Protein AF-A0A5J6UAD7-F1 (afdb_monomer_lite)

Structure (mmCIF, N/CA/C/O backbone):
data_AF-A0A5J6UAD7-F1
#
_entry.id   AF-A0A5J6UAD7-F1
#
loop_
_atom_site.group_PDB
_atom_site.id
_atom_site.type_symbol
_atom_site.label_atom_id
_atom_site.label_alt_id
_atom_site.label_comp_id
_atom_site.label_asym_id
_atom_site.label_entity_id
_atom_site.label_seq_id
_atom_site.pdbx_PDB_ins_code
_atom_site.Cartn_x
_atom_site.Cartn_y
_atom_site.Cartn_z
_atom_site.occupancy
_atom_site.B_iso_or_equiv
_atom_site.auth_seq_id
_atom_site.auth_comp_id
_atom_site.auth_asym_id
_atom_site.auth_atom_id
_atom_site.pdbx_PDB_model_num
ATOM 1 N N . MET A 1 1 ? -43.911 -47.005 -12.206 1.00 29.66 1 MET A N 1
ATOM 2 C CA . MET A 1 1 ? -42.953 -47.249 -11.108 1.00 29.66 1 MET A CA 1
ATOM 3 C C . MET A 1 1 ? -41.609 -46.655 -11.512 1.00 29.66 1 MET A C 1
ATOM 5 O O . MET A 1 1 ? -41.082 -47.033 -12.545 1.00 29.66 1 MET A O 1
ATOM 9 N N . LEU A 1 2 ? -41.127 -45.661 -10.761 1.00 26.56 2 LEU A N 1
ATOM 10 C CA . LEU A 1 2 ? -39.727 -45.183 -10.755 1.00 26.56 2 LEU A CA 1
ATOM 11 C C . LEU A 1 2 ? -38.775 -46.322 -10.286 1.00 26.56 2 LEU A C 1
ATOM 13 O O . LEU A 1 2 ? -39.327 -47.275 -9.732 1.00 26.56 2 LEU A O 1
ATOM 17 N N . PRO A 1 3 ? -37.414 -46.240 -10.343 1.00 42.66 3 PRO A N 1
ATOM 18 C CA . PRO A 1 3 ? -36.520 -45.115 -10.705 1.00 42.66 3 PRO A CA 1
ATOM 19 C C . PRO A 1 3 ? -35.216 -45.456 -11.511 1.00 42.66 3 PRO A C 1
ATOM 21 O O . PRO A 1 3 ? -34.815 -46.601 -11.648 1.00 42.66 3 PRO A O 1
ATOM 24 N N . ARG A 1 4 ? -34.558 -44.375 -11.976 1.00 23.23 4 ARG A N 1
ATOM 25 C CA . ARG A 1 4 ? -33.117 -43.970 -11.959 1.00 23.23 4 ARG A CA 1
ATOM 26 C C . ARG A 1 4 ? -31.939 -44.959 -12.187 1.00 23.23 4 ARG A C 1
ATOM 28 O O . ARG A 1 4 ? -31.821 -45.997 -11.558 1.00 23.23 4 ARG A O 1
ATOM 35 N N . SER A 1 5 ? -31.003 -44.432 -12.993 1.00 26.88 5 SER A N 1
ATOM 36 C CA . SER A 1 5 ? -29.580 -44.727 -13.303 1.00 26.88 5 SER A CA 1
ATOM 37 C C . SER A 1 5 ? -28.683 -45.139 -12.108 1.00 26.88 5 SER A C 1
ATOM 39 O O . SER A 1 5 ? -29.097 -44.859 -10.981 1.00 26.88 5 SER A O 1
ATOM 41 N N . PRO A 1 6 ? -27.432 -45.670 -12.289 1.00 31.86 6 PRO A N 1
ATOM 42 C CA . PRO A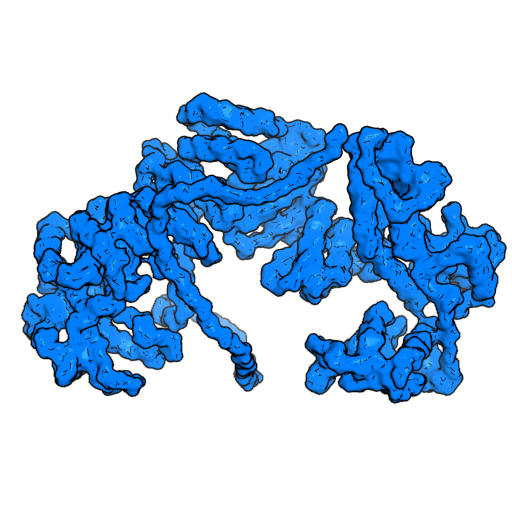 1 6 ? -26.297 -44.876 -12.830 1.00 31.86 6 PRO A CA 1
ATOM 43 C C . PRO A 1 6 ? -25.076 -45.620 -13.481 1.00 31.86 6 PRO A C 1
ATOM 45 O O . PRO A 1 6 ? -24.830 -46.792 -13.248 1.00 31.86 6 PRO A O 1
ATOM 48 N N . THR A 1 7 ? -24.286 -44.849 -14.252 1.00 23.47 7 THR A N 1
ATOM 49 C CA . THR A 1 7 ? -22.822 -44.903 -14.561 1.00 23.47 7 THR A CA 1
ATOM 50 C C . THR A 1 7 ? -22.043 -46.162 -15.021 1.00 23.47 7 THR A C 1
ATOM 52 O O . THR A 1 7 ? -22.140 -47.248 -14.470 1.00 23.47 7 THR A O 1
ATOM 55 N N . THR A 1 8 ? -21.070 -45.851 -15.906 1.00 22.89 8 THR A N 1
ATOM 56 C CA . THR A 1 8 ? -19.734 -46.452 -16.184 1.00 22.89 8 THR A CA 1
ATOM 57 C C . THR A 1 8 ? -19.573 -47.666 -17.122 1.00 22.89 8 THR A C 1
ATOM 59 O O . THR A 1 8 ? -19.777 -48.800 -16.719 1.00 22.89 8 THR A O 1
ATOM 62 N N . ALA A 1 9 ? -19.024 -47.392 -18.323 1.00 21.86 9 ALA A N 1
ATOM 63 C CA . ALA A 1 9 ? -17.674 -47.783 -18.797 1.00 21.86 9 ALA A CA 1
ATOM 64 C C . ALA A 1 9 ? -17.570 -48.482 -20.180 1.00 21.86 9 ALA A C 1
ATOM 66 O O . ALA A 1 9 ? -18.094 -49.565 -20.392 1.00 21.86 9 ALA A O 1
ATOM 67 N N . SER A 1 10 ? -16.703 -47.884 -21.017 1.00 21.58 10 SER A N 1
ATOM 68 C CA . SER A 1 10 ? -15.790 -48.484 -22.015 1.00 21.58 10 SER A CA 1
ATOM 69 C C . SER A 1 10 ? -16.319 -49.001 -23.363 1.00 21.58 10 SER A C 1
ATOM 71 O O . SER A 1 10 ? -16.955 -50.043 -23.429 1.00 21.58 10 SER A O 1
ATOM 73 N N . MET A 1 11 ? -15.906 -48.339 -24.457 1.00 22.83 11 MET A N 1
ATOM 74 C CA . MET A 1 11 ? -15.054 -48.914 -25.522 1.00 22.83 11 MET A CA 1
ATOM 75 C C . MET A 1 11 ? -14.874 -47.919 -26.685 1.00 22.83 11 MET A C 1
ATOM 77 O O . MET A 1 11 ? -15.860 -47.498 -27.277 1.00 22.83 11 MET A O 1
ATOM 81 N N . CYS A 1 12 ? -13.625 -47.578 -27.030 1.00 23.83 12 CYS A N 1
ATOM 82 C CA . CYS A 1 12 ? -13.073 -47.656 -28.397 1.00 23.83 12 CYS A CA 1
ATOM 83 C C . CYS A 1 12 ? -11.633 -47.111 -28.447 1.00 23.83 12 CYS A C 1
ATOM 85 O O . CYS A 1 12 ? -11.345 -46.014 -27.969 1.00 23.83 12 CYS A O 1
ATOM 87 N N . ARG A 1 13 ? -10.742 -47.925 -29.023 1.00 23.62 13 ARG A N 1
ATOM 88 C CA . ARG A 1 13 ? -9.358 -47.620 -29.411 1.00 23.62 13 ARG A CA 1
ATOM 89 C C . ARG A 1 13 ? -9.346 -47.083 -30.853 1.00 23.62 13 ARG A C 1
ATOM 91 O O . ARG A 1 13 ? -10.185 -47.517 -31.631 1.00 23.62 13 ARG A O 1
ATOM 98 N N . ASP A 1 14 ? -8.410 -46.194 -31.207 1.00 24.41 14 ASP A N 1
ATOM 99 C CA . ASP A 1 14 ? -7.252 -46.514 -32.076 1.00 24.41 14 ASP A CA 1
ATOM 100 C C . ASP A 1 14 ? -6.492 -45.270 -32.613 1.00 24.41 14 ASP A C 1
ATOM 102 O O . ASP A 1 14 ? -7.092 -44.278 -33.018 1.00 24.41 14 ASP A O 1
ATOM 106 N N . LEU A 1 15 ? -5.153 -45.430 -32.671 1.00 25.48 15 LEU A N 1
ATOM 107 C CA . LEU A 1 15 ? -4.086 -44.682 -33.388 1.00 25.48 15 LEU A CA 1
ATOM 108 C C . LEU A 1 15 ? -3.404 -43.449 -32.717 1.00 25.48 15 LEU A C 1
ATOM 110 O O . LEU A 1 15 ? -3.994 -42.773 -31.879 1.00 25.48 15 LEU A O 1
ATOM 114 N N . PRO A 1 16 ? -2.086 -43.225 -32.973 1.00 26.09 16 PRO A N 1
ATOM 115 C CA . PRO A 1 16 ? -1.079 -43.138 -31.912 1.00 26.09 16 PRO A CA 1
ATOM 116 C C . PRO A 1 16 ? -0.515 -41.726 -31.685 1.00 26.09 16 PRO A C 1
ATOM 118 O O . PRO A 1 16 ? -0.234 -40.972 -32.617 1.00 26.09 16 PRO A O 1
ATOM 121 N N . LEU A 1 17 ? -0.268 -41.399 -30.414 1.00 26.88 17 LEU A N 1
ATOM 122 C CA . LEU A 1 17 ? 0.396 -40.171 -29.978 1.00 26.88 17 LEU A CA 1
ATOM 123 C C . LEU A 1 17 ? 1.914 -40.374 -29.848 1.00 26.88 17 LEU A C 1
ATOM 125 O O . LEU A 1 17 ? 2.385 -41.366 -29.296 1.00 26.88 17 LEU A O 1
ATOM 129 N N . ARG A 1 18 ? 2.659 -39.381 -30.344 1.00 27.61 18 ARG A N 1
ATOM 130 C CA . ARG A 1 18 ? 4.117 -39.204 -30.230 1.00 27.61 18 ARG A CA 1
ATOM 131 C C . ARG A 1 18 ? 4.600 -39.249 -28.762 1.00 27.61 18 ARG A C 1
ATOM 133 O O . ARG A 1 18 ? 3.863 -38.807 -27.878 1.00 27.61 18 ARG A O 1
ATOM 140 N N . PRO A 1 19 ? 5.838 -39.703 -28.486 1.00 26.28 19 PRO A N 1
ATOM 141 C CA . PRO A 1 19 ? 6.365 -39.787 -27.126 1.00 26.28 19 PRO A CA 1
ATOM 142 C C . PRO A 1 19 ? 6.655 -38.393 -26.547 1.00 26.28 19 PRO A C 1
ATOM 144 O O . PRO A 1 19 ? 7.272 -37.547 -27.195 1.00 26.28 19 PRO A O 1
ATOM 147 N N . ARG A 1 20 ? 6.214 -38.164 -25.305 1.00 27.59 20 ARG A N 1
ATOM 148 C CA . ARG A 1 20 ? 6.645 -37.036 -24.463 1.00 27.59 20 ARG A CA 1
ATOM 149 C C . ARG A 1 20 ? 8.068 -37.312 -23.949 1.00 27.59 20 ARG A C 1
ATOM 151 O O . ARG A 1 20 ? 8.315 -38.446 -23.542 1.00 27.59 20 ARG A O 1
ATOM 158 N N . PRO A 1 21 ? 8.987 -36.330 -23.912 1.00 29.20 21 PRO A N 1
ATOM 159 C CA . PRO A 1 21 ? 10.279 -36.514 -23.265 1.00 29.20 21 PRO A CA 1
ATOM 160 C C . PRO A 1 21 ? 10.135 -36.531 -21.735 1.00 29.20 21 PRO A C 1
ATOM 162 O O . PRO A 1 21 ? 9.226 -35.932 -21.158 1.00 29.20 21 PRO A O 1
ATOM 165 N N . ASN A 1 22 ? 11.039 -37.287 -21.118 1.00 27.19 22 ASN A N 1
ATOM 166 C CA . ASN A 1 22 ? 11.023 -37.779 -19.747 1.00 27.19 22 ASN A CA 1
ATOM 167 C C . ASN A 1 22 ? 10.936 -36.691 -18.666 1.00 27.19 22 ASN A C 1
ATOM 169 O O . ASN A 1 22 ? 11.649 -35.691 -18.698 1.00 27.19 22 ASN A O 1
ATOM 173 N N . ALA A 1 23 ? 10.125 -36.969 -17.644 1.00 27.44 23 ALA A N 1
ATOM 174 C CA . ALA A 1 23 ? 10.215 -36.332 -16.339 1.00 27.44 23 ALA A CA 1
ATOM 175 C C . ALA A 1 23 ? 11.455 -36.865 -15.594 1.00 27.44 23 ALA A C 1
ATOM 177 O O . ALA A 1 23 ? 11.602 -38.075 -15.425 1.00 27.44 23 ALA A O 1
ATOM 178 N N . CYS A 1 24 ? 12.337 -35.968 -15.148 1.00 26.42 24 CYS A N 1
ATOM 179 C CA . CYS A 1 24 ? 13.406 -36.294 -14.201 1.00 26.42 24 CYS A CA 1
ATOM 180 C C . CYS A 1 24 ? 12.837 -36.489 -12.777 1.00 26.42 24 CYS A C 1
ATOM 182 O O . CYS A 1 24 ? 11.872 -35.810 -12.414 1.00 26.42 24 CYS A O 1
ATOM 184 N N . PRO A 1 25 ? 13.427 -37.379 -11.957 1.00 27.70 25 PRO A N 1
ATOM 185 C CA . PRO A 1 25 ? 12.999 -37.625 -10.580 1.00 27.70 25 PRO A CA 1
ATOM 186 C C . PRO A 1 25 ? 13.423 -36.480 -9.634 1.00 27.70 25 PRO A C 1
ATOM 188 O O . PRO A 1 25 ? 14.348 -35.729 -9.953 1.00 27.70 25 PRO A O 1
ATOM 191 N N . PRO A 1 26 ? 12.772 -36.327 -8.463 1.00 29.50 26 PRO A N 1
ATOM 192 C CA . PRO A 1 26 ? 13.088 -35.259 -7.515 1.00 29.50 26 PRO A CA 1
ATOM 193 C C . PRO A 1 26 ? 14.442 -35.495 -6.810 1.00 29.50 26 PRO A C 1
ATOM 195 O O . PRO A 1 26 ? 14.794 -36.647 -6.542 1.00 29.50 26 PRO A O 1
ATOM 198 N N . PRO A 1 27 ? 15.198 -34.434 -6.461 1.00 28.91 27 PRO A N 1
ATOM 199 C CA . PRO A 1 27 ? 16.441 -34.555 -5.699 1.00 28.91 27 PRO A CA 1
ATOM 200 C C . PRO A 1 27 ? 16.174 -34.887 -4.212 1.00 28.91 27 PRO A C 1
ATOM 202 O O . PRO A 1 27 ? 15.100 -34.570 -3.693 1.00 28.91 27 PRO A O 1
ATOM 205 N N . PRO A 1 28 ? 17.133 -35.514 -3.499 1.00 26.39 28 PRO A N 1
ATOM 206 C CA . PRO A 1 28 ? 16.935 -35.982 -2.129 1.00 26.39 28 PRO A CA 1
ATOM 207 C C . PRO A 1 28 ? 16.873 -34.829 -1.118 1.00 26.39 28 PRO A C 1
ATOM 209 O O . PRO A 1 28 ? 17.526 -33.795 -1.270 1.00 26.39 28 PRO A O 1
ATOM 212 N N . ALA A 1 29 ? 16.087 -35.036 -0.060 1.00 25.38 29 ALA A N 1
ATOM 213 C CA . ALA A 1 29 ? 15.864 -34.096 1.031 1.00 25.38 29 ALA A CA 1
ATOM 214 C C . ALA A 1 29 ? 17.157 -33.774 1.805 1.00 25.38 29 ALA A C 1
ATOM 216 O O . ALA A 1 29 ? 17.808 -34.666 2.347 1.00 25.38 29 ALA A O 1
ATOM 217 N N . TRP A 1 30 ? 17.487 -32.485 1.920 1.00 26.06 30 TRP A N 1
ATOM 218 C CA . TRP A 1 30 ? 18.513 -31.979 2.835 1.00 26.06 30 TRP A CA 1
ATOM 219 C C . TRP A 1 30 ? 17.842 -31.427 4.100 1.00 26.06 30 TRP A C 1
ATOM 221 O O . TRP A 1 30 ? 17.025 -30.511 4.029 1.00 26.06 30 TRP A O 1
ATOM 231 N N . GLY A 1 31 ? 18.186 -32.001 5.257 1.00 25.72 31 GLY A N 1
ATOM 232 C CA . GLY A 1 31 ? 17.744 -31.552 6.581 1.00 25.72 31 GLY A CA 1
ATOM 233 C C . GLY A 1 31 ? 18.317 -30.184 7.001 1.00 25.72 31 GLY A C 1
ATOM 234 O O . GLY A 1 31 ? 19.222 -29.651 6.351 1.00 25.72 31 GLY A O 1
ATOM 235 N N . PRO A 1 32 ? 17.800 -29.590 8.093 1.00 26.67 32 PRO A N 1
ATOM 236 C CA . PRO A 1 32 ? 18.049 -28.196 8.439 1.00 26.67 32 PRO A CA 1
ATOM 237 C C . PRO A 1 32 ? 19.472 -28.006 8.983 1.00 26.67 32 PRO A C 1
ATOM 239 O O . PRO A 1 32 ? 19.818 -28.524 10.043 1.00 26.67 32 PRO A O 1
ATOM 242 N N . ARG A 1 33 ? 20.308 -27.226 8.285 1.00 27.84 33 ARG A N 1
ATOM 243 C CA . ARG A 1 33 ? 21.590 -26.753 8.832 1.00 27.84 33 ARG A CA 1
ATOM 244 C C . ARG A 1 33 ? 21.346 -25.553 9.748 1.00 27.84 33 ARG A C 1
ATOM 246 O O . ARG A 1 33 ? 20.771 -24.549 9.331 1.00 27.84 33 ARG A O 1
ATOM 253 N N . GLY A 1 34 ? 21.792 -25.682 10.997 1.00 25.34 34 GLY A N 1
ATOM 254 C CA . GLY A 1 34 ? 21.713 -24.657 12.033 1.00 25.34 34 GLY A CA 1
ATOM 255 C C . GLY A 1 34 ? 22.417 -23.355 11.644 1.00 25.34 34 GLY A C 1
ATOM 256 O O . GLY A 1 34 ? 23.494 -23.354 11.045 1.00 25.34 34 GLY A O 1
ATOM 257 N N . ARG A 1 35 ? 21.786 -22.236 12.010 1.00 26.05 35 ARG A N 1
ATOM 258 C CA . ARG A 1 35 ? 22.369 -20.894 11.932 1.00 26.05 35 ARG A CA 1
ATOM 259 C C . ARG A 1 35 ? 23.517 -20.814 12.940 1.00 26.05 35 ARG A C 1
ATOM 261 O O . ARG A 1 35 ? 23.289 -21.000 14.129 1.00 26.05 35 ARG A O 1
ATOM 268 N N . ARG A 1 36 ? 24.733 -20.529 12.471 1.00 25.52 36 ARG A N 1
ATOM 269 C CA . ARG A 1 36 ? 25.811 -20.017 13.326 1.00 25.52 36 ARG A CA 1
ATOM 270 C C . ARG A 1 36 ? 25.647 -18.503 13.451 1.00 25.52 36 ARG A C 1
ATOM 272 O O . ARG A 1 36 ? 25.475 -17.820 12.443 1.00 25.52 36 ARG A O 1
ATOM 279 N N . GLU A 1 37 ? 25.662 -18.019 14.686 1.00 25.77 37 GLU A N 1
ATOM 280 C CA . GLU A 1 37 ? 25.646 -16.602 15.054 1.00 25.77 37 GLU A CA 1
ATOM 281 C C . GLU A 1 37 ? 26.905 -15.864 14.556 1.00 25.77 37 GLU A C 1
ATOM 283 O O . GLU A 1 37 ? 27.975 -16.473 14.456 1.00 25.77 37 GLU A O 1
ATOM 288 N N . PRO A 1 38 ? 26.817 -14.555 14.255 1.00 27.50 38 PRO A N 1
ATOM 289 C CA . PRO A 1 38 ? 27.990 -13.720 14.025 1.00 27.50 38 PRO A CA 1
ATOM 290 C C . PRO A 1 38 ? 28.626 -13.296 15.366 1.00 27.50 38 PRO A C 1
ATOM 292 O O . PRO A 1 38 ? 27.902 -13.055 16.332 1.00 27.50 38 PRO A O 1
ATOM 295 N N . PRO A 1 39 ? 29.962 -13.147 15.452 1.00 26.05 39 PRO A N 1
ATOM 296 C CA . PRO A 1 39 ? 30.601 -12.691 16.677 1.00 26.05 39 PRO A CA 1
ATOM 297 C C . PRO A 1 39 ? 30.367 -11.190 16.884 1.00 26.05 39 PRO A C 1
ATOM 299 O O . PRO A 1 39 ? 30.587 -10.373 15.987 1.00 26.05 39 PRO A O 1
ATOM 302 N N . GLN A 1 40 ? 29.957 -10.838 18.100 1.00 28.27 40 GLN A N 1
ATOM 303 C CA . GLN A 1 40 ? 29.976 -9.479 18.630 1.00 28.27 40 GLN A CA 1
ATOM 304 C C . GLN A 1 40 ? 31.433 -9.008 18.785 1.00 28.27 40 GLN A C 1
ATOM 306 O O . GLN A 1 40 ? 32.248 -9.707 19.390 1.00 28.27 40 GLN A O 1
ATOM 311 N N . ARG A 1 41 ? 31.768 -7.808 18.297 1.00 27.38 41 ARG A N 1
ATOM 312 C CA . ARG A 1 41 ? 32.907 -7.031 18.812 1.00 27.38 41 ARG A CA 1
ATOM 313 C C . ARG A 1 41 ? 32.523 -5.567 18.977 1.00 27.38 41 ARG A C 1
ATOM 315 O O . ARG A 1 41 ? 31.822 -5.007 18.139 1.00 27.38 41 ARG A O 1
ATOM 322 N N . GLY A 1 42 ? 32.961 -5.041 20.119 1.00 25.28 42 GLY A N 1
ATOM 323 C CA . GLY A 1 42 ? 32.551 -3.794 20.746 1.00 25.28 42 GLY A CA 1
ATOM 324 C C . GLY A 1 42 ? 32.794 -2.537 19.923 1.00 25.28 42 GLY A C 1
ATOM 325 O O . GLY A 1 42 ? 33.712 -2.446 19.110 1.00 25.28 42 GLY A O 1
ATOM 326 N N . ALA A 1 43 ? 31.941 -1.561 20.202 1.00 23.34 43 ALA A N 1
ATOM 327 C CA . ALA A 1 43 ? 32.157 -0.157 19.930 1.00 23.34 43 ALA A CA 1
ATOM 328 C C . ALA A 1 43 ? 32.945 0.447 21.096 1.00 23.34 43 ALA A C 1
ATOM 330 O O . ALA A 1 43 ? 32.453 0.377 22.215 1.00 23.34 43 ALA A O 1
ATOM 331 N N . GLU A 1 44 ? 34.088 1.082 20.831 1.00 24.20 44 GLU A N 1
ATOM 332 C CA . GLU A 1 44 ? 34.675 2.095 21.715 1.00 24.20 44 GLU A CA 1
ATOM 333 C C . GLU A 1 44 ? 35.419 3.165 20.888 1.00 24.20 44 GLU A C 1
ATOM 335 O O . GLU A 1 44 ? 36.201 2.846 19.996 1.00 24.20 44 GLU A O 1
ATOM 340 N N . HIS A 1 45 ? 35.137 4.428 21.234 1.00 25.30 45 HIS A N 1
ATOM 341 C CA . HIS A 1 45 ? 35.881 5.672 20.975 1.00 25.30 45 HIS A CA 1
ATOM 342 C C . HIS A 1 45 ? 36.048 6.206 19.535 1.00 25.30 45 HIS A C 1
ATOM 344 O O . HIS A 1 45 ? 36.928 5.793 18.792 1.00 25.30 45 HIS A O 1
ATOM 350 N N . LEU A 1 46 ? 35.299 7.265 19.186 1.00 23.86 46 LEU A N 1
ATOM 351 C CA . LEU A 1 46 ? 35.725 8.668 19.389 1.00 23.86 46 LEU A CA 1
ATOM 352 C C . LEU A 1 46 ? 34.703 9.647 18.780 1.00 23.86 46 LEU A C 1
ATOM 354 O O . LEU A 1 46 ? 34.488 9.685 17.570 1.00 23.86 46 LEU A O 1
ATOM 358 N N . ALA A 1 47 ? 34.101 10.456 19.648 1.00 21.66 47 ALA A N 1
ATOM 359 C CA . ALA A 1 47 ? 33.484 11.727 19.304 1.00 21.66 47 ALA A CA 1
ATOM 360 C C . ALA A 1 47 ? 34.499 12.827 19.641 1.00 21.66 47 ALA A C 1
ATOM 362 O O . ALA A 1 47 ? 34.983 12.837 20.766 1.00 21.66 47 ALA A O 1
ATOM 363 N N . ASP A 1 48 ? 34.842 13.685 18.677 1.00 23.03 48 ASP A N 1
ATOM 364 C CA . ASP A 1 48 ? 34.982 15.137 18.867 1.00 23.03 48 ASP A CA 1
ATOM 365 C C . ASP A 1 48 ? 35.472 15.841 17.590 1.00 23.03 48 ASP A C 1
ATOM 367 O O . ASP A 1 48 ? 36.411 15.388 16.939 1.00 23.03 48 ASP A O 1
ATOM 371 N N . ALA A 1 49 ? 34.818 16.975 17.296 1.00 24.06 49 ALA A N 1
ATOM 372 C CA . ALA A 1 49 ? 35.294 18.187 16.605 1.00 24.06 49 ALA A CA 1
ATOM 373 C C . ALA A 1 49 ? 34.378 18.680 15.461 1.00 24.06 49 ALA A C 1
ATOM 375 O O . ALA A 1 49 ? 34.338 18.146 14.353 1.00 24.06 49 ALA A O 1
ATOM 376 N N . LEU A 1 50 ? 33.674 19.781 15.745 1.00 22.52 50 LEU A N 1
ATOM 377 C CA . LEU A 1 50 ? 32.867 20.588 14.828 1.00 22.52 50 LEU A CA 1
ATOM 378 C C . LEU A 1 50 ? 33.664 21.812 14.302 1.00 22.52 50 LEU A C 1
ATOM 380 O O . LEU A 1 50 ? 33.998 22.669 15.108 1.00 22.52 50 LEU A O 1
ATOM 384 N N . SER A 1 51 ? 33.797 21.935 12.961 1.00 21.53 51 SER A N 1
ATOM 385 C CA . SER A 1 51 ? 33.755 23.166 12.097 1.00 21.53 51 SER A CA 1
ATOM 386 C C . SER A 1 51 ? 34.788 24.328 12.258 1.00 21.53 51 SER A C 1
ATOM 388 O O . SER A 1 51 ? 35.380 24.434 13.324 1.00 21.53 51 SER A O 1
ATOM 390 N N . PRO A 1 52 ? 34.948 25.316 11.311 1.00 34.50 52 PRO A N 1
ATOM 391 C CA . PRO A 1 52 ? 34.537 25.456 9.882 1.00 34.50 52 PRO A CA 1
ATOM 392 C C . PRO A 1 52 ? 35.576 26.125 8.892 1.00 34.50 52 PRO A C 1
ATOM 394 O O . PRO A 1 52 ? 36.542 26.748 9.319 1.00 34.50 52 PRO A O 1
ATOM 397 N N . ARG A 1 53 ? 35.240 26.167 7.571 1.00 21.97 53 ARG A N 1
ATOM 398 C CA . ARG A 1 53 ? 35.824 26.964 6.423 1.00 21.97 53 ARG A CA 1
ATOM 399 C C . ARG A 1 53 ? 37.181 26.452 5.861 1.00 21.97 53 ARG A C 1
ATOM 401 O O . ARG A 1 53 ? 37.978 25.951 6.621 1.00 21.97 53 ARG A O 1
ATOM 408 N N . ARG A 1 54 ? 37.563 26.524 4.571 1.00 22.70 54 ARG A N 1
ATOM 409 C CA . ARG A 1 54 ? 37.262 27.402 3.417 1.00 22.70 54 ARG A CA 1
ATOM 410 C C . ARG A 1 54 ? 37.490 26.638 2.082 1.00 22.70 54 ARG A C 1
ATOM 412 O O . ARG A 1 54 ? 38.138 25.604 2.056 1.00 22.70 54 ARG A O 1
ATOM 419 N N . ALA A 1 55 ? 36.939 27.198 1.008 1.00 21.97 55 ALA A N 1
ATOM 420 C CA . ALA A 1 55 ? 36.884 26.730 -0.379 1.00 21.97 55 ALA A CA 1
ATOM 421 C C . ALA A 1 55 ? 38.223 26.453 -1.105 1.00 21.97 55 ALA A C 1
ATOM 423 O O . ALA A 1 55 ? 39.206 27.149 -0.860 1.00 21.97 55 ALA A O 1
ATOM 424 N N . GLY A 1 56 ? 38.174 25.575 -2.122 1.00 21.53 56 GLY A N 1
ATOM 425 C CA . GLY A 1 56 ? 39.031 25.654 -3.313 1.00 21.53 56 GLY A CA 1
ATOM 426 C C . GLY A 1 56 ? 39.461 24.318 -3.935 1.00 21.53 56 GLY A C 1
ATOM 427 O O . GLY A 1 56 ? 40.142 23.540 -3.285 1.00 21.53 56 GLY A O 1
ATOM 428 N N . VAL A 1 57 ? 39.189 24.189 -5.241 1.00 22.64 57 VAL A N 1
ATOM 429 C CA . VAL A 1 57 ? 39.868 23.356 -6.261 1.00 22.64 57 VAL A CA 1
ATOM 430 C C . VAL A 1 57 ? 39.220 22.010 -6.642 1.00 22.64 57 VAL A C 1
ATOM 432 O O . VAL A 1 57 ? 39.104 21.077 -5.860 1.00 22.64 57 VAL A O 1
ATOM 435 N N . LEU A 1 58 ? 38.821 21.974 -7.921 1.00 28.17 58 LEU A N 1
ATOM 436 C CA . LEU A 1 58 ? 38.454 20.830 -8.754 1.00 28.17 58 LEU A CA 1
ATOM 437 C C . LEU A 1 58 ? 39.547 19.748 -8.751 1.00 28.17 58 LEU A C 1
ATOM 439 O O . LEU A 1 58 ? 40.694 20.042 -9.079 1.00 28.17 58 LEU A O 1
ATOM 443 N N . GLY A 1 59 ? 39.172 18.500 -8.478 1.00 26.03 59 GLY A N 1
ATOM 444 C CA . GLY A 1 59 ? 40.028 17.326 -8.644 1.00 26.03 59 GLY A CA 1
ATOM 445 C C . GLY A 1 59 ? 39.470 16.118 -7.894 1.00 26.03 59 GLY A C 1
ATOM 446 O O . GLY A 1 59 ? 39.032 16.264 -6.761 1.00 26.03 59 GLY A O 1
ATOM 447 N N . ASP A 1 60 ? 39.520 14.951 -8.535 1.00 23.55 60 ASP A N 1
ATOM 448 C CA . ASP A 1 60 ? 39.246 13.606 -7.998 1.00 23.55 60 ASP A CA 1
ATOM 449 C C . ASP A 1 60 ? 37.790 13.112 -7.942 1.00 23.55 60 ASP A C 1
ATOM 451 O O . ASP A 1 60 ? 37.172 13.006 -6.887 1.00 23.55 60 ASP A O 1
ATOM 455 N N . ASP A 1 61 ? 37.310 12.643 -9.101 1.00 23.88 61 ASP A N 1
ATOM 456 C CA . ASP A 1 61 ? 36.072 11.860 -9.268 1.00 23.88 61 ASP A CA 1
ATOM 457 C C . ASP A 1 61 ? 36.355 10.446 -9.839 1.00 23.88 61 ASP A C 1
ATOM 459 O O . ASP A 1 61 ? 35.661 9.942 -10.720 1.00 23.88 61 ASP A O 1
ATOM 463 N N . ALA A 1 62 ? 37.425 9.780 -9.378 1.00 26.05 62 ALA A N 1
ATOM 464 C CA . ALA A 1 62 ? 37.873 8.493 -9.947 1.00 26.05 62 ALA A CA 1
ATOM 465 C C . ALA A 1 62 ? 38.132 7.360 -8.936 1.00 26.05 62 ALA A C 1
ATOM 467 O O . ALA A 1 62 ? 38.779 6.364 -9.271 1.00 26.05 62 ALA A O 1
ATOM 468 N N . ARG A 1 63 ? 37.645 7.453 -7.693 1.00 26.09 63 ARG A N 1
ATOM 469 C CA . ARG A 1 63 ? 37.851 6.387 -6.694 1.00 26.09 63 ARG A CA 1
ATOM 470 C C . ARG A 1 63 ? 36.631 6.166 -5.814 1.00 26.09 63 ARG A C 1
ATOM 472 O O . ARG A 1 63 ? 36.641 6.555 -4.660 1.00 26.09 63 ARG A O 1
ATOM 479 N N . LEU A 1 64 ? 35.614 5.501 -6.362 1.00 23.33 64 LEU A N 1
ATOM 480 C CA . LEU A 1 64 ? 34.610 4.706 -5.632 1.00 23.33 64 LEU A CA 1
ATOM 481 C C . LEU A 1 64 ? 33.776 3.905 -6.650 1.00 23.33 64 LEU A C 1
ATOM 483 O O . LEU A 1 64 ? 32.576 4.079 -6.805 1.00 23.33 64 LEU A O 1
ATOM 487 N N . LEU A 1 65 ? 34.440 3.014 -7.384 1.00 26.09 65 LEU A N 1
ATOM 488 C CA . LEU A 1 65 ? 33.789 1.958 -8.156 1.00 26.09 65 LEU A CA 1
ATOM 489 C C . LEU A 1 65 ? 34.342 0.628 -7.654 1.00 26.09 65 LEU A C 1
ATOM 491 O O . LEU A 1 65 ? 35.551 0.514 -7.452 1.00 26.09 65 LEU A O 1
ATOM 495 N N . ARG A 1 66 ? 33.464 -0.377 -7.560 1.00 31.67 66 ARG A N 1
ATOM 496 C CA . ARG A 1 66 ? 33.738 -1.804 -7.283 1.00 31.67 66 ARG A CA 1
ATOM 497 C C . ARG A 1 66 ? 33.571 -2.240 -5.823 1.00 31.67 66 ARG A C 1
ATOM 499 O O . ARG A 1 66 ? 34.518 -2.639 -5.150 1.00 31.67 66 ARG A O 1
ATOM 506 N N . ARG A 1 67 ? 32.316 -2.328 -5.385 1.00 25.39 67 ARG A N 1
ATOM 507 C CA . ARG A 1 67 ? 31.825 -3.528 -4.684 1.00 25.39 67 ARG A CA 1
ATOM 508 C C . ARG A 1 67 ? 30.535 -3.968 -5.371 1.00 25.39 67 ARG A C 1
ATOM 510 O O . ARG A 1 67 ? 29.781 -3.122 -5.831 1.00 25.39 67 ARG A O 1
ATOM 517 N N . GLY A 1 68 ? 30.360 -5.276 -5.539 1.00 32.50 68 GLY A N 1
ATOM 518 C CA . GLY A 1 68 ? 29.359 -5.869 -6.423 1.00 32.50 68 GLY A CA 1
ATOM 519 C C . GLY A 1 68 ? 27.926 -5.412 -6.155 1.00 32.50 68 GLY A C 1
ATOM 520 O O . GLY A 1 68 ? 27.317 -5.877 -5.203 1.00 32.50 68 GLY A O 1
ATOM 521 N N . THR A 1 69 ? 27.434 -4.552 -7.048 1.00 31.19 69 THR A N 1
ATOM 522 C CA . THR A 1 69 ? 26.056 -4.402 -7.552 1.00 31.19 69 THR A CA 1
ATOM 523 C C . THR A 1 69 ? 26.122 -3.545 -8.831 1.00 31.19 69 THR A C 1
ATOM 525 O O . THR A 1 69 ? 25.548 -2.463 -8.901 1.00 31.19 69 THR A O 1
ATOM 528 N N . GLY A 1 70 ? 26.883 -3.978 -9.848 1.00 32.59 70 GLY A N 1
ATOM 529 C CA . GLY A 1 70 ? 27.099 -3.178 -11.073 1.00 32.59 70 GLY A CA 1
ATOM 530 C C . GLY A 1 70 ? 25.809 -2.869 -11.850 1.00 32.59 70 GLY A C 1
ATOM 531 O O . GLY A 1 70 ? 25.672 -1.810 -12.452 1.00 32.59 70 GLY A O 1
ATOM 532 N N . ARG A 1 71 ? 24.814 -3.753 -11.740 1.00 41.44 71 ARG A N 1
ATOM 533 C CA . ARG A 1 71 ? 23.543 -3.672 -12.463 1.00 41.44 71 ARG A CA 1
ATOM 534 C C . ARG A 1 71 ? 22.659 -2.497 -12.036 1.00 41.44 71 ARG A C 1
ATOM 536 O O . ARG A 1 71 ? 22.065 -1.838 -12.882 1.00 41.44 71 ARG A O 1
ATOM 543 N N . THR A 1 72 ? 22.587 -2.212 -10.737 1.00 34.56 72 THR A N 1
ATOM 544 C CA . THR A 1 72 ? 21.753 -1.124 -10.202 1.00 34.56 72 THR A CA 1
ATOM 545 C C . THR A 1 72 ? 22.388 0.247 -10.392 1.00 34.56 72 THR A C 1
ATOM 547 O O . THR A 1 72 ? 21.672 1.232 -10.531 1.00 34.56 72 THR A O 1
ATOM 550 N N . ASP A 1 73 ? 23.717 0.341 -10.419 1.00 33.75 73 ASP A N 1
ATOM 551 C CA . ASP A 1 73 ? 24.396 1.638 -10.491 1.00 33.75 73 ASP A CA 1
ATOM 552 C C . ASP A 1 73 ? 24.496 2.164 -11.934 1.00 33.75 73 ASP A C 1
ATOM 554 O O . ASP A 1 73 ? 24.275 3.355 -12.158 1.00 33.75 73 ASP A O 1
ATOM 558 N N . GLU A 1 74 ? 24.673 1.293 -12.936 1.00 37.69 74 GLU A N 1
ATOM 559 C CA . GLU A 1 74 ? 24.552 1.679 -14.354 1.00 37.69 74 GLU A CA 1
ATOM 560 C C . GLU A 1 74 ? 23.109 2.042 -14.737 1.00 37.69 74 GLU A C 1
ATOM 562 O O . GLU A 1 74 ? 22.877 3.082 -15.366 1.00 37.69 74 GLU A O 1
ATOM 567 N N . LEU A 1 75 ? 22.119 1.256 -14.284 1.00 41.34 75 LEU A N 1
ATOM 568 C CA . LEU A 1 75 ? 20.700 1.579 -14.468 1.00 41.34 75 LEU A CA 1
ATOM 569 C C . LEU A 1 75 ? 20.333 2.908 -13.797 1.00 41.34 75 LEU A C 1
ATOM 571 O O . LEU A 1 75 ? 19.567 3.672 -14.387 1.00 41.34 75 LEU A O 1
ATOM 575 N N . ARG A 1 76 ? 20.908 3.232 -12.628 1.00 36.41 76 ARG A N 1
ATOM 576 C CA . ARG A 1 76 ? 20.706 4.511 -11.919 1.00 36.41 76 ARG A CA 1
ATOM 577 C C . ARG A 1 76 ? 21.350 5.707 -12.608 1.00 36.41 76 ARG A C 1
ATOM 579 O O . ARG A 1 76 ? 20.706 6.753 -12.668 1.00 36.41 76 ARG A O 1
ATOM 586 N N . ILE A 1 77 ? 22.570 5.587 -13.134 1.00 36.62 77 ILE A N 1
ATOM 587 C CA . ILE A 1 77 ? 23.275 6.698 -13.802 1.00 36.62 77 ILE A CA 1
ATOM 588 C C . ILE A 1 77 ? 22.602 7.050 -15.143 1.00 36.62 77 ILE A C 1
ATOM 590 O O . ILE A 1 77 ? 22.403 8.231 -15.441 1.00 36.62 77 ILE A O 1
ATOM 594 N N . LEU A 1 78 ? 22.149 6.050 -15.911 1.00 37.06 78 LEU A N 1
ATOM 595 C CA . LEU A 1 78 ? 21.357 6.263 -17.134 1.00 37.06 78 LEU A CA 1
ATOM 596 C C . LEU A 1 78 ? 19.913 6.718 -16.839 1.00 37.06 78 LEU A C 1
ATOM 598 O O . LEU A 1 78 ? 19.381 7.576 -17.553 1.00 37.06 78 LEU A O 1
ATOM 602 N N . HIS A 1 79 ? 19.285 6.239 -15.755 1.00 38.31 79 HIS A N 1
ATOM 603 C CA . HIS A 1 79 ? 17.964 6.725 -15.327 1.00 38.31 79 HIS A CA 1
ATOM 604 C C . HIS A 1 79 ? 17.996 8.135 -14.739 1.00 38.31 79 HIS A C 1
ATOM 606 O O . HIS A 1 79 ? 17.011 8.852 -14.885 1.00 38.31 79 HIS A O 1
ATOM 612 N N . ALA A 1 80 ? 19.082 8.562 -14.088 1.00 30.78 80 ALA A N 1
ATOM 613 C CA . ALA A 1 80 ? 19.210 9.925 -13.573 1.00 30.78 80 ALA A CA 1
ATOM 614 C C . ALA A 1 80 ? 19.209 10.955 -14.713 1.00 30.78 80 ALA A C 1
ATOM 616 O O . ALA A 1 80 ? 18.605 12.015 -14.571 1.00 30.78 80 ALA A O 1
ATOM 617 N N . LYS A 1 81 ? 19.794 10.609 -15.870 1.00 30.31 81 LYS A N 1
ATOM 618 C CA . LYS A 1 81 ? 19.727 11.428 -17.090 1.00 30.31 81 LYS A CA 1
ATOM 619 C C . LYS A 1 81 ? 18.375 11.303 -17.809 1.00 30.31 81 LYS A C 1
ATOM 621 O O . LYS A 1 81 ? 17.820 12.322 -18.204 1.00 30.31 81 LYS A O 1
ATOM 626 N N . SER A 1 82 ? 17.786 10.103 -17.869 1.00 33.78 82 SER A N 1
ATOM 627 C CA . SER A 1 82 ? 16.457 9.876 -18.477 1.00 33.78 82 SER A CA 1
ATOM 628 C C . SER A 1 82 ? 15.296 10.480 -17.666 1.00 33.78 82 SER A C 1
ATOM 630 O O . SER A 1 82 ? 14.279 10.866 -18.236 1.00 33.78 82 SER A O 1
ATOM 632 N N . ARG A 1 83 ? 15.447 10.634 -16.340 1.00 29.36 83 ARG A N 1
ATOM 633 C CA . ARG A 1 83 ? 14.504 11.360 -15.465 1.00 29.36 83 ARG A CA 1
ATOM 634 C C . ARG A 1 83 ? 14.375 12.832 -15.844 1.00 29.36 83 ARG A C 1
ATOM 636 O O . ARG A 1 83 ? 13.307 13.405 -15.656 1.00 29.36 83 ARG A O 1
ATOM 643 N N . THR A 1 84 ? 15.444 13.423 -16.371 1.00 26.44 84 THR A N 1
ATOM 644 C CA . THR A 1 84 ? 15.436 14.797 -16.884 1.00 26.44 84 THR A CA 1
ATOM 645 C C . THR A 1 84 ? 14.777 14.859 -18.265 1.00 26.44 84 THR A C 1
ATOM 647 O O . THR A 1 84 ? 14.127 15.846 -18.588 1.00 26.44 84 THR A O 1
ATOM 650 N N . THR A 1 85 ? 14.859 13.785 -19.055 1.00 29.47 85 THR A N 1
ATOM 651 C CA . THR A 1 85 ? 14.269 13.712 -20.404 1.00 29.47 85 THR A CA 1
ATOM 652 C C . THR A 1 85 ? 12.776 13.355 -20.403 1.00 29.47 85 THR A C 1
ATOM 654 O O . THR A 1 85 ? 12.053 13.800 -21.284 1.00 29.47 85 THR A O 1
ATOM 657 N N . ALA A 1 86 ? 12.263 12.666 -19.378 1.00 27.92 86 ALA A N 1
ATOM 658 C CA . ALA A 1 86 ? 10.821 12.420 -19.205 1.00 27.92 86 ALA A CA 1
ATOM 659 C C . ALA A 1 86 ? 10.015 13.669 -18.765 1.00 27.92 86 ALA A C 1
ATOM 661 O O . ALA A 1 86 ? 8.808 13.597 -18.553 1.00 27.92 86 ALA A O 1
ATOM 662 N N . LEU A 1 87 ? 10.676 14.822 -18.611 1.00 27.89 87 LEU A N 1
ATOM 663 C CA . LEU A 1 87 ? 10.069 16.109 -18.249 1.00 27.89 87 LEU A CA 1
ATOM 664 C C . LEU A 1 87 ? 10.292 17.202 -19.311 1.00 27.89 87 LEU A C 1
ATOM 666 O O . LEU A 1 87 ? 9.925 18.351 -19.081 1.00 27.89 87 LEU A O 1
ATOM 670 N N . ALA A 1 88 ? 10.852 16.857 -20.476 1.00 23.50 88 ALA A N 1
ATOM 671 C CA . ALA A 1 88 ? 11.175 17.806 -21.540 1.00 23.50 88 ALA A CA 1
ATOM 672 C C . ALA A 1 88 ? 10.641 17.346 -22.908 1.00 23.50 88 ALA A C 1
ATOM 674 O O . ALA A 1 88 ? 11.408 17.153 -23.840 1.00 23.50 88 ALA A O 1
ATOM 675 N N . PHE A 1 89 ? 9.321 17.189 -23.035 1.00 32.94 89 PHE A N 1
ATOM 676 C CA . PHE A 1 89 ? 8.647 17.065 -24.340 1.00 32.94 89 PHE A CA 1
ATOM 677 C C . PHE A 1 89 ? 7.401 17.958 -24.430 1.00 32.94 89 PHE A C 1
ATOM 679 O O . PHE A 1 89 ? 6.390 17.609 -25.026 1.00 32.94 89 PHE A O 1
ATOM 686 N N . ALA A 1 90 ? 7.483 19.157 -23.851 1.00 27.20 90 ALA A N 1
ATOM 687 C CA . ALA A 1 90 ? 6.606 20.251 -24.238 1.00 27.20 90 ALA A CA 1
ATOM 688 C C . ALA A 1 90 ? 7.233 20.939 -25.460 1.00 27.20 90 ALA A C 1
ATOM 690 O O . ALA A 1 90 ? 8.181 21.705 -25.303 1.00 27.20 90 ALA A O 1
ATOM 691 N N . GLY A 1 91 ? 6.732 20.639 -26.663 1.00 27.89 91 GLY A N 1
ATOM 692 C CA . GLY A 1 91 ? 7.052 21.431 -27.858 1.00 27.89 91 GLY A CA 1
ATOM 693 C C . GLY A 1 91 ? 7.460 20.683 -29.128 1.00 27.89 91 GLY A C 1
ATOM 694 O O . GLY A 1 91 ? 8.122 21.293 -29.958 1.00 27.89 91 GLY A O 1
ATOM 695 N N . MET A 1 92 ? 7.087 19.415 -29.324 1.00 28.64 92 MET A N 1
ATOM 696 C CA . MET A 1 92 ? 7.048 18.867 -30.687 1.00 28.64 92 MET A CA 1
ATOM 697 C C . MET A 1 92 ? 5.661 19.137 -31.266 1.00 28.64 92 MET A C 1
ATOM 699 O O . MET A 1 92 ? 4.669 18.582 -30.796 1.00 28.64 92 MET A O 1
ATOM 703 N N . GLU A 1 93 ? 5.603 20.027 -32.259 1.00 29.17 93 GLU A N 1
ATOM 704 C CA . GLU A 1 93 ? 4.481 20.111 -33.192 1.00 29.17 93 GLU A CA 1
ATOM 705 C C . GLU A 1 93 ? 4.130 18.694 -33.658 1.00 29.17 93 GLU A C 1
ATOM 707 O O . GLU A 1 93 ? 5.024 17.882 -33.913 1.00 29.17 93 GLU A O 1
ATOM 712 N N . SER A 1 94 ? 2.836 18.380 -33.712 1.00 36.69 94 SER A N 1
ATOM 713 C CA . SER A 1 94 ? 2.345 17.096 -34.195 1.00 36.69 94 SER A CA 1
ATOM 714 C C . SER A 1 94 ? 2.789 16.908 -35.643 1.00 36.69 94 SER A C 1
ATOM 716 O O . SER A 1 94 ? 2.117 17.362 -36.567 1.00 36.69 94 SER A O 1
ATOM 718 N N . SER A 1 95 ? 3.934 16.266 -35.856 1.00 36.34 95 SER A N 1
ATOM 719 C CA . SER A 1 95 ? 4.266 15.762 -37.176 1.00 36.34 95 SER A CA 1
ATOM 720 C C . SER A 1 95 ? 3.242 14.684 -37.501 1.00 36.34 95 SER A C 1
ATOM 722 O O . SER A 1 95 ? 3.056 13.778 -36.684 1.00 36.34 95 SER A O 1
ATOM 724 N N . ASP A 1 96 ? 2.640 14.762 -38.683 1.00 44.00 96 ASP A N 1
ATOM 725 C CA . ASP A 1 96 ? 1.948 13.674 -39.387 1.00 44.00 96 ASP A CA 1
ATOM 726 C C . ASP A 1 96 ? 2.910 12.493 -39.663 1.00 44.00 96 ASP A C 1
ATOM 728 O O . ASP A 1 96 ? 3.105 12.051 -40.794 1.00 44.00 96 ASP A O 1
ATOM 732 N N . ALA A 1 97 ? 3.605 12.014 -38.632 1.00 56.53 97 ALA A N 1
ATOM 733 C CA . ALA A 1 97 ? 4.455 10.848 -38.699 1.00 56.53 97 ALA A CA 1
ATOM 734 C C . ALA A 1 97 ? 3.543 9.623 -38.728 1.00 56.53 97 ALA A C 1
ATOM 736 O O . ALA A 1 97 ? 2.695 9.445 -37.855 1.00 56.53 97 ALA A O 1
ATOM 737 N N . ASP A 1 98 ? 3.725 8.786 -39.744 1.00 75.75 98 ASP A N 1
ATOM 738 C CA . ASP A 1 98 ? 3.037 7.507 -39.876 1.00 75.75 98 ASP A CA 1
ATOM 739 C C . ASP A 1 98 ? 3.192 6.677 -38.584 1.00 75.75 98 ASP A C 1
ATOM 741 O O . ASP A 1 98 ? 4.300 6.292 -38.205 1.00 75.75 98 ASP A O 1
ATOM 745 N N . GLU A 1 99 ? 2.071 6.382 -37.911 1.00 85.31 99 GLU A N 1
ATOM 746 C CA . GLU A 1 99 ? 2.008 5.610 -36.657 1.00 85.31 99 GLU A CA 1
ATOM 747 C C . GLU A 1 99 ? 2.499 4.161 -36.792 1.00 85.31 99 GLU A C 1
ATOM 749 O O . GLU A 1 99 ? 2.550 3.428 -35.799 1.00 85.31 99 GLU A O 1
ATOM 754 N N . ASN A 1 100 ? 2.810 3.712 -38.009 1.00 86.38 100 ASN A N 1
ATOM 755 C CA . ASN A 1 100 ? 3.386 2.399 -38.285 1.00 86.38 100 ASN A CA 1
ATOM 756 C C . ASN A 1 100 ? 4.917 2.441 -38.403 1.00 86.38 100 ASN A C 1
ATOM 758 O O . ASN A 1 100 ? 5.559 1.388 -38.461 1.00 86.38 100 ASN A O 1
ATOM 762 N N . VAL A 1 101 ? 5.523 3.632 -38.399 1.00 87.25 101 VAL A N 1
ATOM 763 C CA . VAL A 1 101 ? 6.976 3.799 -38.455 1.00 87.25 101 VAL A CA 1
ATOM 764 C C . VAL A 1 101 ? 7.561 3.780 -37.046 1.00 87.25 101 VAL A C 1
ATOM 766 O O . VAL A 1 101 ? 7.194 4.549 -36.159 1.00 87.25 101 VAL A O 1
ATOM 769 N N . LEU A 1 102 ? 8.524 2.884 -36.834 1.00 89.06 102 LEU A N 1
ATOM 770 C CA . LEU A 1 102 ? 9.265 2.794 -35.581 1.00 89.06 102 LEU A CA 1
ATOM 771 C C . LEU A 1 102 ? 10.243 3.970 -35.462 1.00 89.06 102 LEU A C 1
ATOM 773 O O . LEU A 1 102 ? 11.261 4.001 -36.153 1.00 89.06 102 LEU A O 1
ATOM 777 N N . VAL A 1 103 ? 9.964 4.889 -34.537 1.00 87.69 103 VAL A N 1
ATOM 778 C CA . VAL A 1 103 ? 10.846 6.016 -34.197 1.00 87.69 103 VAL A CA 1
ATOM 779 C C . VAL A 1 103 ? 11.474 5.791 -32.822 1.00 87.69 103 VAL A C 1
ATOM 781 O O . VAL A 1 103 ? 10.789 5.799 -31.794 1.00 87.69 103 VAL A O 1
ATOM 784 N N . LEU A 1 104 ? 12.794 5.597 -32.791 1.00 86.88 104 LEU A N 1
ATOM 785 C CA . LEU A 1 104 ? 13.532 5.380 -31.546 1.00 86.88 104 LEU A CA 1
ATOM 786 C C . LEU A 1 104 ? 13.762 6.703 -30.794 1.00 86.88 104 LEU A C 1
ATOM 788 O O . LEU A 1 104 ? 14.145 7.694 -31.419 1.00 86.88 104 LEU A O 1
ATOM 792 N N . PRO A 1 105 ? 13.580 6.739 -29.459 1.00 87.56 105 PRO A N 1
ATOM 793 C CA . PRO A 1 105 ? 13.902 7.916 -28.655 1.00 87.56 105 PRO A CA 1
ATOM 794 C C . PRO A 1 105 ? 15.371 8.338 -28.792 1.00 87.56 105 PRO A C 1
ATOM 796 O O . PRO A 1 105 ? 16.276 7.514 -28.677 1.00 87.56 105 PRO A O 1
ATOM 799 N N . GLU A 1 106 ? 15.633 9.638 -28.941 1.00 83.62 106 GLU A N 1
ATOM 800 C CA . GLU A 1 106 ? 17.002 10.170 -29.054 1.00 83.62 106 GLU A CA 1
ATOM 801 C C . GLU A 1 106 ? 17.878 9.830 -27.836 1.00 83.62 106 GLU A C 1
ATOM 803 O O . GLU A 1 106 ? 19.064 9.535 -27.981 1.00 83.62 106 GLU A O 1
ATOM 808 N N . ALA A 1 107 ? 17.281 9.766 -26.643 1.00 83.12 107 ALA A N 1
ATOM 809 C CA . ALA A 1 107 ? 17.970 9.369 -25.417 1.00 83.12 107 ALA A CA 1
ATOM 810 C C . ALA A 1 107 ? 18.557 7.943 -25.471 1.00 83.12 107 ALA A C 1
ATOM 812 O O . ALA A 1 107 ? 19.483 7.638 -24.722 1.00 83.12 107 ALA A O 1
ATOM 813 N N . TRP A 1 108 ? 18.054 7.065 -26.351 1.00 86.81 108 TRP A N 1
ATOM 814 C CA . TRP A 1 108 ? 18.570 5.700 -26.496 1.00 86.81 108 TRP A CA 1
ATOM 815 C C . TRP A 1 108 ? 19.885 5.644 -27.279 1.00 86.81 108 TRP A C 1
ATOM 817 O O . TRP A 1 108 ? 20.628 4.675 -27.130 1.00 86.81 108 TRP A O 1
ATOM 827 N N . ARG A 1 109 ? 20.223 6.685 -28.059 1.00 81.44 109 ARG A N 1
ATOM 828 C CA . ARG A 1 109 ? 21.390 6.695 -28.963 1.00 81.44 109 ARG A CA 1
ATOM 829 C C . ARG A 1 109 ? 22.713 6.371 -28.271 1.00 81.44 109 ARG A C 1
ATOM 831 O O . ARG A 1 109 ? 23.551 5.718 -28.872 1.00 81.44 109 ARG A O 1
ATOM 838 N N . GLN A 1 110 ? 22.898 6.793 -27.019 1.00 79.31 110 GLN A N 1
ATOM 839 C CA . GLN A 1 110 ? 24.138 6.535 -26.271 1.00 79.31 110 GLN A CA 1
ATOM 840 C C . GLN A 1 110 ? 24.271 5.087 -25.780 1.00 79.31 110 GLN A C 1
ATOM 842 O O . GLN A 1 110 ? 25.381 4.646 -25.505 1.00 79.31 110 GLN A O 1
ATOM 847 N N . ALA A 1 111 ? 23.156 4.367 -25.636 1.00 83.25 111 ALA A N 1
ATOM 848 C CA . ALA A 1 111 ? 23.144 2.980 -25.176 1.00 83.25 111 ALA A CA 1
ATOM 849 C C . ALA A 1 111 ? 23.095 1.972 -26.338 1.00 83.25 111 ALA A C 1
ATOM 851 O O . ALA A 1 111 ? 23.414 0.803 -26.142 1.00 83.25 111 ALA A O 1
ATOM 852 N N . LEU A 1 112 ? 22.685 2.409 -27.531 1.00 84.62 112 LEU A N 1
ATOM 853 C CA . LEU A 1 112 ? 22.589 1.585 -28.734 1.00 84.62 112 LEU A CA 1
ATOM 854 C C . LEU A 1 112 ? 23.966 1.186 -29.272 1.00 84.62 112 LEU A C 1
ATOM 856 O O . LEU A 1 112 ? 24.886 2.000 -29.322 1.00 84.62 112 LEU A O 1
ATOM 860 N N . LEU A 1 113 ? 24.076 -0.051 -29.759 1.00 87.81 113 LEU A N 1
ATOM 861 C CA . LEU A 1 113 ? 25.220 -0.474 -30.556 1.00 87.81 113 LEU A CA 1
ATOM 862 C C . LEU A 1 113 ? 24.997 -0.094 -32.023 1.00 87.81 113 LEU A C 1
ATOM 864 O O . LEU A 1 113 ? 24.065 -0.621 -32.641 1.00 87.81 113 LEU A O 1
ATOM 868 N N . PRO A 1 114 ? 25.857 0.753 -32.614 1.00 86.25 114 PRO A N 1
ATOM 869 C CA . PRO A 1 114 ? 25.707 1.179 -33.998 1.00 86.25 114 PRO A CA 1
ATOM 870 C C . PRO A 1 114 ? 25.649 0.008 -34.986 1.00 86.25 114 PRO A C 1
ATOM 872 O O . PRO A 1 114 ? 26.256 -1.050 -34.781 1.00 86.25 114 PRO A O 1
ATOM 875 N N . ARG A 1 115 ? 24.923 0.213 -36.085 1.00 87.06 115 ARG A N 1
ATOM 876 C CA . ARG A 1 115 ? 24.795 -0.741 -37.188 1.00 87.06 115 ARG A CA 1
ATOM 877 C C . ARG A 1 115 ? 24.831 0.006 -38.513 1.00 87.06 115 ARG A C 1
ATOM 879 O O . ARG A 1 115 ? 24.102 0.977 -38.700 1.00 87.06 115 ARG A O 1
ATOM 886 N N . ARG A 1 116 ? 25.642 -0.479 -39.456 1.00 86.56 116 ARG A N 1
ATOM 887 C CA . ARG A 1 116 ? 25.664 0.059 -40.821 1.00 86.56 116 ARG A CA 1
ATOM 888 C C . ARG A 1 116 ? 24.307 -0.160 -41.488 1.00 86.56 116 ARG A C 1
ATOM 890 O O . ARG A 1 116 ? 23.829 -1.291 -41.533 1.00 86.56 116 ARG A O 1
ATOM 897 N N . GLY A 1 117 ? 23.699 0.917 -41.983 1.00 77.94 117 GLY A N 1
ATOM 898 C CA . GLY A 1 117 ? 22.341 0.885 -42.538 1.00 77.94 117 GLY A CA 1
ATOM 899 C C . GLY A 1 117 ? 21.237 0.647 -41.495 1.00 77.94 117 GLY A C 1
ATOM 900 O O . GLY A 1 117 ? 20.131 0.271 -41.871 1.00 77.94 117 GLY A O 1
ATOM 901 N N . GLY A 1 118 ? 21.535 0.815 -40.199 1.00 77.38 118 GLY A N 1
ATOM 902 C CA . GLY A 1 118 ? 20.545 0.768 -39.119 1.00 77.38 118 GLY A CA 1
ATOM 903 C C . GLY A 1 118 ? 19.602 1.977 -39.123 1.00 77.38 118 GLY A C 1
ATOM 904 O O . GLY A 1 118 ? 19.807 2.943 -39.859 1.00 77.38 118 GLY A O 1
ATOM 905 N N . ARG A 1 119 ? 18.560 1.932 -38.282 1.00 74.44 119 ARG A N 1
ATOM 906 C CA . ARG A 1 119 ? 17.546 3.005 -38.189 1.00 74.44 119 ARG A CA 1
ATOM 907 C C . ARG A 1 119 ? 18.108 4.264 -37.528 1.00 74.44 119 ARG A C 1
ATOM 909 O O . ARG A 1 119 ? 17.636 5.366 -37.794 1.00 74.44 119 ARG A O 1
ATOM 916 N N . THR A 1 120 ? 19.127 4.099 -36.689 1.00 71.75 120 THR A N 1
ATOM 917 C CA . THR A 1 120 ? 19.849 5.196 -36.045 1.00 71.75 120 THR A CA 1
ATOM 918 C C . THR A 1 120 ? 21.079 5.600 -36.873 1.00 71.75 120 THR A C 1
ATOM 920 O O . THR A 1 120 ? 21.974 4.773 -37.059 1.00 71.75 120 THR A O 1
ATOM 923 N N . PRO A 1 121 ? 21.181 6.861 -37.340 1.00 68.75 121 PRO A N 1
ATOM 924 C CA . PRO A 1 121 ? 22.367 7.349 -38.042 1.00 68.75 121 PRO A CA 1
ATOM 925 C C . PRO A 1 121 ? 23.628 7.264 -37.175 1.00 68.75 121 PRO A C 1
ATOM 927 O O . PRO A 1 121 ? 23.603 7.607 -35.992 1.00 68.75 121 PRO A O 1
ATOM 930 N N . VAL A 1 122 ? 24.744 6.849 -37.778 1.00 71.00 122 VAL A N 1
ATOM 931 C CA . VAL A 1 122 ? 26.040 6.708 -37.101 1.00 71.00 122 VAL A CA 1
ATOM 932 C C . VAL A 1 122 ? 26.968 7.827 -37.559 1.00 71.00 122 VAL A C 1
ATOM 934 O O . VAL A 1 122 ? 27.218 7.972 -38.753 1.00 71.00 122 VAL A O 1
ATOM 937 N N . LEU A 1 123 ? 27.491 8.616 -36.618 1.00 66.44 123 LEU A N 1
ATOM 938 C CA . LEU A 1 123 ? 28.558 9.575 -36.908 1.00 66.44 123 LEU A CA 1
ATOM 939 C C . LEU A 1 123 ? 29.919 8.864 -36.836 1.00 66.44 123 LEU A C 1
ATOM 941 O O . LEU A 1 123 ? 30.135 8.121 -35.876 1.00 66.44 123 LEU A O 1
ATOM 945 N N . PRO A 1 124 ? 30.838 9.092 -37.795 1.00 64.44 124 PRO A N 1
ATOM 946 C CA . PRO A 1 124 ? 32.168 8.493 -37.782 1.00 64.44 124 PRO A CA 1
ATOM 947 C C . PRO A 1 124 ? 32.946 8.997 -36.571 1.00 64.44 124 PRO A C 1
ATOM 949 O O . PRO A 1 124 ? 33.228 10.195 -36.471 1.00 64.44 124 PRO A O 1
ATOM 952 N N . PRO A 1 125 ? 33.276 8.120 -35.614 1.00 76.56 125 PRO A N 1
ATOM 953 C CA . PRO A 1 125 ? 33.878 8.593 -34.391 1.00 76.56 125 PRO A CA 1
ATOM 954 C C . PRO A 1 125 ? 35.395 8.716 -34.601 1.00 76.56 125 PRO A C 1
ATOM 956 O O . PRO A 1 125 ? 36.052 7.747 -34.971 1.00 76.56 125 PRO A O 1
ATOM 959 N N . ALA A 1 126 ? 35.960 9.902 -34.356 1.00 81.00 126 ALA A N 1
ATOM 960 C CA . ALA A 1 126 ? 37.401 10.138 -34.482 1.00 81.00 126 ALA A CA 1
ATOM 961 C C . ALA A 1 126 ? 38.210 9.192 -33.577 1.00 81.00 126 ALA A C 1
ATOM 963 O O . ALA A 1 126 ? 37.722 8.797 -32.514 1.00 81.00 126 ALA A O 1
ATOM 964 N N . LEU A 1 127 ? 39.431 8.828 -33.989 1.00 82.94 127 LEU A N 1
ATOM 965 C CA . LEU A 1 127 ? 40.363 8.069 -33.146 1.00 82.94 127 LEU A CA 1
ATOM 966 C C . LEU A 1 127 ? 40.662 8.857 -31.865 1.00 82.94 127 LEU A C 1
ATOM 968 O O . LEU A 1 127 ? 40.845 10.078 -31.914 1.00 82.94 127 LEU A O 1
ATOM 972 N N . ARG A 1 128 ? 40.682 8.178 -30.715 1.00 82.12 128 ARG A N 1
ATOM 973 C CA . ARG A 1 128 ? 40.945 8.825 -29.430 1.00 82.12 128 ARG A CA 1
ATOM 974 C C . ARG A 1 128 ? 42.375 9.374 -29.389 1.00 82.12 128 ARG A C 1
ATOM 976 O O . ARG A 1 128 ? 43.320 8.627 -29.650 1.00 82.12 128 ARG A O 1
ATOM 983 N N . PRO A 1 129 ? 42.560 10.652 -29.018 1.00 78.44 129 PRO A N 1
ATOM 984 C CA . PRO A 1 129 ? 43.890 11.195 -28.780 1.00 78.44 129 PRO A CA 1
ATOM 985 C C . PRO A 1 129 ? 44.600 10.410 -27.672 1.00 78.44 129 PRO A C 1
ATOM 987 O O . PRO A 1 129 ? 44.014 10.179 -26.616 1.00 78.44 129 PRO A O 1
ATOM 990 N N . GLY A 1 130 ? 45.854 10.018 -27.897 1.00 83.50 130 GLY A N 1
ATOM 991 C CA . GLY A 1 130 ? 46.664 9.322 -26.893 1.00 83.50 130 GLY A CA 1
ATOM 992 C C . GLY A 1 130 ? 46.509 7.797 -26.854 1.00 83.50 130 GLY A C 1
ATOM 993 O O . GLY A 1 130 ? 47.227 7.151 -26.096 1.00 83.50 130 GLY A O 1
ATOM 994 N N . ALA A 1 131 ? 45.607 7.194 -27.643 1.00 84.94 131 ALA A N 1
ATOM 995 C CA . ALA A 1 131 ? 45.391 5.741 -27.621 1.00 84.94 131 ALA A CA 1
ATOM 996 C C . ALA A 1 131 ? 46.660 4.948 -27.990 1.00 84.94 131 ALA A C 1
ATOM 998 O O . ALA A 1 131 ? 46.943 3.909 -27.394 1.00 84.94 131 ALA A O 1
ATOM 999 N N . ILE A 1 132 ? 47.455 5.467 -28.934 1.00 87.81 132 ILE A N 1
ATOM 1000 C CA . ILE A 1 132 ? 48.704 4.837 -29.381 1.00 87.81 132 ILE A CA 1
ATOM 1001 C C . ILE A 1 132 ? 49.718 4.800 -28.237 1.00 87.81 132 ILE A C 1
ATOM 1003 O O . ILE A 1 132 ? 50.305 3.759 -27.942 1.00 87.81 132 ILE A O 1
ATOM 1007 N N . GLU A 1 133 ? 49.914 5.934 -27.571 1.00 90.44 133 GLU A N 1
ATOM 1008 C CA . GLU A 1 133 ? 50.827 6.089 -26.447 1.00 90.44 133 GLU A CA 1
ATOM 1009 C C . GLU A 1 133 ? 50.386 5.234 -25.256 1.00 90.44 133 GLU A C 1
ATOM 1011 O O . GLU A 1 133 ? 51.222 4.552 -24.660 1.00 90.44 133 GLU A O 1
ATOM 1016 N N . THR A 1 134 ? 49.083 5.206 -24.955 1.00 88.81 134 THR A N 1
ATOM 1017 C CA . THR A 1 134 ? 48.507 4.391 -23.877 1.00 88.81 134 THR A CA 1
ATOM 1018 C C . THR A 1 134 ? 48.759 2.905 -24.101 1.00 88.81 134 THR A C 1
ATOM 1020 O O . THR A 1 134 ? 49.302 2.242 -23.215 1.00 88.81 134 THR A O 1
ATOM 1023 N N . VAL A 1 135 ? 48.418 2.374 -25.280 1.00 90.12 135 VAL A N 1
ATOM 1024 C CA . VAL A 1 135 ? 48.588 0.941 -25.565 1.00 90.12 135 VAL A CA 1
ATOM 1025 C C . VAL A 1 135 ? 50.068 0.568 -25.593 1.00 90.12 135 VAL A C 1
ATOM 1027 O O . VAL A 1 135 ? 50.459 -0.418 -24.968 1.00 90.12 135 VAL A O 1
ATOM 1030 N N . ARG A 1 136 ? 50.930 1.380 -26.222 1.00 91.56 136 ARG A N 1
ATOM 1031 C CA . ARG A 1 136 ? 52.383 1.135 -26.218 1.00 91.56 136 ARG A CA 1
ATOM 1032 C C . ARG A 1 136 ? 52.954 1.122 -24.800 1.00 91.56 136 ARG A C 1
ATOM 1034 O O . ARG A 1 136 ? 53.742 0.234 -24.476 1.00 91.56 136 ARG A O 1
ATOM 1041 N N . ALA A 1 137 ? 52.541 2.059 -23.945 1.00 91.31 137 ALA A N 1
ATOM 1042 C CA . ALA A 1 137 ? 52.962 2.098 -22.547 1.00 91.31 137 ALA A CA 1
ATOM 1043 C C . ALA A 1 137 ? 52.454 0.879 -21.758 1.00 91.31 137 ALA A C 1
ATOM 1045 O O . ALA A 1 137 ? 53.218 0.288 -20.995 1.00 91.31 137 ALA A O 1
ATOM 1046 N N . ALA A 1 138 ? 51.201 0.464 -21.972 1.00 89.19 138 ALA A N 1
ATOM 1047 C CA . ALA A 1 138 ? 50.606 -0.702 -21.318 1.00 89.19 138 ALA A CA 1
ATOM 1048 C C . ALA A 1 138 ? 51.294 -2.017 -21.727 1.00 89.19 138 ALA A C 1
ATOM 1050 O O . ALA A 1 138 ? 51.635 -2.834 -20.865 1.00 89.19 138 ALA A O 1
ATOM 1051 N N . VAL A 1 139 ? 51.576 -2.195 -23.022 1.00 91.25 139 VAL A N 1
ATOM 1052 C CA . VAL A 1 139 ? 52.323 -3.349 -23.547 1.00 91.25 139 VAL A CA 1
ATOM 1053 C C . VAL A 1 139 ? 53.755 -3.349 -23.015 1.00 91.25 139 VAL A C 1
ATOM 1055 O O . VAL A 1 139 ? 54.234 -4.390 -22.570 1.00 91.25 139 VAL A O 1
ATOM 1058 N N . ALA A 1 140 ? 54.431 -2.195 -22.992 1.00 92.00 140 ALA A N 1
ATOM 1059 C CA . ALA A 1 140 ? 55.782 -2.079 -22.443 1.00 92.00 140 ALA A CA 1
ATOM 1060 C C . ALA A 1 140 ? 55.828 -2.423 -20.945 1.00 92.00 140 ALA A C 1
ATOM 1062 O O . ALA A 1 140 ? 56.701 -3.176 -20.514 1.00 92.00 140 ALA A O 1
ATOM 1063 N N . ALA A 1 141 ? 54.863 -1.936 -20.159 1.00 89.56 141 ALA A N 1
ATOM 1064 C CA . ALA A 1 141 ? 54.756 -2.241 -18.733 1.00 89.56 141 ALA A CA 1
ATOM 1065 C C . ALA A 1 141 ? 54.447 -3.725 -18.471 1.00 89.56 141 ALA A C 1
ATOM 1067 O O . ALA A 1 141 ? 54.965 -4.311 -17.519 1.00 89.56 141 ALA A O 1
ATOM 1068 N N . SER A 1 142 ? 53.635 -4.347 -19.330 1.00 89.19 142 SER A N 1
ATOM 1069 C CA . SER A 1 142 ? 53.245 -5.758 -19.217 1.00 89.19 142 SER A CA 1
ATOM 1070 C C . SER A 1 142 ? 54.278 -6.724 -19.808 1.00 89.19 142 SER A C 1
ATOM 1072 O O . SER A 1 142 ? 54.189 -7.931 -19.575 1.00 89.19 142 SER A O 1
ATOM 1074 N N . ARG A 1 143 ? 55.280 -6.214 -20.538 1.00 89.81 143 ARG A N 1
ATOM 1075 C CA . ARG A 1 143 ? 56.228 -7.005 -21.333 1.00 89.81 143 ARG A CA 1
ATOM 1076 C C . ARG A 1 143 ? 56.919 -8.134 -20.557 1.00 89.81 143 ARG A C 1
ATOM 1078 O O . ARG A 1 143 ? 56.873 -9.256 -21.054 1.00 89.81 143 ARG A O 1
ATOM 1085 N N . PRO A 1 144 ? 57.463 -7.926 -19.338 1.00 89.44 144 PRO A N 1
ATOM 1086 C CA . PRO A 1 144 ? 58.110 -9.012 -18.596 1.00 89.44 144 PRO A CA 1
ATOM 1087 C C . PRO A 1 144 ? 57.155 -10.164 -18.255 1.00 89.44 144 PRO A C 1
ATOM 1089 O O . PRO A 1 144 ? 57.540 -11.330 -18.288 1.00 89.44 144 PRO A O 1
ATOM 1092 N N . ALA A 1 145 ? 55.895 -9.847 -17.940 1.00 85.69 145 ALA A N 1
ATOM 1093 C CA . ALA A 1 145 ? 54.885 -10.848 -17.616 1.00 85.69 145 ALA A CA 1
ATOM 1094 C C . ALA A 1 145 ? 54.375 -11.573 -18.870 1.00 85.69 145 ALA A C 1
ATOM 1096 O O . ALA A 1 145 ? 54.122 -12.773 -18.807 1.00 85.69 145 ALA A O 1
ATOM 1097 N N . ILE A 1 146 ? 54.247 -10.860 -19.992 1.00 89.19 146 ILE A N 1
ATOM 1098 C CA . ILE A 1 146 ? 53.904 -11.436 -21.298 1.00 89.19 146 ILE A CA 1
ATOM 1099 C C . ILE A 1 146 ? 55.004 -12.407 -21.737 1.00 89.19 146 ILE A C 1
ATOM 1101 O O . ILE A 1 146 ? 54.709 -13.565 -22.015 1.00 89.19 146 ILE A O 1
ATOM 1105 N N . ASP A 1 147 ? 56.269 -11.979 -21.722 1.00 90.75 147 ASP A N 1
ATOM 1106 C CA . ASP A 1 147 ? 57.403 -12.812 -22.139 1.00 90.75 147 ASP A CA 1
ATOM 1107 C C . ASP A 1 147 ? 57.513 -14.088 -21.284 1.00 90.75 147 ASP A C 1
ATOM 1109 O O . ASP A 1 147 ? 57.787 -15.161 -21.821 1.00 90.75 147 ASP A O 1
ATOM 1113 N N . ALA A 1 148 ? 57.219 -14.005 -19.979 1.00 87.69 148 ALA A N 1
ATOM 1114 C CA . ALA A 1 148 ? 57.170 -15.167 -19.090 1.00 87.69 148 ALA A CA 1
ATOM 1115 C C . ALA A 1 148 ? 56.066 -16.172 -19.468 1.00 87.69 148 ALA A C 1
ATOM 1117 O O . ALA A 1 148 ? 56.299 -17.377 -19.410 1.00 87.69 148 ALA A O 1
ATOM 1118 N N . VAL A 1 149 ? 54.884 -15.696 -19.883 1.00 87.88 149 VAL A N 1
ATOM 1119 C CA . VAL A 1 149 ? 53.797 -16.568 -20.368 1.00 87.88 149 VAL A CA 1
ATOM 1120 C C . VAL A 1 149 ? 54.176 -17.210 -21.702 1.00 87.88 149 VAL A C 1
ATOM 1122 O O . VAL A 1 149 ? 54.026 -18.417 -21.878 1.00 87.88 149 VAL A O 1
ATOM 1125 N N . LEU A 1 150 ? 54.736 -16.436 -22.634 1.00 90.12 150 LEU A N 1
ATOM 1126 C CA . LEU A 1 150 ? 55.155 -16.944 -23.945 1.00 90.12 150 LEU A CA 1
ATOM 1127 C C . LEU A 1 150 ? 56.316 -17.952 -23.861 1.00 90.12 150 LEU A C 1
ATOM 1129 O O . LEU A 1 150 ? 56.510 -18.739 -24.787 1.00 90.12 150 LEU A O 1
ATOM 1133 N N . ALA A 1 151 ? 57.122 -17.900 -22.798 1.00 89.50 151 ALA A N 1
ATOM 1134 C CA . ALA A 1 151 ? 58.234 -18.818 -22.548 1.00 89.50 151 ALA A CA 1
ATOM 1135 C C . ALA A 1 151 ? 57.839 -20.072 -21.746 1.00 89.50 151 ALA A C 1
ATOM 1137 O O . ALA A 1 151 ? 58.685 -20.942 -21.547 1.00 89.50 151 ALA A O 1
ATOM 1138 N N . HIS A 1 152 ? 56.595 -20.166 -21.269 1.00 88.19 152 HIS A N 1
ATOM 1139 C CA . HIS A 1 152 ? 56.130 -21.320 -20.506 1.00 88.19 152 HIS A CA 1
ATOM 1140 C C . HIS A 1 152 ? 56.056 -22.583 -21.376 1.00 88.19 152 HIS A C 1
ATOM 1142 O O . HIS A 1 152 ? 55.641 -22.519 -22.530 1.00 88.19 152 HIS A O 1
ATOM 1148 N N . GLU A 1 153 ? 56.420 -23.737 -20.814 1.00 85.81 153 GLU A N 1
ATOM 1149 C CA . GLU A 1 153 ? 56.504 -25.009 -21.550 1.00 85.81 153 GLU A CA 1
ATOM 1150 C C . GLU A 1 153 ? 55.146 -25.521 -22.055 1.00 85.81 153 GLU A C 1
ATOM 1152 O O . GLU A 1 153 ? 55.077 -26.159 -23.100 1.00 85.81 153 GLU A O 1
ATOM 1157 N N . GLU A 1 154 ? 54.062 -25.195 -21.346 1.00 84.88 154 GLU A N 1
ATOM 1158 C CA . GLU A 1 154 ? 52.689 -25.548 -21.739 1.00 84.88 154 GLU A CA 1
ATOM 1159 C C . GLU A 1 154 ? 52.039 -24.516 -22.683 1.00 84.88 154 GLU A C 1
ATOM 1161 O O . GLU A 1 154 ? 50.851 -24.627 -22.976 1.00 84.88 154 GLU A O 1
ATOM 1166 N N . SER A 1 155 ? 52.763 -23.477 -23.117 1.00 88.38 155 SER A N 1
ATOM 1167 C CA . SER A 1 155 ? 52.222 -22.491 -24.063 1.00 88.38 155 SER A CA 1
ATOM 1168 C C . SER A 1 155 ? 52.225 -23.017 -25.499 1.00 88.38 155 SER A C 1
ATOM 1170 O O . SER A 1 155 ? 53.193 -23.628 -25.949 1.00 88.38 155 SER A O 1
ATOM 1172 N N . ASP A 1 156 ? 51.163 -22.720 -26.248 1.00 90.81 156 ASP A N 1
ATOM 1173 C CA . ASP A 1 156 ? 51.045 -23.034 -27.672 1.00 90.81 156 ASP A CA 1
ATOM 1174 C C . ASP A 1 156 ? 52.183 -22.369 -28.456 1.00 90.81 156 ASP A C 1
ATOM 1176 O O . ASP A 1 156 ? 52.290 -21.140 -28.534 1.00 90.81 156 ASP A O 1
ATOM 1180 N N . VAL A 1 157 ? 53.047 -23.203 -29.037 1.00 90.31 157 VAL A N 1
ATOM 1181 C CA . VAL A 1 157 ? 54.279 -22.763 -29.706 1.00 90.31 157 VAL A CA 1
ATOM 1182 C C . VAL A 1 157 ? 53.965 -21.817 -30.864 1.00 90.31 157 VAL A C 1
ATOM 1184 O O . VAL A 1 157 ? 54.594 -20.767 -30.983 1.00 90.31 157 VAL A O 1
ATOM 1187 N N . GLY A 1 158 ? 52.949 -22.134 -31.672 1.00 90.75 158 GLY A N 1
ATOM 1188 C CA . GLY A 1 158 ? 52.576 -21.319 -32.828 1.00 90.75 158 GLY A CA 1
ATOM 1189 C C . GLY A 1 158 ? 52.015 -19.952 -32.431 1.00 90.75 158 GLY A C 1
ATOM 1190 O O . GLY A 1 158 ? 52.316 -18.942 -33.062 1.00 90.75 158 GLY A O 1
ATOM 1191 N N . LEU A 1 159 ? 51.206 -19.883 -31.374 1.00 89.81 159 LEU A N 1
ATOM 1192 C CA . LEU A 1 159 ? 50.682 -18.628 -30.838 1.00 89.81 159 LEU A CA 1
ATOM 1193 C C . LEU A 1 159 ? 51.787 -17.781 -30.197 1.00 89.81 159 LEU A C 1
ATOM 1195 O O . LEU A 1 159 ? 51.811 -16.564 -30.387 1.00 89.81 159 LEU A O 1
ATOM 1199 N N . ALA A 1 160 ? 52.734 -18.410 -29.495 1.00 92.00 160 ALA A N 1
ATOM 1200 C CA . ALA A 1 160 ? 53.879 -17.717 -28.916 1.00 92.00 160 ALA A CA 1
ATOM 1201 C C . ALA A 1 160 ? 54.838 -17.164 -29.982 1.00 92.00 160 ALA A C 1
ATOM 1203 O O . ALA A 1 160 ? 55.379 -16.068 -29.819 1.00 92.00 160 ALA A O 1
ATOM 1204 N N . GLU A 1 161 ? 55.037 -17.881 -31.088 1.00 93.81 161 GLU A N 1
ATOM 1205 C CA . GLU A 1 161 ? 55.802 -17.398 -32.241 1.00 93.81 161 GLU A CA 1
ATOM 1206 C C . GLU A 1 161 ? 55.127 -16.205 -32.923 1.00 93.81 161 GLU A C 1
ATOM 1208 O O . GLU A 1 161 ? 55.784 -15.173 -33.096 1.00 93.81 161 GLU A O 1
ATOM 1213 N N . SER A 1 162 ? 53.823 -16.288 -33.212 1.00 94.88 162 SER A N 1
ATOM 1214 C CA . SER A 1 162 ? 53.046 -15.165 -33.758 1.00 94.88 162 SER A CA 1
ATOM 1215 C C . SER A 1 162 ? 53.067 -13.947 -32.828 1.00 94.88 162 SER A C 1
ATOM 1217 O O . SER A 1 162 ? 53.291 -12.824 -33.282 1.00 94.88 162 SER A O 1
ATOM 1219 N N . ALA A 1 163 ? 52.918 -14.140 -31.512 1.00 93.88 163 ALA A N 1
ATOM 1220 C CA . ALA A 1 163 ? 53.005 -13.056 -30.529 1.00 93.88 163 ALA A CA 1
ATOM 1221 C C . ALA A 1 163 ? 54.378 -12.362 -30.563 1.00 93.88 163 ALA A C 1
ATOM 1223 O O . ALA A 1 163 ? 54.464 -11.133 -30.560 1.00 93.88 163 ALA A O 1
ATOM 1224 N N . ARG A 1 164 ? 55.469 -13.136 -30.661 1.00 94.50 164 ARG A N 1
ATOM 1225 C CA . ARG A 1 164 ? 56.829 -12.587 -30.798 1.00 94.50 164 ARG A CA 1
ATOM 1226 C C . ARG A 1 164 ? 57.037 -11.879 -32.137 1.00 94.50 164 ARG A C 1
ATOM 1228 O O . ARG A 1 164 ? 57.728 -10.864 -32.152 1.00 94.50 164 ARG A O 1
ATOM 1235 N N . ALA A 1 165 ? 56.472 -12.391 -33.230 1.00 93.88 165 ALA A N 1
ATOM 1236 C CA . ALA A 1 165 ? 56.509 -11.749 -34.545 1.00 93.88 165 ALA A CA 1
ATOM 1237 C C . ALA A 1 165 ? 55.840 -10.372 -34.508 1.00 93.88 165 ALA A C 1
ATOM 1239 O O . ALA A 1 165 ? 56.447 -9.375 -34.904 1.00 93.88 165 ALA A O 1
ATOM 1240 N N . TYR A 1 166 ? 54.656 -10.286 -33.902 1.00 94.81 166 TYR A N 1
ATOM 1241 C CA . TYR A 1 166 ? 53.975 -9.009 -33.709 1.00 94.81 166 TYR A CA 1
ATOM 1242 C C . TYR A 1 166 ? 54.796 -8.028 -32.859 1.00 94.81 166 TYR A C 1
ATOM 1244 O O . TYR A 1 166 ? 54.971 -6.869 -33.230 1.00 94.81 166 TYR A O 1
ATOM 1252 N N . LEU A 1 167 ? 55.414 -8.496 -31.767 1.00 91.81 167 LEU A N 1
ATOM 1253 C CA . LEU A 1 167 ? 56.295 -7.667 -30.928 1.00 91.81 167 LEU A CA 1
ATOM 1254 C C . LEU A 1 167 ? 57.579 -7.192 -31.640 1.00 91.81 167 LEU A C 1
ATOM 1256 O O . LEU A 1 167 ? 58.229 -6.273 -31.138 1.00 91.81 167 LEU A O 1
ATOM 1260 N N . ARG A 1 168 ? 57.956 -7.798 -32.776 1.00 92.44 168 ARG A N 1
ATOM 1261 C CA . ARG A 1 168 ? 59.043 -7.331 -33.660 1.00 92.44 168 ARG A CA 1
ATOM 1262 C C . ARG A 1 168 ? 58.570 -6.343 -34.734 1.00 92.44 168 ARG A C 1
ATOM 1264 O O . ARG A 1 168 ? 59.405 -5.835 -35.477 1.00 92.44 168 ARG A O 1
ATOM 1271 N N . GLY A 1 169 ? 57.270 -6.052 -34.801 1.00 88.25 169 GLY A N 1
ATOM 1272 C CA . GLY A 1 169 ? 56.667 -5.135 -35.771 1.00 88.25 169 GLY A CA 1
ATOM 1273 C C . GLY A 1 169 ? 56.092 -5.812 -37.019 1.00 88.25 169 GLY A C 1
ATOM 1274 O O . GLY A 1 169 ? 55.730 -5.119 -37.966 1.00 88.25 169 GLY A O 1
ATOM 1275 N N . GLU A 1 170 ? 56.001 -7.144 -37.051 1.00 92.44 170 GLU A N 1
ATOM 1276 C CA . GLU A 1 170 ? 55.347 -7.865 -38.148 1.00 92.44 170 GLU A CA 1
ATOM 1277 C C . GLU A 1 170 ? 53.816 -7.743 -38.018 1.00 92.44 170 GLU A C 1
ATOM 1279 O O . GLU A 1 170 ? 53.268 -7.867 -36.924 1.00 92.44 170 GLU A O 1
ATOM 1284 N N . ALA A 1 171 ? 53.101 -7.523 -39.127 1.00 91.69 171 ALA A N 1
ATOM 1285 C CA . ALA A 1 171 ? 51.638 -7.411 -39.138 1.00 91.69 171 ALA A CA 1
ATOM 1286 C C . ALA A 1 171 ? 50.952 -8.794 -39.040 1.00 91.69 171 ALA A C 1
ATOM 1288 O O . ALA A 1 171 ? 50.241 -9.219 -39.954 1.00 91.69 171 ALA A O 1
ATOM 1289 N N . ASP A 1 172 ? 51.183 -9.506 -37.933 1.00 93.94 172 ASP A N 1
ATOM 1290 C CA . ASP A 1 172 ? 50.577 -10.805 -37.616 1.00 93.94 172 ASP A CA 1
ATOM 1291 C C . ASP A 1 172 ? 49.294 -10.615 -36.783 1.00 93.94 172 ASP A C 1
ATOM 1293 O O . ASP A 1 172 ? 49.321 -10.075 -35.675 1.00 93.94 172 ASP A O 1
ATOM 1297 N N . VAL A 1 173 ? 48.154 -11.063 -37.323 1.00 93.06 173 VAL A N 1
ATOM 1298 C CA . VAL A 1 173 ? 46.830 -10.931 -36.685 1.00 93.06 173 VAL A CA 1
ATOM 1299 C C . VAL A 1 173 ? 46.728 -11.764 -35.405 1.00 93.06 173 VAL A C 1
ATOM 1301 O O . VAL A 1 173 ? 46.238 -11.270 -34.390 1.00 93.06 173 VAL A O 1
ATOM 1304 N N . SER A 1 174 ? 47.182 -13.019 -35.440 1.00 91.12 174 SER A N 1
ATOM 1305 C CA . SER A 1 174 ? 47.138 -13.921 -34.283 1.00 91.12 174 SER A CA 1
ATOM 1306 C C . SER A 1 174 ? 48.091 -13.449 -33.185 1.00 91.12 174 SER A C 1
ATOM 1308 O O . SER A 1 174 ? 47.778 -13.556 -32.002 1.00 91.12 174 SER A O 1
ATOM 1310 N N . GLY A 1 175 ? 49.224 -12.866 -33.572 1.00 92.62 175 GLY A N 1
ATOM 1311 C CA . GLY A 1 175 ? 50.187 -12.248 -32.677 1.00 92.62 175 GLY A CA 1
ATOM 1312 C C . GLY A 1 175 ? 49.637 -11.005 -31.995 1.00 92.62 175 GLY A C 1
ATOM 1313 O O . GLY A 1 175 ? 49.713 -10.900 -30.773 1.00 92.62 175 GLY A O 1
ATOM 1314 N N . ALA A 1 176 ? 49.019 -10.099 -32.755 1.00 93.44 176 ALA A N 1
ATOM 1315 C CA . ALA A 1 176 ? 48.354 -8.921 -32.203 1.00 93.44 176 ALA A CA 1
ATOM 1316 C C . ALA A 1 176 ? 47.219 -9.301 -31.236 1.00 93.44 176 ALA A C 1
ATOM 1318 O O . ALA A 1 176 ? 47.124 -8.731 -30.148 1.00 93.44 176 ALA A O 1
ATOM 1319 N N . ALA A 1 177 ? 46.410 -10.305 -31.594 1.00 91.38 177 ALA A N 1
ATOM 1320 C CA . ALA A 1 177 ? 45.347 -10.838 -30.740 1.00 91.38 177 ALA A CA 1
ATOM 1321 C C . ALA A 1 177 ? 45.910 -11.419 -29.434 1.00 91.38 177 ALA A C 1
ATOM 1323 O O . ALA A 1 177 ? 45.405 -11.113 -28.353 1.00 91.38 177 ALA A O 1
ATOM 1324 N N . ALA A 1 178 ? 47.004 -12.183 -29.517 1.00 90.94 178 ALA A N 1
ATOM 1325 C CA . ALA A 1 178 ? 47.670 -12.739 -28.346 1.00 90.94 178 ALA A CA 1
ATOM 1326 C C . ALA A 1 178 ? 48.213 -11.655 -27.411 1.00 90.94 178 ALA A C 1
ATOM 1328 O O . ALA A 1 178 ? 48.002 -11.730 -26.203 1.00 90.94 178 ALA A O 1
ATOM 1329 N N . ILE A 1 179 ? 48.872 -10.622 -27.944 1.00 92.56 179 ILE A N 1
ATOM 1330 C CA . ILE A 1 179 ? 49.396 -9.530 -27.116 1.00 92.56 179 ILE A CA 1
ATOM 1331 C C . ILE A 1 179 ? 48.265 -8.727 -26.466 1.00 92.56 179 ILE A C 1
ATOM 1333 O O . ILE A 1 179 ? 48.371 -8.418 -25.280 1.00 92.56 179 ILE A O 1
ATOM 1337 N N . ALA A 1 180 ? 47.175 -8.441 -27.185 1.00 89.56 180 ALA A N 1
ATOM 1338 C CA . ALA A 1 180 ? 46.022 -7.740 -26.620 1.00 89.56 180 ALA A CA 1
ATOM 1339 C C . ALA A 1 180 ? 45.360 -8.537 -25.480 1.00 89.56 180 ALA A C 1
ATOM 1341 O O . ALA A 1 180 ? 45.108 -7.990 -24.404 1.00 89.56 180 ALA A O 1
ATOM 1342 N N . ALA A 1 181 ? 45.149 -9.845 -25.673 1.00 86.06 181 ALA A N 1
ATOM 1343 C CA . ALA A 1 181 ? 44.587 -10.725 -24.647 1.00 86.06 181 ALA A CA 1
ATOM 1344 C C . ALA A 1 181 ? 45.512 -10.861 -23.421 1.00 86.06 181 ALA A C 1
ATOM 1346 O O . ALA A 1 181 ? 45.049 -10.812 -22.279 1.00 86.06 181 ALA A O 1
ATOM 1347 N N . LEU A 1 182 ? 46.824 -11.005 -23.641 1.00 87.62 182 LEU A N 1
ATOM 1348 C CA . LEU A 1 182 ? 47.816 -11.139 -22.571 1.00 87.62 182 LEU A CA 1
ATOM 1349 C C . LEU A 1 182 ? 48.026 -9.832 -21.797 1.00 87.62 182 LEU A C 1
ATOM 1351 O O . LEU A 1 182 ? 48.193 -9.874 -20.579 1.00 87.62 182 LEU A O 1
ATOM 1355 N N . GLU A 1 183 ? 47.996 -8.674 -22.460 1.00 89.44 183 GLU A N 1
ATOM 1356 C CA . GLU A 1 183 ? 48.038 -7.371 -21.785 1.00 89.44 183 GLU A CA 1
ATOM 1357 C C . GLU A 1 183 ? 46.822 -7.197 -20.874 1.00 89.44 183 GLU A C 1
ATOM 1359 O O . GLU A 1 183 ? 46.992 -6.902 -19.689 1.00 89.44 183 GLU A O 1
ATOM 1364 N N . ALA A 1 184 ? 45.615 -7.457 -21.389 1.00 83.19 184 ALA A N 1
ATOM 1365 C CA . ALA A 1 184 ? 44.389 -7.372 -20.601 1.00 83.19 184 ALA A CA 1
ATOM 1366 C C . ALA A 1 184 ? 44.436 -8.319 -19.391 1.00 83.19 184 ALA A C 1
ATOM 1368 O O . ALA A 1 184 ? 44.155 -7.909 -18.263 1.00 83.19 184 ALA A O 1
ATOM 1369 N N . ASP A 1 185 ? 44.889 -9.559 -19.600 1.00 79.00 185 ASP A N 1
ATOM 1370 C CA . ASP A 1 185 ? 45.109 -10.537 -18.536 1.00 79.00 185 ASP A CA 1
ATOM 1371 C C . ASP A 1 185 ? 46.053 -10.009 -17.447 1.00 79.00 185 ASP A C 1
ATOM 1373 O O . ASP A 1 185 ? 45.706 -10.054 -16.264 1.00 79.00 185 ASP A O 1
ATOM 1377 N N . VAL A 1 186 ? 47.225 -9.491 -17.838 1.00 81.50 186 VAL A N 1
ATOM 1378 C CA . VAL A 1 186 ? 48.271 -8.981 -16.935 1.00 81.50 186 VAL A CA 1
ATOM 1379 C C . VAL A 1 186 ? 47.786 -7.771 -16.143 1.00 81.50 186 VAL A C 1
ATOM 1381 O O . VAL A 1 186 ? 47.964 -7.724 -14.920 1.00 81.50 186 VAL A O 1
ATOM 1384 N N . ARG A 1 187 ? 47.136 -6.820 -16.813 1.00 82.38 187 ARG A N 1
ATOM 1385 C CA . ARG A 1 187 ? 46.616 -5.590 -16.208 1.00 82.38 187 ARG A CA 1
ATOM 1386 C C . ARG A 1 187 ? 45.558 -5.870 -15.148 1.00 82.38 187 ARG A C 1
ATOM 1388 O O . ARG A 1 187 ? 45.491 -5.165 -14.139 1.00 82.38 187 ARG A O 1
ATOM 1395 N N . GLU A 1 188 ? 44.743 -6.902 -15.334 1.00 71.06 188 GLU A N 1
ATOM 1396 C CA . GLU A 1 188 ? 43.669 -7.227 -14.398 1.00 71.06 188 GLU A CA 1
ATOM 1397 C C . GLU A 1 188 ? 44.108 -8.097 -13.212 1.00 71.06 188 GLU A C 1
ATOM 1399 O O . GLU A 1 188 ? 43.394 -8.131 -12.205 1.00 71.06 188 GLU A O 1
ATOM 1404 N N . ARG A 1 189 ? 45.312 -8.699 -13.240 1.00 69.38 189 ARG A N 1
ATOM 1405 C CA . ARG A 1 189 ? 45.878 -9.548 -12.158 1.00 69.38 189 ARG A CA 1
ATOM 1406 C C . ARG A 1 189 ? 45.721 -8.985 -10.737 1.00 69.38 189 ARG A C 1
ATOM 1408 O O . ARG A 1 189 ? 45.342 -9.750 -9.846 1.00 69.38 189 ARG A O 1
ATOM 1415 N N . PRO A 1 190 ? 45.949 -7.685 -10.466 1.00 59.91 190 PRO A N 1
ATOM 1416 C CA . PRO A 1 190 ? 45.795 -7.131 -9.120 1.00 59.91 190 PRO A CA 1
ATOM 1417 C C . PRO A 1 190 ? 44.344 -7.130 -8.610 1.00 59.91 190 PRO A C 1
ATOM 1419 O O . PRO A 1 190 ? 44.130 -7.182 -7.399 1.00 59.91 190 PRO A O 1
ATOM 1422 N N . ARG A 1 191 ? 43.341 -7.100 -9.504 1.00 56.88 191 ARG A N 1
ATOM 1423 C CA . ARG A 1 191 ? 41.910 -7.120 -9.137 1.00 56.88 191 ARG A CA 1
ATOM 1424 C C . ARG A 1 191 ? 41.461 -8.493 -8.638 1.00 56.88 191 ARG A C 1
ATOM 1426 O O . ARG A 1 191 ? 40.638 -8.554 -7.730 1.00 56.88 191 ARG A O 1
ATOM 1433 N N . TYR A 1 192 ? 42.060 -9.575 -9.138 1.00 57.06 192 TYR A N 1
ATOM 1434 C CA . TYR A 1 192 ? 41.785 -10.938 -8.665 1.00 57.06 192 TYR A CA 1
ATOM 1435 C C . TYR A 1 192 ? 42.143 -11.131 -7.181 1.00 57.06 192 TYR A C 1
ATOM 1437 O O . TYR A 1 192 ? 41.491 -11.902 -6.485 1.00 57.06 192 TYR A O 1
ATOM 1445 N N . ARG A 1 193 ? 43.143 -10.399 -6.660 1.00 52.31 193 ARG A N 1
ATOM 1446 C CA . ARG A 1 193 ? 43.591 -10.517 -5.258 1.00 52.31 193 ARG A CA 1
ATOM 1447 C C . ARG A 1 193 ? 42.649 -9.867 -4.234 1.00 52.31 193 ARG A C 1
ATOM 1449 O O . ARG A 1 193 ? 42.746 -10.193 -3.055 1.00 52.31 193 ARG A O 1
ATOM 1456 N N . SER A 1 194 ? 41.777 -8.936 -4.633 1.00 49.84 194 SER A N 1
ATOM 1457 C CA . SER A 1 194 ? 41.008 -8.094 -3.696 1.00 49.84 194 SER A CA 1
ATOM 1458 C C . SER A 1 194 ? 39.528 -8.469 -3.543 1.00 49.84 194 SER A C 1
ATOM 1460 O O . SER A 1 194 ? 38.876 -7.984 -2.617 1.00 49.84 194 SER A O 1
ATOM 1462 N N . VAL A 1 195 ? 38.988 -9.349 -4.394 1.00 47.22 195 VAL A N 1
ATOM 1463 C CA . VAL A 1 195 ? 37.549 -9.677 -4.444 1.00 47.22 195 VAL A CA 1
ATOM 1464 C C . VAL A 1 195 ? 37.324 -11.152 -4.091 1.00 47.22 195 VAL A C 1
ATOM 1466 O O . VAL A 1 195 ? 36.944 -11.961 -4.926 1.00 47.22 195 VAL A O 1
ATOM 1469 N N . GLY A 1 196 ? 37.587 -11.521 -2.834 1.00 42.16 196 GLY A N 1
ATOM 1470 C CA . GLY A 1 196 ? 37.612 -12.911 -2.342 1.00 42.16 196 GLY A CA 1
ATOM 1471 C C . GLY A 1 196 ? 36.272 -13.667 -2.284 1.00 42.16 196 GLY A C 1
ATOM 1472 O O . GLY A 1 196 ? 36.047 -14.388 -1.313 1.00 42.16 196 GLY A O 1
ATOM 1473 N N . ARG A 1 197 ? 35.354 -13.480 -3.247 1.00 39.44 197 ARG A N 1
ATOM 1474 C CA . ARG A 1 197 ? 34.075 -14.218 -3.305 1.00 39.44 197 ARG A CA 1
ATOM 1475 C C . ARG A 1 197 ? 33.315 -14.217 -4.649 1.00 39.44 197 ARG A C 1
ATOM 1477 O O . ARG A 1 197 ? 32.152 -14.610 -4.648 1.00 39.44 197 ARG A O 1
ATOM 1484 N N . LEU A 1 198 ? 33.904 -13.764 -5.758 1.00 39.34 198 LEU A N 1
ATOM 1485 C CA . LEU A 1 198 ? 33.350 -14.034 -7.099 1.00 39.34 198 LEU A CA 1
ATOM 1486 C C . LEU A 1 198 ? 33.888 -15.384 -7.588 1.00 39.34 198 LEU A C 1
ATOM 1488 O O . LEU A 1 198 ? 34.998 -15.756 -7.193 1.00 39.34 198 LEU A O 1
ATOM 1492 N N . ASN A 1 199 ? 33.123 -16.132 -8.393 1.00 41.88 199 ASN A N 1
ATOM 1493 C CA . ASN A 1 199 ? 33.659 -17.350 -8.996 1.00 41.88 199 ASN A CA 1
ATOM 1494 C C . ASN A 1 199 ? 34.870 -16.963 -9.855 1.00 41.88 199 ASN A C 1
ATOM 1496 O O . ASN A 1 199 ? 34.912 -15.891 -10.458 1.00 41.88 199 ASN A O 1
ATOM 1500 N N . ARG A 1 200 ? 35.880 -17.833 -9.877 1.00 42.59 200 ARG A N 1
ATOM 1501 C CA . ARG A 1 200 ? 37.182 -17.606 -10.530 1.00 42.59 200 ARG A CA 1
ATOM 1502 C C . ARG A 1 200 ? 37.062 -17.290 -12.035 1.00 42.59 200 ARG A C 1
ATOM 1504 O O . ARG A 1 200 ? 37.982 -16.701 -12.595 1.00 42.59 200 ARG A O 1
ATOM 1511 N N . ASP A 1 201 ? 35.913 -17.632 -12.623 1.00 42.41 201 ASP A N 1
ATOM 1512 C CA . ASP A 1 201 ? 35.524 -17.440 -14.024 1.00 42.41 201 ASP A CA 1
ATOM 1513 C C . ASP A 1 201 ? 34.649 -16.185 -14.271 1.00 42.41 201 ASP A C 1
ATOM 1515 O O . ASP A 1 201 ? 34.349 -15.871 -15.417 1.00 42.41 201 ASP A O 1
ATOM 1519 N N . ASP A 1 202 ? 34.258 -15.437 -13.227 1.00 42.28 202 ASP A N 1
ATOM 1520 C CA . ASP A 1 202 ? 33.352 -14.273 -13.334 1.00 42.28 202 ASP A CA 1
ATOM 1521 C C . ASP A 1 202 ? 34.086 -12.937 -13.587 1.00 42.28 202 ASP A C 1
ATOM 1523 O O . ASP A 1 202 ? 33.454 -11.886 -13.731 1.00 42.28 202 ASP A O 1
ATOM 1527 N N . VAL A 1 203 ? 35.426 -12.927 -13.586 1.00 49.34 203 VAL A N 1
ATOM 1528 C CA . VAL A 1 203 ? 36.207 -11.727 -13.926 1.00 49.34 203 VAL A CA 1
ATOM 1529 C C . VAL A 1 203 ? 36.470 -11.732 -15.427 1.00 49.34 203 VAL A C 1
ATOM 1531 O O . VAL A 1 203 ? 37.394 -12.374 -15.923 1.00 49.34 203 VAL A O 1
ATOM 1534 N N . PHE A 1 204 ? 35.617 -11.007 -16.139 1.00 54.97 204 PHE A N 1
ATOM 1535 C CA . PHE A 1 204 ? 35.699 -10.804 -17.577 1.00 54.97 204 PHE A CA 1
ATOM 1536 C C . PHE A 1 204 ? 36.987 -10.069 -17.969 1.00 54.97 204 PHE A C 1
ATOM 1538 O O . PHE A 1 204 ? 37.184 -8.922 -17.574 1.00 54.97 204 PHE A O 1
ATOM 1545 N N . ARG A 1 205 ? 37.840 -10.733 -18.760 1.00 63.06 205 ARG A N 1
ATOM 1546 C CA . ARG A 1 205 ? 39.048 -10.151 -19.362 1.00 63.06 205 ARG A CA 1
ATOM 1547 C C . ARG A 1 205 ? 38.644 -9.343 -20.592 1.00 63.06 205 ARG A C 1
ATOM 1549 O O . ARG A 1 205 ? 38.235 -9.926 -21.591 1.00 63.06 205 ARG A O 1
ATOM 1556 N N . ASP A 1 206 ? 38.750 -8.021 -20.510 1.00 66.06 206 ASP A N 1
ATOM 1557 C CA . ASP A 1 206 ? 38.331 -7.108 -21.578 1.00 66.06 206 ASP A CA 1
ATOM 1558 C C . ASP A 1 206 ? 39.488 -6.206 -22.042 1.00 66.06 206 ASP A C 1
ATOM 1560 O O . ASP A 1 206 ? 40.221 -5.603 -21.237 1.00 66.06 206 ASP A O 1
ATOM 1564 N N . ALA A 1 207 ? 39.661 -6.133 -23.362 1.00 70.50 207 ALA A N 1
ATOM 1565 C CA . ALA A 1 207 ? 40.584 -5.202 -23.990 1.00 70.50 207 ALA A CA 1
ATOM 1566 C C . ALA A 1 207 ? 40.037 -3.775 -23.844 1.00 70.50 207 ALA A C 1
ATOM 1568 O O . ALA A 1 207 ? 38.844 -3.528 -23.992 1.00 70.50 207 ALA A O 1
ATOM 1569 N N . ASP A 1 208 ? 40.904 -2.802 -23.563 1.00 78.94 208 ASP A N 1
ATOM 1570 C CA . ASP A 1 208 ? 40.452 -1.409 -23.545 1.00 78.94 208 ASP A CA 1
ATOM 1571 C C . ASP A 1 208 ? 40.058 -0.953 -24.961 1.00 78.94 208 ASP A C 1
ATOM 1573 O O . ASP A 1 208 ? 40.601 -1.420 -25.963 1.00 78.94 208 ASP A O 1
ATOM 1577 N N . ALA A 1 209 ? 39.145 0.009 -25.057 1.00 83.12 209 ALA A N 1
ATOM 1578 C CA . ALA A 1 209 ? 38.757 0.613 -26.326 1.00 83.12 209 ALA A CA 1
ATOM 1579 C C . ALA A 1 209 ? 39.932 1.299 -27.048 1.00 83.12 209 ALA A C 1
ATOM 1581 O O . ALA A 1 209 ? 39.866 1.481 -28.263 1.00 83.12 209 ALA A O 1
ATOM 1582 N N . ASP A 1 210 ? 41.016 1.618 -26.340 1.00 88.50 210 ASP A N 1
ATOM 1583 C CA . ASP A 1 210 ? 42.238 2.164 -26.936 1.00 88.50 210 ASP A CA 1
ATOM 1584 C C . ASP A 1 210 ? 42.969 1.141 -27.831 1.00 88.50 210 ASP A C 1
ATOM 1586 O O . ASP A 1 210 ? 43.614 1.540 -28.800 1.00 88.50 210 ASP A O 1
ATOM 1590 N N . TRP A 1 211 ? 42.801 -0.172 -27.600 1.00 89.88 211 TRP A N 1
ATOM 1591 C CA . TRP A 1 211 ? 43.339 -1.217 -28.486 1.00 89.88 211 TRP A CA 1
ATOM 1592 C C . TRP A 1 211 ? 42.746 -1.150 -29.896 1.00 89.88 211 TRP A C 1
ATOM 1594 O O . TRP A 1 211 ? 43.462 -1.362 -30.874 1.00 89.88 211 TRP A O 1
ATOM 1604 N N . ALA A 1 212 ? 41.455 -0.817 -30.013 1.00 89.88 212 ALA A N 1
ATOM 1605 C CA . ALA A 1 212 ? 40.800 -0.614 -31.303 1.00 89.88 212 ALA A CA 1
ATOM 1606 C C . ALA A 1 212 ? 41.456 0.527 -32.082 1.00 89.88 212 ALA A C 1
ATOM 1608 O O . ALA A 1 212 ? 41.868 0.346 -33.226 1.00 89.88 212 ALA A O 1
ATOM 1609 N N . ASP A 1 213 ? 41.610 1.681 -31.438 1.00 90.75 213 ASP A N 1
ATOM 1610 C CA . ASP A 1 213 ? 42.160 2.869 -32.082 1.00 90.75 213 ASP A CA 1
ATOM 1611 C C . ASP A 1 213 ? 43.653 2.707 -32.412 1.00 90.75 213 ASP A C 1
ATOM 1613 O O . ASP A 1 213 ? 44.087 3.123 -33.486 1.00 90.75 213 ASP A O 1
ATOM 1617 N N . PHE A 1 214 ? 44.420 2.040 -31.543 1.00 92.00 214 PHE A N 1
ATOM 1618 C CA . PHE A 1 214 ? 45.826 1.706 -31.782 1.00 92.00 214 PHE A CA 1
ATOM 1619 C C . PHE A 1 214 ? 46.008 0.814 -33.017 1.00 92.00 214 PHE A C 1
ATOM 1621 O O . PHE A 1 214 ? 46.768 1.159 -33.922 1.00 92.00 214 PHE A O 1
ATOM 1628 N N . LEU A 1 215 ? 45.280 -0.305 -33.100 1.00 92.38 215 LEU A N 1
ATOM 1629 C CA . LEU A 1 215 ? 45.401 -1.243 -34.222 1.00 92.38 215 LEU A CA 1
ATOM 1630 C C . LEU A 1 215 ? 44.973 -0.610 -35.552 1.00 92.38 215 LEU A C 1
ATOM 1632 O O . LEU A 1 215 ? 45.553 -0.913 -36.594 1.00 92.38 215 LEU A O 1
ATOM 1636 N N . ILE A 1 216 ? 43.981 0.283 -35.523 1.00 92.25 216 ILE A N 1
ATOM 1637 C CA . ILE A 1 216 ? 43.535 1.017 -36.711 1.00 92.25 216 ILE A CA 1
ATOM 1638 C C . ILE A 1 216 ? 44.592 2.023 -37.158 1.00 92.25 216 ILE A C 1
ATOM 1640 O O . ILE A 1 216 ? 44.861 2.107 -38.355 1.00 92.25 216 ILE A O 1
ATOM 1644 N N . ALA A 1 217 ? 45.193 2.763 -36.225 1.00 90.81 217 ALA A N 1
ATOM 1645 C CA . ALA A 1 217 ? 46.221 3.746 -36.547 1.00 90.81 217 ALA A CA 1
ATOM 1646 C C . ALA A 1 217 ? 47.484 3.102 -37.146 1.00 90.81 217 ALA A C 1
ATOM 1648 O O . ALA A 1 217 ? 48.058 3.652 -38.082 1.00 90.81 217 ALA A O 1
ATOM 1649 N N . GLU A 1 218 ? 47.894 1.938 -36.636 1.00 89.62 218 GLU A N 1
ATOM 1650 C CA . GLU A 1 218 ? 49.123 1.251 -37.066 1.00 89.62 218 GLU A CA 1
ATOM 1651 C C . GLU A 1 218 ? 48.929 0.376 -38.313 1.00 89.62 218 GLU A C 1
ATOM 1653 O O . GLU A 1 218 ? 49.824 0.267 -39.151 1.00 89.62 218 GLU A O 1
ATOM 1658 N N . HIS A 1 219 ? 47.770 -0.279 -38.445 1.00 92.06 219 HIS A N 1
ATOM 1659 C CA . HIS A 1 219 ? 47.581 -1.356 -39.425 1.00 92.06 219 HIS A CA 1
ATOM 1660 C C . HIS A 1 219 ? 46.275 -1.261 -40.231 1.00 92.06 219 HIS A C 1
ATOM 1662 O O . HIS A 1 219 ? 46.031 -2.082 -41.119 1.00 92.06 219 HIS A O 1
ATOM 1668 N N . GLY A 1 220 ? 45.431 -0.265 -39.954 1.00 92.44 220 GLY A N 1
ATOM 1669 C CA . GLY A 1 220 ? 44.165 -0.040 -40.646 1.00 92.44 220 GLY A CA 1
ATOM 1670 C C . GLY A 1 220 ? 42.984 -0.863 -40.116 1.00 92.44 220 GLY A C 1
ATOM 1671 O O . GLY A 1 220 ? 43.117 -1.839 -39.372 1.00 92.44 220 GLY A O 1
ATOM 1672 N N . LEU A 1 221 ? 41.779 -0.467 -40.538 1.00 93.38 221 LEU A N 1
ATOM 1673 C CA . LEU A 1 221 ? 40.508 -0.979 -40.011 1.00 93.38 221 LEU A CA 1
ATOM 1674 C C . LEU A 1 221 ? 40.289 -2.481 -40.249 1.00 93.38 221 LEU A C 1
ATOM 1676 O O . LEU A 1 221 ? 39.841 -3.194 -39.351 1.00 93.38 221 LEU A O 1
ATOM 1680 N N . ALA A 1 222 ? 40.646 -2.980 -41.434 1.00 94.25 222 ALA A N 1
ATOM 1681 C CA . ALA A 1 222 ? 40.520 -4.399 -41.773 1.00 94.25 222 ALA A CA 1
ATOM 1682 C C . ALA A 1 222 ? 41.496 -5.293 -40.991 1.00 94.25 222 ALA A C 1
ATOM 1684 O O . ALA A 1 222 ? 41.204 -6.466 -40.752 1.00 94.25 222 ALA A O 1
ATOM 1685 N N . PHE A 1 223 ? 42.656 -4.772 -40.583 1.00 95.31 223 PHE A N 1
ATOM 1686 C CA . PHE A 1 223 ? 43.558 -5.499 -39.693 1.00 95.31 223 PHE A CA 1
ATOM 1687 C C . PHE A 1 223 ? 42.974 -5.571 -38.283 1.00 95.31 223 PHE A C 1
ATOM 1689 O O . PHE A 1 223 ? 42.795 -6.670 -37.763 1.00 95.31 223 PHE A O 1
ATOM 1696 N N . ALA A 1 224 ? 42.576 -4.428 -37.718 1.00 94.06 224 ALA A N 1
ATOM 1697 C CA . ALA A 1 224 ? 41.984 -4.362 -36.385 1.00 94.06 224 ALA A CA 1
ATOM 1698 C C . ALA A 1 224 ? 40.759 -5.283 -36.242 1.00 94.06 224 ALA A C 1
ATOM 1700 O O . ALA A 1 224 ? 40.688 -6.068 -35.301 1.00 94.06 224 ALA A O 1
ATOM 1701 N N . ALA A 1 225 ? 39.832 -5.270 -37.208 1.00 94.75 225 ALA A N 1
ATOM 1702 C CA . ALA A 1 225 ? 38.650 -6.133 -37.172 1.00 94.75 225 ALA A CA 1
ATOM 1703 C C . ALA A 1 225 ? 38.999 -7.633 -37.112 1.00 94.75 225 ALA A C 1
ATOM 1705 O O . ALA A 1 225 ? 38.367 -8.376 -36.364 1.00 94.75 225 ALA A O 1
ATOM 1706 N N . ARG A 1 226 ? 40.024 -8.075 -37.855 1.00 95.38 226 ARG A N 1
ATOM 1707 C CA . ARG A 1 226 ? 40.494 -9.471 -37.823 1.00 95.38 226 ARG A CA 1
ATOM 1708 C C . ARG A 1 226 ? 41.155 -9.833 -36.494 1.00 95.38 226 ARG A C 1
ATOM 1710 O O . ARG A 1 226 ? 40.949 -10.939 -36.015 1.00 95.38 226 ARG A O 1
ATOM 1717 N N . VAL A 1 227 ? 41.891 -8.904 -35.881 1.00 93.50 227 VAL A N 1
ATOM 1718 C CA . VAL A 1 227 ? 42.484 -9.103 -34.546 1.00 93.50 227 VAL A CA 1
ATOM 1719 C C . VAL A 1 227 ? 41.392 -9.317 -33.500 1.00 93.50 227 VAL A C 1
ATOM 1721 O O . VAL A 1 227 ? 41.438 -10.287 -32.748 1.00 93.50 227 VAL A O 1
ATOM 1724 N N . PHE A 1 228 ? 40.362 -8.470 -33.501 1.00 91.62 228 PHE A N 1
ATOM 1725 C CA . PHE A 1 228 ? 39.222 -8.624 -32.597 1.00 91.62 228 PHE A CA 1
ATOM 1726 C C . PHE A 1 228 ? 38.397 -9.888 -32.888 1.00 91.62 228 PHE A C 1
ATOM 1728 O O . PHE A 1 228 ? 37.847 -10.476 -31.968 1.00 91.62 228 PHE A O 1
ATOM 1735 N N . ALA A 1 229 ? 38.372 -10.386 -34.126 1.00 91.38 229 ALA A N 1
ATOM 1736 C CA . ALA A 1 229 ? 37.768 -11.685 -34.438 1.00 91.38 229 ALA A CA 1
ATOM 1737 C C . ALA A 1 229 ? 38.568 -12.901 -33.917 1.00 91.38 229 ALA A C 1
ATOM 1739 O O . ALA A 1 229 ? 38.048 -14.014 -33.946 1.00 91.38 229 ALA A O 1
ATOM 1740 N N . GLU A 1 230 ? 39.812 -12.720 -33.463 1.00 89.38 230 GLU A N 1
ATOM 1741 C CA . GLU A 1 230 ? 40.701 -13.794 -32.986 1.00 89.38 230 GLU A CA 1
ATOM 1742 C C . GLU A 1 230 ? 41.007 -13.714 -31.481 1.00 89.38 230 GLU A C 1
ATOM 1744 O O . GLU A 1 230 ? 41.426 -14.707 -30.894 1.00 89.38 230 GLU A O 1
ATOM 1749 N N . ILE A 1 231 ? 40.785 -12.562 -30.838 1.00 86.81 231 ILE A N 1
ATOM 1750 C CA . ILE A 1 231 ? 41.215 -12.305 -29.453 1.00 86.81 231 ILE A CA 1
ATOM 1751 C C . ILE A 1 231 ? 40.609 -13.279 -28.429 1.00 86.81 231 ILE A C 1
ATOM 1753 O O . ILE A 1 231 ? 41.333 -13.762 -27.564 1.00 86.81 231 ILE A O 1
ATOM 1757 N N . ASP A 1 232 ? 39.328 -13.644 -28.567 1.00 80.19 232 ASP A N 1
ATOM 1758 C CA . ASP A 1 232 ? 38.673 -14.628 -27.685 1.00 80.19 232 ASP A CA 1
ATOM 1759 C C . ASP A 1 232 ? 39.106 -16.068 -27.969 1.00 80.19 232 ASP A C 1
ATOM 1761 O O . ASP A 1 232 ? 38.810 -16.963 -27.186 1.00 80.19 232 ASP A O 1
ATOM 1765 N N . GLY A 1 233 ? 39.824 -16.309 -29.067 1.00 82.31 233 GLY A N 1
ATOM 1766 C CA . GLY A 1 233 ? 40.491 -17.582 -29.304 1.00 82.31 233 GLY A CA 1
ATOM 1767 C C . GLY A 1 233 ? 41.712 -17.778 -28.417 1.00 82.31 233 GLY A C 1
ATOM 1768 O O . GLY A 1 233 ? 42.155 -18.910 -28.250 1.00 82.31 233 GLY A O 1
ATOM 1769 N N . VAL A 1 234 ? 42.239 -16.703 -27.823 1.00 86.00 234 VAL A N 1
ATOM 1770 C CA . VAL A 1 234 ? 43.434 -16.736 -26.982 1.00 86.00 234 VAL A CA 1
ATOM 1771 C C . VAL A 1 234 ? 43.052 -16.868 -25.513 1.00 86.00 234 VAL A C 1
ATOM 1773 O O . VAL A 1 234 ? 42.460 -15.967 -24.912 1.00 86.00 234 VAL A O 1
ATOM 1776 N N . ARG A 1 235 ? 43.456 -17.973 -24.885 1.00 80.44 235 ARG A N 1
ATOM 1777 C CA . ARG A 1 235 ? 43.196 -18.223 -23.465 1.00 80.44 235 ARG A CA 1
ATOM 1778 C C . ARG A 1 235 ? 44.490 -18.300 -22.674 1.00 80.44 235 ARG A C 1
ATOM 1780 O O . ARG A 1 235 ? 45.447 -18.944 -23.081 1.00 80.44 235 ARG A O 1
ATOM 1787 N N . THR A 1 236 ? 44.496 -17.667 -21.503 1.00 78.00 236 THR A N 1
ATOM 1788 C CA . THR A 1 236 ? 45.530 -17.868 -20.486 1.00 78.00 236 THR A CA 1
ATOM 1789 C C . THR A 1 236 ? 45.106 -18.991 -19.543 1.00 78.00 236 THR A C 1
ATOM 1791 O O . THR A 1 236 ? 44.006 -18.964 -18.981 1.00 78.00 236 THR A O 1
ATOM 1794 N N . VAL A 1 237 ? 45.968 -19.992 -19.375 1.00 72.44 237 VAL A N 1
ATOM 1795 C CA . VAL A 1 237 ? 45.694 -21.201 -18.584 1.00 72.44 237 VAL A CA 1
ATOM 1796 C C . VAL A 1 237 ? 46.644 -21.295 -17.392 1.00 72.44 237 VAL A C 1
ATOM 1798 O O . VAL A 1 237 ? 47.760 -20.775 -17.400 1.00 72.44 237 VAL A O 1
ATOM 1801 N N . TRP A 1 238 ? 46.149 -21.904 -16.316 1.00 68.94 238 TRP A N 1
ATOM 1802 C CA . TRP A 1 238 ? 46.858 -22.074 -15.052 1.00 68.94 238 TRP A CA 1
ATOM 1803 C C . TRP A 1 238 ? 47.356 -23.512 -14.912 1.00 68.94 238 TRP A C 1
ATOM 1805 O O . TRP A 1 238 ? 46.573 -24.445 -15.094 1.00 68.94 238 TRP A O 1
ATOM 1815 N N . SER A 1 239 ? 48.605 -23.693 -14.484 1.00 52.75 239 SER A N 1
ATOM 1816 C CA . SER A 1 239 ? 49.150 -25.012 -14.158 1.00 52.75 239 SER A CA 1
ATOM 1817 C C . SER A 1 239 ? 48.863 -25.398 -12.688 1.00 52.75 239 SER A C 1
ATOM 1819 O O . SER A 1 239 ? 49.517 -24.955 -11.735 1.00 52.75 239 SER A O 1
ATOM 1821 N N . GLY A 1 240 ? 47.855 -26.260 -12.485 1.00 51.31 240 GLY A N 1
ATOM 1822 C CA . GLY A 1 240 ? 47.600 -26.987 -11.226 1.00 51.31 240 GLY A CA 1
ATOM 1823 C C . GLY A 1 240 ? 46.412 -26.524 -10.358 1.00 51.31 240 GLY A C 1
ATOM 1824 O O . GLY A 1 240 ? 45.792 -25.491 -10.588 1.00 51.31 240 GLY A O 1
ATOM 1825 N N . TRP A 1 241 ? 46.095 -27.327 -9.330 1.00 44.94 241 TRP A N 1
ATOM 1826 C CA . TRP A 1 241 ? 44.973 -27.129 -8.386 1.00 44.94 241 TRP A CA 1
ATOM 1827 C C . TRP A 1 241 ? 45.262 -26.135 -7.243 1.00 44.94 241 TRP A C 1
ATOM 1829 O O . TRP A 1 241 ? 44.370 -25.851 -6.448 1.00 44.94 241 TRP A O 1
ATOM 1839 N N . ASP A 1 242 ? 46.496 -25.632 -7.134 1.00 46.12 242 ASP A N 1
ATOM 1840 C CA . ASP A 1 242 ? 46.965 -24.824 -6.002 1.00 46.12 242 ASP A CA 1
ATOM 1841 C C . ASP A 1 242 ? 47.059 -23.340 -6.410 1.00 46.12 242 ASP A C 1
ATOM 1843 O O . ASP A 1 242 ? 47.917 -22.931 -7.198 1.00 46.12 242 ASP A O 1
ATOM 1847 N N . GLU A 1 243 ? 46.109 -22.544 -5.916 1.00 51.69 243 GLU A N 1
ATOM 1848 C CA . GLU A 1 243 ? 45.746 -21.200 -6.388 1.00 51.69 243 GLU A CA 1
ATOM 1849 C C . GLU A 1 243 ? 46.697 -20.102 -5.889 1.00 51.69 243 GLU A C 1
ATOM 1851 O O . GLU A 1 243 ? 46.310 -19.216 -5.120 1.00 51.69 243 GLU A O 1
ATOM 1856 N N . ARG A 1 244 ? 47.961 -20.125 -6.322 1.00 54.66 244 ARG A N 1
ATOM 1857 C CA . ARG A 1 244 ? 48.882 -19.020 -6.028 1.00 54.66 244 ARG A CA 1
ATOM 1858 C C . ARG A 1 244 ? 49.063 -18.077 -7.233 1.00 54.66 244 ARG A C 1
ATOM 1860 O O . ARG A 1 244 ? 49.408 -18.539 -8.320 1.00 54.66 244 ARG A O 1
ATOM 1867 N N . PRO A 1 245 ? 48.859 -16.747 -7.078 1.00 52.44 245 PRO A N 1
ATOM 1868 C CA . PRO A 1 245 ? 48.959 -15.768 -8.174 1.00 52.44 245 PRO A CA 1
ATOM 1869 C C . PRO A 1 245 ? 50.372 -15.563 -8.752 1.00 52.44 245 PRO A C 1
ATOM 1871 O O . PRO A 1 245 ? 50.555 -14.692 -9.599 1.00 52.44 245 PRO A O 1
ATOM 1874 N N . ASP A 1 246 ? 51.369 -16.262 -8.219 1.00 53.25 246 ASP A N 1
ATOM 1875 C CA . ASP A 1 246 ? 52.792 -16.206 -8.557 1.00 53.25 246 ASP A CA 1
ATOM 1876 C C . ASP A 1 246 ? 53.248 -17.375 -9.452 1.00 53.25 246 ASP A C 1
ATOM 1878 O O . ASP A 1 246 ? 54.396 -17.376 -9.894 1.00 53.25 246 ASP A O 1
ATOM 1882 N N . ARG A 1 247 ? 52.373 -18.348 -9.758 1.00 55.56 247 ARG A N 1
ATOM 1883 C CA . ARG A 1 247 ? 52.688 -19.434 -10.698 1.00 55.56 247 ARG A CA 1
ATOM 1884 C C . ARG A 1 247 ? 52.618 -18.984 -12.161 1.00 55.56 247 ARG A C 1
ATOM 1886 O O . ARG A 1 247 ? 51.806 -18.116 -12.500 1.00 55.56 247 ARG A O 1
ATOM 1893 N N . PRO A 1 248 ? 53.456 -19.569 -13.034 1.00 54.72 248 PRO A N 1
ATOM 1894 C CA . PRO A 1 248 ? 53.476 -19.201 -14.437 1.00 54.72 248 PRO A CA 1
ATOM 1895 C C . PRO A 1 248 ? 52.194 -19.671 -15.139 1.00 54.72 248 PRO A C 1
ATOM 1897 O O . PRO A 1 248 ? 51.687 -20.762 -14.882 1.00 54.72 248 PRO A O 1
ATOM 1900 N N . ARG A 1 249 ? 51.648 -18.805 -15.998 1.00 72.94 249 ARG A N 1
ATOM 1901 C CA . ARG A 1 249 ? 50.505 -19.115 -16.866 1.00 72.94 249 ARG A CA 1
ATOM 1902 C C . ARG A 1 249 ? 51.027 -19.544 -18.231 1.00 72.94 249 ARG A C 1
ATOM 1904 O O . ARG A 1 249 ? 52.028 -18.987 -18.682 1.00 72.94 249 ARG A O 1
ATOM 1911 N N . SER A 1 250 ? 50.329 -20.459 -18.887 1.00 82.88 250 SER A N 1
ATOM 1912 C CA . SER A 1 250 ? 50.495 -20.732 -20.314 1.00 82.88 250 SER A CA 1
ATOM 1913 C C . SER A 1 250 ? 49.461 -19.973 -21.141 1.00 82.88 250 SER A C 1
ATOM 1915 O O . SER A 1 250 ? 48.498 -19.417 -20.602 1.00 82.88 250 SER A O 1
ATOM 1917 N N . VAL A 1 251 ? 49.676 -19.919 -22.454 1.00 86.44 251 VAL A N 1
ATOM 1918 C CA . VAL A 1 251 ? 48.703 -19.408 -23.423 1.00 86.44 251 VAL A CA 1
ATOM 1919 C C . VAL A 1 251 ? 48.364 -20.490 -24.444 1.00 86.44 251 VAL A C 1
ATOM 1921 O O . VAL A 1 251 ? 49.266 -21.161 -24.932 1.00 86.44 251 VAL A O 1
ATOM 1924 N N . ASP A 1 252 ? 47.090 -20.651 -24.787 1.00 85.19 252 ASP A N 1
ATOM 1925 C CA . ASP A 1 252 ? 46.634 -21.589 -25.817 1.00 85.19 252 ASP A CA 1
ATOM 1926 C C . ASP A 1 252 ? 45.560 -20.976 -26.738 1.00 85.19 252 ASP A C 1
ATOM 1928 O O . ASP A 1 252 ? 45.189 -19.804 -26.603 1.00 85.19 252 ASP A O 1
ATOM 1932 N N . ARG A 1 253 ? 45.105 -21.777 -27.713 1.00 82.19 253 ARG A N 1
ATOM 1933 C CA . ARG A 1 253 ? 44.097 -21.413 -28.724 1.00 82.19 253 ARG A CA 1
ATOM 1934 C C . ARG A 1 253 ? 42.679 -21.933 -28.415 1.00 82.19 253 ARG A C 1
ATOM 1936 O O . ARG A 1 253 ? 41.827 -21.922 -29.302 1.00 82.19 253 ARG A O 1
ATOM 1943 N N . ASP A 1 254 ? 42.414 -22.402 -27.193 1.00 72.94 254 ASP A N 1
ATOM 1944 C CA . ASP A 1 254 ? 41.126 -22.996 -26.789 1.00 72.94 254 ASP A CA 1
ATOM 1945 C C . ASP A 1 254 ? 40.178 -21.975 -26.126 1.00 72.94 254 ASP A C 1
ATOM 1947 O O . ASP A 1 254 ? 39.304 -22.317 -25.330 1.00 72.94 254 ASP A O 1
ATOM 1951 N N . GLY A 1 255 ? 40.328 -20.679 -26.413 1.00 63.97 255 GLY A N 1
ATOM 1952 C CA . GLY A 1 255 ? 39.473 -19.652 -25.806 1.00 63.97 255 GLY A CA 1
ATOM 1953 C C . GLY A 1 255 ? 37.999 -19.726 -26.232 1.00 63.97 255 GLY A C 1
ATOM 1954 O O . GLY A 1 255 ? 37.105 -19.418 -25.440 1.00 63.97 255 GLY A O 1
ATOM 1955 N N . TRP A 1 256 ? 37.718 -20.259 -27.426 1.00 71.81 256 TRP A N 1
ATOM 1956 C CA . TRP A 1 256 ? 36.358 -20.384 -27.963 1.00 71.81 256 TRP A CA 1
ATOM 1957 C C . TRP A 1 256 ? 35.485 -21.418 -27.232 1.00 71.81 256 TRP A C 1
ATOM 1959 O O . TRP A 1 256 ? 34.256 -21.323 -27.291 1.00 71.81 256 TRP A O 1
ATOM 1969 N N . SER A 1 257 ? 36.084 -22.378 -26.514 1.00 60.78 257 SER A N 1
ATOM 1970 C CA . SER A 1 257 ? 35.356 -23.412 -25.759 1.00 60.78 257 SER A CA 1
ATOM 1971 C C . SER A 1 257 ? 34.643 -22.854 -24.517 1.00 60.78 257 SER A C 1
ATOM 1973 O O . SER A 1 257 ? 33.692 -23.458 -24.018 1.00 60.78 257 SER A O 1
ATOM 1975 N N . GLY A 1 258 ? 35.048 -21.666 -24.047 1.00 60.59 258 GLY A N 1
ATOM 1976 C CA . GLY A 1 258 ? 34.509 -21.002 -22.857 1.00 60.59 258 GLY A CA 1
ATOM 1977 C C . GLY A 1 258 ? 33.147 -20.321 -23.038 1.00 60.59 258 GLY A C 1
ATOM 1978 O O . GLY A 1 258 ? 32.547 -19.912 -22.046 1.00 60.59 258 GLY A O 1
ATOM 1979 N N . GLY A 1 259 ? 32.633 -20.194 -24.269 1.00 62.28 259 GLY A N 1
ATOM 1980 C CA . GLY A 1 259 ? 31.285 -19.663 -24.528 1.00 62.28 259 GLY A CA 1
ATOM 1981 C C . GLY A 1 259 ? 31.074 -18.176 -24.235 1.00 62.28 259 GLY A C 1
ATOM 1982 O O . GLY A 1 259 ? 29.925 -17.741 -24.154 1.00 62.28 259 GLY A O 1
ATOM 1983 N N . GLN A 1 260 ? 32.148 -17.410 -24.045 1.00 67.62 260 GLN A N 1
ATOM 1984 C CA . GLN A 1 260 ? 32.100 -15.994 -23.689 1.00 67.62 260 GLN A CA 1
ATOM 1985 C C . GLN A 1 260 ? 32.951 -15.162 -24.644 1.00 67.62 260 GLN A C 1
ATOM 1987 O O . GLN A 1 260 ? 34.009 -15.615 -25.072 1.00 67.62 260 GLN A O 1
ATOM 1992 N N . ALA A 1 261 ? 32.499 -13.941 -24.933 1.00 72.75 261 ALA A N 1
ATOM 1993 C CA . ALA A 1 261 ? 33.234 -12.961 -25.734 1.00 72.75 261 ALA A CA 1
ATOM 1994 C C . ALA A 1 261 ? 33.243 -11.590 -25.031 1.00 72.75 261 ALA A C 1
ATOM 1996 O O . ALA A 1 261 ? 32.536 -10.661 -25.441 1.00 72.75 261 ALA A O 1
ATOM 1997 N N . PRO A 1 262 ? 33.993 -11.451 -23.921 1.00 68.88 262 PRO A N 1
ATOM 1998 C CA . PRO A 1 262 ? 33.823 -10.327 -23.009 1.00 68.88 262 PRO A CA 1
ATOM 1999 C C . PRO A 1 262 ? 34.197 -8.977 -23.625 1.00 68.88 262 PRO A C 1
ATOM 2001 O O . PRO A 1 262 ? 33.564 -7.971 -23.310 1.00 68.88 262 PRO A O 1
ATOM 2004 N N . TRP A 1 263 ? 35.159 -8.943 -24.555 1.00 76.69 263 TRP A N 1
ATOM 2005 C CA . TRP A 1 263 ? 35.494 -7.693 -25.242 1.00 76.69 263 TRP A CA 1
ATOM 2006 C C . TRP A 1 263 ? 34.389 -7.214 -26.176 1.00 76.69 263 TRP A C 1
ATOM 2008 O O . TRP A 1 263 ? 34.206 -6.006 -26.333 1.00 76.69 263 TRP A O 1
ATOM 2018 N N . ALA A 1 264 ? 33.637 -8.136 -26.789 1.00 76.25 264 ALA A N 1
ATOM 2019 C CA . ALA A 1 264 ? 32.552 -7.790 -27.699 1.00 76.25 264 ALA A CA 1
ATOM 2020 C C . ALA A 1 264 ? 31.427 -7.075 -26.933 1.00 76.25 264 ALA A C 1
ATOM 2022 O O . ALA A 1 264 ? 30.844 -6.107 -27.429 1.00 76.25 264 ALA A O 1
ATOM 2023 N N . GLU A 1 265 ? 31.181 -7.505 -25.695 1.00 68.75 265 GLU A N 1
ATOM 2024 C CA . GLU A 1 265 ? 30.252 -6.888 -24.742 1.00 68.75 265 GLU A CA 1
ATOM 2025 C C . GLU A 1 265 ? 30.833 -5.620 -24.083 1.00 68.75 265 GLU A C 1
ATOM 2027 O O . GLU A 1 265 ? 30.092 -4.749 -23.614 1.00 68.75 265 GLU A O 1
ATOM 2032 N N . GLY A 1 266 ? 32.156 -5.495 -24.071 1.00 76.56 266 GLY A N 1
ATOM 2033 C CA . GLY A 1 266 ? 32.928 -4.422 -23.463 1.00 76.56 266 GLY A CA 1
ATOM 2034 C C . GLY A 1 266 ? 33.029 -3.118 -24.267 1.00 76.56 266 GLY A C 1
ATOM 2035 O O . GLY A 1 266 ? 32.486 -2.995 -25.374 1.00 76.56 266 GLY A O 1
ATOM 2036 N N . PRO A 1 267 ? 33.732 -2.097 -23.736 1.00 79.88 267 PRO A N 1
ATOM 2037 C CA . PRO A 1 267 ? 33.979 -0.841 -24.438 1.00 79.88 267 PRO A CA 1
ATOM 2038 C C . PRO A 1 267 ? 34.737 -1.019 -25.760 1.00 79.88 267 PRO A C 1
ATOM 2040 O O . PRO A 1 267 ? 34.475 -0.265 -26.697 1.00 79.88 267 PRO A O 1
ATOM 2043 N N . ALA A 1 268 ? 35.641 -2.000 -25.873 1.00 83.56 268 ALA A N 1
ATOM 2044 C CA . ALA A 1 268 ? 36.367 -2.259 -27.118 1.00 83.56 268 ALA A CA 1
ATOM 2045 C C . ALA A 1 268 ? 35.459 -2.777 -28.235 1.00 83.56 268 ALA A C 1
ATOM 2047 O O . ALA A 1 268 ? 35.525 -2.279 -29.361 1.00 83.56 268 ALA A O 1
ATOM 2048 N N . GLY A 1 269 ? 34.549 -3.702 -27.928 1.00 84.25 269 GLY A N 1
ATOM 2049 C CA . GLY A 1 269 ? 33.553 -4.190 -28.878 1.00 84.25 269 GLY A CA 1
ATOM 2050 C C . GLY A 1 269 ? 32.604 -3.094 -29.335 1.00 84.25 269 GLY A C 1
ATOM 2051 O O . GLY A 1 269 ? 32.384 -2.926 -30.535 1.00 84.25 269 GLY A O 1
ATOM 2052 N N . GLN A 1 270 ? 32.116 -2.282 -28.394 1.00 84.62 270 GLN A N 1
ATOM 2053 C CA . GLN A 1 270 ? 31.304 -1.096 -28.689 1.00 84.62 270 GLN A CA 1
ATOM 2054 C C . GLN A 1 270 ? 32.045 -0.123 -29.615 1.00 84.62 270 GLN A C 1
ATOM 2056 O O . GLN A 1 270 ? 31.478 0.372 -30.594 1.00 84.62 270 GLN A O 1
ATOM 2061 N N . ARG A 1 271 ? 33.331 0.118 -29.334 1.00 87.81 271 ARG A N 1
ATOM 2062 C CA . ARG A 1 271 ? 34.194 1.007 -30.113 1.00 87.81 271 ARG A CA 1
ATOM 2063 C C . ARG A 1 271 ? 34.420 0.489 -31.531 1.00 87.81 271 ARG A C 1
ATOM 2065 O O . ARG A 1 271 ? 34.165 1.231 -32.480 1.00 87.81 271 ARG A O 1
ATOM 2072 N N . MET A 1 272 ? 34.829 -0.772 -31.680 1.00 90.12 272 MET A N 1
ATOM 2073 C CA . MET A 1 272 ? 35.022 -1.405 -32.989 1.00 90.12 272 MET A CA 1
ATOM 2074 C C . MET A 1 272 ? 33.739 -1.397 -33.808 1.00 90.12 272 MET A C 1
ATOM 2076 O O . MET A 1 272 ? 33.754 -1.042 -34.985 1.00 90.12 272 MET A O 1
ATOM 2080 N N . ARG A 1 273 ? 32.609 -1.717 -33.179 1.00 89.06 273 ARG A N 1
ATOM 2081 C CA . ARG A 1 273 ? 31.310 -1.732 -33.843 1.00 89.06 273 ARG A CA 1
ATOM 2082 C C . ARG A 1 273 ? 30.877 -0.344 -34.321 1.00 89.06 273 ARG A C 1
ATOM 2084 O O . ARG A 1 273 ? 30.362 -0.223 -35.429 1.00 89.06 273 ARG A O 1
ATOM 2091 N N . ALA A 1 274 ? 31.140 0.706 -33.544 1.00 88.69 274 ALA A N 1
ATOM 2092 C CA . ALA A 1 274 ? 30.886 2.085 -33.962 1.00 88.69 274 ALA A CA 1
ATOM 2093 C C . ALA A 1 274 ? 31.743 2.505 -35.171 1.00 88.69 274 ALA A C 1
ATOM 2095 O O . ALA A 1 274 ? 31.227 3.116 -36.106 1.00 88.69 274 ALA A O 1
ATOM 2096 N N . LEU A 1 275 ? 33.029 2.144 -35.174 1.00 90.00 275 LEU A N 1
ATOM 2097 C CA . LEU A 1 275 ? 33.961 2.448 -36.266 1.00 90.00 275 LEU A CA 1
ATOM 2098 C C . LEU A 1 275 ? 33.594 1.703 -37.556 1.00 90.00 275 LEU A C 1
ATOM 2100 O O . LEU A 1 275 ? 33.550 2.308 -38.623 1.00 90.00 275 LEU A O 1
ATOM 2104 N N . LEU A 1 276 ? 33.255 0.415 -37.456 1.00 91.69 276 LEU A N 1
ATOM 2105 C CA . LEU A 1 276 ? 32.815 -0.396 -38.595 1.00 91.69 276 LEU A CA 1
ATOM 2106 C C . LEU A 1 276 ? 31.469 0.060 -39.161 1.00 91.69 276 LEU A C 1
ATOM 2108 O O . LEU A 1 276 ? 31.275 0.050 -40.376 1.00 91.69 276 LEU A O 1
ATOM 2112 N N . ALA A 1 277 ? 30.541 0.483 -38.299 1.00 90.62 277 ALA A N 1
ATOM 2113 C CA . ALA A 1 277 ? 29.239 0.974 -38.734 1.00 90.62 277 ALA A CA 1
ATOM 2114 C C . ALA A 1 277 ? 29.329 2.291 -39.524 1.00 90.62 277 ALA A C 1
ATOM 2116 O O . ALA A 1 277 ? 28.495 2.519 -40.400 1.00 90.62 277 ALA A O 1
ATOM 2117 N N . ALA A 1 278 ? 30.332 3.124 -39.230 1.00 90.06 278 ALA A N 1
ATOM 2118 C CA . ALA A 1 278 ? 30.577 4.400 -39.899 1.00 90.06 278 ALA A CA 1
ATOM 2119 C C . ALA A 1 278 ? 31.635 4.338 -41.018 1.00 90.06 278 ALA A C 1
ATOM 2121 O O . ALA A 1 278 ? 31.934 5.364 -41.630 1.00 90.06 278 ALA A O 1
ATOM 2122 N N . ALA A 1 279 ? 32.222 3.165 -41.267 1.00 90.25 279 ALA A N 1
ATOM 2123 C CA . ALA A 1 279 ? 33.246 2.985 -42.286 1.00 90.25 279 ALA A CA 1
ATOM 2124 C C . ALA A 1 279 ? 32.694 3.259 -43.694 1.00 90.25 279 ALA A C 1
ATOM 2126 O O . ALA A 1 279 ? 31.557 2.894 -44.013 1.00 90.25 279 ALA A O 1
ATOM 2127 N N . GLY A 1 280 ? 33.527 3.858 -44.550 1.00 89.06 280 GLY A N 1
ATOM 2128 C CA . GLY A 1 280 ? 33.213 4.024 -45.967 1.00 89.06 280 GLY A CA 1
ATOM 2129 C C . GLY A 1 280 ? 33.064 2.676 -46.679 1.00 89.06 280 GLY A C 1
ATOM 2130 O O . GLY A 1 280 ? 33.554 1.646 -46.213 1.00 89.06 280 GLY A O 1
ATOM 2131 N N . ASP A 1 281 ? 32.397 2.677 -47.833 1.00 89.56 281 ASP A N 1
ATOM 2132 C CA . ASP A 1 281 ? 32.031 1.444 -48.542 1.00 89.56 281 ASP A CA 1
ATOM 2133 C C . ASP A 1 281 ? 33.238 0.552 -48.879 1.00 89.56 281 ASP A C 1
ATOM 2135 O O . ASP A 1 281 ? 33.161 -0.668 -48.715 1.00 89.56 281 ASP A O 1
ATOM 2139 N N . ALA A 1 282 ? 34.360 1.155 -49.290 1.00 91.50 282 ALA A N 1
ATOM 2140 C CA . ALA A 1 282 ? 35.594 0.443 -49.623 1.00 91.50 282 ALA A CA 1
ATOM 2141 C C . ALA A 1 282 ? 36.238 -0.223 -48.393 1.00 91.50 282 ALA A C 1
ATOM 2143 O O . ALA A 1 282 ? 36.556 -1.414 -48.432 1.00 91.50 282 ALA A O 1
ATOM 2144 N N . ASP A 1 283 ? 36.365 0.510 -47.284 1.00 91.00 283 ASP A N 1
ATOM 2145 C CA . ASP A 1 283 ? 36.945 -0.009 -46.041 1.00 91.00 283 ASP A CA 1
ATOM 2146 C C . ASP A 1 283 ? 36.076 -1.118 -45.444 1.00 91.00 283 ASP A C 1
ATOM 2148 O O . ASP A 1 283 ? 36.584 -2.155 -45.012 1.00 91.00 283 ASP A O 1
ATOM 2152 N N . HIS A 1 284 ? 34.751 -0.950 -45.477 1.00 92.81 284 HIS A N 1
ATOM 2153 C CA . HIS A 1 284 ? 33.829 -1.987 -45.027 1.00 92.81 284 HIS A CA 1
ATOM 2154 C C . HIS A 1 284 ? 33.924 -3.249 -45.899 1.00 92.81 284 HIS A C 1
ATOM 2156 O O . HIS A 1 284 ? 33.888 -4.361 -45.372 1.00 92.81 284 HIS A O 1
ATOM 2162 N N . ALA A 1 285 ? 34.043 -3.119 -47.225 1.00 93.12 285 ALA A N 1
ATOM 2163 C CA . ALA A 1 285 ? 34.217 -4.272 -48.113 1.00 93.12 285 ALA A CA 1
ATOM 2164 C C . ALA A 1 285 ? 35.534 -5.021 -47.834 1.00 93.12 285 ALA A C 1
ATOM 2166 O O . ALA A 1 285 ? 35.546 -6.257 -47.790 1.00 93.12 285 ALA A O 1
ATOM 2167 N N . ALA A 1 286 ? 36.621 -4.288 -47.570 1.00 93.88 286 ALA A N 1
ATOM 2168 C CA . ALA A 1 286 ? 37.902 -4.866 -47.169 1.00 93.88 286 ALA A CA 1
ATOM 2169 C C . ALA A 1 286 ? 37.805 -5.600 -45.818 1.00 93.88 286 ALA A C 1
ATOM 2171 O O . ALA A 1 286 ? 38.317 -6.714 -45.687 1.00 93.88 286 ALA A O 1
ATOM 2172 N N . VAL A 1 287 ? 37.093 -5.026 -44.838 1.00 96.06 287 VAL A N 1
ATOM 2173 C CA . VAL A 1 287 ? 36.821 -5.676 -43.544 1.00 96.06 287 VAL A CA 1
ATOM 2174 C C . VAL A 1 287 ? 36.049 -6.981 -43.733 1.00 96.06 287 VAL A C 1
ATOM 2176 O O . VAL A 1 287 ? 36.481 -8.009 -43.220 1.00 96.06 287 VAL A O 1
ATOM 2179 N N . VAL A 1 288 ? 34.933 -6.968 -44.472 1.00 96.00 288 VAL A N 1
ATOM 2180 C CA . VAL A 1 288 ? 34.104 -8.169 -44.694 1.00 96.00 288 VAL A CA 1
ATOM 2181 C C . VAL A 1 288 ? 34.918 -9.270 -45.376 1.00 96.00 288 VAL A C 1
ATOM 2183 O O . VAL A 1 288 ? 34.902 -10.412 -44.923 1.00 96.00 288 VAL A O 1
ATOM 2186 N N . THR A 1 289 ? 35.691 -8.921 -46.407 1.00 95.31 289 THR A N 1
ATOM 2187 C CA . THR A 1 289 ? 36.572 -9.875 -47.102 1.00 95.31 289 THR A CA 1
ATOM 2188 C C . THR A 1 289 ? 37.596 -10.483 -46.146 1.00 95.31 289 THR A C 1
ATOM 2190 O O . THR A 1 289 ? 37.791 -11.696 -46.136 1.00 95.31 289 THR A O 1
ATOM 2193 N N . GLY A 1 290 ? 38.218 -9.655 -45.301 1.00 93.88 290 GLY A N 1
ATOM 2194 C CA . GLY A 1 290 ? 39.166 -10.118 -44.294 1.00 93.88 290 GLY A CA 1
ATOM 2195 C C . GLY A 1 290 ? 38.523 -11.045 -43.263 1.00 93.88 290 GLY A C 1
ATOM 2196 O O . GLY A 1 290 ? 39.064 -12.110 -42.983 1.00 93.88 290 GLY A O 1
ATOM 2197 N N . LEU A 1 291 ? 37.360 -10.671 -42.725 1.00 96.19 291 LEU A N 1
ATOM 2198 C CA . LEU A 1 291 ? 36.653 -11.414 -41.678 1.00 96.19 291 LEU A CA 1
ATOM 2199 C C . LEU A 1 291 ? 36.106 -12.771 -42.140 1.00 96.19 291 LEU A C 1
ATOM 2201 O O . LEU A 1 291 ? 35.945 -13.662 -41.309 1.00 96.19 291 LEU A O 1
ATOM 2205 N N . ALA A 1 292 ? 35.861 -12.966 -43.438 1.00 93.75 292 ALA A N 1
ATOM 2206 C CA . ALA A 1 292 ? 35.383 -14.244 -43.970 1.00 93.75 292 ALA A CA 1
ATOM 2207 C C . ALA A 1 292 ? 36.321 -15.426 -43.629 1.00 93.75 292 ALA A C 1
ATOM 2209 O O . ALA A 1 292 ? 35.847 -16.542 -43.432 1.00 93.75 292 ALA A O 1
ATOM 2210 N N . GLY A 1 293 ? 37.634 -15.181 -43.489 1.00 90.75 293 GLY A N 1
ATOM 2211 C CA . GLY A 1 293 ? 38.633 -16.189 -43.091 1.00 90.75 293 GLY A CA 1
ATOM 2212 C C . GLY A 1 293 ? 38.722 -16.486 -41.582 1.00 90.75 293 GLY A C 1
ATOM 2213 O O . GLY A 1 293 ? 39.480 -17.374 -41.174 1.00 90.75 293 GLY A O 1
ATOM 2214 N N . HIS A 1 294 ? 37.956 -15.764 -40.759 1.00 91.00 294 HIS A N 1
ATOM 2215 C CA . HIS A 1 294 ? 37.986 -15.801 -39.290 1.00 91.00 294 HIS A CA 1
ATOM 2216 C C . HIS A 1 294 ? 36.625 -16.228 -38.715 1.00 91.00 294 HIS A C 1
ATOM 2218 O O . HIS A 1 294 ? 36.093 -15.608 -37.805 1.00 91.00 294 HIS A O 1
ATOM 2224 N N . ARG A 1 295 ? 36.012 -17.263 -39.299 1.00 91.81 295 ARG A N 1
ATOM 2225 C CA . ARG A 1 295 ? 34.656 -17.754 -38.983 1.00 91.81 295 ARG A CA 1
ATOM 2226 C C . ARG A 1 295 ? 34.641 -19.274 -38.744 1.00 91.81 295 ARG A C 1
ATOM 2228 O O . ARG A 1 295 ? 33.805 -19.978 -39.298 1.00 91.81 295 ARG A O 1
ATOM 2235 N N . ARG A 1 296 ? 35.607 -19.798 -37.984 1.00 87.62 296 ARG A N 1
ATOM 2236 C CA . ARG A 1 296 ? 35.875 -21.249 -37.875 1.00 87.62 296 ARG A CA 1
ATOM 2237 C C . ARG A 1 296 ? 35.012 -21.920 -36.810 1.00 87.62 296 ARG A C 1
ATOM 2239 O O . ARG A 1 296 ? 34.405 -22.951 -37.072 1.00 87.62 296 ARG A O 1
ATOM 2246 N N . GLU A 1 297 ? 34.900 -21.285 -35.649 1.00 84.00 297 GLU A N 1
ATOM 2247 C CA . GLU A 1 297 ? 34.125 -21.786 -34.510 1.00 84.00 297 GLU A CA 1
ATOM 2248 C C . GLU A 1 297 ? 32.735 -21.126 -34.428 1.00 84.00 297 GLU A C 1
ATOM 2250 O O . GLU A 1 297 ? 32.572 -19.991 -34.889 1.00 84.00 297 GLU A O 1
ATOM 2255 N N . PRO A 1 298 ? 31.713 -21.767 -33.825 1.00 84.75 298 PRO A N 1
ATOM 2256 C CA . PRO A 1 298 ? 30.377 -21.174 -33.684 1.00 84.75 298 PRO A CA 1
ATOM 2257 C C . PRO A 1 298 ? 30.365 -19.817 -32.961 1.00 84.75 298 PRO A C 1
ATOM 2259 O O . PRO A 1 298 ? 29.735 -18.869 -33.433 1.00 84.75 298 PRO A O 1
ATOM 2262 N N . LEU A 1 299 ? 31.099 -19.682 -31.849 1.00 81.50 299 LEU A N 1
ATOM 2263 C CA . LEU A 1 299 ? 31.200 -18.410 -31.122 1.00 81.50 299 LEU A CA 1
ATOM 2264 C C . LEU A 1 299 ? 31.980 -17.356 -31.925 1.00 81.50 299 LEU A C 1
ATOM 2266 O O . LEU A 1 299 ? 31.581 -16.194 -31.961 1.00 81.50 299 LEU A O 1
ATOM 2270 N N . GLN A 1 300 ? 33.027 -17.766 -32.647 1.00 87.94 300 GLN A N 1
ATOM 2271 C CA . GLN A 1 300 ? 33.772 -16.876 -33.539 1.00 87.94 300 GLN A CA 1
ATOM 2272 C C . GLN A 1 300 ? 32.878 -16.344 -34.671 1.00 87.94 300 GLN A C 1
ATOM 2274 O O . GLN A 1 300 ? 32.901 -15.155 -34.989 1.00 87.94 300 GLN A O 1
ATOM 2279 N N . ARG A 1 301 ? 32.013 -17.194 -35.241 1.00 90.75 301 ARG A N 1
ATOM 2280 C CA . ARG A 1 301 ? 31.003 -16.784 -36.230 1.00 90.75 301 ARG A CA 1
ATOM 2281 C C . ARG A 1 301 ? 30.027 -15.758 -35.667 1.00 90.75 301 ARG A C 1
ATOM 2283 O O . ARG A 1 301 ? 29.700 -14.796 -36.369 1.00 90.75 301 ARG A O 1
ATOM 2290 N N . LEU A 1 302 ? 29.608 -15.903 -34.411 1.00 88.81 302 LEU A N 1
ATOM 2291 C CA . LEU A 1 302 ? 28.769 -14.911 -33.739 1.00 88.81 302 LEU A CA 1
ATOM 2292 C C . LEU A 1 302 ? 29.504 -13.581 -33.543 1.00 88.81 302 LEU A C 1
ATOM 2294 O O . LEU A 1 302 ? 28.958 -12.536 -33.888 1.00 88.81 302 LEU A O 1
ATOM 2298 N N . VAL A 1 303 ? 30.746 -13.618 -33.061 1.00 89.56 303 VAL A N 1
ATOM 2299 C CA . VAL A 1 303 ? 31.607 -12.440 -32.872 1.00 89.56 303 VAL A CA 1
ATOM 2300 C C . VAL A 1 303 ? 31.842 -11.689 -34.186 1.00 89.56 303 VAL A C 1
ATOM 2302 O O . VAL A 1 303 ? 31.688 -10.468 -34.254 1.00 89.56 303 VAL A O 1
ATOM 2305 N N . VAL A 1 304 ? 32.139 -12.402 -35.273 1.00 93.69 304 VAL A N 1
ATOM 2306 C CA . VAL A 1 304 ? 32.279 -11.781 -36.596 1.00 93.69 304 VAL A CA 1
ATOM 2307 C C . VAL A 1 304 ? 30.961 -11.163 -37.055 1.00 93.69 304 VAL A C 1
ATOM 2309 O O . VAL A 1 304 ? 30.944 -10.037 -37.551 1.00 93.69 304 VAL A O 1
ATOM 2312 N N . SER A 1 305 ? 29.841 -11.857 -36.851 1.00 93.75 305 SER A N 1
ATOM 2313 C CA . SER A 1 305 ? 28.513 -11.321 -37.183 1.00 93.75 305 SER A CA 1
ATOM 2314 C C . SER A 1 305 ? 28.148 -10.115 -36.307 1.00 93.75 305 SER A C 1
ATOM 2316 O O . SER A 1 305 ? 27.435 -9.224 -36.758 1.00 93.75 305 SER A O 1
ATOM 2318 N N . TYR A 1 306 ? 28.674 -10.043 -35.081 1.00 92.06 306 TYR A N 1
ATOM 2319 C CA . TYR A 1 306 ? 28.551 -8.899 -34.178 1.00 92.06 306 TYR A CA 1
ATOM 2320 C C . TYR A 1 306 ? 29.289 -7.660 -34.681 1.00 92.06 306 TYR A C 1
ATOM 2322 O O . TYR A 1 306 ? 28.758 -6.553 -34.555 1.00 92.06 306 TYR A O 1
ATOM 2330 N N . LEU A 1 307 ? 30.470 -7.837 -35.275 1.00 92.44 307 LEU A N 1
ATOM 2331 C CA . LEU A 1 307 ? 31.246 -6.753 -35.879 1.00 92.44 307 LEU A CA 1
ATOM 2332 C C . LEU A 1 307 ? 30.603 -6.227 -37.170 1.00 92.44 307 LEU A C 1
ATOM 2334 O O . LEU A 1 307 ? 30.576 -5.016 -37.393 1.00 92.44 307 LEU A O 1
ATOM 2338 N N . VAL A 1 308 ? 30.059 -7.120 -38.005 1.00 93.25 308 VAL A N 1
ATOM 2339 C CA . VAL A 1 308 ? 29.432 -6.773 -39.294 1.00 93.25 308 VAL A CA 1
ATOM 2340 C C . VAL A 1 308 ? 27.999 -7.317 -39.421 1.00 93.25 308 VAL A C 1
ATOM 2342 O O . VAL A 1 308 ? 27.709 -8.122 -40.309 1.00 93.25 308 VAL A O 1
ATOM 2345 N N . PRO A 1 309 ? 27.045 -6.831 -38.600 1.00 92.81 309 PRO A N 1
ATOM 2346 C CA . PRO A 1 309 ? 25.660 -7.322 -38.596 1.00 92.81 309 PRO A CA 1
ATOM 2347 C C . PRO A 1 309 ? 24.891 -7.020 -39.895 1.00 92.81 309 PRO A C 1
ATOM 2349 O O . PRO A 1 309 ? 23.776 -7.495 -40.082 1.00 92.81 309 PRO A O 1
ATOM 2352 N N . SER A 1 310 ? 25.474 -6.235 -40.807 1.00 90.12 310 SER A N 1
ATOM 2353 C CA . SER A 1 310 ? 24.953 -6.004 -42.159 1.00 90.12 310 SER A CA 1
ATOM 2354 C C . SER A 1 310 ? 25.044 -7.246 -43.060 1.00 90.12 310 SER A C 1
ATOM 2356 O O . SER A 1 310 ? 24.312 -7.334 -44.045 1.00 90.12 310 SER A O 1
ATOM 2358 N N . GLN A 1 311 ? 25.904 -8.221 -42.736 1.00 93.81 311 GLN A N 1
ATOM 2359 C CA . GLN A 1 311 ? 26.024 -9.488 -43.467 1.00 93.81 311 GLN A CA 1
ATOM 2360 C C . GLN A 1 311 ? 24.906 -10.458 -43.053 1.00 93.81 311 GLN A C 1
ATOM 2362 O O . GLN A 1 311 ? 25.088 -11.324 -42.199 1.00 93.81 311 GLN A O 1
ATOM 2367 N N . ARG A 1 312 ? 23.716 -10.301 -43.644 1.00 91.12 312 ARG A N 1
ATOM 2368 C CA . ARG A 1 312 ? 22.498 -11.025 -43.222 1.00 91.12 312 ARG A CA 1
ATOM 2369 C C . ARG A 1 312 ? 22.621 -12.548 -43.308 1.00 91.12 312 ARG A C 1
ATOM 2371 O O . ARG A 1 312 ? 22.125 -13.226 -42.412 1.00 91.12 312 ARG A O 1
ATOM 2378 N N . ASP A 1 313 ? 23.321 -13.075 -44.310 1.00 92.75 313 ASP A N 1
ATOM 2379 C CA . ASP A 1 313 ? 23.529 -14.523 -44.460 1.00 92.75 313 ASP A CA 1
ATOM 2380 C C . ASP A 1 313 ? 24.354 -15.106 -43.303 1.00 92.75 313 ASP A C 1
ATOM 2382 O O . ASP A 1 313 ? 24.053 -16.186 -42.797 1.00 92.75 313 ASP A O 1
ATOM 2386 N N . TRP A 1 314 ? 25.346 -14.351 -42.818 1.00 94.88 314 TRP A N 1
ATOM 2387 C CA . TRP A 1 314 ? 26.182 -14.725 -41.675 1.00 94.88 314 TRP A CA 1
ATOM 2388 C C . TRP A 1 314 ? 25.413 -14.697 -40.356 1.00 94.88 314 TRP A C 1
ATOM 2390 O O . TRP A 1 314 ? 25.637 -15.545 -39.493 1.00 94.88 314 TRP A O 1
ATOM 2400 N N . VAL A 1 315 ? 24.491 -13.744 -40.198 1.00 92.88 315 VAL A N 1
ATOM 2401 C CA . VAL A 1 315 ? 23.583 -13.692 -39.042 1.00 92.88 315 VAL A CA 1
ATOM 2402 C C . VAL A 1 315 ? 22.600 -14.863 -39.093 1.00 92.88 315 VAL A C 1
ATOM 2404 O O . VAL A 1 315 ? 22.383 -15.528 -38.083 1.00 92.88 315 VAL A O 1
ATOM 2407 N N . GLN A 1 316 ? 22.055 -15.170 -40.273 1.00 90.69 316 GLN A N 1
ATOM 2408 C CA . GLN A 1 316 ? 21.128 -16.285 -40.464 1.00 90.69 316 GLN A CA 1
ATOM 2409 C C . GLN A 1 316 ? 21.772 -17.641 -40.139 1.00 90.69 316 GLN A C 1
ATOM 2411 O O . GLN A 1 316 ? 21.114 -18.508 -39.561 1.00 90.69 316 GLN A O 1
ATOM 2416 N N . GLU A 1 317 ? 23.044 -17.824 -40.498 1.00 91.00 317 GLU A N 1
ATOM 2417 C CA . GLU A 1 317 ? 23.860 -18.977 -40.103 1.00 91.00 317 GLU A CA 1
ATOM 2418 C C . GLU A 1 317 ? 23.937 -19.097 -38.572 1.00 91.00 317 GLU A C 1
ATOM 2420 O O . GLU A 1 317 ? 23.576 -20.137 -38.018 1.00 91.00 317 GLU A O 1
ATOM 2425 N N . CYS A 1 318 ? 24.290 -18.006 -37.880 1.00 89.25 318 CYS A N 1
ATOM 2426 C CA . CYS A 1 318 ? 24.341 -17.968 -36.416 1.00 89.25 318 CYS A CA 1
ATOM 2427 C C . CYS A 1 318 ? 22.994 -18.351 -35.779 1.00 89.25 318 CYS A C 1
ATOM 2429 O O . CYS A 1 318 ? 22.963 -19.157 -34.850 1.00 89.25 318 CYS A O 1
ATOM 2431 N N . CYS A 1 319 ? 21.875 -17.832 -36.299 1.00 88.19 319 CYS A N 1
ATOM 2432 C CA . CYS A 1 319 ? 20.542 -18.145 -35.777 1.00 88.19 319 CYS A CA 1
ATOM 2433 C C . CYS A 1 319 ? 20.166 -19.629 -35.903 1.00 88.19 319 CYS A C 1
ATOM 2435 O O . CYS A 1 319 ? 19.389 -20.114 -35.088 1.00 88.19 319 CYS A O 1
ATOM 2437 N N . ARG A 1 320 ? 20.674 -20.350 -36.913 1.00 84.81 320 ARG A N 1
ATOM 2438 C CA . ARG A 1 320 ? 20.362 -21.778 -37.117 1.00 84.81 320 ARG A CA 1
ATOM 2439 C C . ARG A 1 320 ? 21.223 -22.690 -36.250 1.00 84.81 320 ARG A C 1
ATOM 2441 O O . ARG A 1 320 ? 20.730 -23.697 -35.750 1.00 84.81 320 ARG A O 1
ATOM 2448 N N . GLU A 1 321 ? 22.500 -22.360 -36.099 1.00 81.69 321 GLU A N 1
ATOM 2449 C CA . GLU A 1 321 ? 23.472 -23.261 -35.478 1.00 81.69 321 GLU A CA 1
ATOM 2450 C C . GLU A 1 321 ? 23.573 -23.105 -33.962 1.00 81.69 321 GLU A C 1
ATOM 2452 O O . GLU A 1 321 ? 23.573 -24.104 -33.241 1.00 81.69 321 GLU A O 1
ATOM 2457 N N . LEU A 1 322 ? 23.618 -21.863 -33.466 1.00 76.88 322 LEU A N 1
ATOM 2458 C CA . LEU A 1 322 ? 23.855 -21.582 -32.047 1.00 76.88 322 LEU A CA 1
ATOM 2459 C C . LEU A 1 322 ? 22.803 -22.202 -31.115 1.00 76.88 322 LEU A C 1
ATOM 2461 O O . LEU A 1 322 ? 23.210 -22.746 -30.090 1.00 76.88 322 LEU A O 1
ATOM 2465 N N . PRO A 1 323 ? 21.493 -22.233 -31.453 1.00 72.56 323 PRO A N 1
ATOM 2466 C CA . PRO A 1 323 ? 20.501 -22.851 -30.577 1.00 72.56 323 PRO A CA 1
ATOM 2467 C C . PRO A 1 323 ? 20.712 -24.348 -30.316 1.00 72.56 323 PRO A C 1
ATOM 2469 O O . PRO A 1 323 ? 20.194 -24.873 -29.330 1.00 72.56 323 PRO A O 1
ATOM 2472 N N . SER A 1 324 ? 21.453 -25.034 -31.193 1.00 70.00 324 SER A N 1
ATOM 2473 C CA . SER A 1 324 ? 21.753 -26.467 -31.084 1.00 70.00 324 SER A CA 1
ATOM 2474 C C . SER A 1 324 ? 23.109 -26.750 -30.425 1.00 70.00 324 SER A C 1
ATOM 2476 O O . SER A 1 324 ? 23.438 -27.915 -30.201 1.00 70.00 324 SER A O 1
ATOM 2478 N N . TYR A 1 325 ? 23.900 -25.716 -30.116 1.00 67.62 325 TYR A N 1
ATOM 2479 C CA . TYR A 1 325 ? 25.255 -25.859 -29.587 1.00 67.62 325 TYR A CA 1
ATOM 2480 C C . TYR A 1 325 ? 25.281 -25.710 -28.055 1.00 67.62 325 TYR A C 1
ATOM 2482 O O . TYR A 1 325 ? 24.656 -24.792 -27.519 1.00 67.62 325 TYR A O 1
ATOM 2490 N N . PRO A 1 326 ? 26.015 -26.560 -27.313 1.00 61.62 326 PRO A N 1
ATOM 2491 C CA . PRO A 1 326 ? 26.087 -26.500 -25.854 1.00 61.62 326 PRO A CA 1
ATOM 2492 C C . PRO A 1 326 ? 27.065 -25.410 -25.375 1.00 61.62 326 PRO A C 1
ATOM 2494 O O . PRO A 1 326 ? 28.026 -25.707 -24.669 1.00 61.62 326 PRO A O 1
ATOM 2497 N N . LEU A 1 327 ? 26.863 -24.145 -25.768 1.00 61.34 327 LEU A N 1
ATOM 2498 C CA . LEU A 1 327 ? 27.648 -23.046 -25.191 1.00 61.34 327 LEU A CA 1
ATOM 2499 C C . LEU A 1 327 ? 27.151 -22.732 -23.766 1.00 61.34 327 LEU A C 1
ATOM 2501 O O . LEU A 1 327 ? 25.942 -22.761 -23.512 1.00 61.34 327 LEU A O 1
ATOM 2505 N N . PRO A 1 328 ? 28.056 -22.372 -22.840 1.00 56.44 328 PRO A N 1
ATOM 2506 C CA . PRO A 1 328 ? 27.712 -21.714 -21.584 1.00 56.44 328 PRO A CA 1
ATOM 2507 C C . PRO A 1 328 ? 26.729 -20.549 -21.787 1.00 56.44 328 PRO A C 1
ATOM 2509 O O . PRO A 1 328 ? 26.925 -19.673 -22.626 1.00 56.44 328 PRO A O 1
ATOM 2512 N N . ALA A 1 329 ? 25.650 -20.540 -21.005 1.00 51.22 329 ALA A N 1
ATOM 2513 C CA . ALA A 1 329 ? 24.450 -19.736 -21.253 1.00 51.22 329 ALA A CA 1
ATOM 2514 C C . ALA A 1 329 ? 24.566 -18.223 -20.948 1.00 51.22 329 ALA A C 1
ATOM 2516 O O . ALA A 1 329 ? 23.541 -17.548 -20.874 1.00 51.22 329 ALA A O 1
ATOM 2517 N N . THR A 1 330 ? 25.762 -17.671 -20.711 1.00 58.12 330 THR A N 1
ATOM 2518 C CA . THR A 1 330 ? 25.882 -16.340 -20.083 1.00 58.12 330 THR A CA 1
ATOM 2519 C C . THR A 1 330 ? 26.064 -15.170 -21.055 1.00 58.12 330 THR A C 1
ATOM 2521 O O . THR A 1 330 ? 25.592 -14.088 -20.735 1.00 58.12 330 THR A O 1
ATOM 2524 N N . SER A 1 331 ? 26.691 -15.366 -22.224 1.00 61.78 331 SER A N 1
ATOM 2525 C CA . SER A 1 331 ? 27.201 -14.272 -23.085 1.00 61.78 331 SER A CA 1
ATOM 2526 C C . SER A 1 331 ? 26.685 -14.332 -24.538 1.00 61.78 331 SER A C 1
ATOM 2528 O O . SER A 1 331 ? 26.155 -13.358 -25.079 1.00 61.78 331 SER A O 1
ATOM 2530 N N . ALA A 1 332 ? 26.707 -15.517 -25.159 1.00 70.00 332 ALA A N 1
ATOM 2531 C CA . ALA A 1 332 ? 26.256 -15.709 -26.541 1.00 70.00 332 ALA A CA 1
ATOM 2532 C C . ALA A 1 332 ? 24.807 -15.233 -26.841 1.00 70.00 332 ALA A C 1
ATOM 2534 O O . ALA A 1 332 ? 24.588 -14.650 -27.908 1.00 70.00 332 ALA A O 1
ATOM 2535 N N . PRO A 1 333 ? 23.813 -15.388 -25.939 1.00 73.88 333 PRO A N 1
ATOM 2536 C CA . PRO A 1 333 ? 22.471 -14.849 -26.173 1.00 73.88 333 PRO A CA 1
ATOM 2537 C C . PRO A 1 333 ? 22.417 -13.313 -26.295 1.00 73.88 333 PRO A C 1
ATOM 2539 O O . PRO A 1 333 ? 21.608 -12.794 -27.064 1.00 73.88 333 PRO A O 1
ATOM 2542 N N . GLU A 1 334 ? 23.278 -12.565 -25.589 1.00 79.75 334 GLU A N 1
ATOM 2543 C CA . GLU A 1 334 ? 23.311 -11.094 -25.678 1.00 79.75 334 GLU A CA 1
ATOM 2544 C C . GLU A 1 334 ? 23.800 -10.611 -27.039 1.00 79.75 334 GLU A C 1
ATOM 2546 O O . GLU A 1 334 ? 23.178 -9.752 -27.675 1.00 79.75 334 GLU A O 1
ATOM 2551 N N . LEU A 1 335 ? 24.916 -11.179 -27.497 1.00 84.50 33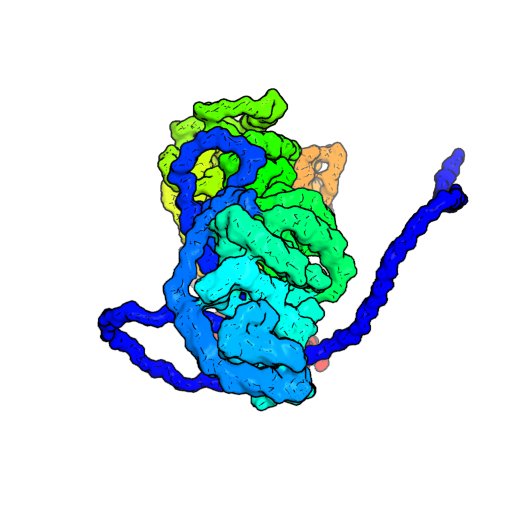5 LEU A N 1
ATOM 2552 C CA . LEU A 1 335 ? 25.503 -10.836 -28.787 1.00 84.50 335 LEU A CA 1
ATOM 2553 C C . LEU A 1 335 ? 24.568 -11.217 -29.931 1.00 84.50 335 LEU A C 1
ATOM 2555 O O . LEU A 1 335 ? 24.447 -10.446 -30.887 1.00 84.50 335 LEU A O 1
ATOM 2559 N N . LEU A 1 336 ? 23.854 -12.343 -29.802 1.00 87.25 336 LEU A N 1
ATOM 2560 C CA . LEU A 1 336 ? 22.847 -12.757 -30.774 1.00 87.25 336 LEU A CA 1
ATOM 2561 C C . LEU A 1 336 ? 21.768 -11.681 -30.932 1.00 87.25 336 LEU A C 1
ATOM 2563 O O . LEU A 1 336 ? 21.538 -11.217 -32.045 1.00 87.25 336 LEU A O 1
ATOM 2567 N N . TRP A 1 337 ? 21.189 -11.188 -29.833 1.00 87.81 337 TRP A N 1
ATOM 2568 C CA . TRP A 1 337 ? 20.217 -10.086 -29.871 1.00 87.81 337 TRP A CA 1
ATOM 2569 C C . TRP A 1 337 ? 20.752 -8.818 -30.538 1.00 87.81 337 TRP A C 1
ATOM 2571 O O . TRP A 1 337 ? 20.013 -8.113 -31.228 1.00 87.81 337 TRP A O 1
ATOM 2581 N N . CYS A 1 338 ? 22.045 -8.542 -30.379 1.00 89.50 338 CYS A N 1
ATOM 2582 C CA . CYS A 1 338 ? 22.679 -7.380 -30.984 1.00 89.50 338 CYS A CA 1
ATOM 2583 C C . CYS A 1 338 ? 22.871 -7.527 -32.505 1.00 89.50 338 CYS A C 1
ATOM 2585 O O . CYS A 1 338 ? 23.079 -6.514 -33.180 1.00 89.50 338 CYS A O 1
ATOM 2587 N N . VAL A 1 339 ? 22.806 -8.730 -33.086 1.00 91.12 339 VAL A N 1
ATOM 2588 C CA . VAL A 1 339 ? 22.988 -8.945 -34.540 1.00 91.12 339 VAL A CA 1
ATOM 2589 C C . VAL A 1 339 ? 21.695 -9.115 -35.325 1.00 91.12 339 VAL A C 1
ATOM 2591 O O . VAL A 1 339 ? 21.700 -8.847 -36.524 1.00 91.12 339 VAL A O 1
ATOM 2594 N N . LEU A 1 340 ? 20.581 -9.469 -34.676 1.00 91.19 340 LEU A N 1
ATOM 2595 C CA . LEU A 1 340 ? 19.300 -9.683 -35.364 1.00 91.19 340 LEU A CA 1
ATOM 2596 C C . LEU A 1 340 ? 18.826 -8.410 -36.081 1.00 91.19 340 LEU A C 1
ATOM 2598 O O . LEU A 1 340 ? 18.888 -7.304 -35.535 1.00 91.19 340 LEU A O 1
ATOM 2602 N N . GLY A 1 341 ? 18.371 -8.549 -37.321 1.00 89.06 341 GLY A N 1
ATOM 2603 C CA . GLY A 1 341 ? 17.964 -7.455 -38.206 1.00 89.06 341 GLY A CA 1
ATOM 2604 C C . GLY A 1 341 ? 16.585 -7.606 -38.834 1.00 89.06 341 GLY A C 1
ATOM 2605 O O . GLY A 1 341 ? 16.109 -6.658 -39.453 1.00 89.06 341 GLY A O 1
ATOM 2606 N N . ASP A 1 342 ? 15.926 -8.750 -38.670 1.00 87.81 342 ASP A N 1
ATOM 2607 C CA . ASP A 1 342 ? 14.592 -8.991 -39.213 1.00 87.81 342 ASP A CA 1
ATOM 2608 C C . ASP A 1 342 ? 13.814 -10.057 -38.426 1.00 87.81 342 ASP A C 1
ATOM 2610 O O . ASP A 1 342 ? 14.318 -10.672 -37.483 1.00 87.81 342 ASP A O 1
ATOM 2614 N N . GLU A 1 343 ? 12.551 -10.239 -38.807 1.00 88.25 343 GLU A N 1
ATOM 2615 C CA . GLU A 1 343 ? 11.621 -11.152 -38.150 1.00 88.25 343 GLU A CA 1
ATOM 2616 C C . GLU A 1 343 ? 11.991 -12.631 -38.321 1.00 88.25 343 GLU A C 1
ATOM 2618 O O . GLU A 1 343 ? 11.833 -13.412 -37.379 1.00 88.25 343 GLU A O 1
ATOM 2623 N N . ASP A 1 344 ? 12.507 -13.028 -39.484 1.00 88.56 344 ASP A N 1
ATOM 2624 C CA . ASP A 1 344 ? 12.865 -14.423 -39.759 1.00 88.56 344 ASP A CA 1
ATOM 2625 C C . ASP A 1 344 ? 14.071 -14.851 -38.922 1.00 88.56 344 ASP A C 1
ATOM 2627 O O . ASP A 1 344 ? 14.106 -15.969 -38.402 1.00 88.56 344 ASP A O 1
ATOM 2631 N N . GLN A 1 345 ? 15.018 -13.939 -38.705 1.00 90.19 345 GLN A N 1
ATOM 2632 C CA . GLN A 1 345 ? 16.152 -14.140 -37.808 1.00 90.19 345 GLN A CA 1
ATOM 2633 C C . GLN A 1 345 ? 15.717 -14.275 -36.343 1.00 90.19 345 GLN A C 1
ATOM 2635 O O . GLN A 1 345 ? 16.228 -15.155 -35.645 1.00 90.19 345 GLN A O 1
ATOM 2640 N N . VAL A 1 346 ? 14.753 -13.464 -35.880 1.00 88.25 346 VAL A N 1
ATOM 2641 C CA . VAL A 1 346 ? 14.178 -13.590 -34.524 1.00 88.25 346 VAL A CA 1
ATOM 2642 C C . VAL A 1 346 ? 13.476 -14.939 -34.356 1.00 88.25 346 VAL A C 1
ATOM 2644 O O . VAL A 1 346 ? 13.692 -15.624 -33.357 1.00 88.25 346 VAL A O 1
ATOM 2647 N N . LYS A 1 347 ? 12.685 -15.368 -35.347 1.00 85.12 347 LYS A N 1
ATOM 2648 C CA . LYS A 1 347 ? 12.014 -16.679 -35.330 1.00 85.12 347 LYS A CA 1
ATOM 2649 C C . LYS A 1 347 ? 13.010 -17.836 -35.346 1.00 85.12 347 LYS A C 1
ATOM 2651 O O . LYS A 1 347 ? 12.836 -18.789 -34.590 1.00 85.12 347 LYS A O 1
ATOM 2656 N N . ALA A 1 348 ? 14.047 -17.754 -36.181 1.00 85.25 348 ALA A N 1
ATOM 2657 C CA . ALA A 1 348 ? 15.067 -18.793 -36.309 1.00 85.25 348 ALA A CA 1
ATOM 2658 C C . ALA A 1 348 ? 15.868 -18.985 -35.013 1.00 85.25 348 ALA A C 1
ATOM 2660 O O . ALA A 1 348 ? 16.179 -20.118 -34.659 1.00 85.25 348 ALA A O 1
ATOM 2661 N N . ALA A 1 349 ? 16.140 -17.902 -34.279 1.00 80.25 349 ALA A N 1
ATOM 2662 C CA . ALA A 1 349 ? 16.826 -17.968 -32.993 1.00 80.25 349 ALA A CA 1
ATOM 2663 C C . ALA A 1 349 ? 15.994 -18.656 -31.883 1.00 80.25 349 ALA A C 1
ATOM 2665 O O . ALA A 1 349 ? 16.558 -19.133 -30.899 1.00 80.25 349 ALA A O 1
ATOM 2666 N N . GLY A 1 350 ? 14.665 -18.754 -32.026 1.00 74.62 350 GLY A N 1
ATOM 2667 C CA . GLY A 1 350 ? 13.795 -19.521 -31.125 1.00 74.62 350 GLY A CA 1
ATOM 2668 C C . GLY A 1 350 ? 13.937 -19.141 -29.642 1.00 74.62 350 GLY A C 1
ATOM 2669 O O . GLY A 1 350 ? 14.039 -17.968 -29.295 1.00 74.62 350 GLY A O 1
ATOM 2670 N N . ASN A 1 351 ? 13.974 -20.141 -28.750 1.00 68.25 351 ASN A N 1
ATOM 2671 C CA . ASN A 1 351 ? 14.093 -19.934 -27.294 1.00 68.25 351 ASN A CA 1
ATOM 2672 C C . ASN A 1 351 ? 15.438 -19.325 -26.856 1.00 68.25 351 ASN A C 1
ATOM 2674 O O . ASN A 1 351 ? 15.550 -18.853 -25.726 1.00 68.25 351 ASN A O 1
ATOM 2678 N N . TRP A 1 352 ? 16.449 -19.347 -27.728 1.00 66.75 352 TRP A N 1
ATOM 2679 C CA . TRP A 1 352 ? 17.746 -18.712 -27.489 1.00 66.75 352 TRP A CA 1
ATOM 2680 C C . TRP A 1 352 ? 17.672 -17.187 -27.615 1.00 66.75 352 TRP A C 1
ATOM 2682 O O . TRP A 1 352 ? 18.367 -16.480 -26.891 1.00 66.75 352 TRP A O 1
ATOM 2692 N N . ALA A 1 353 ? 16.762 -16.670 -28.447 1.00 63.47 353 ALA A N 1
ATOM 2693 C CA . ALA A 1 353 ? 16.350 -15.266 -28.435 1.00 63.47 353 ALA A CA 1
ATOM 2694 C C . ALA A 1 353 ? 15.282 -15.030 -27.354 1.00 63.47 353 ALA A C 1
ATOM 2696 O O . ALA A 1 353 ? 14.187 -14.524 -27.605 1.00 63.47 353 ALA A O 1
ATOM 2697 N N . SER A 1 354 ? 15.605 -15.416 -26.124 1.00 70.31 354 SER A N 1
ATOM 2698 C CA . SER A 1 354 ? 14.879 -15.009 -24.929 1.00 70.31 354 SER A CA 1
ATOM 2699 C C . SER A 1 354 ? 15.705 -13.960 -24.190 1.00 70.31 354 SER A C 1
ATOM 2701 O O . SER A 1 354 ? 16.933 -14.053 -24.153 1.00 70.31 354 SER A O 1
ATOM 2703 N N . PHE A 1 355 ? 15.063 -12.938 -23.617 1.00 78.44 355 PHE A N 1
ATOM 2704 C CA . PHE A 1 355 ? 15.776 -12.001 -22.752 1.00 78.44 355 PHE A CA 1
ATOM 2705 C C . PHE A 1 355 ? 16.020 -12.662 -21.385 1.00 78.44 355 PHE A C 1
ATOM 2707 O O . PHE A 1 355 ? 15.214 -12.514 -20.461 1.00 78.44 355 PHE A O 1
ATOM 2714 N N . GLY A 1 356 ? 17.113 -13.422 -21.268 1.00 72.50 356 GLY A N 1
ATOM 2715 C CA . GLY A 1 356 ? 17.628 -13.937 -19.997 1.00 72.50 356 GLY A CA 1
ATOM 2716 C C . GLY A 1 356 ? 18.191 -12.826 -19.107 1.00 72.50 356 GLY A C 1
ATOM 2717 O O . GLY A 1 356 ? 18.318 -11.680 -19.548 1.00 72.50 356 GLY A O 1
ATOM 2718 N N . ASP A 1 357 ? 18.556 -13.162 -17.869 1.00 68.31 357 ASP A N 1
ATOM 2719 C CA . ASP A 1 357 ? 18.933 -12.174 -16.854 1.00 68.31 357 ASP A CA 1
ATOM 2720 C C . ASP A 1 357 ? 19.965 -11.167 -17.360 1.00 68.31 357 ASP A C 1
ATOM 2722 O O . ASP A 1 357 ? 19.729 -9.980 -17.222 1.00 68.31 357 ASP A O 1
ATOM 2726 N N . TRP A 1 358 ? 21.061 -11.567 -17.992 1.00 69.00 358 TRP A N 1
ATOM 2727 C CA . TRP A 1 358 ? 22.110 -10.627 -18.416 1.00 69.00 358 TRP A CA 1
ATOM 2728 C C . TRP A 1 358 ? 21.665 -9.701 -19.568 1.00 69.00 358 TRP A C 1
ATOM 2730 O O . TRP A 1 358 ? 21.841 -8.480 -19.507 1.00 69.00 358 TRP A O 1
ATOM 2740 N N . SER A 1 359 ? 20.902 -10.240 -20.522 1.00 74.75 359 SER A N 1
ATOM 2741 C CA . SER A 1 359 ? 20.389 -9.512 -21.694 1.00 74.75 359 SER A CA 1
ATOM 2742 C C . SER A 1 359 ? 19.281 -8.484 -21.401 1.00 74.75 359 SER A C 1
ATOM 2744 O O . SER A 1 359 ? 18.948 -7.669 -22.264 1.00 74.75 359 SER A O 1
ATOM 2746 N N . ARG A 1 360 ? 18.697 -8.481 -20.191 1.00 84.94 360 ARG A N 1
ATOM 2747 C CA . ARG A 1 360 ? 17.679 -7.500 -19.761 1.00 84.94 360 ARG A CA 1
ATOM 2748 C C . ARG A 1 360 ? 18.328 -6.173 -19.353 1.00 84.94 360 ARG A C 1
ATOM 2750 O O . ARG A 1 360 ? 18.242 -5.746 -18.197 1.00 84.94 360 ARG A O 1
ATOM 2757 N N . ASN A 1 361 ? 19.001 -5.533 -20.305 1.00 85.56 361 ASN A N 1
ATOM 2758 C CA . ASN A 1 361 ? 19.681 -4.254 -20.131 1.00 85.56 361 ASN A CA 1
ATOM 2759 C C . ASN A 1 361 ? 19.399 -3.303 -21.317 1.00 85.56 361 ASN A C 1
ATOM 2761 O O . ASN A 1 361 ? 19.015 -3.765 -22.397 1.00 85.56 361 ASN A O 1
ATOM 2765 N N . PRO A 1 362 ? 19.558 -1.974 -21.135 1.00 88.81 362 PRO A N 1
ATOM 2766 C CA . PRO A 1 362 ? 19.239 -0.989 -22.169 1.00 88.81 362 PRO A CA 1
ATOM 2767 C C . PRO A 1 362 ? 19.973 -1.229 -23.492 1.00 88.81 362 PRO A C 1
ATOM 2769 O O . PRO A 1 362 ? 19.363 -1.146 -24.552 1.00 88.81 362 PRO A O 1
ATOM 2772 N N . ARG A 1 363 ? 21.263 -1.582 -23.437 1.00 87.69 363 ARG A N 1
ATOM 2773 C CA . ARG A 1 363 ? 22.102 -1.779 -24.625 1.00 87.69 363 ARG A CA 1
ATOM 2774 C C . ARG A 1 363 ? 21.550 -2.869 -25.535 1.00 87.69 363 ARG A C 1
ATOM 2776 O O . ARG A 1 363 ? 21.356 -2.630 -26.726 1.00 87.69 363 ARG A O 1
ATOM 2783 N N . VAL A 1 364 ? 21.267 -4.044 -24.979 1.00 88.56 364 VAL A N 1
ATOM 2784 C CA . VAL A 1 364 ? 20.790 -5.196 -25.758 1.00 88.56 364 VAL A CA 1
ATOM 2785 C C . VAL A 1 364 ? 19.363 -4.965 -26.253 1.00 88.56 364 VAL A C 1
ATOM 2787 O O . VAL A 1 364 ? 19.101 -5.112 -27.445 1.00 88.56 364 VAL A O 1
ATOM 2790 N N . ILE A 1 365 ? 18.450 -4.535 -25.373 1.00 91.44 365 ILE A N 1
ATOM 2791 C CA . ILE A 1 365 ? 17.036 -4.340 -25.729 1.00 91.44 365 ILE A CA 1
ATOM 2792 C C . ILE A 1 365 ? 16.878 -3.259 -26.799 1.00 91.44 365 ILE A C 1
ATOM 2794 O O . ILE A 1 365 ? 16.181 -3.478 -27.789 1.00 91.44 365 ILE A O 1
ATOM 2798 N N . TYR A 1 366 ? 17.530 -2.105 -26.638 1.00 91.50 366 TYR A N 1
ATOM 2799 C CA . TYR A 1 366 ? 17.406 -1.031 -27.619 1.00 91.50 366 TYR A CA 1
ATOM 2800 C C . TYR A 1 366 ? 18.016 -1.452 -28.957 1.00 91.50 366 TYR A C 1
ATOM 2802 O O . TYR A 1 366 ? 17.407 -1.204 -29.994 1.00 91.50 366 TYR A O 1
ATOM 2810 N N . THR A 1 367 ? 19.167 -2.139 -28.948 1.00 90.88 367 THR A N 1
ATOM 2811 C CA . THR A 1 367 ? 19.829 -2.598 -30.184 1.00 90.88 367 THR A CA 1
ATOM 2812 C C . THR A 1 367 ? 18.984 -3.643 -30.910 1.00 90.88 367 THR A C 1
ATOM 2814 O O . THR A 1 367 ? 18.876 -3.601 -32.134 1.00 90.88 367 THR A O 1
ATOM 2817 N N . ALA A 1 368 ? 18.332 -4.546 -30.173 1.00 91.31 368 ALA A N 1
ATOM 2818 C CA . ALA A 1 368 ? 17.402 -5.509 -30.751 1.00 91.31 368 ALA A CA 1
ATOM 2819 C C . ALA A 1 368 ? 16.223 -4.804 -31.444 1.00 91.31 368 ALA A C 1
ATOM 2821 O O . ALA A 1 368 ? 15.845 -5.189 -32.550 1.00 91.31 368 ALA A O 1
ATOM 2822 N N . ILE A 1 369 ? 15.673 -3.747 -30.835 1.00 91.88 369 ILE A N 1
ATOM 2823 C CA . ILE A 1 369 ? 14.578 -2.955 -31.420 1.00 91.88 369 ILE A CA 1
ATOM 2824 C C . ILE A 1 369 ? 15.065 -2.150 -32.636 1.00 91.88 369 ILE A C 1
ATOM 2826 O O . ILE A 1 369 ? 14.382 -2.132 -33.658 1.00 91.88 369 ILE A O 1
ATOM 2830 N N . ASP A 1 370 ? 16.249 -1.530 -32.576 1.00 90.00 370 ASP A N 1
ATOM 2831 C CA . ASP A 1 370 ? 16.860 -0.844 -33.729 1.00 90.00 370 ASP A CA 1
ATOM 2832 C C . ASP A 1 370 ? 17.099 -1.800 -34.897 1.00 90.00 370 ASP A C 1
ATOM 2834 O O . ASP A 1 370 ? 16.895 -1.417 -36.048 1.00 90.00 370 ASP A O 1
ATOM 2838 N N . GLY A 1 371 ? 17.469 -3.048 -34.605 1.00 89.19 371 GLY A N 1
ATOM 2839 C CA . GLY A 1 371 ? 17.741 -4.073 -35.597 1.00 89.19 371 GLY A CA 1
ATOM 2840 C C . GLY A 1 371 ? 16.492 -4.738 -36.166 1.00 89.19 371 GLY A C 1
ATOM 2841 O O . GLY A 1 371 ? 16.181 -4.563 -37.343 1.00 89.19 371 GLY A O 1
ATOM 2842 N N . ALA A 1 372 ? 15.776 -5.501 -35.343 1.00 89.75 372 ALA A N 1
ATOM 2843 C CA . ALA A 1 372 ? 14.656 -6.350 -35.754 1.00 89.75 372 ALA A CA 1
ATOM 2844 C C . ALA A 1 372 ? 13.276 -5.668 -35.647 1.00 89.75 372 ALA A C 1
ATOM 2846 O O . ALA A 1 372 ? 12.263 -6.231 -36.069 1.00 89.75 372 ALA A O 1
ATOM 2847 N N . GLY A 1 373 ? 13.204 -4.445 -35.115 1.00 90.12 373 GLY A N 1
ATOM 2848 C CA . GLY A 1 373 ? 11.972 -3.664 -35.052 1.00 90.12 373 GLY A CA 1
ATOM 2849 C C . GLY A 1 373 ? 10.869 -4.330 -34.225 1.00 90.12 373 GLY A C 1
ATOM 2850 O O . GLY A 1 373 ? 11.092 -4.810 -33.114 1.00 90.12 373 GLY A O 1
ATOM 2851 N N . ALA A 1 374 ? 9.652 -4.359 -34.773 1.00 91.06 374 ALA A N 1
ATOM 2852 C CA . ALA A 1 374 ? 8.476 -4.888 -34.085 1.00 91.06 374 ALA A CA 1
ATOM 2853 C C . ALA A 1 374 ? 8.529 -6.402 -33.805 1.00 91.06 374 ALA A C 1
ATOM 2855 O O . ALA A 1 374 ? 7.839 -6.872 -32.898 1.00 91.06 374 ALA A O 1
ATOM 2856 N N . ALA A 1 375 ? 9.380 -7.154 -34.513 1.00 90.56 375 ALA A N 1
ATOM 2857 C CA . ALA A 1 375 ? 9.539 -8.596 -34.316 1.00 90.56 375 ALA A CA 1
ATOM 2858 C C . ALA A 1 375 ? 10.011 -8.967 -32.898 1.00 90.56 375 ALA A C 1
ATOM 2860 O O . ALA A 1 375 ? 9.809 -10.093 -32.454 1.00 90.56 375 ALA A O 1
ATOM 2861 N N . VAL A 1 376 ? 10.595 -8.017 -32.159 1.00 91.38 376 VAL A N 1
ATOM 2862 C CA . VAL A 1 376 ? 11.081 -8.209 -30.782 1.00 91.38 376 VAL A CA 1
ATOM 2863 C C . VAL A 1 376 ? 9.938 -8.211 -29.750 1.00 91.38 376 VAL A C 1
ATOM 2865 O O . VAL A 1 376 ? 10.101 -8.716 -28.636 1.00 91.38 376 VAL A O 1
ATOM 2868 N N . ALA A 1 377 ? 8.754 -7.688 -30.097 1.00 91.81 377 ALA A N 1
ATOM 2869 C CA . ALA A 1 377 ? 7.648 -7.508 -29.154 1.00 91.81 377 ALA A CA 1
ATOM 2870 C C . ALA A 1 377 ? 7.212 -8.798 -28.427 1.00 91.81 377 ALA A C 1
ATOM 2872 O O . ALA A 1 377 ? 7.032 -8.739 -27.209 1.00 91.81 377 ALA A O 1
ATOM 2873 N N . PRO A 1 378 ? 7.049 -9.971 -29.078 1.00 89.81 378 PRO A N 1
ATOM 2874 C CA . PRO A 1 378 ? 6.704 -11.213 -28.381 1.00 89.81 378 PRO A CA 1
ATOM 2875 C C . PRO A 1 378 ? 7.705 -11.595 -27.282 1.00 89.81 378 PRO A C 1
ATOM 2877 O O . PRO A 1 378 ? 7.283 -11.974 -26.189 1.00 89.81 378 PRO A O 1
ATOM 2880 N N . CYS A 1 379 ? 9.006 -11.419 -27.526 1.00 88.44 379 CYS A N 1
ATOM 2881 C CA . CYS A 1 379 ? 10.052 -11.737 -26.554 1.00 88.44 379 CYS A CA 1
ATOM 2882 C C . CYS A 1 379 ? 10.054 -10.759 -25.371 1.00 88.44 379 CYS A C 1
ATOM 2884 O O . CYS A 1 379 ? 10.195 -11.183 -24.227 1.00 88.44 379 CYS A O 1
ATOM 2886 N N . LEU A 1 380 ? 9.821 -9.462 -25.616 1.00 91.19 380 LEU A N 1
ATOM 2887 C CA . LEU A 1 380 ? 9.674 -8.466 -24.543 1.00 91.19 380 LEU A CA 1
ATOM 2888 C C . LEU A 1 380 ? 8.444 -8.729 -23.671 1.00 91.19 380 LEU A C 1
ATOM 2890 O O . LEU A 1 380 ? 8.501 -8.551 -22.456 1.00 91.19 380 LEU A O 1
ATOM 2894 N N . ARG A 1 381 ? 7.333 -9.169 -24.277 1.00 91.50 381 ARG A N 1
ATOM 2895 C CA . ARG A 1 381 ? 6.123 -9.555 -23.537 1.00 91.50 381 ARG A CA 1
ATOM 2896 C C . ARG A 1 381 ? 6.404 -10.735 -22.616 1.00 91.50 381 ARG A C 1
ATOM 2898 O O . ARG A 1 381 ? 6.124 -10.635 -21.426 1.00 91.50 381 ARG A O 1
ATOM 2905 N N . TRP A 1 382 ? 7.012 -11.791 -23.155 1.00 88.38 382 TRP A N 1
ATOM 2906 C CA . TRP A 1 382 ? 7.398 -12.969 -22.380 1.00 88.38 382 TRP A CA 1
ATOM 2907 C C . TRP A 1 382 ? 8.339 -12.601 -21.224 1.00 88.38 382 TRP A C 1
ATOM 2909 O O . TRP A 1 382 ? 8.078 -12.971 -20.083 1.00 88.38 382 TRP A O 1
ATOM 2919 N N . ALA A 1 383 ? 9.360 -11.780 -21.491 1.00 88.38 383 ALA A N 1
ATOM 2920 C CA . ALA A 1 383 ? 10.276 -11.299 -20.460 1.00 88.38 383 ALA A CA 1
ATOM 2921 C C . ALA A 1 383 ? 9.559 -10.470 -19.379 1.00 88.38 383 ALA A C 1
ATOM 2923 O O . ALA A 1 383 ? 9.865 -10.600 -18.199 1.00 88.38 383 ALA A O 1
ATOM 2924 N N . LEU A 1 384 ? 8.581 -9.636 -19.753 1.00 89.75 384 LEU A N 1
ATOM 2925 C CA . LEU A 1 384 ? 7.840 -8.815 -18.792 1.00 89.75 384 LEU A CA 1
ATOM 2926 C C . LEU A 1 384 ? 6.886 -9.631 -17.905 1.00 89.75 384 LEU A C 1
ATOM 2928 O O . LEU A 1 384 ? 6.630 -9.221 -16.768 1.00 89.75 384 LEU A O 1
ATOM 2932 N N . ASP A 1 385 ? 6.319 -10.726 -18.412 1.00 88.06 385 ASP A N 1
ATOM 2933 C CA . ASP A 1 385 ? 5.413 -11.584 -17.636 1.00 88.06 385 ASP A CA 1
ATOM 2934 C C . ASP A 1 385 ? 6.160 -12.339 -16.512 1.00 88.06 385 ASP A C 1
ATOM 2936 O O . ASP A 1 385 ? 5.567 -12.582 -15.462 1.00 88.06 385 ASP A O 1
ATOM 2940 N N . ASP A 1 386 ? 7.457 -12.619 -16.686 1.00 81.38 386 ASP A N 1
ATOM 2941 C CA . ASP A 1 386 ? 8.325 -13.290 -15.698 1.00 81.38 386 ASP A CA 1
ATOM 2942 C C . ASP A 1 386 ? 9.092 -12.314 -14.773 1.00 81.38 386 ASP A C 1
ATOM 2944 O O . ASP A 1 386 ? 9.652 -12.701 -13.749 1.00 81.38 386 ASP A O 1
ATOM 2948 N N . GLU A 1 387 ? 9.114 -11.016 -15.093 1.00 85.50 387 GLU A N 1
ATOM 2949 C CA . GLU A 1 387 ? 9.977 -10.058 -14.395 1.00 85.50 387 GLU A CA 1
ATOM 2950 C C . GLU A 1 387 ? 9.368 -9.513 -13.090 1.00 85.50 387 GLU A C 1
ATOM 2952 O O . GLU A 1 387 ? 8.260 -8.959 -13.067 1.00 85.50 387 GLU A O 1
ATOM 2957 N N . THR A 1 388 ? 10.149 -9.565 -12.008 1.00 80.31 388 THR A N 1
ATOM 2958 C CA . THR A 1 388 ? 9.776 -9.054 -10.678 1.00 80.31 388 THR A CA 1
ATOM 2959 C C . THR A 1 388 ? 10.553 -7.801 -10.270 1.00 80.31 388 THR A C 1
ATOM 2961 O O . THR A 1 388 ? 10.051 -7.024 -9.449 1.00 80.31 388 THR A O 1
ATOM 2964 N N . ASP A 1 389 ? 11.717 -7.545 -10.873 1.00 81.81 389 ASP A N 1
ATOM 2965 C CA . ASP A 1 389 ? 12.546 -6.381 -10.580 1.00 81.81 389 ASP A CA 1
ATOM 2966 C C . ASP A 1 389 ? 11.895 -5.075 -11.093 1.00 81.81 389 ASP A C 1
ATOM 2968 O O . ASP A 1 389 ? 11.593 -4.942 -12.284 1.00 81.81 389 ASP A O 1
ATOM 2972 N N . PRO A 1 390 ? 11.657 -4.066 -10.232 1.00 80.06 390 PRO A N 1
ATOM 2973 C CA . PRO A 1 390 ? 10.969 -2.839 -10.633 1.00 80.06 390 PRO A CA 1
ATOM 2974 C C . PRO A 1 390 ? 11.672 -2.001 -11.708 1.00 80.06 390 PRO A C 1
ATOM 2976 O O . PRO A 1 390 ? 10.978 -1.320 -12.473 1.00 80.06 390 PRO A O 1
ATOM 2979 N N . GLU A 1 391 ? 13.007 -1.996 -11.737 1.00 81.62 391 GLU A N 1
ATOM 2980 C CA . GLU A 1 391 ? 13.807 -1.226 -12.694 1.00 81.62 391 GLU A CA 1
ATOM 2981 C C . GLU A 1 391 ? 13.810 -1.926 -14.054 1.00 81.62 391 GLU A C 1
ATOM 2983 O O . GLU A 1 391 ? 13.526 -1.290 -15.074 1.00 81.62 391 GLU A O 1
ATOM 2988 N N . VAL A 1 392 ? 14.004 -3.248 -14.067 1.00 85.25 392 VAL A N 1
ATOM 2989 C CA . VAL A 1 392 ? 13.955 -4.048 -15.300 1.00 85.25 392 VAL A CA 1
ATOM 2990 C C . VAL A 1 392 ? 12.544 -4.066 -15.893 1.00 85.25 392 VAL A C 1
ATOM 2992 O O . VAL A 1 392 ? 12.380 -3.864 -17.098 1.00 85.25 392 VAL A O 1
ATOM 2995 N N . ARG A 1 393 ? 11.493 -4.181 -15.066 1.00 88.56 393 ARG A N 1
ATOM 2996 C CA . ARG A 1 393 ? 10.103 -4.036 -15.544 1.00 88.56 393 ARG A CA 1
ATOM 2997 C C . ARG A 1 393 ? 9.877 -2.698 -16.237 1.00 88.56 393 ARG A C 1
ATOM 2999 O O . ARG A 1 393 ? 9.194 -2.658 -17.256 1.00 88.56 393 ARG A O 1
ATOM 3006 N N . ARG A 1 394 ? 10.400 -1.596 -15.682 1.00 88.25 394 ARG A N 1
ATOM 3007 C CA . ARG A 1 394 ? 10.250 -0.260 -16.283 1.00 88.25 394 ARG A CA 1
ATOM 3008 C C . ARG A 1 394 ? 10.931 -0.194 -17.649 1.00 88.25 394 ARG A C 1
ATOM 3010 O O . ARG A 1 394 ? 10.327 0.325 -18.582 1.00 88.25 394 ARG A O 1
ATOM 3017 N N . LEU A 1 395 ? 12.133 -0.759 -17.768 1.00 90.69 395 LEU A N 1
ATOM 3018 C CA . LEU A 1 395 ? 12.860 -0.866 -19.034 1.00 90.69 395 LEU A CA 1
ATOM 3019 C C . LEU A 1 395 ? 12.050 -1.634 -20.093 1.00 90.69 395 LEU A C 1
ATOM 3021 O O . LEU A 1 395 ? 11.842 -1.123 -21.189 1.00 90.69 395 LEU A O 1
ATOM 3025 N N . LEU A 1 396 ? 11.541 -2.823 -19.754 1.00 92.69 396 LEU A N 1
ATOM 3026 C CA . LEU A 1 396 ? 10.760 -3.664 -20.674 1.00 92.69 396 LEU A CA 1
ATOM 3027 C C . LEU A 1 396 ? 9.432 -3.012 -21.094 1.00 92.69 396 LEU A C 1
ATOM 3029 O O . LEU A 1 396 ? 9.033 -3.097 -22.254 1.00 92.69 396 LEU A O 1
ATOM 3033 N N . VAL A 1 397 ? 8.754 -2.334 -20.164 1.00 93.38 397 VAL A N 1
ATOM 3034 C CA . VAL A 1 397 ? 7.525 -1.580 -20.454 1.00 93.38 397 VAL A CA 1
ATOM 3035 C C . VAL A 1 397 ? 7.808 -0.405 -21.395 1.00 93.38 397 VAL A C 1
ATOM 3037 O O . VAL A 1 397 ? 7.095 -0.245 -22.382 1.00 93.38 397 VAL A O 1
ATOM 3040 N N . GLY A 1 398 ? 8.855 0.383 -21.129 1.00 92.81 398 GLY A N 1
ATOM 3041 C CA . GLY A 1 398 ? 9.253 1.494 -22.000 1.00 92.81 398 GLY A CA 1
ATOM 3042 C C . GLY A 1 398 ? 9.677 1.022 -23.393 1.00 92.81 398 GLY A C 1
ATOM 3043 O O . GLY A 1 398 ? 9.327 1.641 -24.392 1.00 92.81 398 GLY A O 1
ATOM 3044 N N . ALA A 1 399 ? 10.355 -0.125 -23.474 1.00 93.81 399 ALA A N 1
ATOM 3045 C CA . ALA A 1 399 ? 10.716 -0.766 -24.733 1.00 93.81 399 ALA A CA 1
ATOM 3046 C C . ALA A 1 399 ? 9.483 -1.151 -25.572 1.00 93.81 399 ALA A C 1
ATOM 3048 O O . ALA A 1 399 ? 9.421 -0.831 -26.758 1.00 93.81 399 ALA A O 1
ATOM 3049 N N . LEU A 1 400 ? 8.475 -1.779 -24.954 1.00 95.31 400 LEU A N 1
ATOM 3050 C CA . LEU A 1 400 ? 7.209 -2.120 -25.618 1.00 95.31 400 LEU A CA 1
ATOM 3051 C C . LEU A 1 400 ? 6.425 -0.881 -26.072 1.00 95.31 400 LEU A C 1
ATOM 3053 O O . LEU A 1 400 ? 5.798 -0.924 -27.128 1.00 95.31 400 LEU A O 1
ATOM 3057 N N . ALA A 1 401 ? 6.480 0.215 -25.312 1.00 94.50 401 ALA A N 1
ATOM 3058 C CA . ALA A 1 401 ? 5.759 1.449 -25.626 1.00 94.50 401 ALA A CA 1
ATOM 3059 C C . ALA A 1 401 ? 6.268 2.171 -26.885 1.00 94.50 401 ALA A C 1
ATOM 3061 O O . ALA A 1 401 ? 5.547 2.970 -27.475 1.00 94.50 401 ALA A O 1
ATOM 3062 N N . VAL A 1 402 ? 7.487 1.870 -27.336 1.00 93.38 402 VAL A N 1
ATOM 3063 C CA . VAL A 1 402 ? 8.055 2.428 -28.572 1.00 93.38 402 VAL A CA 1
ATOM 3064 C C . VAL A 1 402 ? 7.644 1.620 -29.812 1.00 93.38 402 VAL A C 1
ATOM 3066 O O . VAL A 1 402 ? 7.718 2.140 -30.924 1.00 93.38 402 VAL A O 1
ATOM 3069 N N . ILE A 1 403 ? 7.188 0.371 -29.650 1.00 93.75 403 ILE A N 1
ATOM 3070 C CA . ILE A 1 403 ? 6.887 -0.524 -30.774 1.00 93.75 403 ILE A CA 1
ATOM 3071 C C . ILE A 1 403 ? 5.517 -0.179 -31.397 1.00 93.75 403 ILE A C 1
ATOM 3073 O O . ILE A 1 403 ? 4.492 -0.338 -30.728 1.00 93.75 403 ILE A O 1
ATOM 3077 N N . PRO A 1 404 ? 5.462 0.199 -32.692 1.00 93.06 404 PRO A N 1
ATOM 3078 C CA . PRO A 1 404 ? 4.251 0.679 -33.365 1.00 93.06 404 PRO A CA 1
ATOM 3079 C C . PRO A 1 404 ? 3.318 -0.466 -33.809 1.00 93.06 404 PRO A C 1
ATOM 3081 O O . PRO A 1 404 ? 3.013 -0.617 -34.989 1.00 93.06 404 PRO A O 1
ATOM 3084 N N . THR A 1 405 ? 2.871 -1.320 -32.881 1.00 93.19 405 THR A N 1
ATOM 3085 C CA . THR A 1 405 ? 1.964 -2.445 -33.198 1.00 93.19 405 THR A CA 1
ATOM 3086 C C . THR A 1 405 ? 0.723 -2.476 -32.318 1.00 93.19 405 THR A C 1
ATOM 3088 O O . THR A 1 405 ? 0.775 -2.131 -31.135 1.00 93.19 405 THR A O 1
ATOM 3091 N N . ASP A 1 406 ? -0.388 -2.964 -32.886 1.00 93.81 406 ASP A N 1
ATOM 3092 C CA . ASP A 1 406 ? -1.630 -3.216 -32.142 1.00 93.81 406 ASP A CA 1
ATOM 3093 C C . ASP A 1 406 ? -1.394 -4.174 -30.973 1.00 93.81 406 ASP A C 1
ATOM 3095 O O . ASP A 1 406 ? -1.904 -3.956 -29.876 1.00 93.81 406 ASP A O 1
ATOM 3099 N N . ASP A 1 407 ? -0.580 -5.207 -31.182 1.00 92.31 407 ASP A N 1
ATOM 3100 C CA . ASP A 1 407 ? -0.305 -6.216 -30.164 1.00 92.31 407 ASP A CA 1
ATOM 3101 C C . ASP A 1 407 ? 0.471 -5.656 -28.970 1.00 92.31 407 ASP A C 1
ATOM 3103 O O . ASP A 1 407 ? 0.113 -5.953 -27.828 1.00 92.31 407 ASP A O 1
ATOM 3107 N N . ALA A 1 408 ? 1.493 -4.821 -29.195 1.00 94.38 408 ALA A N 1
ATOM 3108 C CA . ALA A 1 408 ? 2.240 -4.185 -28.108 1.00 94.38 408 ALA A CA 1
ATOM 3109 C C . ALA A 1 408 ? 1.352 -3.218 -27.307 1.00 94.38 408 ALA A C 1
ATOM 3111 O O . ALA A 1 408 ? 1.320 -3.281 -26.074 1.00 94.38 408 ALA A O 1
ATOM 3112 N N . PHE A 1 409 ? 0.569 -2.386 -28.002 1.00 95.50 409 PHE A N 1
ATOM 3113 C CA . PHE A 1 409 ? -0.341 -1.434 -27.366 1.00 95.50 409 PHE A CA 1
ATOM 3114 C C . PHE A 1 409 ? -1.425 -2.165 -26.567 1.00 95.50 409 PHE A C 1
ATOM 3116 O O . PHE A 1 409 ? -1.604 -1.902 -25.376 1.00 95.50 409 PHE A O 1
ATOM 3123 N N . ARG A 1 410 ? -2.110 -3.144 -27.171 1.00 95.12 410 ARG A N 1
ATOM 3124 C CA . ARG A 1 410 ? -3.150 -3.943 -26.503 1.00 95.12 410 ARG A CA 1
ATOM 3125 C C . ARG A 1 410 ? -2.592 -4.697 -25.299 1.00 95.12 410 ARG A C 1
ATOM 3127 O O . ARG A 1 410 ? -3.250 -4.791 -24.259 1.00 95.12 410 ARG A O 1
ATOM 3134 N N . TYR A 1 411 ? -1.368 -5.206 -25.396 1.00 94.75 411 TYR A N 1
ATOM 3135 C CA . TYR A 1 411 ? -0.718 -5.907 -24.294 1.00 94.75 411 TYR A CA 1
ATOM 3136 C C . TYR A 1 411 ? -0.508 -5.020 -23.058 1.00 94.75 411 TYR A C 1
ATOM 3138 O O . TYR A 1 411 ? -0.785 -5.464 -21.939 1.00 94.75 411 TYR A O 1
ATOM 3146 N N . LEU A 1 412 ? -0.078 -3.768 -23.248 1.00 93.88 412 LEU A N 1
ATOM 3147 C CA . LEU A 1 412 ? 0.063 -2.801 -22.157 1.00 93.88 412 LEU A CA 1
ATOM 3148 C C . LEU A 1 412 ? -1.300 -2.267 -21.689 1.00 93.88 412 LEU A C 1
ATOM 3150 O O . LEU A 1 412 ? -1.570 -2.254 -20.488 1.00 93.88 412 LEU A O 1
ATOM 3154 N N . ALA A 1 413 ? -2.213 -1.934 -22.602 1.00 92.38 413 ALA A N 1
ATOM 3155 C CA . ALA A 1 413 ? -3.543 -1.419 -22.263 1.00 92.38 413 ALA A CA 1
ATOM 3156 C C . ALA A 1 413 ? -4.389 -2.428 -21.454 1.00 92.38 413 ALA A C 1
ATOM 3158 O O . ALA A 1 413 ? -5.079 -2.071 -20.499 1.00 92.38 413 ALA A O 1
ATOM 3159 N N . THR A 1 414 ? -4.271 -3.729 -21.733 1.00 91.44 414 THR A N 1
ATOM 3160 C CA . THR A 1 414 ? -4.923 -4.778 -20.920 1.00 91.44 414 THR A CA 1
ATOM 3161 C C . THR A 1 414 ? -4.325 -4.923 -19.514 1.00 91.44 414 THR A C 1
ATOM 3163 O O . THR A 1 414 ? -4.965 -5.502 -18.632 1.00 91.44 414 THR A O 1
ATOM 3166 N N . ARG A 1 415 ? -3.137 -4.353 -19.276 1.00 89.62 415 ARG A N 1
ATOM 3167 C CA . ARG A 1 415 ? -2.379 -4.366 -18.018 1.00 89.62 415 ARG A CA 1
ATOM 3168 C C . ARG A 1 415 ? -2.277 -2.973 -17.382 1.00 89.62 415 ARG A C 1
ATOM 3170 O O . ARG A 1 415 ? -1.361 -2.734 -16.605 1.00 89.62 415 ARG A O 1
ATOM 3177 N N . LEU A 1 416 ? -3.247 -2.085 -17.618 1.00 84.31 416 LEU A N 1
ATOM 3178 C CA . LEU A 1 416 ? -3.350 -0.743 -17.007 1.00 84.31 416 LEU A CA 1
ATOM 3179 C C . LEU A 1 416 ? -3.084 -0.698 -15.485 1.00 84.31 416 LEU A C 1
ATOM 3181 O O . LEU A 1 416 ? -2.579 0.291 -14.961 1.00 84.31 416 LEU A O 1
ATOM 3185 N N . ARG A 1 417 ? -3.397 -1.787 -14.770 1.00 79.88 417 ARG A N 1
ATOM 3186 C CA . ARG A 1 417 ? -3.188 -1.936 -13.319 1.00 79.88 417 ARG A CA 1
ATOM 3187 C C . ARG A 1 417 ? -1.842 -2.557 -12.924 1.00 79.88 417 ARG A C 1
ATOM 3189 O O . ARG A 1 417 ? -1.617 -2.842 -11.752 1.00 79.88 417 ARG A O 1
ATOM 3196 N N . HIS A 1 418 ? -0.947 -2.811 -13.866 1.00 84.00 418 HIS A N 1
ATOM 3197 C CA . HIS A 1 418 ? 0.379 -3.334 -13.566 1.00 84.00 418 HIS A CA 1
ATOM 3198 C C . HIS A 1 418 ? 1.359 -2.183 -13.347 1.00 84.00 418 HIS A C 1
ATOM 3200 O O . HIS A 1 418 ? 1.249 -1.111 -13.942 1.00 84.00 418 HIS A O 1
ATOM 3206 N N . ARG A 1 419 ? 2.343 -2.431 -12.478 1.00 81.19 419 ARG A N 1
ATOM 3207 C CA . ARG A 1 419 ? 3.362 -1.452 -12.097 1.00 81.19 419 ARG A CA 1
ATOM 3208 C C . ARG A 1 419 ? 4.063 -0.865 -13.331 1.00 81.19 419 ARG A C 1
ATOM 3210 O O . ARG A 1 419 ? 4.514 -1.633 -14.177 1.00 81.19 419 ARG A O 1
ATOM 3217 N N . ASN A 1 420 ? 4.215 0.462 -13.370 1.00 79.94 420 ASN A N 1
ATOM 3218 C CA . ASN A 1 420 ? 4.895 1.241 -14.419 1.00 79.94 420 ASN A CA 1
ATOM 3219 C C . ASN A 1 420 ? 4.202 1.268 -15.802 1.00 79.94 420 ASN A C 1
ATOM 3221 O O . ASN A 1 420 ? 4.718 1.930 -16.696 1.00 79.94 420 ASN A O 1
ATOM 3225 N N . VAL A 1 421 ? 3.056 0.600 -16.001 1.00 88.69 421 VAL A N 1
ATOM 3226 C CA . VAL A 1 421 ? 2.407 0.512 -17.327 1.00 88.69 421 VAL A CA 1
ATOM 3227 C C . VAL A 1 421 ? 1.694 1.800 -17.724 1.00 88.69 421 VAL A C 1
ATOM 3229 O O . VAL A 1 421 ? 1.808 2.230 -18.866 1.00 88.69 421 VAL A O 1
ATOM 3232 N N . LEU A 1 422 ? 0.977 2.429 -16.792 1.00 86.12 422 LEU A N 1
ATOM 3233 C CA . LEU A 1 422 ? 0.171 3.612 -17.091 1.00 86.12 422 LEU A CA 1
ATOM 3234 C C . LEU A 1 422 ? 0.991 4.781 -17.682 1.00 86.12 422 LEU A C 1
ATOM 3236 O O . LEU A 1 422 ? 0.582 5.270 -18.728 1.00 86.12 422 LEU A O 1
ATOM 3240 N N . PRO A 1 423 ? 2.144 5.199 -17.114 1.00 85.25 423 PRO A N 1
ATOM 3241 C CA . PRO A 1 423 ? 2.963 6.251 -17.725 1.00 85.25 423 PRO A CA 1
ATOM 3242 C C . PRO A 1 423 ? 3.364 5.940 -19.173 1.00 85.25 423 PRO A C 1
ATOM 3244 O O . PRO A 1 423 ? 3.198 6.781 -20.047 1.00 85.25 423 PRO A O 1
ATOM 3247 N N . ALA A 1 424 ? 3.803 4.708 -19.438 1.00 89.19 424 ALA A N 1
ATOM 3248 C CA . ALA A 1 424 ? 4.209 4.290 -20.774 1.00 89.19 424 ALA A CA 1
ATOM 3249 C C . ALA A 1 424 ? 3.027 4.233 -21.752 1.00 89.19 424 ALA A C 1
ATOM 3251 O O . ALA A 1 424 ? 3.170 4.589 -22.914 1.00 89.19 424 ALA A O 1
ATOM 3252 N N . LEU A 1 425 ? 1.835 3.842 -21.290 1.00 91.56 425 LEU A N 1
ATOM 3253 C CA . LEU A 1 425 ? 0.633 3.868 -22.122 1.00 91.56 425 LEU A CA 1
ATOM 3254 C C . LEU A 1 425 ? 0.221 5.298 -22.502 1.00 91.56 425 LEU A C 1
ATOM 3256 O O . LEU A 1 425 ? -0.255 5.501 -23.611 1.00 91.56 425 LEU A O 1
ATOM 3260 N N . LEU A 1 426 ? 0.404 6.286 -21.620 1.00 89.19 426 LEU A N 1
ATOM 3261 C CA . LEU A 1 426 ? 0.136 7.689 -21.962 1.00 89.19 426 LEU A CA 1
ATOM 3262 C C . LEU A 1 426 ? 1.075 8.175 -23.071 1.00 89.19 426 LEU A C 1
ATOM 3264 O O . LEU A 1 426 ? 0.608 8.782 -24.029 1.00 89.19 426 LEU A O 1
ATOM 3268 N N . GLU A 1 427 ? 2.357 7.808 -23.002 1.00 88.19 427 GLU A N 1
ATOM 3269 C CA . GLU A 1 427 ? 3.313 8.061 -24.089 1.00 88.19 427 GLU A CA 1
ATOM 3270 C C . GLU A 1 427 ? 2.892 7.356 -25.391 1.00 88.19 427 GLU A C 1
ATOM 3272 O O . GLU A 1 427 ? 3.011 7.933 -26.471 1.00 88.19 427 GLU A O 1
ATOM 3277 N N . MET A 1 428 ? 2.348 6.132 -25.313 1.00 92.62 428 MET A N 1
ATOM 3278 C CA . MET A 1 428 ? 1.797 5.437 -26.486 1.00 92.62 428 MET A CA 1
ATOM 3279 C C . MET A 1 428 ? 0.565 6.134 -27.066 1.00 92.62 428 MET A C 1
ATOM 3281 O O . MET A 1 428 ? 0.407 6.135 -28.280 1.00 92.62 428 MET A O 1
ATOM 3285 N N . ILE A 1 429 ? -0.318 6.694 -26.234 1.00 91.69 429 ILE A N 1
ATOM 3286 C CA . ILE A 1 429 ? -1.520 7.409 -26.693 1.00 91.69 429 ILE A CA 1
ATOM 3287 C C . ILE A 1 429 ? -1.130 8.674 -27.461 1.00 91.69 429 ILE A C 1
ATOM 3289 O O . ILE A 1 429 ? -1.707 8.959 -28.508 1.00 91.69 429 ILE A O 1
ATOM 3293 N N . GLU A 1 430 ? -0.134 9.406 -26.962 1.00 88.56 430 GLU A N 1
ATOM 3294 C CA . GLU A 1 430 ? 0.405 10.589 -27.638 1.00 88.56 430 GLU A CA 1
ATOM 3295 C C . GLU A 1 430 ? 1.130 10.219 -28.940 1.00 88.56 430 GLU A C 1
ATOM 3297 O O . GLU A 1 430 ? 0.966 10.904 -29.949 1.00 88.56 430 GLU A O 1
ATOM 3302 N N . ARG A 1 431 ? 1.897 9.119 -28.937 1.00 89.00 431 ARG A N 1
ATOM 3303 C CA . ARG A 1 431 ? 2.685 8.656 -30.090 1.00 89.00 431 ARG A CA 1
ATOM 3304 C C . ARG A 1 431 ? 1.856 7.958 -31.174 1.00 89.00 431 ARG A C 1
ATOM 3306 O O . ARG A 1 431 ? 2.213 8.042 -32.343 1.00 89.00 431 ARG A O 1
ATOM 3313 N N . PHE A 1 432 ? 0.789 7.257 -30.792 1.00 91.75 432 PHE A N 1
ATOM 3314 C CA . PHE A 1 432 ? -0.059 6.451 -31.680 1.00 91.75 432 PHE A CA 1
ATOM 3315 C C . PHE A 1 432 ? -1.554 6.804 -31.507 1.00 91.75 432 PHE A C 1
ATOM 3317 O O . PHE A 1 432 ? -2.336 5.976 -31.017 1.00 91.75 432 PHE A O 1
ATOM 3324 N N . PRO A 1 433 ? -1.977 8.042 -31.833 1.00 90.06 433 PRO A N 1
ATOM 3325 C CA . PRO A 1 433 ? -3.320 8.536 -31.531 1.00 90.06 433 PRO A CA 1
ATOM 3326 C C . PRO A 1 433 ? -4.474 7.773 -32.209 1.00 90.06 433 PRO A C 1
ATOM 3328 O O . PRO A 1 433 ? -5.507 7.573 -31.564 1.00 90.06 433 PRO A O 1
ATOM 3331 N N . LEU A 1 434 ? -4.342 7.332 -33.463 1.00 90.75 434 LEU A N 1
ATOM 3332 C CA . LEU A 1 434 ? -5.335 6.511 -34.174 1.00 90.75 434 LEU A CA 1
ATOM 3333 C C . LEU A 1 434 ? -5.421 5.109 -33.573 1.00 90.75 434 LEU A C 1
ATOM 3335 O O . LEU A 1 434 ? -6.515 4.570 -33.362 1.00 90.75 434 LEU A O 1
ATOM 3339 N N . ARG A 1 435 ? -4.266 4.522 -33.247 1.00 93.19 435 ARG A N 1
ATOM 3340 C CA . ARG A 1 435 ? -4.198 3.221 -32.575 1.00 93.19 435 ARG A CA 1
ATOM 3341 C C . ARG A 1 435 ? -4.844 3.267 -31.190 1.00 93.19 435 ARG A C 1
ATOM 3343 O O . ARG A 1 435 ? -5.576 2.345 -30.823 1.00 93.19 435 ARG A O 1
ATOM 3350 N N . ALA A 1 436 ? -4.633 4.358 -30.456 1.00 93.69 436 ALA A N 1
ATOM 3351 C CA . ALA A 1 436 ? -5.252 4.593 -29.158 1.00 93.69 436 ALA A CA 1
ATOM 3352 C C . ALA A 1 436 ? -6.781 4.609 -29.247 1.00 93.69 436 ALA A C 1
ATOM 3354 O O . ALA A 1 436 ? -7.430 3.934 -28.451 1.00 93.69 436 ALA A O 1
ATOM 3355 N N . TYR A 1 437 ? -7.356 5.298 -30.240 1.00 93.44 437 TYR A N 1
ATOM 3356 C CA . TYR A 1 437 ? -8.805 5.299 -30.466 1.00 93.44 437 TYR A CA 1
ATOM 3357 C C . TYR A 1 437 ? -9.363 3.887 -30.652 1.00 93.44 437 TYR A C 1
ATOM 3359 O O . TYR A 1 437 ? -10.283 3.491 -29.936 1.00 93.44 437 TYR A O 1
ATOM 3367 N N . ARG A 1 438 ? -8.772 3.103 -31.562 1.00 92.88 438 ARG A N 1
ATOM 3368 C CA . ARG A 1 438 ? -9.219 1.731 -31.848 1.00 92.88 438 ARG A CA 1
ATOM 3369 C C . ARG A 1 438 ? -9.104 0.818 -30.627 1.00 92.88 438 ARG A C 1
ATOM 3371 O O . ARG A 1 438 ? -10.077 0.179 -30.238 1.00 92.88 438 ARG A O 1
ATOM 3378 N N . ILE A 1 439 ? -7.931 0.774 -29.995 1.00 94.44 439 ILE A N 1
ATOM 3379 C CA . ILE A 1 439 ? -7.659 -0.192 -28.921 1.00 94.44 439 ILE A CA 1
ATOM 3380 C C . ILE A 1 439 ? -8.361 0.192 -27.619 1.00 94.44 439 ILE A C 1
ATOM 3382 O O . ILE A 1 439 ? -8.863 -0.685 -26.918 1.00 94.44 439 ILE A O 1
ATOM 3386 N N . LEU A 1 440 ? -8.430 1.481 -27.269 1.00 94.56 440 LEU A N 1
ATOM 3387 C CA . LEU A 1 440 ? -9.168 1.892 -26.074 1.00 94.56 440 LEU A CA 1
ATOM 3388 C C . LEU A 1 440 ? -10.670 1.647 -26.250 1.00 94.56 440 LEU A C 1
ATOM 3390 O O . LEU A 1 440 ? -11.287 1.167 -25.301 1.00 94.56 440 LEU A O 1
ATOM 3394 N N . ALA A 1 441 ? -11.229 1.881 -27.447 1.00 94.56 441 ALA A N 1
ATOM 3395 C CA . ALA A 1 441 ? -12.622 1.557 -27.766 1.00 94.56 441 ALA A CA 1
ATOM 3396 C C . ALA A 1 441 ? -12.927 0.061 -27.578 1.00 94.56 441 ALA A C 1
ATOM 3398 O O . ALA A 1 441 ? -13.880 -0.270 -26.871 1.00 94.56 441 ALA A O 1
ATOM 3399 N N . GLU A 1 442 ? -12.076 -0.841 -28.090 1.00 93.19 442 GLU A N 1
ATOM 3400 C CA . GLU A 1 442 ? -12.192 -2.298 -27.870 1.00 93.19 442 GLU A CA 1
ATOM 3401 C C . GLU A 1 442 ? -12.250 -2.662 -26.373 1.00 93.19 442 GLU A C 1
ATOM 3403 O O . GLU A 1 442 ? -12.993 -3.556 -25.960 1.00 93.19 442 GLU A O 1
ATOM 3408 N N . LEU A 1 443 ? -11.476 -1.961 -25.540 1.00 92.25 443 LEU A N 1
ATOM 3409 C CA . LEU A 1 443 ? -11.355 -2.243 -24.108 1.00 92.25 443 LEU A CA 1
ATOM 3410 C C . LEU A 1 443 ? -12.481 -1.650 -23.254 1.00 92.25 443 LEU A C 1
ATOM 3412 O O . LEU A 1 443 ? -12.546 -1.965 -22.064 1.00 92.25 443 LEU A O 1
ATOM 3416 N N . THR A 1 444 ? -13.375 -0.839 -23.827 1.00 92.06 444 THR A N 1
ATOM 3417 C CA . THR A 1 444 ? -14.544 -0.292 -23.110 1.00 92.06 444 THR A CA 1
ATOM 3418 C C . THR A 1 444 ? -15.647 -1.325 -22.867 1.00 92.06 444 THR A C 1
ATOM 3420 O O . THR A 1 444 ? -16.567 -1.070 -22.091 1.00 92.06 444 THR A O 1
ATOM 3423 N N . ALA A 1 445 ? -15.558 -2.507 -23.483 1.00 84.62 445 ALA A N 1
ATOM 3424 C CA . ALA A 1 445 ? -16.577 -3.540 -23.369 1.00 84.62 445 ALA A CA 1
ATOM 3425 C C . ALA A 1 445 ? -16.723 -4.080 -21.927 1.00 84.62 445 ALA A C 1
ATOM 3427 O O . ALA A 1 445 ? -15.781 -4.598 -21.319 1.00 84.62 445 ALA A O 1
ATOM 3428 N N . GLY A 1 446 ? -17.952 -4.026 -21.401 1.00 79.62 446 GLY A N 1
ATOM 3429 C CA . GLY A 1 446 ? -18.338 -4.586 -20.101 1.00 79.62 446 GLY A CA 1
ATOM 3430 C C . GLY A 1 446 ? -18.273 -3.600 -18.927 1.00 79.62 446 GLY A C 1
ATOM 3431 O O . GLY A 1 446 ? -18.048 -2.408 -19.084 1.00 79.62 446 GLY A O 1
ATOM 3432 N N . THR A 1 447 ? -18.491 -4.105 -17.710 1.00 77.50 447 THR A N 1
ATOM 3433 C CA . THR A 1 447 ? -18.617 -3.288 -16.480 1.00 77.50 447 THR A CA 1
ATOM 3434 C C . THR A 1 447 ? -17.380 -3.334 -15.581 1.00 77.50 447 THR A C 1
ATOM 3436 O O . THR A 1 447 ? -17.400 -2.871 -14.437 1.00 77.50 447 THR A O 1
ATOM 3439 N N . SER A 1 448 ? -16.282 -3.911 -16.075 1.00 84.62 448 SER A N 1
ATOM 3440 C CA . SER A 1 448 ? -15.056 -4.047 -15.292 1.00 84.62 448 SER A CA 1
ATOM 3441 C C . SER A 1 448 ? -14.449 -2.678 -14.951 1.00 84.62 448 SER A C 1
ATOM 3443 O O . SER A 1 448 ? -14.599 -1.700 -15.680 1.00 84.62 448 SER A O 1
ATOM 3445 N N . GLU A 1 449 ? -13.714 -2.597 -13.841 1.00 80.56 449 GLU A N 1
ATOM 3446 C CA . GLU A 1 449 ? -12.935 -1.399 -13.490 1.00 80.56 449 GLU A CA 1
ATOM 3447 C C . GLU A 1 449 ? -11.994 -0.980 -14.632 1.00 80.56 449 GLU A C 1
ATOM 3449 O O . GLU A 1 449 ? -11.899 0.198 -14.954 1.00 80.56 449 GLU A O 1
ATOM 3454 N N . ARG A 1 450 ? -11.372 -1.954 -15.307 1.00 85.50 450 ARG A N 1
ATOM 3455 C CA . ARG A 1 450 ? -10.498 -1.717 -16.462 1.00 85.50 450 ARG A CA 1
ATOM 3456 C C . ARG A 1 450 ? -11.242 -1.082 -17.634 1.00 85.50 450 ARG A C 1
ATOM 3458 O O . ARG A 1 450 ? -10.715 -0.151 -18.228 1.00 85.50 450 ARG A O 1
ATOM 3465 N N . ALA A 1 451 ? -12.448 -1.564 -17.932 1.00 88.56 451 ALA A N 1
ATOM 3466 C CA . ALA A 1 451 ? -13.283 -1.004 -18.990 1.00 88.56 451 ALA A CA 1
ATOM 3467 C C . ALA A 1 451 ? -13.650 0.455 -18.695 1.00 88.56 451 ALA A C 1
ATOM 3469 O O . ALA A 1 451 ? -13.544 1.305 -19.574 1.00 88.56 451 ALA A O 1
ATOM 3470 N N . ARG A 1 452 ? -13.962 0.775 -17.430 1.00 87.44 452 ARG A N 1
ATOM 3471 C CA . ARG A 1 452 ? -14.195 2.160 -16.986 1.00 87.44 452 ARG A CA 1
ATOM 3472 C C . ARG A 1 452 ? -12.952 3.043 -17.133 1.00 87.44 452 ARG A C 1
ATOM 3474 O O . ARG A 1 452 ? -13.067 4.159 -17.626 1.00 87.44 452 ARG A O 1
ATOM 3481 N N . MET A 1 453 ? -11.769 2.544 -16.765 1.00 88.25 453 MET A N 1
ATOM 3482 C CA . MET A 1 453 ? -10.507 3.276 -16.953 1.00 88.25 453 MET A CA 1
ATOM 3483 C C . MET A 1 453 ? -10.212 3.528 -18.439 1.00 88.25 453 MET A C 1
ATOM 3485 O O . MET A 1 453 ? -9.870 4.647 -18.811 1.00 88.25 453 MET A O 1
ATOM 3489 N N . ALA A 1 454 ? -10.381 2.512 -19.294 1.00 91.94 454 ALA A N 1
ATOM 3490 C CA . ALA A 1 454 ? -10.187 2.634 -20.739 1.00 91.94 454 ALA A CA 1
ATOM 3491 C C . ALA A 1 454 ? -11.175 3.628 -21.370 1.00 91.94 454 ALA A C 1
ATOM 3493 O O . ALA A 1 454 ? -10.758 4.471 -22.158 1.00 91.94 454 ALA A O 1
ATOM 3494 N N . ALA A 1 455 ? -12.449 3.588 -20.967 1.00 92.56 455 ALA A N 1
ATOM 3495 C CA . ALA A 1 455 ? -13.466 4.550 -21.392 1.00 92.56 455 ALA A CA 1
ATOM 3496 C C . ALA A 1 455 ? -13.103 5.987 -20.982 1.00 92.56 455 ALA A C 1
ATOM 3498 O O . ALA A 1 455 ? -13.219 6.911 -21.784 1.00 92.56 455 ALA A O 1
ATOM 3499 N N . GLY A 1 456 ? -12.597 6.166 -19.758 1.00 90.31 456 GLY A N 1
ATOM 3500 C CA . GLY A 1 456 ? -12.093 7.447 -19.274 1.00 90.31 456 GLY A CA 1
ATOM 3501 C C . GLY A 1 456 ? -10.934 8.000 -20.107 1.00 90.31 456 GLY A C 1
ATOM 3502 O O . GLY A 1 456 ? -10.956 9.168 -20.493 1.00 90.31 456 GLY A O 1
ATOM 3503 N N . LEU A 1 457 ? -9.946 7.157 -20.433 1.00 91.50 457 LEU A N 1
ATOM 3504 C CA . LEU A 1 457 ? -8.821 7.534 -21.300 1.00 91.50 457 LEU A CA 1
ATOM 3505 C C . LEU A 1 457 ? -9.266 7.837 -22.735 1.00 91.50 457 LEU A C 1
ATOM 3507 O O . LEU A 1 457 ? -8.770 8.795 -23.320 1.00 91.50 457 LEU A O 1
ATOM 3511 N N . LEU A 1 458 ? -10.202 7.058 -23.287 1.00 93.44 458 LEU A N 1
ATOM 3512 C CA . LEU A 1 458 ? -10.756 7.271 -24.626 1.00 93.44 458 LEU A CA 1
ATOM 3513 C C . LEU A 1 458 ? -11.450 8.635 -24.733 1.00 93.44 458 LEU A C 1
ATOM 3515 O O . LEU A 1 458 ? -11.182 9.389 -25.665 1.00 93.44 458 LEU A O 1
ATOM 3519 N N . ASP A 1 459 ? -12.304 8.970 -23.764 1.00 90.62 459 ASP A N 1
ATOM 3520 C CA . ASP A 1 459 ? -13.006 10.256 -23.729 1.00 90.62 459 ASP A CA 1
ATOM 3521 C C . ASP A 1 459 ? -12.034 11.432 -23.533 1.00 90.62 459 ASP A C 1
ATOM 3523 O O . ASP A 1 459 ? -12.138 12.448 -24.219 1.00 90.62 459 ASP A O 1
ATOM 3527 N N . ALA A 1 460 ? -11.029 11.283 -22.663 1.00 88.69 460 ALA A N 1
ATOM 3528 C CA . ALA A 1 460 ? -10.003 12.310 -22.479 1.00 88.69 460 ALA A CA 1
ATOM 3529 C C . ALA A 1 460 ? -9.151 12.530 -23.740 1.00 88.69 460 ALA A C 1
ATOM 3531 O O . ALA A 1 460 ? -8.893 13.679 -24.104 1.00 88.69 460 ALA A O 1
ATOM 3532 N N . HIS A 1 461 ? -8.760 11.451 -24.426 1.00 90.00 461 HIS A N 1
ATOM 3533 C CA . HIS A 1 461 ? -8.055 11.511 -25.712 1.00 90.00 461 HIS A CA 1
ATOM 3534 C C . HIS A 1 461 ? -8.898 12.215 -26.777 1.00 90.00 461 HIS A C 1
ATOM 3536 O O . HIS A 1 461 ? -8.410 13.109 -27.469 1.00 90.00 461 HIS A O 1
ATOM 3542 N N . HIS A 1 462 ? -10.188 11.879 -26.848 1.00 89.44 462 HIS A N 1
ATOM 3543 C CA . HIS A 1 462 ? -11.129 12.525 -27.756 1.00 89.44 462 HIS A CA 1
ATOM 3544 C C . HIS A 1 462 ? -11.269 14.029 -27.481 1.00 89.44 462 HIS A C 1
ATOM 3546 O O . HIS A 1 462 ? -11.140 14.847 -28.393 1.00 89.44 462 HIS A O 1
ATOM 3552 N N . CYS A 1 463 ? -11.450 14.415 -26.216 1.00 84.50 463 CYS A N 1
ATOM 3553 C CA . CYS A 1 463 ? -11.570 15.818 -25.819 1.00 84.50 463 CYS A CA 1
ATOM 3554 C C . CYS A 1 463 ? -10.305 16.625 -26.146 1.00 84.50 463 CYS A C 1
ATOM 3556 O O . CYS A 1 463 ? -10.409 17.732 -26.681 1.00 84.50 463 CYS A O 1
ATOM 3558 N N . ALA A 1 464 ? -9.119 16.064 -25.884 1.00 83.50 464 ALA A N 1
ATOM 3559 C CA . ALA A 1 464 ? -7.836 16.713 -26.164 1.00 83.50 464 ALA A CA 1
ATOM 3560 C C . ALA A 1 464 ? -7.612 16.986 -27.662 1.00 83.50 464 ALA A C 1
ATOM 3562 O O . ALA A 1 464 ? -6.888 17.915 -28.015 1.00 83.50 464 ALA A O 1
ATOM 3563 N N . ARG A 1 465 ? -8.257 16.210 -28.542 1.00 83.50 465 ARG A N 1
ATOM 3564 C CA . ARG A 1 465 ? -8.132 16.315 -30.004 1.00 83.50 465 ARG A CA 1
ATOM 3565 C C . ARG A 1 465 ? -9.348 16.937 -30.690 1.00 83.50 465 ARG A C 1
ATOM 3567 O O .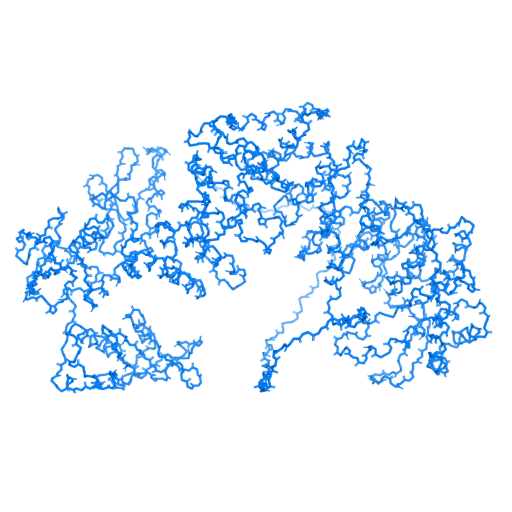 ARG A 1 465 ? -9.387 16.999 -31.912 1.00 83.50 465 ARG A O 1
ATOM 3574 N N . SER A 1 466 ? -10.314 17.452 -29.932 1.00 76.75 466 SER A N 1
ATOM 3575 C CA . SER A 1 466 ? -11.536 18.065 -30.478 1.00 76.75 466 SER A CA 1
ATOM 3576 C C . SER A 1 466 ? -11.280 19.251 -31.424 1.00 76.75 466 SER A C 1
ATOM 3578 O O . SER A 1 466 ? -12.077 19.491 -32.326 1.00 76.75 466 SER A O 1
ATOM 3580 N N . ALA A 1 467 ? -10.155 19.961 -31.266 1.00 69.94 467 ALA A N 1
ATOM 3581 C CA . ALA A 1 467 ? -9.743 21.056 -32.151 1.00 69.94 467 ALA A CA 1
ATOM 3582 C C . ALA A 1 467 ? -9.166 20.588 -33.505 1.00 69.94 467 ALA A C 1
ATOM 3584 O O . ALA A 1 467 ? -9.098 21.379 -34.443 1.00 69.94 467 ALA A O 1
ATOM 3585 N N . ALA A 1 468 ? -8.755 19.321 -33.607 1.00 74.44 468 ALA A N 1
ATOM 3586 C CA . ALA A 1 468 ? -8.214 18.693 -34.811 1.00 74.44 468 ALA A CA 1
ATOM 3587 C C . ALA A 1 468 ? -8.802 17.272 -34.944 1.00 74.44 468 ALA A C 1
ATOM 3589 O O . ALA A 1 468 ? -8.118 16.284 -34.643 1.00 74.44 468 ALA A O 1
ATOM 3590 N N . PRO A 1 469 ? -10.097 17.163 -35.307 1.00 72.81 469 PRO A N 1
ATOM 3591 C CA . PRO A 1 469 ? -10.788 15.885 -35.380 1.00 72.81 469 PRO A CA 1
ATOM 3592 C C . PRO A 1 469 ? -10.129 14.980 -36.421 1.00 72.81 469 PRO A C 1
ATOM 3594 O O . PRO A 1 469 ? -9.758 15.416 -37.508 1.00 72.81 469 PRO A O 1
ATOM 3597 N N . VAL A 1 470 ? -9.987 13.710 -36.060 1.00 77.25 470 VAL A N 1
ATOM 3598 C CA . VAL A 1 470 ? -9.413 12.673 -36.915 1.00 77.25 470 VAL A CA 1
ATOM 3599 C C . VAL A 1 470 ? -10.523 11.690 -37.263 1.00 77.25 470 VAL A C 1
ATOM 3601 O O . VAL A 1 470 ? -11.332 11.363 -36.393 1.00 77.25 470 VAL A O 1
ATOM 3604 N N . ASP A 1 471 ? -10.569 11.226 -38.510 1.00 81.56 471 ASP A N 1
ATOM 3605 C CA . ASP A 1 471 ? -11.499 10.170 -38.907 1.00 81.56 471 ASP A CA 1
ATOM 3606 C C . ASP A 1 471 ? -11.071 8.833 -38.280 1.00 81.56 471 ASP A C 1
ATOM 3608 O O . ASP A 1 471 ? -9.987 8.313 -38.548 1.00 81.56 471 ASP A O 1
ATOM 3612 N N . VAL A 1 472 ? -11.916 8.309 -37.393 1.00 84.19 472 VAL A N 1
ATOM 3613 C CA . VAL A 1 472 ? -11.693 7.068 -36.634 1.00 84.19 472 VAL A CA 1
ATOM 3614 C C . VAL A 1 472 ? -12.669 5.953 -37.031 1.00 84.19 472 VAL A C 1
ATOM 3616 O O . VAL A 1 472 ? -12.610 4.860 -36.462 1.00 84.19 472 VAL A O 1
ATOM 3619 N N . GLY A 1 473 ? -13.541 6.208 -38.015 1.00 89.06 473 GLY A N 1
ATOM 3620 C CA . GLY A 1 473 ? -14.586 5.295 -38.476 1.00 89.06 473 GLY A CA 1
ATOM 3621 C C . GLY A 1 473 ? -15.810 5.186 -37.553 1.00 89.06 473 GLY A C 1
ATOM 3622 O O . GLY A 1 473 ? -15.744 5.398 -36.340 1.00 89.06 473 GLY A O 1
ATOM 3623 N N . ASP A 1 474 ? -16.945 4.790 -38.137 1.00 89.19 474 ASP A N 1
ATOM 3624 C CA . ASP A 1 474 ? -18.272 4.818 -37.497 1.00 89.19 474 ASP A CA 1
ATOM 3625 C C . ASP A 1 474 ? -18.358 4.014 -36.192 1.00 89.19 474 ASP A C 1
ATOM 3627 O O . ASP A 1 474 ? -18.966 4.456 -35.216 1.00 89.19 474 ASP A O 1
ATOM 3631 N N . ALA A 1 475 ? -17.728 2.836 -36.140 1.00 89.69 475 ALA A N 1
ATOM 3632 C CA . ALA A 1 475 ? -17.792 1.958 -34.970 1.00 89.69 475 ALA A CA 1
ATOM 3633 C C . ALA A 1 475 ? -17.112 2.572 -33.731 1.00 89.69 475 ALA A C 1
ATOM 3635 O O . ALA A 1 475 ? -17.612 2.449 -32.607 1.00 89.69 475 ALA A O 1
ATOM 3636 N N . VAL A 1 476 ? -15.976 3.251 -33.925 1.00 91.56 476 VAL A N 1
ATOM 3637 C CA . VAL A 1 476 ? -15.254 3.922 -32.836 1.00 91.56 476 VAL A CA 1
ATOM 3638 C C . VAL A 1 476 ? -16.005 5.180 -32.413 1.00 91.56 476 VAL A C 1
ATOM 3640 O O . VAL A 1 476 ? -16.176 5.400 -31.215 1.00 91.56 476 VAL A O 1
ATOM 3643 N N . THR A 1 477 ? -16.531 5.951 -33.369 1.00 91.62 477 THR A N 1
ATOM 3644 C CA . THR A 1 477 ? -17.378 7.123 -33.096 1.00 91.62 477 THR A CA 1
ATOM 3645 C C . THR A 1 477 ? -18.594 6.752 -32.246 1.00 91.62 477 THR A C 1
ATOM 3647 O O . THR A 1 477 ? -18.798 7.345 -31.188 1.00 91.62 477 THR A O 1
ATOM 3650 N N . ALA A 1 478 ? -19.329 5.698 -32.617 1.00 91.94 478 ALA A N 1
ATOM 3651 C CA . ALA A 1 478 ? -20.468 5.207 -31.840 1.00 91.94 478 ALA A CA 1
ATOM 3652 C C . ALA A 1 478 ? -20.067 4.775 -30.416 1.00 91.94 478 ALA A C 1
ATOM 3654 O O . ALA A 1 478 ? -20.808 4.996 -29.457 1.00 91.94 478 ALA A O 1
ATOM 3655 N N . THR A 1 479 ? -18.873 4.193 -30.253 1.00 93.06 479 THR A N 1
ATOM 3656 C CA . THR A 1 479 ? -18.344 3.820 -28.931 1.00 93.06 479 THR A CA 1
ATOM 3657 C C . THR A 1 479 ? -18.035 5.054 -28.082 1.00 93.06 479 THR A C 1
ATOM 3659 O O . THR A 1 479 ? -18.392 5.090 -26.905 1.00 93.06 479 THR A O 1
ATOM 3662 N N . ILE A 1 480 ? -17.414 6.085 -28.664 1.00 91.44 480 ILE A N 1
ATOM 3663 C CA . ILE A 1 480 ? -17.138 7.360 -27.982 1.00 91.44 480 ILE A CA 1
ATOM 3664 C C . ILE A 1 480 ? -18.451 8.013 -27.536 1.00 91.44 480 ILE A C 1
ATOM 3666 O O . ILE A 1 480 ? -18.576 8.422 -26.381 1.00 91.44 480 ILE A O 1
ATOM 3670 N N . GLU A 1 481 ? -19.454 8.068 -28.413 1.00 91.56 481 GLU A N 1
ATOM 3671 C CA . GLU A 1 481 ? -20.774 8.614 -28.087 1.00 91.56 481 GLU A CA 1
ATOM 3672 C C . GLU A 1 481 ? -21.457 7.834 -26.960 1.00 91.56 481 GLU A C 1
ATOM 3674 O O . GLU A 1 481 ? -21.959 8.445 -26.016 1.00 91.56 481 GLU A O 1
ATOM 3679 N N . ALA A 1 482 ? -21.411 6.498 -26.995 1.00 92.31 482 ALA A N 1
ATOM 3680 C CA . ALA A 1 482 ? -21.960 5.652 -25.938 1.00 92.31 482 ALA A CA 1
ATOM 3681 C C . ALA A 1 482 ? -21.249 5.865 -24.590 1.00 92.31 482 ALA A C 1
ATOM 3683 O O . ALA A 1 482 ? -21.912 5.984 -23.555 1.00 92.31 482 ALA A O 1
ATOM 3684 N N . VAL A 1 483 ? -19.913 5.968 -24.592 1.00 91.44 483 VAL A N 1
ATOM 3685 C CA . VAL A 1 483 ? -19.122 6.287 -23.391 1.00 91.44 483 VAL A CA 1
ATOM 3686 C C . VAL A 1 483 ? -19.555 7.628 -22.809 1.00 91.44 483 VAL A C 1
ATOM 3688 O O . VAL A 1 483 ? -19.781 7.720 -21.604 1.00 91.44 483 VAL A O 1
ATOM 3691 N N . ARG A 1 484 ? -19.717 8.657 -23.646 1.00 89.38 484 ARG A N 1
ATOM 3692 C CA . ARG A 1 484 ? -20.121 9.998 -23.198 1.00 89.38 484 ARG A CA 1
ATOM 3693 C C . ARG A 1 484 ? -21.572 10.041 -22.725 1.00 89.38 484 ARG A C 1
ATOM 3695 O O . ARG A 1 484 ? -21.849 10.689 -21.721 1.00 89.38 484 ARG A O 1
ATOM 3702 N N . ALA A 1 485 ? -22.477 9.318 -23.382 1.00 89.56 485 ALA A N 1
ATOM 3703 C CA . ALA A 1 485 ? -23.886 9.224 -22.998 1.00 89.56 485 ALA A CA 1
ATOM 3704 C C . ALA A 1 485 ? -24.096 8.499 -21.657 1.00 89.56 485 ALA A C 1
ATOM 3706 O O . ALA A 1 485 ? -25.034 8.813 -20.929 1.00 89.56 485 ALA A O 1
ATOM 3707 N N . ALA A 1 486 ? -23.217 7.555 -21.304 1.00 88.94 486 ALA A N 1
ATOM 3708 C CA . ALA A 1 486 ? -23.263 6.849 -20.023 1.00 88.94 486 ALA A CA 1
ATOM 3709 C C . ALA A 1 486 ? -22.775 7.696 -18.828 1.00 88.94 486 ALA A C 1
ATOM 3711 O O . ALA A 1 486 ? -22.954 7.291 -17.676 1.00 88.94 486 ALA A O 1
ATOM 3712 N N . ARG A 1 487 ? -22.139 8.850 -19.076 1.00 88.75 487 ARG A N 1
ATOM 3713 C CA . ARG A 1 487 ? -21.626 9.747 -18.031 1.00 88.75 487 ARG A CA 1
ATOM 3714 C C . ARG A 1 487 ? -22.723 10.682 -17.523 1.00 88.75 487 ARG A C 1
ATOM 3716 O O . ARG A 1 487 ? -23.565 11.164 -18.274 1.00 88.75 487 ARG A O 1
ATOM 3723 N N . VAL A 1 488 ? -22.667 11.005 -16.234 1.00 90.31 488 VAL A N 1
ATOM 3724 C CA . VAL A 1 488 ? -23.493 12.062 -15.641 1.00 90.31 488 VAL A CA 1
ATOM 3725 C C . VAL A 1 488 ? -23.064 13.409 -16.221 1.00 90.31 488 VAL A C 1
ATOM 3727 O O . VAL A 1 488 ? -21.868 13.687 -16.348 1.00 90.31 488 VAL A O 1
ATOM 3730 N N . ARG A 1 489 ? -24.045 14.252 -16.557 1.00 90.31 489 ARG A N 1
ATOM 3731 C CA . ARG A 1 489 ? -23.824 15.583 -17.135 1.00 90.31 489 ARG A CA 1
ATOM 3732 C C . ARG A 1 489 ? -22.928 16.439 -16.234 1.00 90.31 489 ARG A C 1
ATOM 3734 O O . ARG A 1 489 ? -23.174 16.556 -15.033 1.00 90.31 489 ARG A O 1
ATOM 3741 N N . GLU A 1 490 ? -21.929 17.087 -16.829 1.00 91.19 490 GLU A N 1
ATOM 3742 C CA . GLU A 1 490 ? -21.039 18.004 -16.114 1.00 91.19 490 GLU A CA 1
ATOM 3743 C C . GLU A 1 490 ? -21.753 19.304 -15.699 1.00 91.19 490 GLU A C 1
ATOM 3745 O O . GLU A 1 490 ? -22.642 19.819 -16.391 1.00 91.19 490 GLU A O 1
ATOM 3750 N N . ALA A 1 491 ? -21.354 19.841 -14.548 1.00 91.69 491 ALA A N 1
ATOM 3751 C CA . ALA A 1 491 ? -21.794 21.138 -14.053 1.00 91.69 491 ALA A CA 1
ATOM 3752 C C . ALA A 1 491 ? -21.199 22.296 -14.879 1.00 91.69 491 ALA A C 1
ATOM 3754 O O . ALA A 1 491 ? -20.108 22.208 -15.432 1.00 91.69 491 ALA A O 1
ATOM 3755 N N . SER A 1 492 ? -21.882 23.434 -14.926 1.00 89.50 492 SER A N 1
ATOM 3756 C CA . SER A 1 492 ? -21.329 24.665 -15.495 1.00 89.50 492 SER A CA 1
ATOM 3757 C C . SER A 1 492 ? -20.245 25.273 -14.593 1.00 89.50 492 SER A C 1
ATOM 3759 O O . SER A 1 492 ? -20.136 24.982 -13.395 1.00 89.50 492 SER A O 1
ATOM 3761 N N . ALA A 1 493 ? -19.466 26.213 -15.138 1.00 85.56 493 ALA A N 1
ATOM 3762 C CA . ALA A 1 493 ? -18.452 26.943 -14.373 1.00 85.56 493 ALA A CA 1
ATOM 3763 C C . ALA A 1 493 ? -19.038 27.700 -13.161 1.00 85.56 493 ALA A C 1
ATOM 3765 O O . ALA A 1 493 ? -18.361 27.856 -12.144 1.00 85.56 493 ALA A O 1
ATOM 3766 N N . SER A 1 494 ? -20.294 28.155 -13.251 1.00 85.94 494 SER A N 1
ATOM 3767 C CA . SER A 1 494 ? -20.984 28.867 -12.165 1.00 85.94 494 SER A CA 1
ATOM 3768 C C . SER A 1 494 ? -21.397 27.951 -11.004 1.00 85.94 494 SER A C 1
ATOM 3770 O O . SER A 1 494 ? -21.391 28.389 -9.854 1.00 85.94 494 SER A O 1
ATOM 3772 N N . GLU A 1 495 ? -21.663 26.677 -11.302 1.00 88.12 495 GLU A N 1
ATOM 3773 C CA . GLU A 1 495 ? -22.093 25.632 -10.361 1.00 88.12 495 GLU A CA 1
ATOM 3774 C C . GLU A 1 495 ? -20.900 24.890 -9.729 1.00 88.12 495 GLU A C 1
ATOM 3776 O O . GLU A 1 495 ? -21.019 24.304 -8.658 1.00 88.12 495 GLU A O 1
ATOM 3781 N N . THR A 1 496 ? -19.726 24.941 -10.363 1.00 90.38 496 THR A N 1
ATOM 3782 C CA . THR A 1 496 ? -18.497 24.300 -9.867 1.00 90.38 496 THR A CA 1
ATOM 3783 C C . THR A 1 496 ? -17.965 25.020 -8.616 1.00 90.38 496 THR A C 1
ATOM 3785 O O . THR A 1 496 ? -17.950 26.256 -8.599 1.00 90.38 496 THR A O 1
ATOM 3788 N N . PRO A 1 497 ? -17.456 24.327 -7.578 1.00 92.19 497 PRO A N 1
ATOM 3789 C CA . PRO A 1 497 ? -16.855 24.982 -6.414 1.00 92.19 497 PRO A CA 1
ATOM 3790 C C . PRO A 1 497 ? -15.718 25.943 -6.790 1.00 92.19 497 PRO A C 1
ATOM 3792 O O . PRO A 1 497 ? -14.827 25.599 -7.569 1.00 92.19 497 PRO A O 1
ATOM 3795 N N . ARG A 1 498 ? -15.713 27.160 -6.223 1.00 89.00 498 ARG A N 1
ATOM 3796 C CA . ARG A 1 498 ? -14.787 28.248 -6.612 1.00 89.00 498 ARG A CA 1
ATOM 3797 C C . ARG A 1 498 ? -13.312 27.841 -6.552 1.00 89.00 498 ARG A C 1
ATOM 3799 O O . ARG A 1 498 ? -12.533 28.279 -7.396 1.00 89.00 498 ARG A O 1
ATOM 3806 N N . ALA A 1 499 ? -12.937 27.008 -5.584 1.00 87.56 499 ALA A N 1
ATOM 3807 C CA . ALA A 1 499 ? -11.565 26.538 -5.415 1.00 87.56 499 ALA A CA 1
ATOM 3808 C C . ALA A 1 499 ? -11.068 25.639 -6.561 1.00 87.56 499 ALA A C 1
ATOM 3810 O O . ALA A 1 499 ? -9.859 25.529 -6.739 1.00 87.56 499 ALA A O 1
ATOM 3811 N N . LEU A 1 500 ? -11.978 25.042 -7.340 1.00 89.38 500 LEU A N 1
ATOM 3812 C CA . LEU A 1 500 ? -11.673 24.114 -8.435 1.00 89.38 500 LEU A CA 1
ATOM 3813 C C . LEU A 1 500 ? -11.862 24.736 -9.833 1.00 89.38 500 LEU A C 1
ATOM 3815 O O . LEU A 1 500 ? -11.571 24.086 -10.829 1.00 89.38 500 LEU A O 1
ATOM 3819 N N . ARG A 1 501 ? -12.341 25.988 -9.935 1.00 86.25 501 ARG A N 1
ATOM 3820 C CA . ARG A 1 501 ? -12.631 26.647 -11.229 1.00 86.25 501 ARG A CA 1
ATOM 3821 C C . ARG A 1 501 ? -11.390 27.094 -11.994 1.00 86.25 501 ARG A C 1
ATOM 3823 O O . ARG A 1 501 ? -11.415 27.162 -13.217 1.00 86.25 501 ARG A O 1
ATOM 3830 N N . LYS A 1 502 ? -10.341 27.519 -11.283 1.00 77.50 502 LYS A N 1
ATOM 3831 C CA . LYS A 1 502 ? -9.156 28.102 -11.919 1.00 77.50 502 LYS A CA 1
ATOM 3832 C C . LYS A 1 502 ? -8.234 26.976 -12.369 1.00 77.50 502 LYS A C 1
ATOM 3834 O O . LYS A 1 502 ? -7.660 26.303 -11.519 1.00 77.50 502 LYS A O 1
ATOM 3839 N N . ALA A 1 503 ? -8.064 26.832 -13.681 1.00 71.56 503 ALA A N 1
ATOM 3840 C CA . ALA A 1 503 ? -7.067 25.934 -14.243 1.00 71.56 503 ALA A CA 1
ATOM 3841 C C . ALA A 1 503 ? -5.670 26.319 -13.724 1.00 71.56 503 ALA A C 1
ATOM 3843 O O . ALA A 1 503 ? -5.230 27.468 -13.843 1.00 71.56 503 ALA A O 1
ATOM 3844 N N . GLY A 1 504 ? -5.010 25.361 -13.084 1.00 70.56 504 GLY A N 1
ATOM 3845 C CA . GLY A 1 504 ? -3.613 25.416 -12.675 1.00 70.56 504 GLY A CA 1
ATOM 3846 C C . GLY A 1 504 ? -2.758 24.471 -13.523 1.00 70.56 504 GLY A C 1
ATOM 3847 O O . GLY A 1 504 ? -3.304 23.627 -14.239 1.00 70.56 504 GLY A O 1
ATOM 3848 N N . PRO A 1 505 ? -1.419 24.584 -13.451 1.00 74.56 505 PRO A N 1
ATOM 3849 C CA . PRO A 1 505 ? -0.542 23.615 -14.092 1.00 74.56 505 PRO A CA 1
ATOM 3850 C C . PRO A 1 505 ? -0.810 22.231 -13.493 1.00 74.56 505 PRO A C 1
ATOM 3852 O O . PRO A 1 505 ? -0.760 22.064 -12.276 1.00 74.56 505 PRO A O 1
ATOM 3855 N N . ALA A 1 506 ? -1.101 21.261 -14.355 1.00 77.06 506 ALA A N 1
ATOM 3856 C CA . ALA A 1 506 ? -1.318 19.875 -13.973 1.00 77.06 506 ALA A CA 1
ATOM 3857 C C . ALA A 1 506 ? -0.479 18.963 -14.859 1.00 77.06 506 ALA A C 1
ATOM 3859 O O . ALA A 1 506 ? -0.355 19.202 -16.062 1.00 77.06 506 ALA A O 1
ATOM 3860 N N . THR A 1 507 ? 0.097 17.926 -14.260 1.00 80.50 507 THR A N 1
ATOM 3861 C CA . THR A 1 507 ? 0.916 16.958 -15.002 1.00 80.50 507 THR A CA 1
ATOM 3862 C C . THR A 1 507 ? 0.046 16.090 -15.915 1.00 80.50 507 THR A C 1
ATOM 3864 O O . THR A 1 507 ? -1.121 15.836 -15.604 1.00 80.50 507 THR A O 1
ATOM 3867 N N . THR A 1 508 ? 0.616 15.563 -17.005 1.00 78.81 508 THR A N 1
ATOM 3868 C CA . THR A 1 508 ? -0.060 14.585 -17.882 1.00 78.81 508 THR A CA 1
ATOM 3869 C C . THR A 1 508 ? -0.593 13.393 -17.084 1.00 78.81 508 THR A C 1
ATOM 3871 O O . THR A 1 508 ? -1.724 12.956 -17.283 1.00 78.81 508 THR A O 1
ATOM 3874 N N . MET A 1 509 ? 0.172 12.932 -16.088 1.00 79.94 509 MET A N 1
ATOM 3875 C CA . MET A 1 509 ? -0.238 11.853 -15.192 1.00 79.94 509 MET A CA 1
ATOM 3876 C C . MET A 1 509 ? -1.490 12.206 -14.378 1.00 79.94 509 MET A C 1
ATOM 3878 O O . MET A 1 509 ? -2.406 11.395 -14.284 1.00 79.94 509 MET A O 1
ATOM 3882 N N . ASN A 1 510 ? -1.567 13.407 -13.799 1.00 82.75 510 ASN A N 1
ATOM 3883 C CA . ASN A 1 510 ? -2.732 13.808 -13.003 1.00 82.75 510 ASN A CA 1
ATOM 3884 C C . ASN A 1 510 ? -3.976 14.028 -13.874 1.00 82.75 510 ASN A C 1
ATOM 3886 O O . ASN A 1 510 ? -5.082 13.702 -13.441 1.00 82.75 510 ASN A O 1
ATOM 3890 N N . ARG A 1 511 ? -3.800 14.491 -15.120 1.00 86.75 511 ARG A N 1
ATOM 3891 C CA . ARG A 1 511 ? -4.880 14.552 -16.119 1.00 86.75 511 ARG A CA 1
ATOM 3892 C C . ARG A 1 511 ? -5.407 13.161 -16.468 1.00 86.75 511 ARG A C 1
ATOM 3894 O O . ARG A 1 511 ? -6.614 12.939 -16.429 1.00 86.75 511 ARG A O 1
ATOM 3901 N N . ALA A 1 512 ? -4.512 12.211 -16.718 1.00 84.31 512 ALA A N 1
ATOM 3902 C CA . ALA A 1 512 ? -4.882 10.824 -16.973 1.00 84.31 512 ALA A CA 1
ATOM 3903 C C . ALA A 1 512 ? -5.564 10.162 -15.768 1.00 84.31 512 ALA A C 1
ATOM 3905 O O . ALA A 1 512 ? -6.570 9.475 -15.931 1.00 84.31 512 ALA A O 1
ATOM 3906 N N . LEU A 1 513 ? -5.053 10.390 -14.552 1.00 84.75 513 LEU A N 1
ATOM 3907 C CA . LEU A 1 513 ? -5.697 9.930 -13.321 1.00 84.75 513 LEU A CA 1
ATOM 3908 C C . LEU A 1 513 ? -7.121 10.478 -13.228 1.00 84.75 513 LEU A C 1
ATOM 3910 O O . LEU A 1 513 ? -8.045 9.689 -13.093 1.00 84.75 513 LEU A O 1
ATOM 3914 N N . ALA A 1 514 ? -7.320 11.789 -13.380 1.00 88.75 514 ALA A N 1
ATOM 3915 C CA . ALA A 1 514 ? -8.654 12.390 -13.363 1.00 88.75 514 ALA A CA 1
ATOM 3916 C C . ALA A 1 514 ? -9.601 11.767 -14.406 1.00 88.75 514 ALA A C 1
ATOM 3918 O O . ALA A 1 514 ? -10.766 11.530 -14.101 1.00 88.75 514 ALA A O 1
ATOM 3919 N N . ALA A 1 515 ? -9.095 11.450 -15.601 1.00 89.19 515 ALA A N 1
ATOM 3920 C CA . ALA A 1 515 ? -9.875 10.838 -16.672 1.00 89.19 515 ALA A CA 1
ATOM 3921 C C . ALA A 1 515 ? -10.345 9.408 -16.356 1.00 89.19 515 ALA A C 1
ATOM 3923 O O . ALA A 1 515 ? -11.471 9.050 -16.690 1.00 89.19 515 ALA A O 1
ATOM 3924 N N . MET A 1 516 ? -9.503 8.593 -15.713 1.00 88.12 516 MET A N 1
ATOM 3925 C CA . MET A 1 516 ? -9.794 7.183 -15.404 1.00 88.12 516 MET A CA 1
ATOM 3926 C C . MET A 1 516 ? -10.649 6.973 -14.150 1.00 88.12 516 MET A C 1
ATOM 3928 O O . MET A 1 516 ? -11.088 5.849 -13.889 1.00 88.12 516 MET A O 1
ATOM 3932 N N . LEU A 1 517 ? -10.819 8.010 -13.329 1.00 90.75 517 LEU A N 1
ATOM 3933 C CA . LEU A 1 517 ? -11.504 7.905 -12.046 1.00 90.75 517 LEU A CA 1
ATOM 3934 C C . LEU A 1 517 ? -13.029 8.023 -12.194 1.00 90.75 517 LEU A C 1
ATOM 3936 O O . LEU A 1 517 ? -13.517 8.639 -13.142 1.00 90.75 517 LEU A O 1
ATOM 3940 N N . PRO A 1 518 ? -13.803 7.449 -11.250 1.00 91.25 518 PRO A N 1
ATOM 3941 C CA . PRO A 1 518 ? -15.248 7.651 -11.193 1.00 91.25 518 PRO A CA 1
ATOM 3942 C C . PRO A 1 518 ? -15.614 9.139 -11.173 1.00 91.25 518 PRO A C 1
ATOM 3944 O O . PRO A 1 518 ? -14.923 9.935 -10.542 1.00 91.25 518 PRO A O 1
ATOM 3947 N N . GLN A 1 519 ? -16.723 9.519 -11.813 1.00 92.12 519 GLN A N 1
ATOM 3948 C CA . GLN A 1 519 ? -17.208 10.896 -11.724 1.00 92.12 519 GLN A CA 1
ATOM 3949 C C . GLN A 1 519 ? -17.565 11.243 -10.277 1.00 92.12 519 GLN A C 1
ATOM 3951 O O . GLN A 1 519 ? -18.284 10.501 -9.608 1.00 92.12 519 GLN A O 1
ATOM 3956 N N . VAL A 1 520 ? -17.081 12.395 -9.819 1.00 94.94 520 VAL A N 1
ATOM 3957 C CA . VAL A 1 520 ? -17.470 12.965 -8.529 1.00 94.94 520 VAL A CA 1
ATOM 3958 C C . VAL A 1 520 ? -18.680 13.852 -8.749 1.00 94.94 520 VAL A C 1
ATOM 3960 O O . VAL A 1 520 ? -18.651 14.725 -9.617 1.00 94.94 520 VAL A O 1
ATOM 3963 N N . LEU A 1 521 ? -19.743 13.629 -7.985 1.00 96.12 521 LEU A N 1
ATOM 3964 C CA . LEU A 1 521 ? -20.987 14.373 -8.127 1.00 96.12 521 LEU A CA 1
ATOM 3965 C C . LEU A 1 521 ? -21.006 15.577 -7.183 1.00 96.12 521 LEU A C 1
ATOM 3967 O O . LEU A 1 521 ? -20.389 15.564 -6.117 1.00 96.12 521 LEU A O 1
ATOM 3971 N N . LEU A 1 522 ? -21.726 16.626 -7.573 1.00 94.69 522 LEU A N 1
ATOM 3972 C CA . LEU A 1 522 ? -22.125 17.689 -6.656 1.00 94.69 522 LEU A CA 1
ATOM 3973 C C . LEU A 1 522 ? -23.138 17.137 -5.649 1.00 94.69 522 LEU A C 1
ATOM 3975 O O . LEU A 1 522 ? -23.789 16.129 -5.906 1.00 94.69 522 LEU A O 1
ATOM 3979 N N . LYS A 1 523 ? -23.315 17.823 -4.518 1.00 90.00 523 LYS A N 1
ATOM 3980 C CA . LYS A 1 523 ? -24.194 17.404 -3.409 1.00 90.00 523 LYS A CA 1
ATOM 3981 C C . LYS A 1 523 ? -25.650 17.093 -3.803 1.00 90.00 523 LYS A C 1
ATOM 3983 O O . LYS A 1 523 ? -26.342 16.404 -3.064 1.00 90.00 523 LYS A O 1
ATOM 3988 N N . ASP A 1 524 ? -26.111 17.586 -4.951 1.00 85.44 524 ASP A N 1
ATOM 3989 C CA . ASP A 1 524 ? -27.428 17.272 -5.523 1.00 85.44 524 ASP A CA 1
ATOM 3990 C C . ASP A 1 524 ? -27.538 15.870 -6.156 1.00 85.44 524 ASP A C 1
ATOM 3992 O O . ASP A 1 524 ? -28.645 15.411 -6.431 1.00 85.44 524 ASP A O 1
ATOM 3996 N N . GLY A 1 525 ? -26.413 15.197 -6.414 1.00 85.75 525 GLY A N 1
ATOM 3997 C CA . GLY A 1 525 ? -26.349 13.887 -7.066 1.00 85.75 525 GLY A CA 1
ATOM 3998 C C . GLY A 1 525 ? -26.755 13.869 -8.548 1.00 85.75 525 GLY A C 1
ATOM 3999 O O . GLY A 1 525 ? -26.799 12.798 -9.143 1.00 85.75 525 GLY A O 1
ATOM 4000 N N . GLN A 1 526 ? -27.053 15.019 -9.156 1.00 88.19 526 GLN A N 1
ATOM 4001 C CA . GLN A 1 526 ? -27.542 15.149 -10.537 1.00 88.19 526 GLN A CA 1
ATOM 4002 C C . GLN A 1 526 ? -26.462 15.623 -11.513 1.00 88.19 526 GLN A C 1
ATOM 4004 O O . GLN A 1 526 ? -26.585 15.424 -12.723 1.00 88.19 526 GLN A O 1
ATOM 4009 N N . ARG A 1 527 ? -25.427 16.304 -11.011 1.00 93.88 527 ARG A N 1
ATOM 4010 C CA . ARG A 1 527 ? -24.370 16.920 -11.826 1.00 93.88 527 ARG A CA 1
ATOM 4011 C C . ARG A 1 527 ? -22.996 16.425 -11.395 1.00 93.88 527 ARG A C 1
ATOM 4013 O O . ARG A 1 527 ? -22.713 16.352 -10.203 1.00 93.88 527 ARG A O 1
ATOM 4020 N N . ALA A 1 528 ? -22.130 16.136 -12.360 1.00 95.06 528 ALA A N 1
ATOM 4021 C CA . ALA A 1 528 ? -20.738 15.770 -12.114 1.00 95.06 528 ALA A CA 1
ATOM 4022 C C . ALA A 1 528 ? -19.816 16.998 -12.100 1.00 95.06 528 ALA A C 1
ATOM 4024 O O . ALA A 1 528 ? -20.076 17.997 -12.777 1.00 95.06 528 ALA A O 1
ATOM 4025 N N . LEU A 1 529 ? -18.704 16.911 -11.368 1.00 94.31 529 LEU A N 1
ATOM 4026 C CA . LEU A 1 529 ? -17.596 17.849 -11.515 1.00 94.31 529 LEU A CA 1
ATOM 4027 C C . LEU A 1 529 ? -17.070 17.815 -12.960 1.00 94.31 529 LEU A C 1
ATOM 4029 O O . LEU A 1 529 ? -16.842 16.724 -13.487 1.00 94.31 529 LEU A O 1
ATOM 4033 N N . PRO A 1 530 ? -16.822 18.982 -13.582 1.00 92.06 530 PRO A N 1
ATOM 4034 C CA . PRO A 1 530 ? -16.204 19.041 -14.901 1.00 92.06 530 PRO A CA 1
ATOM 4035 C C . PRO A 1 530 ? -14.826 18.382 -14.940 1.00 92.06 530 PRO A C 1
ATOM 4037 O O . PRO A 1 530 ? -14.111 18.379 -13.929 1.00 92.06 530 PRO A O 1
ATOM 4040 N N . ALA A 1 531 ? -14.410 17.898 -16.111 1.00 87.38 531 ALA A N 1
ATOM 4041 C CA . ALA A 1 531 ? -13.105 17.259 -16.296 1.00 87.38 531 ALA A CA 1
ATOM 4042 C C . ALA A 1 531 ? -11.939 18.102 -15.740 1.00 87.38 531 ALA A C 1
ATOM 4044 O O . ALA A 1 531 ? -11.162 17.618 -14.917 1.00 87.38 531 ALA A O 1
ATOM 4045 N N . GLU A 1 532 ? -11.855 19.390 -16.092 1.00 87.62 532 GLU A N 1
ATOM 4046 C CA . GLU A 1 532 ? -10.777 20.266 -15.604 1.00 87.62 532 GLU A CA 1
ATOM 4047 C C . GLU A 1 532 ? -10.861 20.498 -14.084 1.00 87.62 532 GLU A C 1
ATOM 4049 O O . GLU A 1 532 ? -9.839 20.501 -13.402 1.00 87.62 532 GLU A O 1
ATOM 4054 N N . ALA A 1 533 ? -12.066 20.601 -13.513 1.00 92.06 533 ALA A N 1
ATOM 4055 C CA . ALA A 1 533 ? -12.241 20.716 -12.063 1.00 92.06 533 ALA A CA 1
ATOM 4056 C C . ALA A 1 533 ? -11.811 19.433 -11.329 1.00 92.06 533 ALA A C 1
ATOM 4058 O O . ALA A 1 533 ? -11.260 19.501 -10.229 1.00 92.06 533 ALA A O 1
ATOM 4059 N N . THR A 1 534 ? -12.008 18.269 -11.953 1.00 93.50 534 THR A N 1
ATOM 4060 C CA . THR A 1 534 ? -11.543 16.970 -11.446 1.00 93.50 534 THR A CA 1
ATOM 4061 C C . THR A 1 534 ? -10.015 16.896 -11.450 1.00 93.50 534 THR A C 1
ATOM 4063 O O . THR A 1 534 ? -9.423 16.431 -10.476 1.00 93.50 534 THR A O 1
ATOM 4066 N N . VAL A 1 535 ? -9.354 17.432 -12.483 1.00 91.25 535 VAL A N 1
ATOM 4067 C CA . VAL A 1 535 ? -7.886 17.582 -12.505 1.00 91.25 535 VAL A CA 1
ATOM 4068 C C . VAL A 1 535 ? -7.416 18.458 -11.343 1.00 91.25 535 VAL A C 1
ATOM 4070 O O . VAL A 1 535 ? -6.521 18.061 -10.598 1.00 91.25 535 VAL A O 1
ATOM 4073 N N . GLN A 1 536 ? -8.056 19.612 -11.126 1.00 91.44 536 GLN A N 1
ATOM 4074 C CA . GLN A 1 536 ? -7.709 20.499 -10.009 1.00 91.44 536 GLN A CA 1
ATOM 4075 C C . GLN A 1 536 ? -7.976 19.855 -8.639 1.00 91.44 536 GLN A C 1
ATOM 4077 O O . GLN A 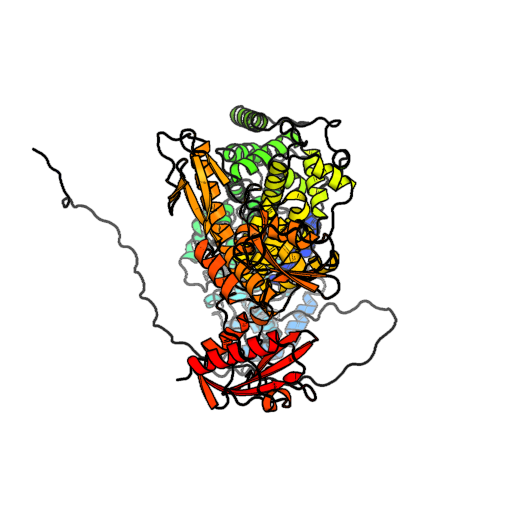1 536 ? -7.234 20.108 -7.685 1.00 91.44 536 GLN A O 1
ATOM 4082 N N . LEU A 1 537 ? -8.992 18.991 -8.532 1.00 93.62 537 LEU A N 1
ATOM 4083 C CA . LEU A 1 537 ? -9.226 18.186 -7.337 1.00 93.62 537 LEU A CA 1
ATOM 4084 C C . LEU A 1 537 ? -8.055 17.224 -7.102 1.00 93.62 537 LEU A C 1
ATOM 4086 O O . LEU A 1 537 ? -7.480 17.260 -6.017 1.00 93.62 537 LEU A O 1
ATOM 4090 N N . VAL A 1 538 ? -7.638 16.435 -8.102 1.00 91.94 538 VAL A N 1
ATOM 4091 C CA . VAL A 1 538 ? -6.465 15.540 -7.986 1.00 91.94 538 VAL A CA 1
ATOM 4092 C C . VAL A 1 538 ? -5.226 16.324 -7.548 1.00 91.94 538 VAL A C 1
ATOM 4094 O O . VAL A 1 538 ? -4.568 15.929 -6.585 1.00 91.94 538 VAL A O 1
ATOM 4097 N N . GLU A 1 539 ? -4.948 17.471 -8.175 1.00 89.69 539 GLU A N 1
ATOM 4098 C CA . GLU A 1 539 ? -3.827 18.347 -7.809 1.00 89.69 539 GLU A CA 1
ATOM 4099 C C . GLU A 1 539 ? -3.910 18.837 -6.356 1.00 89.69 539 GLU A C 1
ATOM 4101 O O . GLU A 1 539 ? -2.904 18.858 -5.639 1.00 89.69 539 GLU A O 1
ATOM 4106 N N . ALA A 1 540 ? -5.101 19.195 -5.872 1.00 90.31 540 ALA A N 1
ATOM 4107 C CA . ALA A 1 540 ? -5.298 19.554 -4.471 1.00 90.31 540 ALA A CA 1
ATOM 4108 C C . ALA A 1 540 ? -5.014 18.366 -3.536 1.00 90.31 540 ALA A C 1
ATOM 4110 O O . ALA A 1 540 ? -4.341 18.549 -2.517 1.00 90.31 540 ALA A O 1
ATOM 4111 N N . LEU A 1 541 ? -5.457 17.157 -3.898 1.00 91.44 541 LEU A N 1
ATOM 4112 C CA . LEU A 1 541 ? -5.249 15.935 -3.115 1.00 91.44 541 LEU A CA 1
ATOM 4113 C C . LEU A 1 541 ? -3.775 15.509 -3.044 1.00 91.44 541 LEU A C 1
ATOM 4115 O O . LEU A 1 541 ? -3.371 14.933 -2.034 1.00 91.44 541 LEU A O 1
ATOM 4119 N N . THR A 1 542 ? -2.934 15.854 -4.029 1.00 88.19 542 THR A N 1
ATOM 4120 C CA . THR A 1 542 ? -1.478 15.581 -3.960 1.00 88.19 542 THR A CA 1
ATOM 4121 C C . THR A 1 542 ? -0.788 16.241 -2.763 1.00 88.19 542 THR A C 1
ATOM 4123 O O . THR A 1 542 ? 0.278 15.807 -2.326 1.00 88.19 542 THR A O 1
ATOM 4126 N N . LYS A 1 543 ? -1.410 17.277 -2.188 1.00 87.81 543 LYS A N 1
ATOM 4127 C CA . LYS A 1 543 ? -0.908 18.019 -1.022 1.00 87.81 543 LYS A CA 1
ATOM 4128 C C . LYS A 1 543 ? -1.305 17.378 0.309 1.00 87.81 543 LYS A C 1
ATOM 4130 O O . LYS A 1 543 ? -0.916 17.907 1.362 1.00 87.81 543 LYS A O 1
ATOM 4135 N N . ALA A 1 544 ? -2.092 16.302 0.275 1.00 89.19 544 ALA A N 1
ATOM 4136 C CA . ALA A 1 544 ? -2.555 15.599 1.458 1.00 89.19 544 ALA A CA 1
ATOM 4137 C C . ALA A 1 544 ? -1.397 14.911 2.181 1.00 89.19 544 ALA A C 1
ATOM 4139 O O . ALA A 1 544 ? -0.547 14.250 1.586 1.00 89.19 544 ALA A O 1
ATOM 4140 N N . THR A 1 545 ? -1.393 15.040 3.503 1.00 87.19 545 THR A N 1
ATOM 4141 C CA . THR A 1 545 ? -0.548 14.241 4.390 1.00 87.19 545 THR A CA 1
ATOM 4142 C C . THR A 1 545 ? -1.405 13.758 5.552 1.00 87.19 545 THR A C 1
ATOM 4144 O O . THR A 1 545 ? -2.401 14.413 5.869 1.00 87.19 545 THR A O 1
ATOM 4147 N N . PRO A 1 546 ? -1.046 12.649 6.225 1.00 81.19 546 PRO A N 1
ATOM 4148 C CA . PRO A 1 546 ? -1.925 12.039 7.217 1.00 81.19 546 PRO A CA 1
ATOM 4149 C C . PRO A 1 546 ? -2.335 12.958 8.373 1.00 81.19 546 PRO A C 1
ATOM 4151 O O . PRO A 1 546 ? -3.284 12.652 9.065 1.00 81.19 546 PRO A O 1
ATOM 4154 N N . ARG A 1 547 ? -1.630 14.070 8.620 1.00 74.38 547 ARG A N 1
ATOM 4155 C CA . ARG A 1 547 ? -1.927 14.997 9.729 1.00 74.38 547 ARG A CA 1
ATOM 4156 C C . ARG A 1 547 ? -2.334 16.396 9.286 1.00 74.38 547 ARG A C 1
ATOM 4158 O O . ARG A 1 547 ? -2.646 17.234 10.127 1.00 74.38 547 ARG A O 1
ATOM 4165 N N . ARG A 1 548 ? -2.285 16.681 7.987 1.00 82.62 548 ARG A N 1
ATOM 4166 C CA . ARG A 1 548 ? -2.584 18.009 7.460 1.00 82.62 548 ARG A CA 1
ATOM 4167 C C . ARG A 1 548 ? -4.055 18.074 7.079 1.00 82.62 548 ARG A C 1
ATOM 4169 O O . ARG A 1 548 ? -4.515 17.284 6.259 1.00 82.62 548 ARG A O 1
ATOM 4176 N N . ARG A 1 549 ? -4.774 19.047 7.638 1.00 83.44 549 ARG A N 1
ATOM 4177 C CA . ARG A 1 549 ? -6.138 19.366 7.204 1.00 83.44 549 ARG A CA 1
ATOM 4178 C C . ARG A 1 549 ? -6.126 20.046 5.827 1.00 83.44 549 ARG A C 1
ATOM 4180 O O . ARG A 1 549 ? -5.146 20.738 5.519 1.00 83.44 549 ARG A O 1
ATOM 4187 N N . PRO A 1 550 ? -7.186 19.890 5.015 1.00 87.38 550 PRO A N 1
ATOM 4188 C CA . PRO A 1 550 ? -7.345 20.681 3.801 1.00 87.38 550 PRO A CA 1
ATOM 4189 C C . PRO A 1 550 ? -7.294 22.179 4.118 1.00 87.38 550 PRO A C 1
ATOM 4191 O O . PRO A 1 550 ? -7.709 22.619 5.191 1.00 87.38 550 PRO A O 1
ATOM 4194 N N . ALA A 1 551 ? -6.800 22.988 3.179 1.00 89.69 551 ALA A N 1
ATOM 4195 C CA . ALA A 1 551 ? -6.991 24.435 3.270 1.00 89.69 551 ALA A CA 1
ATOM 4196 C C . ALA A 1 551 ? -8.496 24.754 3.218 1.00 89.69 551 ALA A C 1
ATOM 4198 O O . ALA A 1 551 ? -9.216 24.065 2.501 1.00 89.69 551 ALA A O 1
ATOM 4199 N N . ALA A 1 552 ? -8.958 25.813 3.896 1.00 90.62 552 ALA A N 1
ATOM 4200 C CA . ALA A 1 552 ? -10.389 26.140 4.014 1.00 90.62 552 ALA A CA 1
ATOM 4201 C C . ALA A 1 552 ? -11.142 26.105 2.669 1.00 90.62 552 ALA A C 1
ATOM 4203 O O . ALA A 1 552 ? -12.149 25.426 2.540 1.00 90.62 552 ALA A O 1
ATOM 4204 N N . ARG A 1 553 ? -10.569 26.711 1.621 1.00 89.75 553 ARG A N 1
ATOM 4205 C CA . ARG A 1 553 ? -11.146 26.699 0.263 1.00 89.75 553 ARG A CA 1
ATOM 4206 C C . ARG A 1 553 ? -11.274 25.297 -0.350 1.00 89.75 553 ARG A C 1
ATOM 4208 O O . ARG A 1 553 ? -12.175 25.058 -1.141 1.00 89.75 553 ARG A O 1
ATOM 4215 N N . VAL A 1 554 ? -10.344 24.390 -0.041 1.00 91.12 554 VAL A N 1
ATOM 4216 C CA . VAL A 1 554 ? -10.409 22.990 -0.491 1.00 91.12 554 VAL A CA 1
ATOM 4217 C C . VAL A 1 554 ? -11.458 22.237 0.322 1.00 91.12 554 VAL A C 1
ATOM 4219 O O . VAL A 1 554 ? -12.216 21.482 -0.266 1.00 91.12 554 VAL A O 1
ATOM 4222 N N . GLN A 1 555 ? -11.548 22.481 1.634 1.00 92.62 555 GLN A N 1
ATOM 4223 C CA . GLN A 1 555 ? -12.596 21.895 2.475 1.00 92.62 555 GLN A CA 1
ATOM 4224 C C . GLN A 1 555 ? -13.993 22.301 1.987 1.00 92.62 555 GLN A C 1
ATOM 4226 O O . GLN A 1 555 ? -14.803 21.428 1.714 1.00 92.62 555 GLN A O 1
ATOM 4231 N N . GLU A 1 556 ? -14.232 23.595 1.752 1.00 91.88 556 GLU A N 1
ATOM 4232 C CA . GLU A 1 556 ? -15.488 24.104 1.176 1.00 91.88 556 GLU A CA 1
ATOM 4233 C C . GLU A 1 556 ? -15.833 23.424 -0.157 1.00 91.88 556 GLU A C 1
ATOM 4235 O O . GLU A 1 556 ? -16.998 23.160 -0.448 1.00 91.88 556 GLU A O 1
ATOM 4240 N N . ALA A 1 557 ? -14.819 23.136 -0.981 1.00 93.31 557 ALA A N 1
ATOM 4241 C CA . ALA A 1 557 ? -15.026 22.422 -2.230 1.00 93.31 557 ALA A CA 1
ATOM 4242 C C . ALA A 1 557 ? -15.401 20.958 -2.006 1.00 93.31 557 ALA A C 1
ATOM 4244 O O . ALA A 1 557 ? -16.286 20.492 -2.707 1.00 93.31 557 ALA A O 1
ATOM 4245 N N . LEU A 1 558 ? -14.773 20.260 -1.053 1.00 94.19 558 LEU A N 1
ATOM 4246 C CA . LEU A 1 558 ? -15.106 18.876 -0.695 1.00 94.19 558 LEU A CA 1
ATOM 4247 C C . LEU A 1 558 ? -16.517 18.770 -0.091 1.00 94.19 558 LEU A C 1
ATOM 4249 O O . LEU A 1 558 ? -17.261 17.866 -0.456 1.00 94.19 558 LEU A O 1
ATOM 4253 N N . ASP A 1 559 ? -16.915 19.724 0.754 1.00 92.19 559 ASP A N 1
ATOM 4254 C CA . ASP A 1 559 ? -18.232 19.760 1.417 1.00 92.19 559 ASP A CA 1
ATOM 4255 C C . ASP A 1 559 ? -19.400 19.987 0.434 1.00 92.19 559 ASP A C 1
ATOM 4257 O O . ASP A 1 559 ? -20.564 19.700 0.745 1.00 92.19 559 ASP A O 1
ATOM 4261 N N . ALA A 1 560 ? -19.097 20.511 -0.759 1.00 93.50 560 ALA A N 1
ATOM 4262 C CA . ALA A 1 560 ? -20.041 20.704 -1.858 1.00 93.50 560 ALA A CA 1
ATOM 4263 C C . ALA A 1 560 ? -20.215 19.455 -2.749 1.00 93.50 560 ALA A C 1
ATOM 4265 O O . ALA A 1 560 ? -21.042 19.478 -3.668 1.00 93.50 560 ALA A O 1
ATOM 4266 N N . LEU A 1 561 ? -19.453 18.383 -2.504 1.00 95.00 561 LEU A N 1
ATOM 4267 C CA . LEU A 1 561 ? -19.491 17.136 -3.274 1.00 95.00 561 LEU A CA 1
ATOM 4268 C C . LEU A 1 561 ? -20.354 16.090 -2.570 1.00 95.00 561 LEU A C 1
ATOM 4270 O O . LEU A 1 561 ? -20.528 16.104 -1.351 1.00 95.00 561 LEU A O 1
ATOM 4274 N N . GLU A 1 562 ? -20.911 15.173 -3.351 1.00 93.31 562 GLU A N 1
ATOM 4275 C CA . GLU A 1 562 ? -21.694 14.064 -2.826 1.00 93.31 562 GLU A CA 1
ATOM 4276 C C . GLU A 1 562 ? -20.754 13.031 -2.158 1.00 93.31 562 GLU A C 1
ATOM 4278 O O . GLU A 1 562 ? -19.811 12.553 -2.801 1.00 93.31 562 GLU A O 1
ATOM 4283 N N . PRO A 1 563 ? -20.972 12.679 -0.873 1.00 88.12 563 PRO A N 1
ATOM 4284 C CA . PRO A 1 563 ? -20.011 11.893 -0.096 1.00 88.12 563 PRO A CA 1
ATOM 4285 C C . PRO A 1 563 ? -19.666 10.515 -0.674 1.00 88.12 563 PRO A C 1
ATOM 4287 O O . PRO A 1 563 ? -18.512 10.088 -0.586 1.00 88.12 563 PRO A O 1
ATOM 4290 N N . ARG A 1 564 ? -20.632 9.794 -1.259 1.00 87.50 564 ARG A N 1
ATOM 4291 C CA . ARG A 1 564 ? -20.412 8.432 -1.764 1.00 87.50 564 ARG A CA 1
ATOM 4292 C C . ARG A 1 564 ? -19.547 8.429 -3.022 1.00 87.50 564 ARG A C 1
ATOM 4294 O O . ARG A 1 564 ? -18.616 7.632 -3.116 1.00 87.50 564 ARG A O 1
ATOM 4301 N N . SER A 1 565 ? -19.823 9.315 -3.972 1.00 93.00 565 SER A N 1
ATOM 4302 C CA . SER A 1 565 ? -19.046 9.482 -5.201 1.00 93.00 565 SER A CA 1
ATOM 4303 C C . SER A 1 565 ? -17.634 9.988 -4.903 1.00 93.00 565 SER A C 1
ATOM 4305 O O . SER A 1 565 ? -16.675 9.486 -5.491 1.00 93.00 565 SER A O 1
ATOM 4307 N N . LEU A 1 566 ? -17.478 10.892 -3.926 1.00 94.56 566 LEU A N 1
ATOM 4308 C CA . LEU A 1 566 ? -16.170 11.354 -3.457 1.00 94.56 566 LEU A CA 1
ATOM 4309 C C . LEU A 1 566 ? -15.348 10.219 -2.823 1.00 94.56 566 LEU A C 1
ATOM 4311 O O . LEU A 1 566 ? -14.153 10.095 -3.104 1.00 94.56 566 LEU A O 1
ATOM 4315 N N . PHE A 1 567 ? -15.987 9.354 -2.028 1.00 92.62 567 PHE A N 1
ATOM 4316 C CA . PHE A 1 567 ? -15.348 8.162 -1.471 1.00 92.62 567 PHE A CA 1
ATOM 4317 C C . PHE A 1 567 ? -14.889 7.189 -2.567 1.00 92.62 567 PHE A C 1
ATOM 4319 O O . PHE A 1 567 ? -13.727 6.775 -2.569 1.00 92.62 567 PHE A O 1
ATOM 4326 N N . GLU A 1 568 ? -15.766 6.833 -3.512 1.00 90.94 568 GLU A N 1
ATOM 4327 C CA . GLU A 1 568 ? -15.431 5.910 -4.609 1.00 90.94 568 GLU A CA 1
ATOM 4328 C C . GLU A 1 568 ? -14.297 6.468 -5.484 1.00 90.94 568 GLU A C 1
ATOM 4330 O O . GLU A 1 568 ? -13.375 5.734 -5.860 1.00 90.94 568 GLU A O 1
ATOM 4335 N N . PHE A 1 569 ? -14.305 7.780 -5.740 1.00 94.19 569 PHE A N 1
ATOM 4336 C CA . PHE A 1 569 ? -13.214 8.489 -6.406 1.00 94.19 569 PHE A CA 1
ATOM 4337 C C . PHE A 1 569 ? -11.900 8.375 -5.628 1.00 94.19 569 PHE A C 1
ATOM 4339 O O . PHE A 1 569 ? -10.900 7.896 -6.169 1.00 94.19 569 PHE A O 1
ATOM 4346 N N . GLY A 1 570 ? -11.895 8.752 -4.346 1.00 93.81 570 GLY A N 1
ATOM 4347 C CA . GLY A 1 570 ? -10.702 8.711 -3.500 1.00 93.81 570 GLY A CA 1
ATOM 4348 C C . GLY A 1 570 ? -10.141 7.296 -3.340 1.00 93.81 570 GLY A C 1
ATOM 4349 O O . GLY A 1 570 ? -8.924 7.095 -3.373 1.00 93.81 570 GLY A O 1
ATOM 4350 N N . TRP A 1 571 ? -11.008 6.291 -3.213 1.00 91.81 571 TRP A N 1
ATOM 4351 C CA . TRP A 1 571 ? -10.605 4.891 -3.093 1.00 91.81 571 TRP A CA 1
ATOM 4352 C C . TRP A 1 571 ? -10.004 4.351 -4.397 1.00 91.81 571 TRP A C 1
ATOM 4354 O O . TRP A 1 571 ? -8.954 3.698 -4.378 1.00 91.81 571 TRP A O 1
ATOM 4364 N N . THR A 1 572 ? -10.619 4.674 -5.539 1.00 89.75 572 THR A N 1
ATOM 4365 C CA . THR A 1 572 ? -10.099 4.289 -6.861 1.00 89.75 572 THR A CA 1
ATOM 4366 C C . THR A 1 572 ? -8.781 5.005 -7.166 1.00 89.75 572 THR A C 1
ATOM 4368 O O . THR A 1 572 ? -7.874 4.399 -7.743 1.00 89.75 572 THR A O 1
ATOM 4371 N N . LEU A 1 573 ? -8.606 6.248 -6.704 1.00 90.00 573 LEU A N 1
ATOM 4372 C CA . LEU A 1 573 ? -7.353 6.999 -6.827 1.00 90.00 573 LEU A CA 1
ATOM 4373 C C . LEU A 1 573 ? -6.204 6.301 -6.099 1.00 90.00 573 LEU A C 1
ATOM 4375 O O . LEU A 1 573 ? -5.142 6.117 -6.691 1.00 90.00 573 LEU A O 1
ATOM 4379 N N . LEU A 1 574 ? -6.418 5.825 -4.868 1.00 87.50 574 LEU A N 1
ATOM 4380 C CA . LEU A 1 574 ? -5.418 5.010 -4.168 1.00 87.50 574 LEU A CA 1
ATOM 4381 C C . LEU A 1 574 ? -5.070 3.743 -4.971 1.00 87.50 574 LEU A C 1
ATOM 4383 O O . LEU A 1 574 ? -3.894 3.400 -5.111 1.00 87.50 574 LEU A O 1
ATOM 4387 N N . GLY A 1 575 ? -6.080 3.047 -5.501 1.00 82.75 575 GLY A N 1
ATOM 4388 C CA . GLY A 1 575 ? -5.899 1.835 -6.303 1.00 82.75 575 GLY A CA 1
ATOM 4389 C C . GLY A 1 575 ? -5.076 2.069 -7.571 1.00 82.75 575 GLY A C 1
ATOM 4390 O O . GLY A 1 575 ? -4.126 1.330 -7.821 1.00 82.75 575 GLY A O 1
ATOM 4391 N N . THR A 1 576 ? -5.410 3.117 -8.323 1.00 79.69 576 THR A N 1
ATOM 4392 C CA . THR A 1 576 ? -4.770 3.502 -9.594 1.00 79.69 576 THR A CA 1
ATOM 4393 C C . THR A 1 576 ? -3.370 4.070 -9.369 1.00 79.69 576 THR A C 1
ATOM 4395 O O . THR A 1 576 ? -2.435 3.807 -10.123 1.00 79.69 576 THR A O 1
ATOM 4398 N N . TRP A 1 577 ? -3.172 4.808 -8.277 1.00 77.75 577 TRP A N 1
ATOM 4399 C CA . TRP A 1 577 ? -1.856 5.321 -7.923 1.00 77.75 577 TRP A CA 1
ATOM 4400 C C . TRP A 1 577 ? -0.888 4.189 -7.555 1.00 77.75 577 TRP A C 1
ATOM 4402 O O . TRP A 1 577 ? 0.251 4.182 -8.023 1.00 77.75 577 TRP A O 1
ATOM 4412 N N . ARG A 1 578 ? -1.335 3.179 -6.793 1.00 73.75 578 ARG A N 1
ATOM 4413 C CA . ARG A 1 578 ? -0.490 2.023 -6.421 1.00 73.75 578 ARG A CA 1
ATOM 4414 C C . ARG A 1 578 ? 0.058 1.266 -7.632 1.00 73.75 578 ARG A C 1
ATOM 4416 O O . ARG A 1 578 ? 1.090 0.6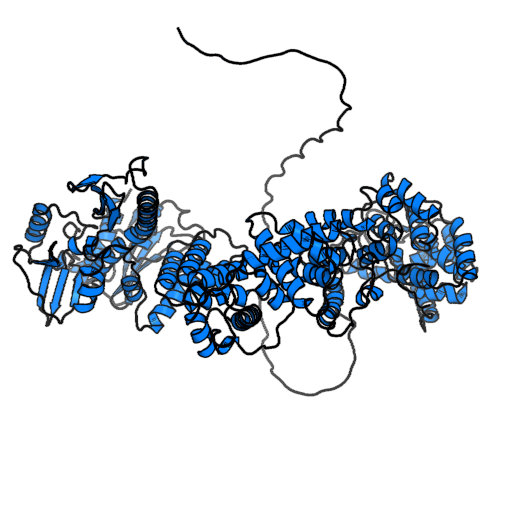08 -7.517 1.00 73.75 578 ARG A O 1
ATOM 4423 N N . THR A 1 579 ? -0.606 1.368 -8.779 1.00 67.50 579 THR A N 1
ATOM 4424 C CA . THR A 1 579 ? -0.197 0.725 -10.029 1.00 67.50 579 THR A CA 1
ATOM 4425 C C . THR A 1 579 ? 0.699 1.619 -10.897 1.00 67.50 579 THR A C 1
ATOM 4427 O O . THR A 1 579 ? 1.367 1.115 -11.791 1.00 67.50 579 THR A O 1
ATOM 4430 N N . SER A 1 580 ? 0.828 2.917 -10.593 1.00 64.81 580 SER A N 1
ATOM 4431 C CA . SER A 1 580 ? 1.710 3.849 -11.326 1.00 64.81 580 SER A CA 1
ATOM 4432 C C . SER A 1 580 ? 3.214 3.562 -11.154 1.00 64.81 580 SER A C 1
ATOM 4434 O O . SER A 1 580 ? 4.011 3.918 -12.015 1.00 64.81 580 SER A O 1
ATOM 4436 N N . GLY A 1 581 ? 3.609 2.849 -10.091 1.00 54.94 581 GLY A N 1
ATOM 4437 C CA . GLY A 1 581 ? 4.981 2.379 -9.859 1.00 54.94 581 GLY A CA 1
ATOM 4438 C C . GLY A 1 581 ? 5.889 3.277 -9.018 1.00 54.94 581 GLY A C 1
ATOM 4439 O O . GLY A 1 581 ? 6.986 2.827 -8.665 1.00 54.94 581 GLY A O 1
ATOM 4440 N N . ASP A 1 582 ? 5.422 4.463 -8.617 1.00 54.03 582 ASP A N 1
ATOM 4441 C CA . ASP A 1 582 ? 6.152 5.412 -7.762 1.00 54.03 582 ASP A CA 1
ATOM 4442 C C . ASP A 1 582 ? 5.996 5.084 -6.261 1.00 54.03 582 ASP A C 1
ATOM 4444 O O . ASP A 1 582 ? 5.394 5.823 -5.495 1.00 54.03 582 ASP A O 1
ATOM 4448 N N . THR A 1 583 ? 6.494 3.927 -5.814 1.00 50.19 583 THR A N 1
ATOM 4449 C CA . THR A 1 583 ? 6.256 3.410 -4.448 1.00 50.19 583 THR A CA 1
ATOM 4450 C C . THR A 1 583 ? 6.826 4.273 -3.320 1.00 50.19 583 THR A C 1
ATOM 4452 O O . THR A 1 583 ? 6.350 4.177 -2.190 1.00 50.19 583 THR A O 1
ATOM 4455 N N . ASP A 1 584 ? 7.793 5.140 -3.614 1.00 47.84 584 ASP A N 1
ATOM 4456 C CA . ASP A 1 584 ? 8.554 5.872 -2.593 1.00 47.84 584 ASP A CA 1
ATOM 4457 C C . ASP A 1 584 ? 7.873 7.194 -2.193 1.00 47.84 584 ASP A C 1
ATOM 4459 O O . ASP A 1 584 ? 8.220 7.806 -1.182 1.00 47.84 584 ASP A O 1
ATOM 4463 N N . ARG A 1 585 ? 6.846 7.616 -2.949 1.00 50.69 585 ARG A N 1
ATOM 4464 C CA . ARG A 1 585 ? 6.047 8.834 -2.707 1.00 50.69 585 ARG A CA 1
ATOM 4465 C C . ARG A 1 585 ? 4.593 8.547 -2.302 1.00 50.69 585 ARG A C 1
ATOM 4467 O O . ARG A 1 585 ? 3.763 9.455 -2.299 1.00 50.69 585 ARG A O 1
ATOM 4474 N N . ALA A 1 586 ? 4.305 7.313 -1.875 1.00 53.16 586 ALA A N 1
ATOM 4475 C CA . ALA A 1 586 ? 2.973 6.788 -1.520 1.00 53.16 586 ALA A CA 1
ATOM 4476 C C . ALA A 1 586 ? 2.209 7.508 -0.405 1.00 53.16 586 ALA A C 1
ATOM 4478 O O . ALA A 1 586 ? 1.057 7.165 -0.135 1.00 53.16 586 ALA A O 1
ATOM 4479 N N . GLY A 1 587 ? 2.827 8.491 0.251 1.00 70.88 587 GLY A N 1
ATOM 4480 C CA . GLY A 1 587 ? 2.229 9.180 1.385 1.00 70.88 587 GLY A CA 1
ATOM 4481 C C . GLY A 1 587 ? 0.914 9.867 1.031 1.00 70.88 587 GLY A C 1
ATOM 4482 O O . GLY A 1 587 ? -0.054 9.722 1.772 1.00 70.88 587 GLY A O 1
ATOM 4483 N N . TRP A 1 588 ? 0.847 10.578 -0.098 1.00 86.00 588 TRP A N 1
ATOM 4484 C CA . TRP A 1 588 ? -0.300 11.445 -0.382 1.00 86.00 588 TRP A CA 1
ATOM 4485 C C . TRP A 1 588 ? -1.534 10.679 -0.878 1.00 86.00 588 TRP A C 1
ATOM 4487 O O . TRP A 1 588 ? -2.644 10.986 -0.455 1.00 86.00 588 TRP A O 1
ATOM 4497 N N . ALA A 1 589 ? -1.363 9.652 -1.721 1.00 87.94 589 ALA A N 1
ATOM 4498 C CA . ALA A 1 589 ? -2.485 8.905 -2.302 1.00 87.94 589 ALA A CA 1
ATOM 4499 C C . ALA A 1 589 ? -3.260 8.098 -1.248 1.00 87.94 589 ALA A C 1
ATOM 4501 O O . ALA A 1 589 ? -4.473 7.913 -1.363 1.00 87.94 589 ALA A O 1
ATOM 4502 N N . LEU A 1 590 ? -2.566 7.650 -0.197 1.00 90.25 590 LEU A N 1
ATOM 4503 C CA . LEU A 1 590 ? -3.199 7.102 0.999 1.00 90.25 590 LEU A CA 1
ATOM 4504 C C . LEU A 1 590 ? -3.741 8.219 1.900 1.00 90.25 590 LEU A C 1
ATOM 4506 O O . LEU A 1 590 ? -4.868 8.119 2.374 1.00 90.25 590 LEU A O 1
ATOM 4510 N N . ALA A 1 591 ? -2.969 9.289 2.122 1.00 91.12 591 ALA A N 1
ATOM 4511 C CA . ALA A 1 591 ? -3.360 10.381 3.012 1.00 91.12 591 ALA A CA 1
ATOM 4512 C C . ALA A 1 591 ? -4.620 11.129 2.579 1.00 91.12 591 ALA A C 1
ATOM 4514 O O . ALA A 1 591 ? -5.395 11.539 3.441 1.00 91.12 591 ALA A O 1
ATOM 4515 N N . GLN A 1 592 ? -4.853 11.283 1.276 1.00 93.12 592 GLN A N 1
ATOM 4516 C CA . GLN A 1 592 ? -6.039 11.963 0.758 1.00 93.12 592 GLN A CA 1
ATOM 4517 C C . GLN A 1 592 ? -7.344 11.262 1.152 1.00 93.12 592 GLN A C 1
ATOM 4519 O O . GLN A 1 592 ? -8.372 11.924 1.211 1.00 93.12 592 GLN A O 1
ATOM 4524 N N . LEU A 1 593 ? -7.315 9.972 1.524 1.00 93.94 593 LEU A N 1
ATOM 4525 C CA . LEU A 1 593 ? -8.493 9.295 2.077 1.00 93.94 593 LEU A CA 1
ATOM 4526 C C . LEU A 1 593 ? -8.961 9.908 3.403 1.00 93.94 593 LEU A C 1
ATOM 4528 O O . LEU A 1 593 ? -10.126 9.761 3.752 1.00 93.94 593 LEU A O 1
ATOM 4532 N N . GLY A 1 594 ? -8.096 10.630 4.122 1.00 90.69 594 GLY A N 1
ATOM 4533 C CA . GLY A 1 594 ? -8.515 11.437 5.268 1.00 90.69 594 GLY A CA 1
ATOM 4534 C C . GLY A 1 594 ? -9.364 12.653 4.876 1.00 90.69 594 GLY A C 1
ATOM 4535 O O . GLY A 1 594 ? -10.014 13.231 5.737 1.00 90.69 594 GLY A O 1
ATOM 4536 N N . TRP A 1 595 ? -9.349 13.054 3.601 1.00 92.12 595 TRP A N 1
ATOM 4537 C CA . TRP A 1 595 ? -10.109 14.185 3.061 1.00 92.12 595 TRP A CA 1
ATOM 4538 C C . TRP A 1 595 ? -11.325 13.725 2.247 1.00 92.12 595 TRP A C 1
ATOM 4540 O O . TRP A 1 595 ? -12.363 14.373 2.285 1.00 92.12 595 TRP A O 1
ATOM 4550 N N . THR A 1 596 ? -11.206 12.616 1.513 1.00 92.44 596 THR A N 1
ATOM 4551 C CA . THR A 1 596 ? -12.235 12.127 0.573 1.00 92.44 596 THR A CA 1
ATOM 4552 C C . THR A 1 596 ? -13.005 10.911 1.077 1.00 92.44 596 THR A C 1
ATOM 4554 O O . THR A 1 596 ? -14.058 10.580 0.544 1.00 92.44 596 THR A O 1
ATOM 4557 N N . GLY A 1 597 ? -12.468 10.200 2.072 1.00 83.94 597 GLY A N 1
ATOM 4558 C CA . GLY A 1 597 ? -12.866 8.825 2.344 1.00 83.94 597 GLY A CA 1
ATOM 4559 C C . GLY A 1 597 ? -14.000 8.636 3.357 1.00 83.94 597 GLY A C 1
ATOM 4560 O O . GLY A 1 597 ? -14.657 7.593 3.347 1.00 83.94 597 GLY A O 1
ATOM 4561 N N . GLY A 1 598 ? -14.212 9.608 4.247 1.00 84.69 598 GLY A N 1
ATOM 4562 C CA . GLY A 1 598 ? -15.217 9.533 5.312 1.00 84.69 598 GLY A CA 1
ATOM 4563 C C . GLY A 1 598 ? -15.151 8.248 6.156 1.00 84.69 598 GLY A C 1
ATOM 4564 O O . GLY A 1 598 ? -14.110 7.593 6.288 1.00 84.69 598 GLY A O 1
ATOM 4565 N N . ASP A 1 599 ? -16.296 7.865 6.714 1.00 81.25 599 ASP A N 1
ATOM 4566 C CA . ASP A 1 599 ? -16.405 6.718 7.622 1.00 81.25 599 ASP A CA 1
ATOM 4567 C C . ASP A 1 599 ? -16.199 5.365 6.929 1.00 81.25 599 ASP A C 1
ATOM 4569 O O . ASP A 1 599 ? -15.714 4.407 7.539 1.00 81.25 599 ASP A O 1
ATOM 4573 N N . GLU A 1 600 ? -16.531 5.272 5.640 1.00 81.00 600 GLU A N 1
ATOM 4574 C CA . GLU A 1 600 ? -16.359 4.036 4.880 1.00 81.00 600 GLU A CA 1
ATOM 4575 C C . GLU A 1 600 ? -14.879 3.735 4.616 1.00 81.00 600 GLU A C 1
ATOM 4577 O O . GLU A 1 600 ? -14.428 2.604 4.833 1.00 81.00 600 GLU A O 1
ATOM 4582 N N . ALA A 1 601 ? -14.076 4.745 4.256 1.00 88.31 601 ALA A N 1
ATOM 4583 C CA . ALA A 1 601 ? -12.628 4.571 4.183 1.00 88.31 601 ALA A CA 1
ATOM 4584 C C . ALA A 1 601 ? -12.050 4.199 5.549 1.00 88.31 601 ALA A C 1
ATOM 4586 O O . ALA A 1 601 ? -11.210 3.299 5.624 1.00 88.31 601 ALA A O 1
ATOM 4587 N N . ALA A 1 602 ? -12.530 4.823 6.631 1.00 88.56 602 ALA A N 1
ATOM 4588 C CA . ALA A 1 602 ? -12.067 4.501 7.973 1.00 88.56 602 ALA A CA 1
ATOM 4589 C C . ALA A 1 602 ? -12.276 3.012 8.307 1.00 88.56 602 ALA A C 1
ATOM 4591 O O . ALA A 1 602 ? -11.330 2.327 8.720 1.00 88.56 602 ALA A O 1
ATOM 4592 N N . ARG A 1 603 ? -13.477 2.472 8.048 1.00 85.44 603 ARG A N 1
ATOM 4593 C CA . ARG A 1 603 ? -13.793 1.043 8.231 1.00 85.44 603 ARG A CA 1
ATOM 4594 C C . ARG A 1 603 ? -12.878 0.133 7.415 1.00 85.44 603 ARG A C 1
ATOM 4596 O O . ARG A 1 603 ? -12.328 -0.826 7.966 1.00 85.44 603 ARG A O 1
ATOM 4603 N N . ARG A 1 604 ? -12.666 0.434 6.128 1.00 89.88 604 ARG A N 1
ATOM 4604 C CA . ARG A 1 604 ? -11.815 -0.386 5.247 1.00 89.88 604 ARG A CA 1
ATOM 4605 C C . ARG A 1 604 ? -10.341 -0.343 5.651 1.00 89.88 604 ARG A C 1
ATOM 4607 O O . ARG A 1 604 ? -9.696 -1.392 5.686 1.00 89.88 604 ARG A O 1
ATOM 4614 N N . LEU A 1 605 ? -9.813 0.828 6.013 1.00 92.44 605 LEU A N 1
ATOM 4615 C CA . LEU A 1 605 ? -8.434 0.983 6.496 1.00 92.44 605 LEU A CA 1
ATOM 4616 C C . LEU A 1 605 ? -8.217 0.246 7.828 1.00 92.44 605 LEU A C 1
ATOM 4618 O O . LEU A 1 605 ? -7.227 -0.472 7.983 1.00 92.44 605 LEU A O 1
ATOM 4622 N N . GLY A 1 606 ? -9.168 0.349 8.762 1.00 90.31 606 GLY A N 1
ATOM 4623 C CA . GLY A 1 606 ? -9.139 -0.395 10.022 1.00 90.31 606 GLY A CA 1
ATOM 4624 C C . GLY A 1 606 ? -9.185 -1.911 9.816 1.00 90.31 606 GLY A C 1
ATOM 4625 O O . GLY A 1 606 ? -8.394 -2.647 10.412 1.00 90.31 606 GLY A O 1
ATOM 4626 N N . ALA A 1 607 ? -10.073 -2.393 8.940 1.00 88.44 607 ALA A N 1
ATOM 4627 C CA . ALA A 1 607 ? -10.168 -3.810 8.590 1.00 88.44 607 ALA A CA 1
ATOM 4628 C C . ALA A 1 607 ? -8.876 -4.327 7.934 1.00 88.44 607 ALA A C 1
ATOM 4630 O O . ALA A 1 607 ? -8.370 -5.378 8.335 1.00 88.44 607 ALA A O 1
ATOM 4631 N N . MET A 1 608 ? -8.298 -3.558 7.002 1.00 91.50 608 MET A N 1
ATOM 4632 C CA . MET A 1 608 ? -7.008 -3.862 6.378 1.00 91.50 608 MET A CA 1
ATOM 4633 C C . MET A 1 608 ? -5.914 -4.028 7.440 1.00 91.50 608 MET A C 1
ATOM 4635 O O . MET A 1 608 ? -5.250 -5.064 7.472 1.00 91.50 608 MET A O 1
ATOM 4639 N N . ALA A 1 609 ? -5.779 -3.064 8.357 1.00 92.38 609 ALA A N 1
ATOM 4640 C CA . ALA A 1 609 ? -4.774 -3.116 9.417 1.00 92.38 609 ALA A CA 1
ATOM 4641 C C . ALA A 1 609 ? -4.960 -4.315 10.366 1.00 92.38 609 ALA A C 1
ATOM 4643 O O . ALA A 1 609 ? -3.977 -4.947 10.751 1.00 92.38 609 ALA A O 1
ATOM 4644 N N . ARG A 1 610 ? -6.202 -4.679 10.721 1.00 91.31 610 ARG A N 1
ATOM 4645 C CA . ARG A 1 610 ? -6.475 -5.852 11.577 1.00 91.31 610 ARG A CA 1
ATOM 4646 C C . ARG A 1 610 ? -6.196 -7.183 10.881 1.00 91.31 610 ARG A C 1
ATOM 4648 O O . ARG A 1 610 ? -5.791 -8.135 11.543 1.00 91.31 610 ARG A O 1
ATOM 4655 N N . SER A 1 611 ? -6.433 -7.256 9.572 1.00 88.69 611 SER A N 1
ATOM 4656 C CA . SER A 1 611 ? -6.238 -8.480 8.784 1.00 88.69 611 SER A CA 1
ATOM 4657 C C . SER A 1 611 ? -4.756 -8.816 8.545 1.00 88.69 611 SER A C 1
ATOM 4659 O O . SER A 1 611 ? -4.431 -9.960 8.230 1.00 88.69 611 SER A O 1
ATOM 4661 N N . TRP A 1 612 ? -3.853 -7.847 8.743 1.00 89.12 612 TRP A N 1
ATOM 4662 C CA . TRP A 1 612 ? -2.420 -8.000 8.499 1.00 89.12 612 TRP A CA 1
ATOM 4663 C C . TRP A 1 612 ? -1.748 -8.960 9.491 1.00 89.12 612 TRP A C 1
ATOM 4665 O O . TRP A 1 612 ? -1.889 -8.820 10.707 1.00 89.12 612 TRP A O 1
ATOM 4675 N N . THR A 1 613 ? -0.983 -9.926 8.978 1.00 83.94 613 THR A N 1
ATOM 4676 C CA . THR A 1 613 ? -0.347 -10.992 9.777 1.00 83.94 613 THR A CA 1
ATOM 4677 C C . THR A 1 613 ? 1.186 -10.951 9.769 1.00 83.94 613 THR A C 1
ATOM 4679 O O . THR A 1 613 ? 1.785 -11.444 10.721 1.00 83.94 613 THR A O 1
ATOM 4682 N N . GLY A 1 614 ? 1.821 -10.368 8.742 1.00 80.88 614 GLY A N 1
ATOM 4683 C CA . GLY A 1 614 ? 3.278 -10.395 8.526 1.00 80.88 614 GLY A CA 1
ATOM 4684 C C . GLY A 1 614 ? 4.021 -9.088 8.843 1.00 80.88 614 GLY A C 1
ATOM 4685 O O . GLY A 1 614 ? 3.407 -8.060 9.137 1.00 80.88 614 GLY A O 1
ATOM 4686 N N . GLN A 1 615 ? 5.359 -9.130 8.781 1.00 73.31 615 GLN A N 1
ATOM 4687 C CA . GLN A 1 615 ? 6.228 -7.942 8.903 1.00 73.31 615 GLN A CA 1
ATOM 4688 C C . GLN A 1 615 ? 6.504 -7.272 7.552 1.00 73.31 615 GLN A C 1
ATOM 4690 O O . GLN A 1 615 ? 6.675 -6.052 7.498 1.00 73.31 615 GLN A O 1
ATOM 4695 N N . ASP A 1 616 ? 6.494 -8.040 6.464 1.00 69.94 616 ASP A N 1
ATOM 4696 C CA . ASP A 1 616 ? 6.677 -7.504 5.118 1.00 69.94 616 ASP A CA 1
ATOM 4697 C C . ASP A 1 616 ? 5.525 -6.562 4.768 1.00 69.94 616 ASP A C 1
ATOM 4699 O O . ASP A 1 616 ? 4.371 -6.811 5.119 1.00 69.94 616 ASP A O 1
ATOM 4703 N N . GLY A 1 617 ? 5.837 -5.427 4.138 1.00 72.88 617 GLY A N 1
ATOM 4704 C CA . GLY A 1 617 ? 4.837 -4.437 3.723 1.00 72.88 617 GLY A CA 1
ATOM 4705 C C . GLY A 1 617 ? 4.068 -3.740 4.858 1.00 72.88 617 GLY A C 1
ATOM 4706 O O . GLY A 1 617 ? 3.163 -2.957 4.571 1.00 72.88 617 GLY A O 1
ATOM 4707 N N . ILE A 1 618 ? 4.434 -3.945 6.135 1.00 84.50 618 ILE A N 1
ATOM 4708 C CA . ILE A 1 618 ? 3.731 -3.384 7.312 1.00 84.50 618 ILE A CA 1
ATOM 4709 C C . ILE A 1 618 ? 3.670 -1.848 7.325 1.00 84.50 618 ILE A C 1
ATOM 4711 O O . ILE A 1 618 ? 2.853 -1.256 8.032 1.00 84.50 618 ILE A O 1
ATOM 4715 N N . ARG A 1 619 ? 4.517 -1.189 6.524 1.00 85.19 619 ARG A N 1
ATOM 4716 C CA . ARG A 1 619 ? 4.524 0.264 6.349 1.00 85.19 619 ARG A CA 1
ATOM 4717 C C . ARG A 1 619 ? 3.164 0.799 5.896 1.00 85.19 619 ARG A C 1
ATOM 4719 O O . ARG A 1 619 ? 2.705 1.785 6.457 1.00 85.19 619 ARG A O 1
ATOM 4726 N N . LEU A 1 620 ? 2.501 0.121 4.958 1.00 83.62 620 LEU A N 1
ATOM 4727 C CA . LEU A 1 620 ? 1.213 0.565 4.423 1.00 83.62 620 LEU A CA 1
ATOM 4728 C C . LEU A 1 620 ? 0.104 0.557 5.499 1.00 83.62 620 LEU A C 1
ATOM 4730 O O . LEU A 1 620 ? -0.528 1.595 5.696 1.00 83.62 620 LEU A O 1
ATOM 4734 N N . PRO A 1 621 ? -0.120 -0.543 6.248 1.00 90.06 621 PRO A N 1
ATOM 4735 C CA . PRO A 1 621 ? -1.015 -0.527 7.401 1.00 90.06 621 PRO A CA 1
ATOM 4736 C C . PRO A 1 621 ? -0.655 0.522 8.455 1.00 90.06 621 PRO A C 1
ATOM 4738 O O . PRO A 1 621 ? -1.560 1.128 9.012 1.00 90.06 621 PRO A O 1
ATOM 4741 N N . LEU A 1 622 ? 0.633 0.763 8.731 1.00 91.31 622 LEU A N 1
ATOM 4742 C CA . LEU A 1 622 ? 1.055 1.794 9.689 1.00 91.31 622 LEU A CA 1
ATOM 4743 C C . LEU A 1 622 ? 0.673 3.203 9.224 1.00 91.31 622 LEU A C 1
ATOM 4745 O O . LEU A 1 622 ? 0.109 3.961 10.011 1.00 91.31 622 LEU A O 1
ATOM 4749 N N . ASP A 1 623 ? 0.934 3.526 7.957 1.00 89.00 623 ASP A N 1
ATOM 4750 C CA . ASP A 1 623 ? 0.571 4.820 7.375 1.00 89.00 623 ASP A CA 1
ATOM 4751 C C . ASP A 1 623 ? -0.958 4.994 7.334 1.00 89.00 623 ASP A C 1
ATOM 4753 O O . ASP A 1 623 ? -1.460 6.085 7.594 1.00 89.00 623 ASP A O 1
ATOM 4757 N N . ALA A 1 624 ? -1.722 3.914 7.130 1.00 91.88 624 ALA A N 1
ATOM 4758 C CA . ALA A 1 624 ? -3.184 3.946 7.211 1.00 91.88 624 ALA A CA 1
ATOM 4759 C C . ALA A 1 624 ? -3.695 4.326 8.614 1.00 91.88 624 ALA A C 1
ATOM 4761 O O . ALA A 1 624 ? -4.682 5.053 8.721 1.00 91.88 624 ALA A O 1
ATOM 4762 N N . LEU A 1 625 ? -3.022 3.899 9.692 1.00 94.19 625 LEU A N 1
ATOM 4763 C CA . LEU A 1 625 ? -3.377 4.329 11.053 1.00 94.19 625 LEU A CA 1
ATOM 4764 C C . LEU A 1 625 ? -3.149 5.828 11.251 1.00 94.19 625 LEU A C 1
ATOM 4766 O O . LEU A 1 625 ? -3.935 6.481 11.934 1.00 94.19 625 LEU A O 1
ATOM 4770 N N . ASP A 1 626 ? -2.097 6.381 10.646 1.00 91.56 626 ASP A N 1
ATOM 4771 C CA . ASP A 1 626 ? -1.864 7.822 10.687 1.00 91.56 626 ASP A CA 1
ATOM 4772 C C . ASP A 1 626 ? -2.969 8.589 9.944 1.00 91.56 626 ASP A C 1
ATOM 4774 O O . ASP A 1 626 ? -3.370 9.651 10.415 1.00 91.56 626 ASP A O 1
ATOM 4778 N N . VAL A 1 627 ? -3.516 8.039 8.851 1.00 92.88 627 VAL A N 1
ATOM 4779 C CA . VAL A 1 627 ? -4.674 8.628 8.149 1.00 92.88 627 VAL A CA 1
ATOM 4780 C C . VAL A 1 627 ? -5.934 8.592 9.014 1.00 92.88 627 VAL A C 1
ATOM 4782 O O . VAL A 1 627 ? -6.620 9.607 9.114 1.00 92.88 627 VAL A O 1
ATOM 4785 N N . LEU A 1 628 ? -6.212 7.474 9.697 1.00 92.12 628 LEU A N 1
ATOM 4786 C CA . LEU A 1 628 ? -7.336 7.383 10.642 1.00 92.12 628 LEU A CA 1
ATOM 4787 C C . LEU A 1 628 ? -7.217 8.428 11.761 1.00 92.12 628 LEU A C 1
ATOM 4789 O O . LEU A 1 628 ? -8.183 9.113 12.089 1.00 92.12 628 LEU A O 1
ATOM 4793 N N . ALA A 1 629 ? -6.018 8.585 12.324 1.00 90.50 629 ALA A N 1
ATOM 4794 C CA . ALA A 1 629 ? -5.773 9.567 13.375 1.00 90.50 629 ALA A CA 1
ATOM 4795 C C . ALA A 1 629 ? -5.931 11.011 12.874 1.00 90.50 629 ALA A C 1
ATOM 4797 O O . ALA A 1 629 ? -6.380 11.871 13.627 1.00 90.50 629 ALA A O 1
ATOM 4798 N N . GLY A 1 630 ? -5.572 11.275 11.615 1.00 86.88 630 GLY A N 1
ATOM 4799 C CA . GLY A 1 630 ? -5.761 12.569 10.964 1.00 86.88 630 GLY A CA 1
ATOM 4800 C C . GLY A 1 630 ? -7.209 12.927 10.676 1.00 86.88 630 GLY A C 1
ATOM 4801 O O . GLY A 1 630 ? -7.592 14.077 10.880 1.00 86.88 630 GLY A O 1
ATOM 4802 N N . ALA A 1 631 ? -7.999 11.948 10.221 1.00 84.62 631 ALA A N 1
ATOM 4803 C CA . ALA A 1 631 ? -9.429 12.121 9.968 1.00 84.62 631 ALA A CA 1
ATOM 4804 C C . ALA A 1 631 ? -10.168 12.518 11.254 1.00 84.62 631 ALA A C 1
ATOM 4806 O O . ALA A 1 631 ? -11.020 13.401 11.230 1.00 84.62 631 ALA A O 1
ATOM 4807 N N . ASN A 1 632 ? -9.779 11.916 12.388 1.00 79.44 632 ASN A N 1
ATOM 4808 C CA . ASN A 1 632 ? -10.227 12.288 13.732 1.00 79.44 632 ASN A CA 1
ATOM 4809 C C . ASN A 1 632 ? -11.763 12.276 13.925 1.00 79.44 632 ASN A C 1
ATOM 4811 O O . ASN A 1 632 ? -12.265 12.969 14.811 1.00 79.44 632 ASN A O 1
ATOM 4815 N N . THR A 1 633 ? -12.483 11.490 13.115 1.00 82.00 633 THR A N 1
ATOM 4816 C CA . THR A 1 633 ? -13.914 11.188 13.286 1.00 82.00 633 THR A CA 1
ATOM 4817 C C . THR A 1 633 ? -14.103 10.058 14.297 1.00 82.00 633 THR A C 1
ATOM 4819 O O . THR A 1 633 ? -13.181 9.266 14.521 1.00 82.00 633 THR A O 1
ATOM 4822 N N . ASP A 1 634 ? -15.295 9.936 14.880 1.00 78.06 634 ASP A N 1
ATOM 4823 C CA . ASP A 1 634 ? -15.579 8.895 15.877 1.00 78.06 634 ASP A CA 1
ATOM 4824 C C . ASP A 1 634 ? -15.379 7.497 15.290 1.00 78.06 634 ASP A C 1
ATOM 4826 O O . ASP A 1 634 ? -14.689 6.669 15.886 1.00 78.06 634 ASP A O 1
ATOM 4830 N N . ILE A 1 635 ? -15.836 7.260 14.054 1.00 80.44 635 ILE A N 1
ATOM 4831 C CA . ILE A 1 635 ? -15.590 5.995 13.349 1.00 80.44 635 ILE A CA 1
ATOM 4832 C C . ILE A 1 635 ? -14.090 5.745 13.152 1.00 80.44 635 ILE A C 1
ATOM 4834 O O . ILE A 1 635 ? -13.629 4.620 13.354 1.00 80.44 635 ILE A O 1
ATOM 4838 N N . ALA A 1 636 ? -13.291 6.754 12.797 1.00 86.62 636 ALA A N 1
ATOM 4839 C CA . ALA A 1 636 ? -11.848 6.575 12.643 1.00 86.62 636 ALA A CA 1
ATOM 4840 C C . ALA A 1 636 ? -11.158 6.218 13.972 1.00 86.62 636 ALA A C 1
ATOM 4842 O O . ALA A 1 636 ? -10.294 5.332 14.004 1.00 86.62 636 ALA A O 1
ATOM 4843 N N . LEU A 1 637 ? -11.577 6.841 15.077 1.00 86.56 637 LEU A N 1
ATOM 4844 C CA . LEU A 1 637 ? -11.084 6.536 16.420 1.00 86.56 637 LEU A CA 1
ATOM 4845 C C . LEU A 1 637 ? -11.536 5.147 16.899 1.00 86.56 637 LEU A C 1
ATOM 4847 O O . LEU A 1 637 ? -10.718 4.403 17.444 1.00 86.56 637 LEU A O 1
ATOM 4851 N N . ILE A 1 638 ? -12.772 4.734 16.602 1.00 82.44 638 ILE A N 1
ATOM 4852 C CA . ILE A 1 638 ? -13.259 3.361 16.815 1.00 82.44 638 ILE A CA 1
ATOM 4853 C C . ILE A 1 638 ? -12.367 2.363 16.076 1.00 82.44 638 ILE A C 1
ATOM 4855 O O . ILE A 1 638 ? -11.906 1.377 16.653 1.00 82.44 638 ILE A O 1
ATOM 4859 N N . GLN A 1 639 ? -12.063 2.614 14.800 1.00 86.50 639 GLN A N 1
ATOM 4860 C CA . GLN A 1 639 ? -11.214 1.712 14.022 1.00 86.50 639 GLN A CA 1
ATOM 4861 C C . GLN A 1 639 ? -9.786 1.644 14.576 1.00 86.50 639 GLN A C 1
ATOM 4863 O O . GLN A 1 639 ? -9.217 0.549 14.629 1.00 86.50 639 GLN A O 1
ATOM 4868 N N . LEU A 1 640 ? -9.225 2.759 15.056 1.00 90.88 640 LEU A N 1
ATOM 4869 C CA . LEU A 1 640 ? -7.948 2.763 15.776 1.00 90.88 640 LEU A CA 1
ATOM 4870 C C . LEU A 1 640 ? -8.015 1.937 17.066 1.00 90.88 640 LEU A C 1
ATOM 4872 O O . LEU A 1 640 ? -7.113 1.134 17.311 1.00 90.88 640 LEU A O 1
ATOM 4876 N N . HIS A 1 641 ? -9.080 2.074 17.858 1.00 85.19 641 HIS A N 1
ATOM 4877 C CA . HIS A 1 641 ? -9.293 1.289 19.078 1.00 85.19 641 HIS A CA 1
ATOM 4878 C C . HIS A 1 641 ? -9.381 -0.217 18.783 1.00 85.19 641 HIS A C 1
ATOM 4880 O O . HIS A 1 641 ? -8.704 -1.033 19.419 1.00 85.19 641 HIS A O 1
ATOM 4886 N N . LEU A 1 642 ? -10.118 -0.599 17.739 1.00 82.75 642 LEU A N 1
ATOM 4887 C CA . LEU A 1 642 ? -10.209 -1.987 17.283 1.00 82.75 642 LEU A CA 1
ATOM 4888 C C . LEU A 1 642 ? -8.856 -2.539 16.803 1.00 82.75 642 LEU A C 1
ATOM 4890 O O . LEU A 1 642 ? -8.553 -3.713 17.021 1.00 82.75 642 LEU A O 1
ATOM 4894 N N . VAL A 1 643 ? -8.019 -1.724 16.151 1.00 89.88 643 VAL A N 1
ATOM 4895 C CA . VAL A 1 643 ? -6.654 -2.132 15.766 1.00 89.88 643 VAL A CA 1
ATOM 4896 C C . VAL A 1 643 ? -5.768 -2.300 17.001 1.00 89.88 643 VAL A C 1
ATOM 4898 O O . VAL A 1 643 ? -5.070 -3.310 17.104 1.00 89.88 643 VAL A O 1
ATOM 4901 N N . ALA A 1 644 ? -5.814 -1.357 17.947 1.00 88.38 644 ALA A N 1
ATOM 4902 C CA . ALA A 1 644 ? -5.020 -1.401 19.175 1.00 88.38 644 ALA A CA 1
ATOM 4903 C C . ALA A 1 644 ? -5.279 -2.682 19.987 1.00 88.38 644 ALA A C 1
ATOM 4905 O O . ALA A 1 644 ? -4.340 -3.292 20.501 1.00 88.38 644 ALA A O 1
ATOM 4906 N N . SER A 1 645 ? -6.533 -3.134 20.035 1.00 79.31 645 SER A N 1
ATOM 4907 C CA . SER A 1 645 ? -6.934 -4.340 20.764 1.00 79.31 645 SER A CA 1
ATOM 4908 C C . SER A 1 645 ? -6.694 -5.639 19.974 1.00 79.31 645 SER A C 1
ATOM 4910 O O . SER A 1 645 ? -6.142 -6.603 20.521 1.00 79.31 645 SER A O 1
ATOM 4912 N N . LYS A 1 646 ? -7.062 -5.692 18.683 1.00 79.81 646 LYS A N 1
ATOM 4913 C CA . LYS A 1 646 ? -7.176 -6.957 17.922 1.00 79.81 646 LYS A CA 1
ATOM 4914 C C . LYS A 1 646 ? -6.081 -7.230 16.884 1.00 79.81 646 LYS A C 1
ATOM 4916 O O . LYS A 1 646 ? -5.996 -8.368 16.427 1.00 79.81 646 LYS A O 1
ATOM 4921 N N . ALA A 1 647 ? -5.261 -6.257 16.478 1.00 86.94 647 ALA A N 1
ATOM 4922 C CA . ALA A 1 647 ? -4.266 -6.494 15.422 1.00 86.94 647 ALA A CA 1
ATOM 4923 C C . ALA A 1 647 ? -3.216 -7.532 15.849 1.00 86.94 647 ALA A C 1
ATOM 4925 O O . ALA A 1 647 ? -2.707 -7.463 16.961 1.00 86.94 647 ALA A O 1
ATOM 4926 N N . LYS A 1 648 ? -2.842 -8.483 14.985 1.00 84.00 648 LYS A N 1
ATOM 4927 C CA . LYS A 1 648 ? -1.827 -9.494 15.347 1.00 84.00 648 LYS A CA 1
ATOM 4928 C C . LYS A 1 648 ? -0.427 -8.885 15.562 1.00 84.00 648 LYS A C 1
ATOM 4930 O O . LYS A 1 648 ? 0.200 -9.206 16.571 1.00 84.00 648 LYS A O 1
ATOM 4935 N N . PRO A 1 649 ? 0.081 -7.983 14.694 1.00 89.44 649 PRO A N 1
ATOM 4936 C CA . PRO A 1 649 ? 1.418 -7.417 14.857 1.00 89.44 649 PRO A CA 1
ATOM 4937 C C . PRO A 1 649 ? 1.487 -6.401 16.008 1.00 89.44 649 PRO A C 1
ATOM 4939 O O . PRO A 1 649 ? 0.797 -5.379 15.993 1.00 89.44 649 PRO A O 1
ATOM 4942 N N . LYS A 1 650 ? 2.406 -6.613 16.963 1.00 88.25 650 LYS A N 1
ATOM 4943 C CA . LYS A 1 650 ? 2.629 -5.711 18.117 1.00 88.25 650 LYS A CA 1
ATOM 4944 C C . LYS A 1 650 ? 2.933 -4.265 17.696 1.00 88.25 650 LYS A C 1
ATOM 4946 O O . LYS A 1 650 ? 2.482 -3.327 18.345 1.00 88.25 650 LYS A O 1
ATOM 4951 N N . ARG A 1 651 ? 3.629 -4.068 16.566 1.00 91.25 651 ARG A N 1
ATOM 4952 C CA . ARG A 1 651 ? 3.905 -2.731 16.001 1.00 91.25 651 ARG A CA 1
ATOM 4953 C C . ARG A 1 651 ? 2.624 -1.960 15.659 1.00 91.25 651 ARG A C 1
ATOM 4955 O O . ARG A 1 651 ? 2.558 -0.769 15.950 1.00 91.25 651 ARG A O 1
ATOM 4962 N N . LEU A 1 652 ? 1.610 -2.629 15.099 1.00 93.81 652 LEU A N 1
ATOM 4963 C CA . LEU A 1 652 ? 0.317 -2.005 14.788 1.00 93.81 652 LEU A CA 1
ATOM 4964 C C . LEU A 1 652 ? -0.463 -1.683 16.061 1.00 93.81 652 LEU A C 1
ATOM 4966 O O . LEU A 1 652 ? -0.938 -0.556 16.192 1.00 93.81 652 LEU A O 1
ATOM 4970 N N . LYS A 1 653 ? -0.510 -2.615 17.028 1.00 90.69 653 LYS A N 1
ATOM 4971 C CA . LYS A 1 653 ? -1.142 -2.368 18.335 1.00 90.69 653 LYS A CA 1
ATOM 4972 C C . LYS A 1 653 ? -0.556 -1.133 19.024 1.00 90.69 653 LYS A C 1
ATOM 4974 O O . LYS A 1 653 ? -1.283 -0.211 19.385 1.00 90.69 653 LYS A O 1
ATOM 4979 N N . ASN A 1 654 ? 0.773 -1.085 19.138 1.00 91.31 654 ASN A N 1
ATOM 4980 C CA . ASN A 1 654 ? 1.489 -0.003 19.816 1.00 91.31 654 ASN A CA 1
ATOM 4981 C C . ASN A 1 654 ? 1.307 1.348 19.110 1.00 91.31 654 ASN A C 1
ATOM 4983 O O . ASN A 1 654 ? 1.129 2.376 19.773 1.00 91.31 654 ASN A O 1
ATOM 4987 N N . ARG A 1 655 ? 1.343 1.366 17.767 1.00 94.25 655 ARG A N 1
ATOM 4988 C CA . ARG A 1 655 ? 1.108 2.594 16.996 1.00 94.25 655 ARG A CA 1
ATOM 4989 C C . ARG A 1 655 ? -0.324 3.090 17.172 1.00 94.25 655 ARG A C 1
ATOM 4991 O O . ARG A 1 655 ? -0.489 4.259 17.509 1.00 94.25 655 ARG A O 1
ATOM 4998 N N . ALA A 1 656 ? -1.324 2.221 17.021 1.00 93.56 656 ALA A N 1
ATOM 4999 C CA . ALA A 1 656 ? -2.731 2.574 17.216 1.00 93.56 656 ALA A CA 1
ATOM 5000 C C . ALA A 1 656 ? -2.995 3.105 18.636 1.00 93.56 656 ALA A C 1
ATOM 5002 O O . ALA A 1 656 ? -3.556 4.186 18.786 1.00 93.56 656 ALA A O 1
ATOM 5003 N N . GLY A 1 657 ? -2.491 2.424 19.673 1.00 89.81 657 GLY A N 1
ATOM 5004 C CA . GLY A 1 657 ? -2.617 2.878 21.065 1.00 89.81 657 GLY A CA 1
ATOM 5005 C C . GLY A 1 657 ? -1.938 4.228 21.334 1.00 89.81 657 GLY A C 1
ATOM 5006 O O . GLY A 1 657 ? -2.451 5.060 22.079 1.00 89.81 657 GLY A O 1
ATOM 5007 N N . THR A 1 658 ? -0.801 4.500 20.687 1.00 92.81 658 THR A N 1
ATOM 5008 C CA . THR A 1 658 ? -0.131 5.809 20.781 1.00 92.81 658 THR A CA 1
ATOM 5009 C C . THR A 1 658 ? -0.948 6.915 20.117 1.00 92.81 658 THR A C 1
ATOM 5011 O O . THR A 1 658 ? -1.043 8.010 20.666 1.00 92.81 658 THR A O 1
ATOM 5014 N N . LEU A 1 659 ? -1.539 6.642 18.953 1.00 92.25 659 LEU A N 1
ATOM 5015 C CA . LEU A 1 659 ? -2.387 7.601 18.244 1.00 92.25 659 LEU A CA 1
ATOM 5016 C C . LEU A 1 659 ? -3.678 7.898 19.019 1.00 92.25 659 LEU A C 1
ATOM 5018 O O . LEU A 1 659 ? -4.035 9.065 19.143 1.00 92.25 659 LEU A O 1
ATOM 5022 N N . LEU A 1 660 ? -4.304 6.886 19.628 1.00 89.31 660 LEU A N 1
ATOM 5023 C CA . LEU A 1 660 ? -5.475 7.065 20.496 1.00 89.31 660 LEU A CA 1
ATOM 5024 C C . LEU A 1 660 ? -5.176 7.944 21.708 1.00 89.31 660 LEU A C 1
ATOM 5026 O O . LEU A 1 660 ? -5.918 8.882 21.967 1.00 89.31 660 LEU A O 1
ATOM 5030 N N . ARG A 1 661 ? -4.062 7.706 22.415 1.00 87.50 661 ARG A N 1
ATOM 5031 C CA . ARG A 1 661 ? -3.669 8.553 23.558 1.00 87.50 661 ARG A CA 1
ATOM 5032 C C . ARG A 1 661 ? -3.459 10.009 23.155 1.00 87.50 661 ARG A C 1
ATOM 5034 O O . ARG A 1 661 ? -3.854 10.904 23.890 1.00 87.50 661 ARG A O 1
ATOM 5041 N N . LYS A 1 662 ? -2.882 10.254 21.974 1.00 87.88 662 LYS A N 1
ATOM 5042 C CA . LYS A 1 662 ? -2.734 11.614 21.436 1.00 87.88 662 LYS A CA 1
ATOM 5043 C C . LYS A 1 662 ? -4.084 12.246 21.095 1.00 87.88 662 LYS A C 1
ATOM 5045 O O . LYS A 1 662 ? -4.286 13.415 21.401 1.00 87.88 662 LYS A O 1
ATOM 5050 N N . ALA A 1 663 ? -4.995 11.484 20.489 1.00 86.56 663 ALA A N 1
ATOM 5051 C CA . ALA A 1 663 ? -6.339 11.956 20.159 1.00 86.56 663 ALA A CA 1
ATOM 5052 C C . ALA A 1 663 ? -7.194 12.238 21.408 1.00 86.56 663 ALA A C 1
ATOM 5054 O O . ALA A 1 663 ? -7.988 13.178 21.388 1.00 86.56 663 ALA A O 1
ATOM 5055 N N . ALA A 1 664 ? -7.007 11.457 22.477 1.00 86.88 664 ALA A N 1
ATOM 5056 C CA . ALA A 1 664 ? -7.641 11.660 23.778 1.00 86.88 664 ALA A CA 1
ATOM 5057 C C . ALA A 1 664 ? -7.097 12.919 24.468 1.00 86.88 664 ALA A C 1
ATOM 5059 O O . ALA A 1 664 ? -7.867 13.813 24.805 1.00 86.88 664 ALA A O 1
ATOM 5060 N N . ALA A 1 665 ? -5.767 13.053 24.558 1.00 86.12 665 ALA A N 1
ATOM 5061 C CA . ALA A 1 665 ? -5.120 14.220 25.161 1.00 86.12 665 ALA A CA 1
ATOM 5062 C C . ALA A 1 665 ? -5.503 15.533 24.457 1.00 86.12 665 ALA A C 1
ATOM 5064 O O . ALA A 1 665 ? -5.747 16.537 25.117 1.00 86.12 665 ALA A O 1
ATOM 5065 N N . ALA A 1 666 ? -5.635 15.520 23.124 1.00 83.38 666 ALA A N 1
ATOM 5066 C CA . ALA A 1 666 ? -6.098 16.679 22.355 1.00 83.38 666 ALA A CA 1
ATOM 5067 C C . ALA A 1 666 ? -7.549 17.101 22.672 1.00 83.38 666 ALA A C 1
ATOM 5069 O O . ALA A 1 666 ? -7.940 18.211 22.325 1.00 83.38 666 ALA A O 1
ATOM 5070 N N . ARG A 1 667 ? -8.338 16.228 23.311 1.00 81.94 667 ARG A N 1
ATOM 5071 C CA . ARG A 1 667 ? -9.708 16.485 23.782 1.00 81.94 667 ARG A CA 1
ATOM 5072 C C . ARG A 1 667 ? -9.790 16.697 25.299 1.00 81.94 667 ARG A C 1
ATOM 5074 O O . ARG A 1 667 ? -10.890 16.790 25.823 1.00 81.94 667 ARG A O 1
ATOM 5081 N N . GLY A 1 668 ? -8.659 16.728 26.009 1.00 82.25 668 GLY A N 1
ATOM 5082 C CA . GLY A 1 668 ? -8.650 16.771 27.475 1.00 82.25 668 GLY A CA 1
ATOM 5083 C C . GLY A 1 668 ? -9.176 15.490 28.132 1.00 82.25 668 GLY A C 1
ATOM 5084 O O . GLY A 1 668 ? -9.573 15.521 29.289 1.00 82.25 668 GLY A O 1
ATOM 5085 N N . LEU A 1 669 ? -9.190 14.370 27.403 1.00 84.69 669 LEU A N 1
ATOM 5086 C CA . LEU A 1 669 ? -9.706 13.088 27.877 1.00 84.69 669 LEU A CA 1
ATOM 5087 C C . LEU A 1 669 ? -8.563 12.107 28.149 1.00 84.69 669 LEU A C 1
ATOM 5089 O O . LEU A 1 669 ? -7.554 12.068 27.435 1.00 84.69 669 LEU A O 1
ATOM 5093 N N . THR A 1 670 ? -8.753 11.238 29.136 1.00 81.50 670 THR A N 1
ATOM 5094 C CA . THR A 1 670 ? -7.953 10.016 29.274 1.00 81.50 670 THR A CA 1
ATOM 5095 C C . THR A 1 670 ? -8.317 9.003 28.183 1.00 81.50 670 THR A C 1
ATOM 5097 O O . THR A 1 670 ? -9.359 9.094 27.530 1.00 81.50 670 THR A O 1
ATOM 5100 N N . GLY A 1 671 ? -7.463 7.996 27.973 1.00 75.19 671 GLY A N 1
ATOM 5101 C CA . GLY A 1 671 ? -7.758 6.921 27.018 1.00 75.19 671 GLY A CA 1
ATOM 5102 C C . GLY A 1 671 ? -9.051 6.163 27.346 1.00 75.19 671 GLY A C 1
ATOM 5103 O O . GLY A 1 671 ? -9.765 5.770 26.428 1.00 75.19 671 GLY A O 1
ATOM 5104 N N . GLU A 1 672 ? -9.369 6.012 28.635 1.00 78.19 672 GLU A N 1
ATOM 5105 C CA . GLU A 1 672 ? -10.601 5.366 29.100 1.00 78.19 672 GLU A CA 1
ATOM 5106 C C . GLU A 1 672 ? -11.829 6.261 28.912 1.00 78.19 672 GLU A C 1
ATOM 5108 O O . GLU A 1 672 ? -12.833 5.802 28.376 1.00 78.19 672 GLU A O 1
ATOM 5113 N N . GLN A 1 673 ? -11.736 7.553 29.236 1.00 83.19 673 GLN A N 1
ATOM 5114 C CA . GLN A 1 673 ? -12.826 8.505 28.979 1.00 83.19 673 GLN A CA 1
ATOM 5115 C C . GLN A 1 673 ? -13.138 8.654 27.488 1.00 83.19 673 GLN A C 1
ATOM 5117 O O . GLN A 1 673 ? -14.297 8.826 27.110 1.00 83.19 673 GLN A O 1
ATOM 5122 N N . LEU A 1 674 ? -12.112 8.591 26.631 1.00 83.06 674 LEU A N 1
ATOM 5123 C CA . LEU A 1 674 ? -12.317 8.555 25.189 1.00 83.06 674 LEU A CA 1
ATOM 5124 C C . LEU A 1 674 ? -12.992 7.240 24.775 1.00 83.06 674 LEU A C 1
ATOM 5126 O O . LEU A 1 674 ? -13.921 7.264 23.982 1.00 83.06 674 LEU A O 1
ATOM 5130 N N . ALA A 1 675 ? -12.561 6.098 25.308 1.00 79.12 675 ALA A N 1
ATOM 5131 C CA . ALA A 1 675 ? -13.151 4.809 24.960 1.00 79.12 675 ALA A CA 1
ATOM 5132 C C . ALA A 1 675 ? -14.614 4.659 25.426 1.00 79.12 675 ALA A C 1
ATOM 5134 O O . ALA A 1 675 ? -15.380 3.992 24.735 1.00 79.12 675 ALA A O 1
ATOM 5135 N N . ASP A 1 676 ? -15.022 5.306 26.525 1.00 84.69 676 ASP A N 1
ATOM 5136 C CA . ASP A 1 676 ? -16.434 5.395 26.944 1.00 84.69 676 ASP A CA 1
ATOM 5137 C C . ASP A 1 676 ? -17.298 6.135 25.911 1.00 84.69 676 ASP A C 1
ATOM 5139 O O . ASP A 1 676 ? -18.420 5.729 25.637 1.00 84.69 676 ASP A O 1
ATOM 5143 N N . ARG A 1 677 ? -16.748 7.176 25.276 1.00 83.44 677 ARG A N 1
ATOM 5144 C CA . ARG A 1 677 ? -17.441 7.999 24.267 1.00 83.44 677 ARG A CA 1
ATOM 5145 C C . ARG A 1 677 ? -17.438 7.398 22.862 1.00 83.44 677 ARG A C 1
ATOM 5147 O O . ARG A 1 677 ? -18.190 7.834 22.004 1.00 83.44 677 ARG A O 1
ATOM 5154 N N . LEU A 1 678 ? -16.567 6.423 22.605 1.00 79.88 678 LEU A N 1
ATOM 5155 C CA . LEU A 1 678 ? -16.398 5.803 21.289 1.00 79.88 678 LEU A CA 1
ATOM 5156 C C . LEU A 1 678 ? -17.235 4.531 21.109 1.00 79.88 678 LEU A C 1
ATOM 5158 O O . LEU A 1 678 ? -17.000 3.789 20.156 1.00 79.88 678 LEU A O 1
ATOM 5162 N N . VAL A 1 679 ? -18.171 4.221 22.007 1.00 80.81 679 VAL A N 1
ATOM 5163 C CA . VAL A 1 679 ? -19.075 3.086 21.789 1.00 80.81 679 VAL A CA 1
ATOM 5164 C C . VAL A 1 679 ? -20.101 3.482 20.716 1.00 80.81 679 VAL A C 1
ATOM 5166 O O . VAL A 1 679 ? -20.768 4.497 20.874 1.00 80.81 679 VAL A O 1
ATOM 5169 N N . PRO A 1 680 ? -20.217 2.747 19.593 1.00 75.88 680 PRO A N 1
ATOM 5170 C CA . PRO A 1 680 ? -21.246 3.032 18.596 1.00 75.88 680 PRO A CA 1
ATOM 5171 C C . PRO A 1 680 ? -22.642 2.664 19.112 1.00 75.88 680 PRO A C 1
ATOM 5173 O O . PRO A 1 680 ? -22.798 1.684 19.844 1.00 75.88 680 PRO A O 1
ATOM 5176 N N . ASP A 1 681 ? -23.670 3.362 18.633 1.00 82.25 681 ASP A N 1
ATOM 5177 C CA . ASP A 1 681 ? -25.076 2.983 18.835 1.00 82.25 681 ASP A CA 1
ATOM 5178 C C . ASP A 1 681 ? -25.476 1.715 18.055 1.00 82.25 681 ASP A C 1
ATOM 5180 O O . ASP A 1 681 ? -26.446 1.052 18.403 1.00 82.25 681 ASP A O 1
ATOM 5184 N N . PHE A 1 682 ? -24.711 1.359 17.017 1.00 78.38 682 PHE A N 1
ATOM 5185 C CA . PHE A 1 682 ? -24.987 0.282 16.064 1.00 78.38 682 PHE A CA 1
ATOM 5186 C C . PHE A 1 682 ? -26.355 0.376 15.369 1.00 78.38 682 PHE A C 1
ATOM 5188 O O . PHE A 1 682 ? -26.916 -0.649 14.973 1.00 78.38 682 PHE A O 1
ATOM 5195 N N . GLY A 1 683 ? -26.876 1.594 15.195 1.00 76.75 683 GLY A N 1
ATOM 5196 C CA . GLY A 1 683 ? -28.198 1.826 14.608 1.00 76.75 683 GLY A CA 1
ATOM 5197 C C . GLY A 1 683 ? -29.361 1.375 15.498 1.00 76.75 683 GLY A C 1
ATOM 5198 O O . GLY A 1 683 ? -30.459 1.154 14.990 1.00 76.75 683 GLY A O 1
ATOM 5199 N N . LEU A 1 684 ? -29.117 1.200 16.800 1.00 87.25 684 LEU A N 1
ATOM 5200 C CA . LEU A 1 684 ? -30.164 0.981 17.791 1.00 87.25 684 LEU A CA 1
ATOM 5201 C C . LEU A 1 684 ? -30.902 2.295 18.085 1.00 87.25 684 LEU A C 1
ATOM 5203 O O . LEU A 1 684 ? -30.306 3.372 18.093 1.00 87.25 684 LEU A O 1
ATOM 5207 N N . ASP A 1 685 ? -32.198 2.193 18.352 1.00 88.88 685 ASP A N 1
ATOM 5208 C CA . ASP A 1 685 ? -33.035 3.310 18.775 1.00 88.88 685 ASP A CA 1
ATOM 5209 C C . ASP A 1 685 ? -32.797 3.699 20.246 1.00 88.88 685 ASP A C 1
ATOM 5211 O O . ASP A 1 685 ? -32.023 3.077 20.978 1.00 88.88 685 ASP A O 1
ATOM 5215 N N . ALA A 1 686 ? -33.497 4.738 20.706 1.00 85.06 686 ALA A N 1
ATOM 5216 C CA . ALA A 1 686 ? -33.394 5.216 22.082 1.00 85.06 686 ALA A CA 1
ATOM 5217 C C . ALA A 1 686 ? -33.836 4.180 23.133 1.00 85.06 686 ALA A C 1
ATOM 5219 O O . ALA A 1 686 ? -33.429 4.304 24.282 1.00 85.06 686 ALA A O 1
ATOM 5220 N N . ALA A 1 687 ? -34.619 3.157 22.772 1.00 84.88 687 ALA A N 1
ATOM 5221 C CA . ALA A 1 687 ? -34.968 2.052 23.668 1.00 84.88 687 ALA A CA 1
ATOM 5222 C C . ALA A 1 687 ? -33.875 0.963 23.712 1.00 84.88 687 ALA A C 1
ATOM 5224 O O . ALA A 1 687 ? -33.983 -0.005 24.465 1.00 84.88 687 ALA A O 1
ATOM 5225 N N . GLY A 1 688 ? -32.805 1.113 22.925 1.00 88.00 688 GLY A N 1
ATOM 5226 C CA . GLY A 1 688 ? -31.742 0.122 22.792 1.00 88.00 688 GLY A CA 1
ATOM 5227 C C . GLY A 1 688 ? -32.149 -1.075 21.934 1.00 88.00 688 GLY A C 1
ATOM 5228 O O . GLY A 1 688 ? -31.575 -2.155 22.093 1.00 88.00 688 GLY A O 1
ATOM 5229 N N . SER A 1 689 ? -33.138 -0.903 21.055 1.00 89.25 689 SER A N 1
ATOM 5230 C CA . SER A 1 689 ? -33.671 -1.943 20.175 1.00 89.25 689 SER A CA 1
ATOM 5231 C C . SER A 1 689 ? -33.443 -1.595 18.700 1.00 89.25 689 SER A C 1
ATOM 5233 O O . SER A 1 689 ? -33.042 -0.487 18.358 1.00 89.25 689 SER A O 1
ATOM 5235 N N . MET A 1 690 ? -33.659 -2.547 17.796 1.00 90.62 690 MET A N 1
ATOM 5236 C CA . MET A 1 690 ? -33.710 -2.266 16.358 1.00 90.62 690 MET A CA 1
ATOM 5237 C C . MET A 1 690 ? -34.827 -3.082 15.727 1.00 90.62 690 MET A C 1
ATOM 5239 O O . MET A 1 690 ? -34.887 -4.299 15.908 1.00 90.62 690 MET A O 1
ATOM 5243 N N . THR A 1 691 ? -35.680 -2.421 14.947 1.00 91.81 691 THR A N 1
ATOM 5244 C CA . THR A 1 691 ? -36.736 -3.090 14.183 1.00 91.81 691 THR A CA 1
ATOM 5245 C C . THR A 1 691 ? -36.215 -3.504 12.810 1.00 91.81 691 THR A C 1
ATOM 5247 O O . THR A 1 691 ? -35.755 -2.683 12.021 1.00 91.81 691 THR A O 1
ATOM 5250 N N . LEU A 1 692 ? -36.301 -4.797 12.519 1.00 90.81 692 LEU A N 1
ATOM 5251 C CA . LEU A 1 692 ? -35.937 -5.418 11.252 1.00 90.81 692 LEU A CA 1
ATOM 5252 C C . LEU A 1 692 ? -37.210 -5.705 10.455 1.00 90.81 692 LEU A C 1
ATOM 5254 O O . LEU A 1 692 ? -37.975 -6.604 10.813 1.00 90.81 692 LEU A O 1
ATOM 5258 N N . ASP A 1 693 ? -37.431 -4.946 9.382 1.00 90.62 693 ASP A N 1
ATOM 5259 C CA . ASP A 1 693 ? -38.653 -5.032 8.580 1.00 90.62 693 ASP A CA 1
ATOM 5260 C C . ASP A 1 693 ? -38.500 -6.009 7.401 1.00 90.62 693 ASP A C 1
ATOM 5262 O O . ASP A 1 693 ? -37.586 -5.885 6.587 1.00 90.62 693 ASP A O 1
ATOM 5266 N N . TYR A 1 694 ? -39.378 -7.016 7.331 1.00 90.38 694 TYR A N 1
ATOM 5267 C CA . TYR A 1 694 ? -39.486 -7.961 6.207 1.00 90.38 694 TYR A CA 1
ATOM 5268 C C . TYR A 1 694 ? -40.761 -7.693 5.374 1.00 90.38 694 TYR A C 1
ATOM 5270 O O . TYR A 1 694 ? -41.157 -8.511 4.537 1.00 90.38 694 TYR A O 1
ATOM 5278 N N . GLY A 1 695 ? -41.448 -6.575 5.622 1.00 88.06 695 GLY A N 1
ATOM 5279 C CA . GLY A 1 695 ? -42.731 -6.185 5.046 1.00 88.06 695 GLY A CA 1
ATOM 5280 C C . GLY A 1 695 ? -43.905 -6.724 5.863 1.00 88.06 695 GLY A C 1
ATOM 5281 O O . GLY A 1 695 ? -44.526 -6.007 6.640 1.00 88.06 695 GLY A O 1
ATOM 5282 N N . ARG A 1 696 ? -44.233 -8.013 5.693 1.00 85.44 696 ARG A N 1
ATOM 5283 C CA . ARG A 1 696 ? -45.403 -8.650 6.347 1.00 85.44 696 ARG A CA 1
ATOM 5284 C C . ARG A 1 696 ? -45.167 -9.109 7.785 1.00 85.44 696 ARG A C 1
ATOM 5286 O O . ARG A 1 696 ? -46.099 -9.577 8.430 1.00 85.44 696 ARG A O 1
ATOM 5293 N N . ARG A 1 697 ? -43.917 -9.083 8.233 1.00 89.81 697 ARG A N 1
ATOM 5294 C CA . ARG A 1 697 ? -43.503 -9.465 9.581 1.00 89.81 697 ARG A CA 1
ATOM 5295 C C . ARG A 1 697 ? -42.302 -8.627 9.974 1.00 89.81 697 ARG A C 1
ATOM 5297 O O . ARG A 1 697 ? -41.438 -8.365 9.135 1.00 89.81 697 ARG A O 1
ATOM 5304 N N . ARG A 1 698 ? -42.230 -8.259 11.242 1.00 91.19 698 ARG A N 1
ATOM 5305 C CA . ARG A 1 698 ? -41.102 -7.529 11.814 1.00 91.19 698 ARG A CA 1
ATOM 5306 C C . ARG A 1 698 ? -40.446 -8.337 12.918 1.00 91.19 698 ARG A C 1
ATOM 5308 O O . ARG A 1 698 ? -41.055 -9.216 13.531 1.00 91.19 698 ARG A O 1
ATOM 5315 N N . PHE A 1 699 ? -39.176 -8.044 13.148 1.00 92.81 699 PHE A N 1
ATOM 5316 C CA . PHE A 1 699 ? -38.419 -8.605 14.257 1.00 92.81 699 PHE A CA 1
ATOM 5317 C C . PHE A 1 699 ? -37.770 -7.481 15.047 1.00 92.81 699 PHE A C 1
ATOM 5319 O O . PHE A 1 699 ? -37.228 -6.552 14.454 1.00 92.81 699 PHE A O 1
ATOM 5326 N N . VAL A 1 700 ? -37.790 -7.580 16.369 1.00 93.00 700 VAL A N 1
ATOM 5327 C CA . VAL A 1 700 ? -37.142 -6.612 17.257 1.00 93.00 700 VAL A CA 1
ATOM 5328 C C . VAL A 1 700 ? -35.866 -7.233 17.803 1.00 93.00 700 VAL A C 1
ATOM 5330 O O . VAL A 1 700 ? -35.883 -8.349 18.322 1.00 93.00 700 VAL A O 1
ATOM 5333 N N . VAL A 1 701 ? -34.746 -6.535 17.647 1.00 93.06 701 VAL A N 1
ATOM 5334 C CA . VAL A 1 701 ? -33.451 -6.946 18.194 1.00 93.06 701 VAL A CA 1
ATOM 5335 C C . VAL A 1 701 ? -33.374 -6.587 19.676 1.00 93.06 701 VAL A C 1
ATOM 5337 O O . VAL A 1 701 ? -33.633 -5.445 20.046 1.00 93.06 701 VAL A O 1
ATOM 5340 N N . GLY A 1 702 ? -32.960 -7.553 20.493 1.00 90.12 702 GLY A N 1
ATOM 5341 C CA . GLY A 1 702 ? -32.642 -7.390 21.911 1.00 90.12 702 GLY A CA 1
ATOM 5342 C C . GLY A 1 702 ? -31.267 -7.966 22.255 1.00 90.12 702 GLY A C 1
ATOM 5343 O O . GLY A 1 702 ? -30.600 -8.576 21.413 1.00 90.12 702 GLY A O 1
ATOM 5344 N N . PHE A 1 703 ? -30.838 -7.782 23.504 1.00 92.81 703 PHE A N 1
ATOM 5345 C CA . PHE A 1 703 ? -29.523 -8.202 23.992 1.00 92.81 703 PHE A CA 1
ATOM 5346 C C . PHE A 1 703 ? -29.632 -8.909 25.345 1.00 92.81 703 PHE A C 1
ATOM 5348 O O . PHE A 1 703 ? -30.432 -8.521 26.200 1.00 92.81 703 PHE A O 1
ATOM 5355 N N . ASP A 1 704 ? -28.831 -9.958 25.522 1.00 90.88 704 ASP A N 1
ATOM 5356 C CA . ASP A 1 704 ? -28.674 -10.632 26.815 1.00 90.88 704 ASP A CA 1
ATOM 5357 C C . ASP A 1 704 ? -27.648 -9.911 27.717 1.00 90.88 704 ASP A C 1
ATOM 5359 O O . ASP A 1 704 ? -27.110 -8.856 27.363 1.00 90.88 704 ASP A O 1
ATOM 5363 N N . GLU A 1 705 ? -27.368 -10.469 28.895 1.00 90.44 705 GLU A N 1
ATOM 5364 C CA . GLU A 1 705 ? -26.402 -9.936 29.864 1.00 90.44 705 GLU A CA 1
ATOM 5365 C C . GLU A 1 705 ? -24.962 -9.884 29.330 1.00 90.44 705 GLU A C 1
ATOM 5367 O O . GLU A 1 705 ? -24.131 -9.124 29.824 1.00 90.44 705 GLU A O 1
ATOM 5372 N N . ARG A 1 706 ? -24.656 -10.658 28.283 1.00 91.75 706 ARG A N 1
ATOM 5373 C CA . ARG A 1 706 ? -23.354 -10.674 27.604 1.00 91.75 706 ARG A CA 1
ATOM 5374 C C . ARG A 1 706 ? -23.342 -9.821 26.336 1.00 91.75 706 ARG A C 1
ATOM 5376 O O . ARG A 1 706 ? -22.382 -9.901 25.561 1.00 91.75 706 ARG A O 1
ATOM 5383 N N . LEU A 1 707 ? -24.385 -9.013 26.122 1.00 92.44 707 LEU A N 1
ATOM 5384 C CA . LEU A 1 707 ? -24.646 -8.254 24.899 1.00 92.44 707 LEU A CA 1
ATOM 5385 C C . LEU A 1 707 ? -24.680 -9.131 23.635 1.00 92.44 707 LEU A C 1
ATOM 5387 O O . LEU A 1 707 ? -24.336 -8.676 22.541 1.00 92.44 707 LEU A O 1
ATOM 5391 N N . VAL A 1 708 ? -25.075 -10.400 23.741 1.00 90.94 708 VAL A N 1
ATOM 5392 C CA . VAL A 1 708 ? -25.303 -11.244 22.566 1.00 90.94 708 VAL A CA 1
ATOM 5393 C C . VAL A 1 708 ? -26.642 -10.843 21.939 1.00 90.94 708 VAL A C 1
ATOM 5395 O O . VAL A 1 708 ? -27.679 -10.936 22.602 1.00 90.94 708 VAL A O 1
ATOM 5398 N N . PRO A 1 709 ? -26.658 -10.426 20.655 1.00 91.31 709 PRO A N 1
ATOM 5399 C CA . PRO A 1 709 ? -27.899 -10.034 20.003 1.00 91.31 709 PRO A CA 1
ATOM 5400 C C . PRO A 1 709 ? -28.817 -11.242 19.789 1.00 91.31 709 PRO A C 1
ATOM 5402 O O . PRO A 1 709 ? -28.394 -12.263 19.226 1.00 91.31 709 PRO A O 1
ATOM 5405 N N . HIS A 1 710 ? -30.083 -11.093 20.160 1.00 90.56 710 HIS A N 1
ATOM 5406 C CA . HIS A 1 710 ? -31.180 -12.004 19.842 1.00 90.56 710 HIS A CA 1
ATOM 5407 C C . HIS A 1 710 ? -32.319 -11.232 19.164 1.00 90.56 710 HIS A C 1
ATOM 5409 O O . HIS A 1 710 ? -32.303 -10.005 19.122 1.00 90.56 710 HIS A O 1
ATOM 5415 N N . VAL A 1 711 ? -33.282 -11.943 18.578 1.00 92.25 711 VAL A N 1
ATOM 5416 C CA . VAL A 1 711 ? -34.433 -11.314 17.913 1.00 92.25 711 VAL A CA 1
ATOM 5417 C C . VAL A 1 711 ? -35.729 -11.893 18.438 1.00 92.25 711 VAL A C 1
ATOM 5419 O O . VAL A 1 711 ? -35.823 -13.103 18.609 1.00 92.25 711 VAL A O 1
ATOM 5422 N N . SER A 1 712 ? -36.733 -11.055 18.635 1.00 91.06 712 SER A N 1
ATOM 5423 C CA . SER A 1 712 ? -38.094 -11.469 18.970 1.00 91.06 712 SER A CA 1
ATOM 5424 C C . SER A 1 712 ? -39.028 -11.154 17.806 1.00 91.06 712 SER A C 1
ATOM 5426 O O . SER A 1 712 ? -38.795 -10.196 17.070 1.00 91.06 712 SER A O 1
ATOM 5428 N N . ASP A 1 713 ? -40.043 -11.988 17.580 1.00 87.81 713 ASP A N 1
ATOM 5429 C CA . ASP A 1 713 ? -41.107 -11.661 16.620 1.00 87.81 713 ASP A CA 1
ATOM 5430 C C . ASP A 1 713 ? -42.108 -10.648 17.208 1.00 87.81 713 ASP A C 1
ATOM 5432 O O . ASP A 1 713 ? -41.995 -10.254 18.366 1.00 87.81 713 ASP A O 1
ATOM 5436 N N . GLU A 1 714 ? -43.081 -10.202 16.409 1.00 81.56 714 GLU A N 1
ATOM 5437 C CA . GLU A 1 714 ? -44.105 -9.226 16.831 1.00 81.56 714 GLU A CA 1
ATOM 5438 C C . GLU A 1 714 ? -44.940 -9.681 18.039 1.00 81.56 714 GLU A C 1
ATOM 5440 O O . GLU A 1 714 ? -45.503 -8.846 18.739 1.00 81.56 714 GLU A O 1
ATOM 5445 N N . ALA A 1 715 ? -44.996 -10.987 18.320 1.00 77.69 715 ALA A N 1
ATOM 5446 C CA . ALA A 1 715 ? -45.657 -11.534 19.504 1.00 77.69 715 ALA A CA 1
ATOM 5447 C C . ALA A 1 715 ? -44.731 -11.586 20.738 1.00 77.69 715 ALA A C 1
ATOM 5449 O O . ALA A 1 715 ? -45.094 -12.171 21.756 1.00 77.69 715 ALA A O 1
ATOM 5450 N N . GLY A 1 716 ? -43.517 -11.030 20.644 1.00 76.31 716 GLY A N 1
ATOM 5451 C CA . GLY A 1 716 ? -42.514 -11.025 21.708 1.00 76.31 716 GLY A CA 1
ATOM 5452 C C . GLY A 1 716 ? -41.765 -12.349 21.873 1.00 76.31 716 GLY A C 1
ATOM 5453 O O . GLY A 1 716 ? -40.971 -12.484 22.803 1.00 76.31 716 GLY A O 1
ATOM 5454 N N . LYS A 1 717 ? -41.966 -13.341 20.991 1.00 83.31 717 LYS A N 1
ATOM 5455 C CA . LYS A 1 717 ? -41.343 -14.660 21.151 1.00 83.31 717 LYS A CA 1
ATOM 5456 C C . LYS A 1 717 ? -39.871 -14.627 20.715 1.00 83.31 717 LYS A C 1
ATOM 5458 O O . LYS A 1 717 ? -39.600 -14.387 19.533 1.00 83.31 717 LYS A O 1
ATOM 5463 N N . PRO A 1 718 ? -38.913 -14.947 21.608 1.00 82.44 718 PRO A N 1
ATOM 5464 C CA . PRO A 1 718 ? -37.492 -14.866 21.299 1.00 82.44 718 PRO A CA 1
ATOM 5465 C C . PRO A 1 718 ? -37.036 -15.980 20.349 1.00 82.44 718 PRO A C 1
ATOM 5467 O O . PRO A 1 718 ? -37.469 -17.135 20.411 1.00 82.44 718 PRO A O 1
ATOM 5470 N N . ARG A 1 719 ? -36.093 -15.636 19.473 1.00 82.94 719 ARG A N 1
ATOM 5471 C CA . ARG A 1 719 ? -35.431 -16.510 18.502 1.00 82.94 719 ARG A CA 1
ATOM 5472 C C . ARG A 1 719 ? -33.930 -16.228 18.497 1.00 82.94 719 ARG A C 1
ATOM 5474 O O . ARG A 1 719 ? -33.471 -15.093 18.392 1.00 82.94 719 ARG A O 1
ATOM 5481 N N . LYS A 1 720 ? -33.139 -17.303 18.540 1.00 71.12 720 LYS A N 1
ATOM 5482 C CA . LYS A 1 720 ? -31.664 -17.225 18.522 1.00 71.12 720 LYS A CA 1
ATOM 5483 C C . LYS A 1 720 ? -31.088 -16.800 17.168 1.00 71.12 720 LYS A C 1
ATOM 5485 O O . LYS A 1 720 ? -29.934 -16.377 17.083 1.00 71.12 720 LYS A O 1
ATOM 5490 N N . THR A 1 721 ? -31.858 -16.955 16.096 1.00 81.31 721 THR A N 1
ATOM 5491 C CA . THR A 1 721 ? -31.443 -16.618 14.736 1.00 81.31 721 THR A CA 1
ATOM 5492 C C . THR A 1 721 ? -32.555 -15.883 14.015 1.00 81.31 721 THR A C 1
ATOM 5494 O O . THR A 1 721 ? -33.716 -16.293 14.050 1.00 81.31 721 THR A O 1
ATOM 5497 N N . LEU A 1 722 ? -32.171 -14.822 13.311 1.00 88.06 722 LEU A N 1
ATOM 5498 C CA . LEU A 1 722 ? -33.053 -14.160 12.367 1.00 88.06 722 LEU A CA 1
ATOM 5499 C C . LEU A 1 722 ? -33.348 -15.118 11.197 1.00 88.06 722 LEU A C 1
ATOM 5501 O O . LEU A 1 722 ? -32.404 -15.702 10.648 1.00 88.06 722 LEU A O 1
ATOM 5505 N N . PRO A 1 723 ? -34.624 -15.338 10.828 1.00 88.06 723 PRO A N 1
ATOM 5506 C CA . PRO A 1 723 ? -34.981 -16.164 9.679 1.00 88.06 723 PRO A CA 1
ATOM 5507 C C . PRO A 1 723 ? -34.353 -15.632 8.387 1.00 88.06 723 PRO A C 1
ATOM 5509 O O . PRO A 1 723 ? -34.238 -14.427 8.208 1.00 88.06 723 PRO A O 1
ATOM 5512 N N . LYS A 1 724 ? -33.972 -16.517 7.459 1.00 88.81 724 LYS A N 1
ATOM 5513 C CA . LYS A 1 724 ? -33.535 -16.069 6.128 1.00 88.81 724 LYS A CA 1
ATOM 5514 C C . LYS A 1 724 ? -34.715 -15.432 5.372 1.00 88.81 724 LYS A C 1
ATOM 5516 O O . LYS A 1 724 ? -35.829 -15.951 5.511 1.00 88.81 724 LYS A O 1
ATOM 5521 N N . PRO A 1 725 ? -34.475 -14.391 4.552 1.00 89.56 725 PRO A N 1
ATOM 5522 C CA . PRO A 1 725 ? -35.487 -13.842 3.651 1.00 89.56 725 PRO A CA 1
ATOM 5523 C C . PRO A 1 725 ? -36.091 -14.939 2.767 1.00 89.56 725 PRO A C 1
ATOM 5525 O O . PRO A 1 725 ? -35.358 -15.732 2.167 1.00 89.56 725 PRO A O 1
ATOM 5528 N N . GLY A 1 726 ? -37.418 -15.022 2.727 1.00 86.50 726 GLY A N 1
ATOM 5529 C CA . GLY A 1 726 ? -38.174 -15.975 1.918 1.00 86.50 726 GLY A CA 1
ATOM 5530 C C . GLY A 1 726 ? -38.910 -15.311 0.754 1.00 86.50 726 GLY A C 1
ATOM 5531 O O . GLY A 1 726 ? -39.007 -14.096 0.668 1.00 86.50 726 GLY A O 1
ATOM 5532 N N . VAL A 1 727 ? -39.507 -16.127 -0.121 1.00 83.25 727 VAL A N 1
ATOM 5533 C CA . VAL A 1 727 ? -40.215 -15.672 -1.343 1.00 83.25 727 VAL A CA 1
ATOM 5534 C C . VAL A 1 727 ? -41.453 -14.804 -1.046 1.00 83.25 727 VAL A C 1
ATOM 5536 O O . VAL A 1 727 ? -41.938 -14.096 -1.918 1.00 83.25 727 VAL A O 1
ATOM 5539 N N . LYS A 1 728 ? -41.994 -14.878 0.176 1.00 84.50 728 LYS A N 1
ATOM 5540 C CA . LYS A 1 728 ? -43.165 -14.099 0.619 1.00 84.50 728 LYS A CA 1
ATOM 5541 C C . LYS A 1 728 ? -42.796 -12.809 1.366 1.00 84.50 728 LYS A C 1
ATOM 5543 O O . LYS A 1 728 ? -43.712 -12.081 1.749 1.00 84.50 728 LYS A O 1
ATOM 5548 N N . ASP A 1 729 ? -41.510 -12.587 1.630 1.00 89.06 729 ASP A N 1
ATOM 5549 C CA . ASP A 1 729 ? -41.008 -11.371 2.269 1.00 89.06 729 ASP A CA 1
ATOM 5550 C C . ASP A 1 729 ? -40.700 -10.313 1.198 1.00 89.06 729 ASP A C 1
ATOM 5552 O O . ASP A 1 729 ? -40.575 -10.633 0.013 1.00 89.06 729 ASP A O 1
ATOM 5556 N N . ASP A 1 730 ? -40.590 -9.054 1.611 1.00 90.81 730 ASP A N 1
ATOM 5557 C CA . ASP A 1 730 ? -40.274 -7.959 0.696 1.00 90.81 730 ASP A CA 1
ATOM 5558 C C . ASP A 1 730 ? -38.876 -8.142 0.052 1.00 90.81 730 ASP A C 1
ATOM 5560 O O . ASP A 1 730 ? -37.897 -8.380 0.775 1.00 90.81 730 ASP A O 1
ATOM 5564 N N . PRO A 1 731 ? -38.758 -8.059 -1.290 1.00 82.94 731 PRO A N 1
ATOM 5565 C CA . PRO A 1 731 ? -37.521 -8.366 -2.006 1.00 82.94 731 PRO A CA 1
ATOM 5566 C C . PRO A 1 731 ? -36.394 -7.351 -1.770 1.00 82.94 731 PRO A C 1
ATOM 5568 O O . PRO A 1 731 ? -35.236 -7.691 -2.018 1.00 82.94 731 PRO A O 1
ATOM 5571 N N . GLU A 1 732 ? -36.694 -6.144 -1.283 1.00 76.62 732 GLU A N 1
ATOM 5572 C CA . GLU A 1 732 ? -35.697 -5.115 -0.971 1.00 76.62 732 GLU A CA 1
ATOM 5573 C C . GLU A 1 732 ? -35.431 -5.023 0.537 1.00 76.62 732 GLU A C 1
ATOM 5575 O O . GLU A 1 732 ? -34.272 -5.064 0.967 1.00 76.62 732 GLU A O 1
ATOM 5580 N N . LEU A 1 733 ? -36.487 -4.965 1.357 1.00 83.00 733 LEU A N 1
ATOM 5581 C CA . LEU A 1 733 ? -36.360 -4.758 2.804 1.00 83.00 733 LEU A CA 1
ATOM 5582 C C . LEU A 1 733 ? -35.782 -5.985 3.520 1.00 83.00 733 LEU A C 1
ATOM 5584 O O . LEU A 1 733 ? -34.899 -5.841 4.369 1.00 83.00 733 LEU A O 1
ATOM 5588 N N . ALA A 1 734 ? -36.199 -7.204 3.155 1.00 85.44 734 ALA A N 1
ATOM 5589 C CA . ALA A 1 734 ? -35.788 -8.401 3.889 1.00 85.44 734 ALA A CA 1
ATOM 5590 C C . ALA A 1 734 ? -34.289 -8.744 3.723 1.00 85.44 734 ALA A C 1
ATOM 5592 O O . ALA A 1 734 ? -33.630 -9.015 4.737 1.00 85.44 734 ALA A O 1
ATOM 5593 N N . PRO A 1 735 ? -33.682 -8.705 2.513 1.00 80.31 735 PRO A N 1
ATOM 5594 C CA . PRO A 1 735 ? -32.235 -8.879 2.367 1.00 80.31 735 PRO A CA 1
ATOM 5595 C C . PRO A 1 735 ? -31.425 -7.797 3.086 1.00 80.31 735 PRO A C 1
ATOM 5597 O O . PRO A 1 735 ? -30.414 -8.118 3.719 1.00 80.31 735 PRO A O 1
ATOM 5600 N N . ALA A 1 736 ? -31.877 -6.539 3.038 1.00 73.19 736 ALA A N 1
ATOM 5601 C CA . ALA A 1 736 ? -31.229 -5.428 3.731 1.00 73.19 736 ALA A CA 1
ATOM 5602 C C . ALA A 1 736 ? -31.274 -5.611 5.258 1.00 73.19 736 ALA A C 1
ATOM 5604 O O . ALA A 1 736 ? -30.235 -5.530 5.915 1.00 73.19 736 ALA A O 1
ATOM 5605 N N . ALA A 1 737 ? -32.437 -5.961 5.815 1.00 85.19 737 ALA A N 1
ATOM 5606 C CA . ALA A 1 737 ? -32.615 -6.242 7.239 1.00 85.19 737 ALA A CA 1
ATOM 5607 C C . ALA A 1 737 ? -31.773 -7.448 7.702 1.00 85.19 737 ALA A C 1
ATOM 5609 O O . ALA A 1 737 ? -31.142 -7.412 8.763 1.00 85.19 737 ALA A O 1
ATOM 5610 N N . TYR A 1 738 ? -31.693 -8.509 6.891 1.00 85.56 738 TYR A N 1
ATOM 5611 C CA . TYR A 1 738 ? -30.839 -9.663 7.189 1.00 85.56 738 TYR A CA 1
ATOM 5612 C C . TYR A 1 738 ? -29.346 -9.298 7.193 1.00 85.56 738 TYR A C 1
ATOM 5614 O O . TYR A 1 738 ? -28.604 -9.718 8.088 1.00 85.56 738 TYR A O 1
ATOM 5622 N N . ALA A 1 739 ? -28.897 -8.494 6.224 1.00 76.25 739 ALA A N 1
ATOM 5623 C CA . ALA A 1 739 ? -27.524 -8.002 6.165 1.00 76.25 739 ALA A CA 1
ATOM 5624 C C . ALA A 1 739 ? -27.192 -7.072 7.347 1.00 76.25 739 ALA A C 1
ATOM 5626 O O . ALA A 1 739 ? -26.126 -7.225 7.949 1.00 76.25 739 ALA A O 1
ATOM 5627 N N . ALA A 1 740 ? -28.112 -6.178 7.723 1.00 76.00 740 ALA A N 1
ATOM 5628 C CA . ALA A 1 740 ? -27.968 -5.280 8.869 1.00 76.00 740 ALA A CA 1
ATOM 5629 C C . ALA A 1 740 ? -27.782 -6.060 10.181 1.00 76.00 740 ALA A C 1
ATOM 5631 O O . ALA A 1 740 ? -26.818 -5.823 10.911 1.00 76.00 740 ALA A O 1
ATOM 5632 N N . PHE A 1 741 ? -28.617 -7.074 10.440 1.00 86.38 741 PHE A N 1
ATOM 5633 C CA . PHE A 1 741 ? -28.477 -7.919 11.631 1.00 86.38 741 PHE A CA 1
ATOM 5634 C C . PHE A 1 741 ? -27.176 -8.737 11.637 1.00 86.38 741 PHE A C 1
ATOM 5636 O O . PHE A 1 741 ? -26.532 -8.892 12.678 1.00 86.38 741 PHE A O 1
ATOM 5643 N N . ALA A 1 742 ? -26.750 -9.255 10.480 1.00 81.56 742 ALA A N 1
ATOM 5644 C CA . ALA A 1 742 ? -25.480 -9.971 10.366 1.00 81.56 742 ALA A CA 1
ATOM 5645 C C . ALA A 1 742 ? -24.272 -9.055 10.644 1.00 81.56 742 ALA A C 1
ATOM 5647 O O . ALA A 1 742 ? -23.325 -9.480 11.316 1.00 81.56 742 ALA A O 1
ATOM 5648 N N . GLY A 1 743 ? -24.324 -7.806 10.165 1.00 75.69 743 GLY A N 1
ATOM 5649 C CA . GLY A 1 743 ? -23.356 -6.752 10.476 1.00 75.69 743 GLY A CA 1
ATOM 5650 C C . GLY A 1 743 ? -23.312 -6.448 11.972 1.00 75.69 743 GLY A C 1
ATOM 5651 O O . GLY A 1 743 ? -22.263 -6.623 12.594 1.00 75.69 743 GLY A O 1
ATOM 5652 N N . LEU A 1 744 ? -24.470 -6.142 12.571 1.00 82.12 744 LEU A N 1
ATOM 5653 C CA . LEU A 1 744 ? -24.610 -5.891 14.009 1.00 82.12 744 LEU A CA 1
ATOM 5654 C C . LEU A 1 744 ? -23.998 -7.025 14.840 1.00 82.12 744 LEU A C 1
ATOM 5656 O O . LEU A 1 744 ? -23.167 -6.786 15.714 1.00 82.12 744 LEU A O 1
ATOM 5660 N N . LYS A 1 745 ? -24.352 -8.283 14.546 1.00 85.44 745 LYS A N 1
ATOM 5661 C CA . LYS A 1 745 ? -23.847 -9.444 15.292 1.00 85.44 745 LYS A CA 1
ATOM 5662 C C . LYS A 1 745 ? -22.326 -9.558 15.241 1.00 85.44 745 LYS A C 1
ATOM 5664 O O . LYS A 1 745 ? -21.705 -9.967 16.223 1.00 85.44 745 LYS A O 1
ATOM 5669 N N . LYS A 1 746 ? -21.714 -9.223 14.105 1.00 78.12 746 LYS A N 1
ATOM 5670 C CA . LYS A 1 746 ? -20.256 -9.244 13.939 1.00 78.12 746 LYS A CA 1
ATOM 5671 C C . LYS A 1 746 ? -19.588 -8.125 14.737 1.00 78.12 746 LYS A C 1
ATOM 5673 O O . LYS A 1 746 ? -18.573 -8.370 15.398 1.00 78.12 746 LYS A O 1
ATOM 5678 N N . ASP A 1 747 ? -20.160 -6.932 14.686 1.00 74.12 747 ASP A N 1
ATOM 5679 C CA . ASP A 1 747 ? -19.568 -5.751 15.299 1.00 74.12 747 ASP A CA 1
ATOM 5680 C C . ASP A 1 747 ? -19.733 -5.780 16.825 1.00 74.12 747 ASP A C 1
ATOM 5682 O O . ASP A 1 747 ? -18.736 -5.685 17.549 1.00 74.12 747 ASP A O 1
ATOM 5686 N N . VAL A 1 748 ? -20.935 -6.084 17.326 1.00 83.56 748 VAL A N 1
ATOM 5687 C CA . VAL A 1 748 ? -21.207 -6.222 18.767 1.00 83.56 748 VAL A CA 1
ATOM 5688 C C . VAL A 1 748 ? -20.380 -7.348 19.379 1.00 83.56 748 VAL A C 1
ATOM 5690 O O . VAL A 1 748 ? -19.766 -7.144 20.420 1.00 83.56 748 VAL A O 1
ATOM 5693 N N . ARG A 1 749 ? -20.221 -8.500 18.708 1.00 83.81 749 ARG A N 1
ATOM 5694 C CA . ARG A 1 749 ? -19.344 -9.590 19.193 1.00 83.81 749 ARG A CA 1
ATOM 5695 C C . ARG A 1 749 ? -17.897 -9.136 19.424 1.00 83.81 749 ARG A C 1
ATOM 5697 O O . ARG A 1 749 ? -17.170 -9.750 20.208 1.00 83.81 749 ARG A O 1
ATOM 5704 N N . THR A 1 750 ? -17.458 -8.093 18.724 1.00 72.44 750 THR A N 1
ATOM 5705 C CA . THR A 1 750 ? -16.109 -7.543 18.872 1.00 72.44 750 THR A CA 1
ATOM 5706 C C . THR A 1 750 ? -16.007 -6.597 20.068 1.00 72.44 750 THR A C 1
ATOM 5708 O O . THR A 1 750 ? -14.975 -6.609 20.744 1.00 72.44 750 THR A O 1
ATOM 5711 N N . VAL A 1 751 ? -17.061 -5.820 20.332 1.00 80.44 751 VAL A N 1
ATOM 5712 C CA . VAL A 1 751 ? -17.097 -4.745 21.339 1.00 80.44 751 VAL A CA 1
ATOM 5713 C C . VAL A 1 751 ? -17.602 -5.231 22.702 1.00 80.44 751 VAL A C 1
ATOM 5715 O O . VAL A 1 751 ? -17.026 -4.871 23.725 1.00 80.44 751 VAL A O 1
ATOM 5718 N N . ALA A 1 752 ? -18.600 -6.113 22.731 1.00 87.06 752 ALA A N 1
ATOM 5719 C CA . ALA A 1 752 ? -19.284 -6.566 23.941 1.00 87.06 752 ALA A CA 1
ATOM 5720 C C . ALA A 1 752 ? -18.357 -7.110 25.046 1.00 87.06 752 ALA A C 1
ATOM 5722 O O . ALA A 1 752 ? -18.410 -6.589 26.161 1.00 87.06 752 ALA A O 1
ATOM 5723 N N . PRO A 1 753 ? -17.440 -8.071 24.781 1.00 84.94 753 PRO A N 1
ATOM 5724 C CA . PRO A 1 753 ? -16.577 -8.599 25.838 1.00 84.94 753 PRO A CA 1
ATOM 5725 C C . PRO A 1 753 ? -15.624 -7.553 26.415 1.00 84.94 753 PRO A C 1
ATOM 5727 O O . PRO A 1 753 ? -15.119 -7.729 27.516 1.00 84.94 753 PRO A O 1
ATOM 5730 N N . GLU A 1 754 ? -15.303 -6.515 25.640 1.00 82.19 754 GLU A N 1
ATOM 5731 C CA . GLU A 1 754 ? -14.454 -5.429 26.113 1.00 82.19 754 GLU A CA 1
ATOM 5732 C C . GLU A 1 754 ? -15.232 -4.473 27.012 1.00 82.19 754 GLU A C 1
ATOM 5734 O O . GLU A 1 754 ? -14.733 -4.139 28.079 1.00 82.19 754 GLU A O 1
ATOM 5739 N N . GLN A 1 755 ? -16.461 -4.097 26.645 1.00 87.88 755 GLN A N 1
ATOM 5740 C CA . GLN A 1 755 ? -17.266 -3.206 27.487 1.00 87.88 755 GLN A CA 1
ATOM 5741 C C . GLN A 1 755 ? -17.598 -3.838 28.840 1.00 87.88 755 GLN A C 1
ATOM 5743 O O . GLN A 1 755 ? -17.429 -3.184 29.863 1.00 87.88 755 GLN A O 1
ATOM 5748 N N . ILE A 1 756 ? -17.942 -5.129 28.868 1.00 91.88 756 ILE A N 1
ATOM 5749 C CA . ILE A 1 756 ? -18.183 -5.861 30.123 1.00 91.88 756 ILE A CA 1
ATOM 5750 C C . ILE A 1 756 ? -16.934 -5.839 31.016 1.00 91.88 756 ILE A C 1
ATOM 5752 O O . ILE A 1 756 ? -17.020 -5.446 32.176 1.00 91.88 756 ILE A O 1
ATOM 5756 N N . ARG A 1 757 ? -15.754 -6.167 30.462 1.00 86.50 757 ARG A N 1
ATOM 5757 C CA . ARG A 1 757 ? -14.482 -6.104 31.207 1.00 86.50 757 ARG A CA 1
ATOM 5758 C C . ARG A 1 757 ? -14.171 -4.703 31.725 1.00 86.50 757 ARG A C 1
ATOM 5760 O O . ARG A 1 757 ? -13.629 -4.565 32.814 1.00 86.50 757 ARG A O 1
ATOM 5767 N N . ARG A 1 758 ? -14.473 -3.663 30.945 1.00 87.06 758 ARG A N 1
ATOM 5768 C CA . ARG A 1 758 ? -14.228 -2.270 31.342 1.00 87.06 758 ARG A CA 1
ATOM 5769 C C . ARG A 1 758 ? -15.144 -1.834 32.479 1.00 87.06 758 ARG A C 1
ATOM 5771 O O . ARG A 1 758 ? -14.676 -1.105 33.345 1.00 87.06 758 ARG A O 1
ATOM 5778 N N . MET A 1 759 ? -16.399 -2.285 32.503 1.00 92.56 759 MET A N 1
ATOM 5779 C CA . MET A 1 759 ? -17.309 -2.014 33.621 1.00 92.56 759 MET A CA 1
ATOM 5780 C C . MET A 1 759 ? -16.899 -2.782 34.881 1.00 92.56 759 MET A C 1
ATOM 5782 O O . MET A 1 759 ? -16.813 -2.180 35.944 1.00 92.56 759 MET A O 1
ATOM 5786 N N . GLU A 1 760 ? -16.530 -4.060 34.763 1.00 92.69 760 GLU A N 1
ATOM 5787 C CA . GLU A 1 760 ? -15.994 -4.824 35.900 1.00 92.69 760 GLU A CA 1
ATOM 5788 C C . GLU A 1 760 ? -14.731 -4.163 36.470 1.00 92.69 760 GLU A C 1
ATOM 5790 O O . GLU A 1 760 ? -14.606 -3.964 37.678 1.00 92.69 760 GLU A O 1
ATOM 5795 N N . ARG A 1 761 ? -13.808 -3.744 35.598 1.00 87.88 761 ARG A N 1
ATOM 5796 C CA . ARG A 1 761 ? -12.602 -3.036 36.025 1.00 87.88 761 ARG A CA 1
ATOM 5797 C C . ARG A 1 761 ? -12.926 -1.682 36.656 1.00 87.88 761 ARG A C 1
ATOM 5799 O O . ARG A 1 761 ? -12.320 -1.340 37.658 1.00 87.88 761 ARG A O 1
ATOM 5806 N N . ALA A 1 762 ? -13.895 -0.938 36.120 1.00 91.31 762 ALA A N 1
ATOM 5807 C CA . ALA A 1 762 ? -14.324 0.336 36.694 1.00 91.31 762 ALA A CA 1
ATOM 5808 C C . ALA A 1 762 ? -14.919 0.183 38.104 1.00 91.31 762 ALA A C 1
ATOM 5810 O O . ALA A 1 762 ? -14.721 1.070 38.928 1.00 91.31 762 ALA A O 1
ATOM 5811 N N . MET A 1 763 ? -15.593 -0.936 38.395 1.00 93.94 763 MET A N 1
ATOM 5812 C CA . MET A 1 763 ? -16.021 -1.285 39.754 1.00 93.94 763 MET A CA 1
ATOM 5813 C C . MET A 1 763 ? -14.814 -1.511 40.676 1.00 93.94 763 MET A C 1
ATOM 5815 O O . MET A 1 763 ? -14.754 -0.925 41.753 1.00 93.94 763 MET A O 1
ATOM 5819 N N . CYS A 1 764 ? -13.844 -2.320 40.240 1.00 90.06 764 CYS A N 1
ATOM 5820 C CA . CYS A 1 764 ? -12.658 -2.662 41.036 1.00 90.06 764 CYS A CA 1
ATOM 5821 C C . CYS A 1 764 ? -11.736 -1.451 41.271 1.00 90.06 764 CYS A C 1
ATOM 5823 O O . CYS A 1 764 ? -11.185 -1.288 42.350 1.00 90.06 764 CYS A O 1
ATOM 5825 N N . GLU A 1 765 ? -11.586 -0.583 40.269 1.00 86.62 765 GLU A N 1
ATOM 5826 C CA . GLU A 1 765 ? -10.781 0.648 40.328 1.00 86.62 765 GLU A CA 1
ATOM 5827 C C . GLU A 1 765 ? -11.559 1.837 40.922 1.00 86.62 765 GLU A C 1
ATOM 5829 O O . GLU A 1 765 ? -11.045 2.953 40.954 1.00 86.62 765 GLU A O 1
ATOM 5834 N N . GLN A 1 766 ? -12.809 1.622 41.347 1.00 90.75 766 GLN A N 1
ATOM 5835 C CA . GLN A 1 766 ? -13.692 2.646 41.916 1.00 90.75 766 GLN A CA 1
ATOM 5836 C C . GLN A 1 766 ? -13.819 3.911 41.055 1.00 90.75 766 GLN A C 1
ATOM 5838 O O . GLN A 1 766 ? -13.850 5.041 41.550 1.00 90.75 766 GLN A O 1
ATOM 5843 N N . ARG A 1 767 ? -13.880 3.729 39.736 1.00 91.31 767 ARG A N 1
ATOM 5844 C CA . ARG A 1 767 ? -13.886 4.837 38.785 1.00 91.31 767 ARG A CA 1
ATOM 5845 C C . ARG A 1 767 ? -15.160 5.670 38.921 1.00 91.31 767 ARG A C 1
ATOM 5847 O O . ARG A 1 767 ? -16.258 5.120 38.982 1.00 91.31 767 ARG A O 1
ATOM 5854 N N . ARG A 1 768 ? -14.987 6.993 38.922 1.00 92.00 768 ARG A N 1
ATOM 5855 C CA . ARG A 1 768 ? -16.062 7.982 39.051 1.00 92.00 768 ARG A CA 1
ATOM 5856 C C . ARG A 1 768 ? -16.357 8.663 37.715 1.00 92.00 768 ARG A C 1
ATOM 5858 O O . ARG A 1 768 ? -15.444 8.895 36.919 1.00 92.00 768 ARG A O 1
ATOM 5865 N N . TRP A 1 769 ? -17.626 8.984 37.509 1.00 93.94 769 TRP A N 1
ATOM 5866 C CA . TRP A 1 769 ? -18.147 9.809 36.419 1.00 93.94 769 TRP A CA 1
ATOM 5867 C C . TRP A 1 769 ? -19.054 10.877 37.003 1.00 93.94 769 TRP A C 1
ATOM 5869 O O . TRP A 1 769 ? -19.672 10.641 38.038 1.00 93.94 769 TRP A O 1
ATOM 5879 N N . THR A 1 770 ? -19.216 12.009 36.328 1.00 92.56 770 THR A N 1
ATOM 5880 C CA . THR A 1 770 ? -20.258 12.956 36.748 1.00 92.56 770 THR A CA 1
ATOM 5881 C C . THR A 1 770 ? -21.650 12.358 36.508 1.00 92.56 770 THR A C 1
ATOM 5883 O O . THR A 1 770 ? -21.833 11.499 35.638 1.00 92.56 770 THR A O 1
ATOM 5886 N N . GLY A 1 771 ? -22.666 12.833 37.235 1.00 90.81 771 GLY A N 1
ATOM 5887 C CA . GLY A 1 771 ? -24.057 12.442 36.971 1.00 90.81 771 GLY A CA 1
ATOM 5888 C C . GLY A 1 771 ? -24.499 12.681 35.515 1.00 90.81 771 GLY A C 1
ATOM 5889 O O . GLY A 1 771 ? -25.264 11.890 34.963 1.00 90.81 771 GLY A O 1
ATOM 5890 N N . GLU A 1 772 ? -23.983 13.729 34.865 1.00 90.19 772 GLU A N 1
ATOM 5891 C CA . GLU A 1 772 ? -24.212 14.009 33.440 1.00 90.19 772 GLU A CA 1
ATOM 5892 C C . GLU A 1 772 ? -23.568 12.954 32.533 1.00 90.19 772 GLU A C 1
ATOM 5894 O O . GLU A 1 772 ? -24.261 12.359 31.706 1.00 90.19 772 GLU A O 1
ATOM 5899 N N . GLU A 1 773 ? -22.281 12.650 32.736 1.00 91.81 773 GLU A N 1
ATOM 5900 C CA . GLU A 1 773 ? -21.575 11.615 31.972 1.00 91.81 773 GLU A CA 1
ATOM 5901 C C . GLU A 1 773 ? -22.244 10.245 32.128 1.00 91.81 773 GLU A C 1
ATOM 5903 O O . GLU A 1 773 ? -22.370 9.504 31.152 1.00 91.81 773 GLU A O 1
ATOM 5908 N N . PHE A 1 774 ? -22.707 9.908 33.336 1.00 93.81 774 PHE A N 1
ATOM 5909 C CA . PHE A 1 774 ? -23.458 8.680 33.580 1.00 93.81 774 PHE A CA 1
ATOM 5910 C C . PHE A 1 774 ? -24.739 8.619 32.736 1.00 93.81 774 PHE A C 1
ATOM 5912 O O . PHE A 1 774 ? -25.002 7.617 32.062 1.00 93.81 774 PHE A O 1
ATOM 5919 N N . ARG A 1 775 ? -25.531 9.697 32.726 1.00 91.50 775 ARG A N 1
ATOM 5920 C CA . ARG A 1 775 ? -26.781 9.746 31.956 1.00 91.50 775 ARG A CA 1
ATOM 5921 C C . ARG A 1 775 ? -26.529 9.696 30.450 1.00 91.50 775 ARG A C 1
ATOM 5923 O O . ARG A 1 775 ? -27.226 8.960 29.763 1.00 91.50 775 ARG A O 1
ATOM 5930 N N . GLU A 1 776 ? -25.537 10.420 29.941 1.00 89.56 776 GLU A N 1
ATOM 5931 C CA . GLU A 1 776 ? -25.254 10.497 28.502 1.00 89.56 776 GLU A CA 1
ATOM 5932 C C . GLU A 1 776 ? -24.592 9.217 27.964 1.00 89.56 776 GLU A C 1
ATOM 5934 O O . GLU A 1 776 ? -25.062 8.623 26.993 1.00 89.56 776 GLU A O 1
ATOM 5939 N N . LEU A 1 777 ? -23.513 8.766 28.608 1.00 90.44 777 LEU A N 1
ATOM 5940 C CA . LEU A 1 777 ? -22.631 7.726 28.066 1.00 90.44 777 LEU A CA 1
ATOM 5941 C C . LEU A 1 777 ? -23.073 6.306 28.435 1.00 90.44 777 LEU A C 1
ATOM 5943 O O . LEU A 1 777 ? -22.682 5.347 27.766 1.00 90.44 777 LEU A O 1
ATOM 5947 N N . PHE A 1 778 ? -23.875 6.159 29.493 1.00 92.94 778 PHE A N 1
ATOM 5948 C CA . PHE A 1 778 ? -24.242 4.857 30.050 1.00 92.94 778 PHE A CA 1
ATOM 5949 C C . PHE A 1 778 ? -25.753 4.642 30.045 1.00 92.94 778 PHE A C 1
ATOM 5951 O O . PHE A 1 778 ? -26.236 3.787 29.302 1.00 92.94 778 PHE A O 1
ATOM 5958 N N . ALA A 1 779 ? -26.508 5.411 30.834 1.00 92.06 779 ALA A N 1
ATOM 5959 C CA . ALA A 1 779 ? -27.949 5.197 30.971 1.00 92.06 779 ALA A CA 1
ATOM 5960 C C . ALA A 1 779 ? -28.722 5.524 29.676 1.00 92.06 779 ALA A C 1
ATOM 5962 O O . ALA A 1 779 ? -29.687 4.850 29.320 1.00 92.06 779 ALA A O 1
ATOM 5963 N N . GLY A 1 780 ? -28.275 6.546 28.946 1.00 90.19 780 GLY A N 1
ATOM 5964 C CA . GLY A 1 780 ? -28.868 6.997 27.691 1.00 90.19 780 GLY A CA 1
ATOM 5965 C C . GLY A 1 780 ? -28.422 6.197 26.469 1.00 90.19 780 GLY A C 1
ATOM 5966 O O . GLY A 1 780 ? -29.155 6.140 25.478 1.00 90.19 780 GLY A O 1
ATOM 5967 N N . HIS A 1 781 ? -27.251 5.561 26.536 1.00 91.62 781 HIS A N 1
ATOM 5968 C CA . HIS A 1 781 ? -26.614 4.946 25.380 1.00 91.62 781 HIS A CA 1
ATOM 5969 C C . HIS A 1 781 ? -27.351 3.665 24.927 1.00 91.62 781 HIS A C 1
ATOM 5971 O O . HIS A 1 781 ? -27.411 2.701 25.692 1.00 91.62 781 HIS A O 1
ATOM 5977 N N . PRO A 1 782 ? -27.773 3.548 23.650 1.00 91.44 782 PRO A N 1
ATOM 5978 C CA . PRO A 1 782 ? -28.587 2.429 23.154 1.00 91.44 782 PRO A CA 1
ATOM 5979 C C . PRO A 1 782 ? -28.043 1.016 23.431 1.00 91.44 782 PRO A C 1
ATOM 5981 O O . PRO A 1 782 ? -28.780 0.147 23.889 1.00 91.44 782 PRO A O 1
ATOM 5984 N N . LEU A 1 783 ? -26.748 0.770 23.187 1.00 91.50 783 LEU A N 1
ATOM 5985 C CA . LEU A 1 783 ? -26.126 -0.529 23.484 1.00 91.50 783 LEU A CA 1
ATOM 5986 C C . LEU A 1 783 ? -25.715 -0.693 24.960 1.00 91.50 783 LEU A C 1
ATOM 5988 O O . LEU A 1 783 ? -26.030 -1.711 25.573 1.00 91.50 783 LEU A O 1
ATOM 5992 N N . VAL A 1 784 ? -24.964 0.266 25.516 1.00 93.25 784 VAL A N 1
ATOM 5993 C CA . VAL A 1 784 ? -24.370 0.168 26.865 1.00 93.25 784 VAL A CA 1
ATOM 5994 C C . VAL A 1 784 ? -25.439 0.100 27.957 1.00 93.25 784 VAL A C 1
ATOM 5996 O O . VAL A 1 784 ? -25.223 -0.582 28.960 1.00 93.25 784 VAL A O 1
ATOM 5999 N N . TRP A 1 785 ? -26.620 0.684 27.725 1.00 93.94 785 TRP A N 1
ATOM 6000 C CA . TRP A 1 785 ? -27.791 0.578 28.599 1.00 93.94 785 TRP A CA 1
ATOM 6001 C C . TRP A 1 785 ? -28.092 -0.860 29.040 1.00 93.94 785 TRP A C 1
ATOM 6003 O O . TRP A 1 785 ? -28.405 -1.106 30.206 1.00 93.94 785 TRP A O 1
ATOM 6013 N N . HIS A 1 786 ? -27.919 -1.837 28.143 1.00 93.94 786 HIS A N 1
ATOM 6014 C CA . HIS A 1 786 ? -28.158 -3.248 28.452 1.00 93.94 786 HIS A CA 1
ATOM 6015 C C . HIS A 1 786 ? -27.196 -3.804 29.512 1.00 93.94 786 HIS A C 1
ATOM 6017 O O . HIS A 1 786 ? -27.557 -4.744 30.209 1.00 93.94 786 HIS A O 1
ATOM 6023 N N . ILE A 1 787 ? -26.005 -3.236 29.690 1.00 94.75 787 ILE A N 1
ATOM 6024 C CA . ILE A 1 787 ? -25.126 -3.589 30.817 1.00 94.75 787 ILE A CA 1
ATOM 6025 C C . ILE A 1 787 ? -25.541 -2.795 32.064 1.00 94.75 787 ILE A C 1
ATOM 6027 O O . ILE A 1 787 ? -25.652 -3.351 33.152 1.00 94.75 787 ILE A O 1
ATOM 6031 N N . VAL A 1 788 ? -25.814 -1.502 31.892 1.00 95.12 788 VAL A N 1
ATOM 6032 C CA . VAL A 1 788 ? -26.051 -0.530 32.972 1.00 95.12 788 VAL A CA 1
ATOM 6033 C C . VAL A 1 788 ? -27.258 -0.886 33.834 1.00 95.12 788 VAL A C 1
ATOM 6035 O O . VAL A 1 788 ? -27.142 -0.853 35.057 1.00 95.12 788 VAL A O 1
ATOM 6038 N N . LYS A 1 789 ? -28.374 -1.298 33.217 1.00 94.56 789 LYS A N 1
ATOM 6039 C CA . LYS A 1 789 ? -29.599 -1.705 33.931 1.00 94.56 789 LYS A CA 1
ATOM 6040 C C . LYS A 1 789 ? -29.470 -3.015 34.722 1.00 94.56 789 LYS A C 1
ATOM 6042 O O . LYS A 1 789 ? -30.393 -3.407 35.421 1.00 94.56 789 LYS A O 1
ATOM 6047 N N . ARG A 1 790 ? -28.344 -3.724 34.575 1.00 96.38 790 ARG A N 1
ATOM 6048 C CA . ARG A 1 790 ? -28.055 -5.016 35.223 1.00 96.38 790 ARG A CA 1
ATOM 6049 C C . ARG A 1 790 ? -27.002 -4.892 36.326 1.00 96.38 790 ARG A C 1
ATOM 6051 O O . ARG A 1 790 ? -26.416 -5.896 36.730 1.00 96.38 790 ARG A O 1
ATOM 6058 N N . LEU A 1 791 ? -26.731 -3.673 36.782 1.00 97.19 791 LEU A N 1
ATOM 6059 C CA . LEU A 1 791 ? -25.735 -3.366 37.801 1.00 97.19 791 LEU A CA 1
ATOM 6060 C C . LEU A 1 791 ? -26.327 -2.434 38.860 1.00 97.19 791 LEU A C 1
ATOM 6062 O O . LEU A 1 791 ? -27.206 -1.626 38.562 1.00 97.19 791 LEU A O 1
ATOM 6066 N N . VAL A 1 792 ? -25.798 -2.530 40.078 1.00 97.38 792 VAL A N 1
ATOM 6067 C CA . VAL A 1 792 ? -26.034 -1.556 41.150 1.00 97.38 792 VAL A CA 1
ATOM 6068 C C . VAL A 1 792 ? -24.977 -0.456 41.069 1.00 97.38 792 VAL A C 1
ATOM 6070 O O . VAL A 1 792 ? -23.792 -0.717 40.833 1.00 97.38 792 VAL A O 1
ATOM 6073 N N . TRP A 1 793 ? -25.399 0.782 41.258 1.00 97.44 793 TRP A N 1
ATOM 6074 C CA . TRP A 1 793 ? -24.574 1.979 41.173 1.00 97.44 793 TRP A CA 1
ATOM 6075 C C . TRP A 1 793 ? -24.620 2.736 42.494 1.00 97.44 793 TRP A C 1
ATOM 6077 O O . TRP A 1 793 ? -25.518 2.528 43.301 1.00 97.44 793 TRP A O 1
ATOM 6087 N N . ILE A 1 794 ? -23.639 3.601 42.725 1.00 96.50 794 ILE A N 1
ATOM 6088 C CA . ILE A 1 794 ? -23.590 4.504 43.874 1.00 96.50 794 ILE A CA 1
ATOM 6089 C C . ILE A 1 794 ? -23.477 5.922 43.337 1.00 96.50 794 ILE A C 1
ATOM 6091 O O . ILE A 1 794 ? -22.608 6.201 42.510 1.00 96.50 794 ILE A O 1
ATOM 6095 N N . HIS A 1 795 ? -24.349 6.800 43.820 1.00 95.56 795 HIS A N 1
ATOM 6096 C CA . HIS A 1 795 ? -24.231 8.247 43.683 1.00 95.56 795 HIS A CA 1
ATOM 6097 C C . HIS A 1 795 ? -23.635 8.820 44.973 1.00 95.56 795 HIS A C 1
ATOM 6099 O O . HIS A 1 795 ? -24.105 8.506 46.067 1.00 95.56 795 HIS A O 1
ATOM 6105 N N . GLU A 1 796 ? -22.569 9.606 44.849 1.00 93.06 796 GLU A N 1
ATOM 6106 C CA . GLU A 1 796 ? -21.852 10.237 45.954 1.00 93.06 796 GLU A CA 1
ATOM 6107 C C . GLU A 1 796 ? -21.911 11.759 45.827 1.00 93.06 796 GLU A C 1
ATOM 6109 O O . GLU A 1 796 ? -21.389 12.348 44.877 1.00 93.06 796 GLU A O 1
ATOM 6114 N N . GLU A 1 797 ? -22.496 12.414 46.827 1.00 90.50 797 GLU A N 1
ATOM 6115 C CA . GLU A 1 797 ? -22.532 13.871 46.923 1.00 90.50 797 GLU A CA 1
ATOM 6116 C C . GLU A 1 797 ? -22.393 14.320 48.381 1.00 90.50 797 GLU A C 1
ATOM 6118 O O . GLU A 1 797 ? -23.041 13.786 49.281 1.00 90.50 797 GLU A O 1
ATOM 6123 N N . GLY A 1 798 ? -21.513 15.295 48.641 1.00 82.19 798 GLY A N 1
ATOM 6124 C CA . GLY A 1 798 ? -21.343 15.873 49.981 1.00 82.19 798 GLY A CA 1
ATOM 6125 C C . GLY A 1 798 ? -20.956 14.864 51.073 1.00 82.19 798 GLY A C 1
ATOM 6126 O O . GLY A 1 798 ? -21.251 15.093 52.242 1.00 82.19 798 GLY A O 1
ATOM 6127 N N . GLY A 1 799 ? -20.333 13.738 50.702 1.00 80.69 799 GLY A N 1
ATOM 6128 C CA . GLY A 1 799 ? -19.979 12.644 51.616 1.00 80.69 799 GLY A CA 1
ATOM 6129 C C . GLY A 1 799 ? -21.099 11.628 51.878 1.00 80.69 799 GLY A C 1
ATOM 6130 O O . GLY A 1 799 ? -20.879 10.670 52.615 1.00 80.69 799 GLY A O 1
ATOM 6131 N N . LYS A 1 800 ? -22.282 11.795 51.272 1.00 87.62 800 LYS A N 1
ATOM 6132 C CA . LYS A 1 800 ? -23.371 10.814 51.315 1.00 87.62 800 LYS A CA 1
ATOM 6133 C C . LYS A 1 800 ? -23.307 9.913 50.082 1.00 87.62 800 LYS A C 1
ATOM 6135 O O . LYS A 1 800 ? -23.378 10.408 48.962 1.00 87.62 800 LYS A O 1
ATOM 6140 N N . ALA A 1 801 ? -23.217 8.603 50.302 1.00 91.56 801 ALA A N 1
ATOM 6141 C CA . ALA A 1 801 ? -23.304 7.580 49.264 1.00 91.56 801 ALA A CA 1
ATOM 6142 C C . ALA A 1 801 ? -24.718 6.978 49.235 1.00 91.56 801 ALA A C 1
ATOM 6144 O O . ALA A 1 801 ? -25.219 6.534 50.268 1.00 91.56 801 ALA A O 1
ATOM 6145 N N . THR A 1 802 ? -25.353 6.964 48.065 1.00 93.81 802 THR A N 1
ATOM 6146 C CA . THR A 1 802 ? -26.696 6.403 47.851 1.00 93.81 802 THR A CA 1
ATOM 6147 C C . THR A 1 802 ? -26.620 5.331 46.769 1.00 93.81 802 THR A C 1
ATOM 6149 O O . THR A 1 802 ? -26.250 5.634 45.633 1.00 93.81 802 THR A O 1
ATOM 6152 N N . ALA A 1 803 ? -26.929 4.081 47.118 1.00 96.00 803 ALA A N 1
ATOM 6153 C CA . ALA A 1 803 ? -26.971 2.979 46.161 1.00 96.00 803 ALA A CA 1
ATOM 6154 C C . ALA A 1 803 ? -28.283 3.003 45.361 1.00 96.00 803 ALA A C 1
ATOM 6156 O O . ALA A 1 803 ? -29.326 3.357 45.901 1.00 96.00 803 ALA A O 1
ATOM 6157 N N . PHE A 1 804 ? -28.234 2.647 44.078 1.00 96.19 804 PHE A N 1
ATOM 6158 C CA . PHE A 1 804 ? -29.409 2.623 43.210 1.00 96.19 804 PHE A CA 1
ATOM 6159 C C . PHE A 1 804 ? -29.263 1.630 42.051 1.00 96.19 804 PHE A C 1
ATOM 6161 O O . PHE A 1 804 ? -28.150 1.301 41.627 1.00 96.19 804 PHE A O 1
ATOM 6168 N N . ARG A 1 805 ? -30.392 1.204 41.478 1.00 95.56 805 ARG A N 1
ATOM 6169 C CA . ARG A 1 805 ? -30.459 0.482 40.198 1.00 95.56 805 ARG A CA 1
ATOM 6170 C C . ARG A 1 805 ? -31.237 1.297 39.156 1.00 95.56 805 ARG A C 1
ATOM 6172 O O . ARG A 1 805 ? -32.231 1.932 39.503 1.00 95.56 805 ARG A O 1
ATOM 6179 N N . PRO A 1 806 ? -30.845 1.272 37.874 1.00 94.81 806 PRO A N 1
ATOM 6180 C CA . PRO A 1 806 ? -31.702 1.749 36.792 1.00 94.81 806 PRO A CA 1
ATOM 6181 C C . PRO A 1 806 ? -32.832 0.751 36.492 1.00 94.81 806 PRO A C 1
ATOM 6183 O O . PRO A 1 806 ? -32.573 -0.437 36.294 1.00 94.81 806 PRO A O 1
ATOM 6186 N N . ALA A 1 807 ? -34.075 1.227 36.432 1.00 92.00 807 ALA A N 1
ATOM 6187 C CA . ALA A 1 807 ? -35.251 0.451 36.038 1.00 92.00 807 ALA A CA 1
ATOM 6188 C C . ALA A 1 807 ? -35.462 0.460 34.508 1.00 92.00 807 ALA A C 1
ATOM 6190 O O . ALA A 1 807 ? -34.830 1.229 33.781 1.00 92.00 807 ALA A O 1
ATOM 6191 N N . GLU A 1 808 ? -36.337 -0.411 33.986 1.00 88.06 808 GLU A N 1
ATOM 6192 C CA . GLU A 1 808 ? -36.551 -0.560 32.532 1.00 88.06 808 GLU A CA 1
ATOM 6193 C C . GLU A 1 808 ? -37.089 0.709 31.854 1.00 88.06 808 GLU A C 1
ATOM 6195 O O . GLU A 1 808 ? -36.762 0.974 30.696 1.00 88.06 808 GLU A O 1
ATOM 6200 N N . ASP A 1 809 ? -37.855 1.515 32.587 1.00 88.62 809 ASP A N 1
ATOM 6201 C CA . ASP A 1 809 ? -38.392 2.811 32.157 1.00 88.62 809 ASP A CA 1
ATOM 6202 C C . ASP A 1 809 ? -37.382 3.970 32.288 1.00 88.62 809 ASP A C 1
ATOM 6204 O O . ASP A 1 809 ? -37.727 5.126 32.041 1.00 88.62 809 ASP A O 1
ATOM 6208 N N . ARG A 1 810 ? -36.123 3.659 32.633 1.00 88.50 810 ARG A N 1
ATOM 6209 C CA . ARG A 1 810 ? -35.015 4.598 32.880 1.00 88.50 810 ARG A CA 1
ATOM 6210 C C . ARG A 1 810 ? -35.176 5.482 34.117 1.00 88.50 810 ARG A C 1
ATOM 6212 O O . ARG A 1 810 ? -34.418 6.442 34.265 1.00 88.50 810 ARG A O 1
ATOM 6219 N N . THR A 1 811 ? -36.095 5.152 35.020 1.00 92.25 811 THR A N 1
ATOM 6220 C CA . THR A 1 811 ? -36.082 5.696 36.384 1.00 92.25 811 THR A CA 1
ATOM 6221 C C . THR A 1 811 ? -35.011 4.999 37.234 1.00 92.25 811 THR A C 1
ATOM 6223 O O . THR A 1 811 ? -34.392 4.020 36.802 1.00 92.25 811 THR A O 1
ATOM 6226 N N . PHE A 1 812 ? -34.737 5.525 38.427 1.00 95.38 812 PHE A N 1
ATOM 6227 C CA . PHE A 1 812 ? -33.835 4.897 39.394 1.00 95.38 812 PHE A CA 1
ATOM 6228 C C . PHE A 1 812 ? -34.643 4.373 40.578 1.00 95.38 812 PHE A C 1
ATOM 6230 O O . PHE A 1 812 ? -35.642 4.986 40.942 1.00 95.38 812 PHE A O 1
ATOM 6237 N N . ALA A 1 813 ? -34.203 3.267 41.171 1.00 95.12 813 ALA A N 1
ATOM 6238 C CA . ALA A 1 813 ? -34.818 2.676 42.355 1.00 95.12 813 ALA A CA 1
ATOM 6239 C C . ALA A 1 813 ? -33.765 2.331 43.417 1.00 95.12 813 ALA A C 1
ATOM 6241 O O . ALA A 1 813 ? -32.609 2.057 43.070 1.00 95.12 813 ALA A O 1
ATOM 6242 N N . ASP A 1 814 ? -34.158 2.376 44.688 1.00 94.38 814 ASP A N 1
ATOM 6243 C CA . ASP A 1 814 ? -33.322 2.016 45.840 1.00 94.38 814 ASP A CA 1
ATOM 6244 C C . ASP A 1 814 ? -33.388 0.508 46.177 1.00 94.38 814 ASP A C 1
ATOM 6246 O O . ASP A 1 814 ? -33.922 -0.294 45.404 1.00 94.38 814 ASP A O 1
ATOM 6250 N N . GLU A 1 815 ? -32.806 0.093 47.308 1.00 92.38 815 GLU A N 1
ATOM 6251 C CA . GLU A 1 815 ? -32.796 -1.309 47.752 1.00 92.38 815 GLU A CA 1
ATOM 6252 C C . GLU A 1 815 ? -34.177 -1.877 48.128 1.00 92.38 815 GLU A C 1
ATOM 6254 O O . GLU A 1 815 ? -34.302 -3.092 48.281 1.00 92.38 815 GLU A O 1
ATOM 6259 N N . ASN A 1 816 ? -35.194 -1.028 48.302 1.00 91.25 816 ASN A N 1
ATOM 6260 C CA . ASN A 1 816 ? -36.582 -1.426 48.564 1.00 91.25 816 ASN A CA 1
ATOM 6261 C C . ASN A 1 816 ? -37.434 -1.418 47.288 1.00 91.25 816 ASN A C 1
ATOM 6263 O O . ASN A 1 816 ? -38.634 -1.669 47.363 1.00 91.25 816 ASN A O 1
ATOM 6267 N N . ASP A 1 817 ? -36.812 -1.148 46.137 1.00 90.06 817 ASP A N 1
ATOM 6268 C CA . ASP A 1 817 ? -37.470 -0.938 44.849 1.00 90.06 817 ASP A CA 1
ATOM 6269 C C . ASP A 1 817 ? -38.340 0.332 44.776 1.00 90.06 817 ASP A C 1
ATOM 6271 O O . ASP A 1 817 ? -39.169 0.482 43.876 1.00 90.06 817 ASP A O 1
ATOM 6275 N N . ASP A 1 818 ? -38.124 1.283 45.691 1.00 92.44 818 ASP A N 1
ATOM 6276 C CA . ASP A 1 818 ? -38.824 2.564 45.691 1.00 92.44 818 ASP A CA 1
ATOM 6277 C C . ASP A 1 818 ? -38.174 3.538 44.697 1.00 92.44 818 ASP A C 1
ATOM 6279 O O . ASP A 1 818 ? -36.947 3.623 44.579 1.00 92.44 818 ASP A O 1
ATOM 6283 N N . VAL A 1 819 ? -39.000 4.310 43.977 1.00 94.31 819 VAL A N 1
ATOM 6284 C CA . VAL A 1 819 ? -38.526 5.289 42.983 1.00 94.31 819 VAL A CA 1
ATOM 6285 C C . VAL A 1 819 ? -37.646 6.346 43.651 1.00 94.31 819 VAL A C 1
ATOM 6287 O O . VAL A 1 819 ? -38.079 7.093 44.530 1.00 94.31 819 VAL A O 1
ATOM 6290 N N . LEU A 1 820 ? -36.421 6.468 43.153 1.00 92.56 820 LEU A N 1
ATOM 6291 C CA . LEU A 1 820 ? -35.384 7.353 43.655 1.00 92.56 820 LEU A CA 1
ATOM 6292 C C . LEU A 1 820 ? -35.098 8.482 42.658 1.00 92.56 820 LEU A C 1
ATOM 6294 O O . LEU A 1 820 ? -34.835 8.258 41.477 1.00 92.56 820 LEU A O 1
ATOM 6298 N N . THR A 1 821 ? -35.079 9.722 43.148 1.00 90.19 821 THR A N 1
ATOM 6299 C CA . THR A 1 821 ? -34.591 10.880 42.382 1.00 90.19 821 THR A CA 1
ATOM 6300 C C . THR A 1 821 ? -33.187 11.234 42.852 1.00 90.19 821 THR A C 1
ATOM 6302 O O . THR A 1 821 ? -32.993 11.608 44.008 1.00 90.19 821 THR A O 1
ATOM 6305 N N . LEU A 1 822 ? -32.207 11.111 41.957 1.00 87.75 822 LEU A N 1
ATOM 6306 C CA . LEU A 1 822 ? -30.816 11.448 42.253 1.00 87.75 822 LEU A CA 1
ATOM 6307 C C . LEU A 1 822 ? -30.558 12.948 42.039 1.00 87.75 822 LEU A C 1
ATOM 6309 O O . LEU A 1 822 ? -31.070 13.508 41.065 1.00 87.75 822 LEU A O 1
ATOM 6313 N N . PRO A 1 823 ? -29.740 13.593 42.890 1.00 86.56 823 PRO A N 1
ATOM 6314 C CA . PRO A 1 823 ? -29.258 14.949 42.646 1.00 86.56 823 PRO A CA 1
ATOM 6315 C C . PRO A 1 823 ? -28.580 15.103 41.276 1.00 86.56 823 PRO A C 1
ATOM 6317 O O . PRO A 1 823 ? -27.994 14.162 40.730 1.00 86.56 823 PRO A O 1
ATOM 6320 N N . GLU A 1 824 ? -28.656 16.307 40.698 1.00 82.25 824 GLU A N 1
ATOM 6321 C CA . GLU A 1 824 ? -28.028 16.580 39.399 1.00 82.25 824 GLU A CA 1
ATOM 6322 C C . GLU A 1 824 ? -26.497 16.601 39.482 1.00 82.25 824 GLU A C 1
ATOM 6324 O O . GLU A 1 824 ? -25.826 16.185 38.532 1.00 82.25 824 GLU A O 1
ATOM 6329 N N . THR A 1 825 ? -25.978 17.055 40.623 1.00 85.50 825 THR A N 1
ATOM 6330 C CA . THR A 1 825 ? -24.565 17.139 40.997 1.00 85.50 825 THR A CA 1
ATOM 6331 C C . THR A 1 825 ? -24.111 15.889 41.753 1.00 85.50 825 THR A C 1
ATOM 6333 O O . THR A 1 825 ? -24.925 15.115 42.248 1.00 85.50 825 THR A O 1
ATOM 6336 N N . GLY A 1 826 ? -22.800 15.661 41.816 1.00 89.88 826 GLY A N 1
ATOM 6337 C CA . GLY A 1 826 ? -22.212 14.475 42.441 1.00 89.88 826 GLY A CA 1
ATOM 6338 C C . GLY A 1 826 ? -21.679 13.453 41.439 1.00 89.88 826 GLY A C 1
ATOM 6339 O O . GLY A 1 826 ? -21.928 13.526 40.227 1.00 89.88 826 GLY A O 1
ATOM 6340 N N . ASP A 1 827 ? -20.917 12.511 41.980 1.00 94.62 827 ASP A N 1
ATOM 6341 C CA . ASP A 1 827 ? -20.227 11.483 41.216 1.00 94.62 827 ASP A CA 1
ATOM 6342 C C . ASP A 1 827 ? -21.016 10.176 41.248 1.00 94.62 827 ASP A C 1
ATOM 6344 O O . ASP A 1 827 ? -21.584 9.785 42.263 1.00 94.62 827 ASP A O 1
ATOM 6348 N N . VAL A 1 828 ? -21.022 9.465 40.130 1.00 95.88 828 VAL A N 1
ATOM 6349 C CA . VAL A 1 828 ? -21.602 8.135 39.991 1.00 95.88 828 VAL A CA 1
ATOM 6350 C C . VAL A 1 828 ? -20.475 7.129 39.797 1.00 95.88 828 VAL A C 1
ATOM 6352 O O . VAL A 1 828 ? -19.510 7.396 39.081 1.00 95.88 828 VAL A O 1
ATOM 6355 N N . ARG A 1 829 ? -20.591 5.957 40.420 1.00 95.81 829 ARG A N 1
ATOM 6356 C CA . ARG A 1 829 ? -19.674 4.820 40.248 1.00 95.81 829 ARG A CA 1
ATOM 6357 C C . ARG A 1 829 ? -20.421 3.496 40.349 1.00 95.81 829 ARG A C 1
ATOM 6359 O O . ARG A 1 829 ? -21.525 3.438 40.883 1.00 95.81 829 ARG A O 1
ATOM 6366 N N . ILE A 1 830 ? -19.823 2.419 39.852 1.00 97.00 830 ILE A N 1
ATOM 6367 C CA . ILE A 1 830 ? -20.398 1.075 40.001 1.00 97.00 830 ILE A CA 1
ATOM 6368 C C . ILE A 1 830 ? -20.195 0.620 41.450 1.00 97.00 830 ILE A C 1
ATOM 6370 O O . ILE A 1 830 ? -19.100 0.770 41.997 1.00 97.00 830 ILE A O 1
ATOM 6374 N N . ALA A 1 831 ? -21.235 0.065 42.072 1.00 96.19 831 ALA A N 1
ATOM 6375 C CA . ALA A 1 831 ? -21.162 -0.397 43.451 1.00 96.19 831 ALA A CA 1
ATOM 6376 C C . ALA A 1 831 ? -20.239 -1.617 43.576 1.00 96.19 831 ALA A C 1
ATOM 6378 O O . ALA A 1 831 ? -20.426 -2.616 42.883 1.00 96.19 831 ALA A O 1
ATOM 6379 N N . HIS A 1 832 ? -19.273 -1.562 44.488 1.00 95.38 832 HIS A N 1
ATOM 6380 C CA . HIS A 1 832 ? -18.582 -2.758 44.965 1.00 95.38 832 HIS A CA 1
ATOM 6381 C C . HIS A 1 832 ? -19.350 -3.317 46.177 1.00 95.38 832 HIS A C 1
ATOM 6383 O O . HIS A 1 832 ? -19.839 -2.502 46.963 1.00 95.38 832 HIS A O 1
ATOM 6389 N N . PRO A 1 833 ? -19.442 -4.646 46.395 1.00 94.75 833 PRO A N 1
ATOM 6390 C CA . PRO A 1 833 ? -20.205 -5.207 47.519 1.00 94.75 833 PRO A CA 1
ATOM 6391 C C . PRO A 1 833 ? -19.826 -4.661 48.898 1.00 94.75 833 PRO A C 1
ATOM 6393 O O . PRO A 1 833 ? -20.701 -4.485 49.733 1.00 94.75 833 PRO A O 1
ATOM 6396 N N . LEU A 1 834 ? -18.551 -4.310 49.111 1.00 92.94 834 LEU A N 1
ATOM 6397 C CA . LEU A 1 834 ? -18.075 -3.655 50.345 1.00 92.94 834 LEU A CA 1
ATOM 6398 C C . LEU A 1 834 ? -18.783 -2.336 50.677 1.00 92.94 834 LEU A C 1
ATOM 6400 O O . LEU A 1 834 ? -18.818 -1.936 51.833 1.00 92.94 834 LEU A O 1
ATOM 6404 N N . HIS A 1 835 ? -19.314 -1.642 49.673 1.00 91.69 835 HIS A N 1
ATOM 6405 C CA . HIS A 1 835 ? -19.971 -0.347 49.849 1.00 91.69 835 HIS A CA 1
ATOM 6406 C C . HIS A 1 835 ? -21.498 -0.454 49.892 1.00 91.69 835 HIS A C 1
ATOM 6408 O O . HIS A 1 835 ? -22.181 0.567 49.947 1.00 91.69 835 HIS A O 1
ATOM 6414 N N . LEU A 1 836 ? -22.042 -1.672 49.830 1.00 91.75 836 LEU A N 1
ATOM 6415 C CA . LEU A 1 836 ? -23.474 -1.921 49.917 1.00 91.75 836 LEU A CA 1
ATOM 6416 C C . LEU A 1 836 ? -23.826 -2.320 51.349 1.00 91.75 836 LEU A C 1
ATOM 6418 O O . LEU A 1 836 ? -23.524 -3.428 51.783 1.00 91.75 836 LEU A O 1
ATOM 6422 N N . ASN A 1 837 ? -24.497 -1.420 52.070 1.00 84.44 837 ASN A N 1
ATOM 6423 C CA . ASN A 1 837 ? -24.914 -1.663 53.455 1.00 84.44 837 ASN A CA 1
ATOM 6424 C C . ASN A 1 837 ? -25.885 -2.853 53.583 1.00 84.44 837 ASN A C 1
ATOM 6426 O O . ASN A 1 837 ? -25.839 -3.568 54.580 1.00 84.44 837 ASN A O 1
ATOM 6430 N N . ASP A 1 838 ? -26.738 -3.076 52.576 1.00 87.50 838 ASP A N 1
ATOM 6431 C CA . ASP A 1 838 ? -27.712 -4.174 52.535 1.00 87.50 838 ASP A CA 1
ATOM 6432 C C . ASP A 1 838 ? -27.557 -5.009 51.252 1.00 87.50 838 ASP A C 1
ATOM 6434 O O . ASP A 1 838 ? -28.377 -4.985 50.332 1.00 87.50 838 ASP A O 1
ATOM 6438 N N . LEU A 1 839 ? -26.441 -5.738 51.159 1.00 92.56 839 LEU A N 1
ATOM 6439 C CA . LEU A 1 839 ? -26.166 -6.646 50.039 1.00 92.56 839 LEU A CA 1
ATOM 6440 C C . LEU A 1 839 ? -27.253 -7.728 49.875 1.00 92.56 839 LEU A C 1
ATOM 6442 O O . LEU A 1 839 ? -27.508 -8.184 48.756 1.00 92.56 839 LEU A O 1
ATOM 6446 N N . GLY A 1 840 ? -27.887 -8.133 50.981 1.00 92.00 840 GLY A N 1
ATOM 6447 C CA . GLY A 1 840 ? -28.951 -9.135 51.001 1.00 92.00 840 GLY A CA 1
ATOM 6448 C C . GLY A 1 840 ? -30.168 -8.678 50.205 1.00 92.00 840 GLY A C 1
ATOM 6449 O O . GLY A 1 840 ? -30.563 -9.372 49.268 1.00 92.00 840 GLY A O 1
ATOM 6450 N N . ARG A 1 841 ? -30.686 -7.477 50.497 1.00 93.50 841 ARG A N 1
ATOM 6451 C CA . ARG A 1 841 ? -31.810 -6.901 49.744 1.00 93.50 841 ARG A CA 1
ATOM 6452 C C . ARG A 1 841 ? -31.508 -6.693 48.274 1.00 93.50 841 ARG A C 1
ATOM 6454 O O . ARG A 1 841 ? -32.317 -7.062 47.432 1.00 93.50 841 ARG A O 1
ATOM 6461 N N . TRP A 1 842 ? -30.326 -6.178 47.935 1.00 95.62 842 TRP A N 1
ATOM 6462 C CA . TRP A 1 842 ? -29.949 -6.036 46.525 1.00 95.62 842 TRP A CA 1
ATOM 6463 C C . TRP A 1 842 ? -29.942 -7.378 45.786 1.00 95.62 842 TRP A C 1
ATOM 6465 O O . TRP A 1 842 ? -30.347 -7.445 44.625 1.00 95.62 842 TRP A O 1
ATOM 6475 N N . THR A 1 843 ? -29.501 -8.447 46.454 1.00 94.50 843 THR A N 1
ATOM 6476 C CA . THR A 1 843 ? -29.506 -9.802 45.885 1.00 94.50 843 THR A CA 1
ATOM 6477 C C . THR A 1 843 ? -30.931 -10.322 45.682 1.00 94.50 843 THR A C 1
ATOM 6479 O O . THR A 1 843 ? -31.202 -10.929 44.647 1.00 94.50 843 THR A O 1
ATOM 6482 N N . GLU A 1 844 ? -31.838 -10.057 46.626 1.00 94.31 844 GLU A N 1
ATOM 6483 C CA . GLU A 1 844 ? -33.265 -10.398 46.535 1.00 94.31 844 GLU A CA 1
ATOM 6484 C C . GLU A 1 844 ? -33.945 -9.658 45.375 1.00 94.31 844 GLU A C 1
ATOM 6486 O O . GLU A 1 844 ? -34.456 -10.309 44.468 1.00 94.31 844 GLU A O 1
ATOM 6491 N N . VAL A 1 845 ? -33.816 -8.325 45.307 1.00 94.12 845 VAL A N 1
ATOM 6492 C CA . VAL A 1 845 ? -34.391 -7.497 44.228 1.00 94.12 845 VAL A CA 1
ATOM 6493 C C . VAL A 1 845 ? -33.921 -7.966 42.848 1.00 94.12 845 VAL A C 1
ATOM 6495 O O . VAL A 1 845 ? -34.716 -8.110 41.921 1.00 94.12 845 VAL A O 1
ATOM 6498 N N . PHE A 1 846 ? -32.624 -8.237 42.675 1.00 94.94 846 PHE A N 1
ATOM 6499 C CA . PHE A 1 846 ? -32.115 -8.731 41.391 1.00 94.94 846 PHE A CA 1
ATOM 6500 C C . PHE A 1 846 ? -32.626 -10.141 41.062 1.00 94.94 846 PHE A C 1
ATOM 6502 O O . PHE A 1 846 ? -32.830 -10.446 39.887 1.00 94.94 846 PHE A O 1
ATOM 6509 N N . GLY A 1 847 ? -32.844 -10.984 42.074 1.00 93.69 847 GLY A N 1
ATOM 6510 C CA . GLY A 1 847 ? -33.461 -12.300 41.923 1.00 93.69 847 GLY A CA 1
ATOM 6511 C C . GLY A 1 847 ? -34.925 -12.222 41.487 1.00 93.69 847 GLY A C 1
ATOM 6512 O O . GLY A 1 847 ? -35.296 -12.897 40.528 1.00 93.69 847 GLY A O 1
ATOM 6513 N N . ASP A 1 848 ? -35.719 -11.361 42.127 1.00 93.00 848 ASP A N 1
ATOM 6514 C CA . ASP A 1 848 ? -37.156 -11.186 41.867 1.00 93.00 848 ASP A CA 1
ATOM 6515 C C . ASP A 1 848 ? -37.445 -10.716 40.437 1.00 93.00 848 ASP A C 1
ATOM 6517 O O . ASP A 1 848 ? -38.401 -11.163 39.802 1.00 93.00 848 ASP A O 1
ATOM 6521 N N . TYR A 1 849 ? -36.581 -9.855 39.898 1.00 90.88 849 TYR A N 1
ATOM 6522 C CA . TYR A 1 849 ? -36.658 -9.375 38.515 1.00 90.88 849 TYR A CA 1
ATOM 6523 C C . TYR A 1 849 ? -35.897 -10.260 37.505 1.00 90.88 849 TYR A C 1
ATOM 6525 O O . TYR A 1 849 ? -35.754 -9.876 36.342 1.00 90.88 849 TYR A O 1
ATOM 6533 N N . GLU A 1 850 ? -35.378 -11.418 37.929 1.00 92.81 850 GLU A N 1
ATOM 6534 C CA . GLU A 1 850 ? -34.570 -12.341 37.112 1.00 92.81 850 GLU A CA 1
ATOM 6535 C C . GLU A 1 850 ? -33.371 -11.655 36.411 1.00 92.81 850 GLU A C 1
ATOM 6537 O O . GLU A 1 850 ? -32.968 -11.998 35.291 1.00 92.81 850 GLU A O 1
ATOM 6542 N N . ILE A 1 851 ? -32.768 -10.658 37.067 1.00 93.25 851 ILE A N 1
ATOM 6543 C CA . ILE A 1 851 ? -31.679 -9.850 36.513 1.00 93.25 851 ILE A CA 1
ATOM 6544 C C . ILE A 1 851 ? -30.353 -10.601 36.641 1.00 93.25 851 ILE A C 1
ATOM 6546 O O . ILE A 1 851 ? -29.706 -10.627 37.688 1.00 93.25 851 ILE A O 1
ATOM 6550 N N . VAL A 1 852 ? -29.883 -11.154 35.524 1.00 94.75 852 VAL A N 1
ATOM 6551 C CA . VAL A 1 852 ? -28.547 -11.758 35.442 1.00 94.75 852 VAL A CA 1
ATOM 6552 C C . VAL A 1 852 ? -27.484 -10.676 35.246 1.00 94.75 852 VAL A C 1
ATOM 6554 O O . VAL A 1 852 ? -27.534 -9.908 34.282 1.00 94.75 852 VAL A O 1
ATOM 6557 N N . GLN A 1 853 ? -26.492 -10.634 36.139 1.00 94.88 853 GLN A N 1
ATOM 6558 C CA . GLN A 1 853 ? -25.406 -9.656 36.068 1.00 94.88 853 GLN A CA 1
ATOM 6559 C C . GLN A 1 853 ? -24.359 -10.020 34.993 1.00 94.88 853 GLN A C 1
ATOM 6561 O O . GLN A 1 853 ? -24.010 -11.193 34.830 1.00 94.88 853 GLN A O 1
ATOM 6566 N N . PRO A 1 854 ? -23.807 -9.026 34.271 1.00 94.62 854 PRO A N 1
ATOM 6567 C CA . PRO A 1 854 ? -22.831 -9.232 33.190 1.00 94.62 854 PRO A CA 1
ATOM 6568 C C . PRO A 1 854 ? -21.472 -9.767 33.685 1.00 94.62 854 PRO A C 1
ATOM 6570 O O . PRO A 1 854 ? -20.718 -10.376 32.922 1.00 94.62 854 PRO A O 1
ATOM 6573 N N . PHE A 1 855 ? -21.163 -9.532 34.959 1.00 94.19 855 PHE A N 1
ATOM 6574 C CA . PHE A 1 855 ? -20.026 -10.053 35.715 1.00 94.19 855 PHE A CA 1
ATOM 6575 C C . PHE A 1 855 ? -20.452 -10.205 37.188 1.00 94.19 855 PHE A C 1
ATOM 6577 O O . PHE A 1 855 ? -21.470 -9.627 37.575 1.00 94.19 855 PHE A O 1
ATOM 6584 N N . PRO A 1 856 ? -19.717 -10.964 38.024 1.00 92.12 856 PRO A N 1
ATOM 6585 C CA . PRO A 1 856 ? -20.048 -11.101 39.439 1.00 92.12 856 PRO A CA 1
ATOM 6586 C C . PRO A 1 856 ? -19.853 -9.751 40.144 1.00 92.12 856 PRO A C 1
ATOM 6588 O O . PRO A 1 856 ? -18.715 -9.369 40.423 1.00 92.12 856 PRO A O 1
ATOM 6591 N N . GLN A 1 857 ? -20.947 -9.019 40.378 1.00 95.88 857 GLN A N 1
ATOM 6592 C CA . GLN A 1 857 ? -20.967 -7.822 41.220 1.00 95.88 857 GLN A CA 1
ATOM 6593 C C . GLN A 1 857 ? -21.491 -8.201 42.605 1.00 95.88 857 GLN A C 1
ATOM 6595 O O . GLN A 1 857 ? -20.692 -8.299 43.521 1.00 95.88 857 GLN A O 1
ATOM 6600 N N . LEU A 1 858 ? -22.786 -8.493 42.767 1.00 95.56 858 LEU A N 1
ATOM 6601 C CA . LEU A 1 858 ? -23.381 -8.785 44.083 1.00 95.56 858 LEU A CA 1
ATOM 6602 C C . LEU A 1 858 ? -22.854 -10.097 44.681 1.00 95.56 858 LEU A C 1
ATOM 6604 O O . LEU A 1 858 ? -22.588 -10.181 45.873 1.00 95.56 858 LEU A O 1
ATOM 6608 N N . GLY A 1 859 ? -22.629 -11.104 43.835 1.00 92.50 859 GLY A N 1
ATOM 6609 C CA . GLY A 1 859 ? -22.025 -12.378 44.233 1.00 92.50 859 GLY A CA 1
ATOM 6610 C C . GLY A 1 859 ? -20.494 -12.370 44.275 1.00 92.50 859 GLY A C 1
ATOM 6611 O O . GLY A 1 859 ? -19.893 -13.446 44.304 1.00 92.50 859 GLY A O 1
ATOM 6612 N N . ARG A 1 860 ? -19.838 -11.203 44.190 1.00 93.19 860 ARG A N 1
ATOM 6613 C CA . ARG A 1 860 ? -18.373 -11.133 44.204 1.00 93.19 860 ARG A CA 1
ATOM 6614 C C . ARG A 1 860 ? -17.851 -11.430 45.612 1.00 93.19 860 ARG A C 1
ATOM 6616 O O . ARG A 1 860 ? -18.283 -10.763 46.551 1.00 93.19 860 ARG A O 1
ATOM 6623 N N . PRO A 1 861 ? -16.926 -12.393 45.783 1.00 91.62 861 PRO A N 1
ATOM 6624 C CA . PRO A 1 861 ? -16.344 -12.653 47.090 1.00 91.62 861 PRO A CA 1
ATOM 6625 C C . PRO A 1 861 ? -15.574 -11.432 47.590 1.00 91.62 861 PRO A C 1
ATOM 6627 O O . PRO A 1 861 ? -14.813 -10.820 46.842 1.00 91.62 861 PRO A O 1
ATOM 6630 N N . VAL A 1 862 ? -15.758 -11.122 48.867 1.00 90.31 862 VAL A N 1
ATOM 6631 C CA . VAL A 1 862 ? -15.065 -10.045 49.569 1.00 90.31 862 VAL A CA 1
ATOM 6632 C C . VAL A 1 862 ? -14.230 -10.662 50.682 1.00 90.31 862 VAL A C 1
ATOM 6634 O O . VAL A 1 862 ? -14.719 -11.524 51.411 1.00 90.31 862 VAL A O 1
ATOM 6637 N N . ASP A 1 863 ? -12.981 -10.226 50.805 1.00 87.19 863 ASP A N 1
ATOM 6638 C CA . ASP A 1 863 ? -12.058 -10.671 51.850 1.00 87.19 863 ASP A CA 1
ATOM 6639 C C . ASP A 1 863 ? -11.341 -9.458 52.456 1.00 87.19 863 ASP A C 1
ATOM 6641 O O . ASP A 1 863 ? -11.183 -8.423 51.805 1.00 87.19 863 ASP A O 1
ATOM 6645 N N . ALA A 1 864 ? -10.910 -9.578 53.708 1.00 89.06 864 ALA A N 1
ATOM 6646 C CA . ALA A 1 864 ? -10.272 -8.502 54.452 1.00 89.06 864 ALA A CA 1
ATOM 6647 C C . ALA A 1 864 ? -8.864 -8.895 54.912 1.00 89.06 864 ALA A C 1
ATOM 6649 O O . ALA A 1 864 ? -8.551 -10.054 55.201 1.00 89.06 864 ALA A O 1
ATOM 6650 N N . LEU A 1 865 ? -7.995 -7.890 54.999 1.00 90.38 865 LEU A N 1
ATOM 6651 C CA . LEU A 1 865 ? -6.683 -8.043 55.618 1.00 90.38 865 LEU A CA 1
ATOM 6652 C C . LEU A 1 865 ? -6.847 -8.168 57.135 1.00 90.38 865 LEU A C 1
ATOM 6654 O O . LEU A 1 865 ? -7.601 -7.411 57.749 1.00 90.38 865 LEU A O 1
ATOM 6658 N N . THR A 1 866 ? -6.093 -9.077 57.745 1.00 91.75 866 THR A N 1
ATOM 6659 C CA . THR A 1 866 ? -5.954 -9.121 59.208 1.00 91.75 866 THR A CA 1
ATOM 6660 C C . THR A 1 866 ? -5.163 -7.909 59.712 1.00 91.75 866 THR A C 1
ATOM 6662 O O . THR A 1 866 ? -4.406 -7.298 58.958 1.00 91.75 866 THR A O 1
ATOM 6665 N N . ASP A 1 867 ? -5.267 -7.575 61.001 1.00 90.31 867 ASP A N 1
ATOM 6666 C CA . ASP A 1 867 ? -4.530 -6.436 61.576 1.00 90.31 867 ASP A CA 1
ATOM 6667 C C . ASP A 1 867 ? -3.006 -6.565 61.409 1.00 90.31 867 ASP A C 1
ATOM 6669 O O . ASP A 1 867 ? -2.313 -5.580 61.143 1.00 90.31 867 ASP A O 1
ATOM 6673 N N . ALA A 1 868 ? -2.480 -7.791 61.493 1.00 89.94 868 ALA A N 1
ATOM 6674 C CA . ALA A 1 868 ? -1.066 -8.070 61.252 1.00 89.94 868 ALA A CA 1
ATOM 6675 C C . ALA A 1 868 ? -0.670 -7.827 59.786 1.00 89.94 868 ALA A C 1
ATOM 6677 O O . ALA A 1 868 ? 0.380 -7.249 59.513 1.00 89.94 868 ALA A O 1
ATOM 6678 N N . GLU A 1 869 ? -1.518 -8.232 58.840 1.00 92.00 869 GLU A N 1
ATOM 6679 C CA . GLU A 1 869 ? -1.291 -8.018 57.408 1.00 92.00 869 GLU A CA 1
ATOM 6680 C C . GLU A 1 869 ? -1.418 -6.543 57.024 1.00 92.00 869 GLU A C 1
ATOM 6682 O O . GLU A 1 869 ? -0.611 -6.051 56.240 1.00 92.00 869 GLU A O 1
ATOM 6687 N N . ARG A 1 870 ? -2.363 -5.811 57.628 1.00 90.69 870 ARG A N 1
ATOM 6688 C CA . ARG A 1 870 ? -2.505 -4.356 57.456 1.00 90.69 870 ARG A CA 1
ATOM 6689 C C . ARG A 1 870 ? -1.248 -3.600 57.879 1.00 90.69 870 ARG A C 1
ATOM 6691 O O . ARG A 1 870 ? -0.890 -2.618 57.236 1.00 90.69 870 ARG A O 1
ATOM 6698 N N . ALA A 1 871 ? -0.574 -4.048 58.937 1.00 90.56 871 ALA A N 1
ATOM 6699 C CA . ALA A 1 871 ? 0.665 -3.439 59.417 1.00 90.56 871 ALA A CA 1
ATOM 6700 C C . ALA A 1 871 ? 1.910 -3.835 58.597 1.00 90.56 871 ALA A C 1
ATOM 6702 O O . ALA A 1 871 ? 2.957 -3.200 58.741 1.00 90.56 871 ALA A O 1
ATOM 6703 N N . ALA A 1 872 ? 1.814 -4.863 57.750 1.00 91.75 872 ALA A N 1
ATOM 6704 C CA . ALA A 1 872 ? 2.923 -5.393 56.970 1.00 91.75 872 ALA A CA 1
ATOM 6705 C C . ALA A 1 872 ? 3.010 -4.761 55.570 1.00 91.75 872 ALA A C 1
ATOM 6707 O O . ALA A 1 872 ? 2.032 -4.262 55.019 1.00 91.75 872 ALA A O 1
ATOM 6708 N N . ASN A 1 873 ? 4.194 -4.839 54.964 1.00 91.88 873 ASN A N 1
ATOM 6709 C CA . ASN A 1 873 ? 4.433 -4.540 53.546 1.00 91.88 873 ASN A CA 1
ATOM 6710 C C . ASN A 1 873 ? 4.678 -5.813 52.716 1.00 91.88 873 ASN A C 1
ATOM 6712 O O . ASN A 1 873 ? 5.086 -5.740 51.559 1.00 91.88 873 ASN A O 1
ATOM 6716 N N . ARG A 1 874 ? 4.466 -6.994 53.313 1.00 93.56 874 ARG A N 1
ATOM 6717 C CA . ARG A 1 874 ? 4.658 -8.295 52.671 1.00 93.56 874 ARG A CA 1
ATOM 6718 C C . ARG A 1 874 ? 3.603 -9.304 53.134 1.00 93.56 874 ARG A C 1
ATOM 6720 O O . ARG A 1 874 ? 3.362 -9.432 54.331 1.00 93.56 874 ARG A O 1
ATOM 6727 N N . LEU A 1 875 ? 3.018 -10.038 52.188 1.00 93.31 875 LEU A N 1
ATOM 6728 C CA . LEU A 1 875 ? 2.051 -11.115 52.400 1.00 93.31 875 LEU A CA 1
ATOM 6729 C C . LEU A 1 875 ? 2.612 -12.440 51.881 1.00 93.31 875 LEU A C 1
ATOM 6731 O O . LEU A 1 875 ? 3.028 -12.550 50.727 1.00 93.31 875 LEU A O 1
ATOM 6735 N N . ASP A 1 876 ? 2.540 -13.474 52.716 1.00 92.62 876 ASP A N 1
ATOM 6736 C CA . ASP A 1 876 ? 3.002 -14.829 52.386 1.00 92.62 876 ASP A CA 1
ATOM 6737 C C . ASP A 1 876 ? 1.825 -15.786 52.052 1.00 92.62 876 ASP A C 1
ATOM 6739 O O . ASP A 1 876 ? 2.022 -16.995 51.973 1.00 92.62 876 ASP A O 1
ATOM 6743 N N . ARG A 1 877 ? 0.600 -15.273 51.807 1.00 91.25 877 ARG A N 1
ATOM 6744 C CA . ARG A 1 877 ? -0.637 -16.076 51.598 1.00 91.25 877 ARG A CA 1
ATOM 6745 C C . ARG A 1 877 ? -0.547 -17.139 50.485 1.00 91.25 877 ARG A C 1
ATOM 6747 O O . ARG A 1 877 ? -1.219 -18.169 50.584 1.00 91.25 877 ARG A O 1
ATOM 6754 N N . VAL A 1 878 ? 0.259 -16.882 49.451 1.00 93.31 878 VAL A N 1
ATOM 6755 C CA . VAL A 1 878 ? 0.487 -17.765 48.284 1.00 93.31 878 VAL A CA 1
ATOM 6756 C C . VAL A 1 878 ? 1.934 -18.253 48.173 1.00 93.31 878 VAL A C 1
ATOM 6758 O O . VAL A 1 878 ? 2.298 -18.893 47.189 1.00 93.31 878 VAL A O 1
ATOM 6761 N N . ARG A 1 879 ? 2.778 -17.964 49.168 1.00 94.75 879 ARG A N 1
ATOM 6762 C CA . ARG A 1 879 ? 4.198 -18.308 49.112 1.00 94.75 879 ARG A CA 1
ATOM 6763 C C . ARG A 1 879 ? 4.379 -19.825 49.060 1.00 94.75 879 ARG A C 1
ATOM 6765 O O . ARG A 1 879 ? 3.875 -20.546 49.916 1.00 94.75 879 ARG A O 1
ATOM 6772 N N . GLY A 1 880 ? 5.147 -20.290 48.080 1.00 92.44 880 GLY A N 1
ATOM 6773 C CA . GLY A 1 880 ? 5.419 -21.708 47.849 1.00 92.44 880 GLY A CA 1
ATOM 6774 C C . GLY A 1 880 ? 4.303 -22.453 47.114 1.00 92.44 880 GLY A C 1
ATOM 6775 O O . GLY A 1 880 ? 4.432 -23.655 46.910 1.00 92.44 880 GLY A O 1
ATOM 6776 N N . VAL A 1 881 ? 3.226 -21.773 46.704 1.00 94.94 881 VAL A N 1
ATOM 6777 C CA . VAL A 1 881 ? 2.148 -22.383 45.916 1.00 94.94 881 VAL A CA 1
ATOM 6778 C C . VAL A 1 881 ? 2.597 -22.544 44.465 1.00 94.94 881 VAL A C 1
ATOM 6780 O O . VAL A 1 881 ? 3.024 -21.574 43.840 1.00 94.94 881 VAL A O 1
ATOM 6783 N N . THR A 1 882 ? 2.464 -23.747 43.907 1.00 95.56 882 THR A N 1
ATOM 6784 C CA . THR A 1 882 ? 2.754 -24.014 42.493 1.00 95.56 882 THR A CA 1
ATOM 6785 C C . THR A 1 882 ? 1.472 -23.981 41.662 1.00 95.56 882 THR A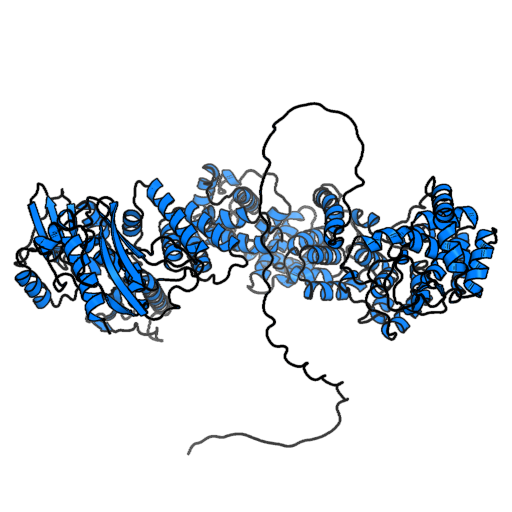 C 1
ATOM 6787 O O . THR A 1 882 ? 0.510 -24.694 41.943 1.00 95.56 882 THR A O 1
ATOM 6790 N N . VAL A 1 883 ? 1.469 -23.157 40.613 1.00 95.19 883 VAL A N 1
ATOM 6791 C CA . VAL A 1 883 ? 0.344 -22.970 39.685 1.00 95.19 883 VAL A CA 1
ATOM 6792 C C . VAL A 1 883 ? 0.800 -23.131 38.239 1.00 95.19 883 VAL A C 1
ATOM 6794 O O . VAL A 1 883 ? 1.982 -23.015 37.914 1.00 95.19 883 VAL A O 1
ATOM 6797 N N . ARG A 1 884 ? -0.143 -23.339 37.319 1.00 94.56 884 ARG A N 1
ATOM 6798 C CA . ARG A 1 884 ? 0.164 -23.331 35.880 1.00 94.56 884 ARG A CA 1
ATOM 6799 C C . ARG A 1 884 ? 0.560 -21.925 35.425 1.00 94.56 884 ARG A C 1
ATOM 6801 O O . ARG A 1 884 ? -0.145 -20.960 35.709 1.00 94.56 884 ARG A O 1
ATOM 6808 N N . THR A 1 885 ? 1.598 -21.808 34.598 1.00 93.25 885 THR A N 1
ATOM 6809 C CA . THR A 1 885 ? 2.085 -20.524 34.046 1.00 93.25 885 THR A CA 1
ATOM 6810 C C . THR A 1 885 ? 0.990 -19.712 33.359 1.00 93.25 885 THR A C 1
ATOM 6812 O O . THR A 1 885 ? 0.943 -18.489 33.473 1.00 93.25 885 THR A O 1
ATOM 6815 N N . GLY A 1 886 ? 0.053 -20.389 32.687 1.00 91.00 886 GLY A N 1
ATOM 6816 C CA . GLY A 1 886 ? -1.093 -19.740 32.048 1.00 91.00 886 GLY A CA 1
ATOM 6817 C C . GLY A 1 886 ? -2.002 -18.960 33.010 1.00 91.00 886 GLY A C 1
ATOM 6818 O O . GLY A 1 886 ? -2.622 -17.993 32.571 1.00 91.00 886 GLY A O 1
ATOM 6819 N N . MET A 1 887 ? -2.061 -19.334 34.295 1.00 90.88 887 MET A N 1
ATOM 6820 C CA . MET A 1 887 ? -2.833 -18.618 35.320 1.00 90.88 887 MET A CA 1
ATOM 6821 C C . MET A 1 887 ? -2.158 -17.308 35.712 1.00 90.88 887 MET A C 1
ATOM 6823 O O . MET A 1 887 ? -2.805 -16.263 35.707 1.00 90.88 887 MET A O 1
ATOM 6827 N N . VAL A 1 888 ? -0.843 -17.342 35.947 1.00 93.06 888 VAL A N 1
ATOM 6828 C CA . VAL A 1 888 ? -0.067 -16.146 36.307 1.00 93.06 888 VAL A CA 1
ATOM 6829 C C . VAL A 1 888 ? -0.013 -15.160 35.141 1.00 93.06 888 VAL A C 1
ATOM 6831 O O . VAL A 1 888 ? -0.295 -13.977 35.311 1.00 93.06 888 VAL A O 1
ATOM 6834 N N . LEU A 1 889 ? 0.221 -15.647 33.917 1.00 91.19 889 LEU A N 1
ATOM 6835 C CA . LEU A 1 889 ? 0.105 -14.822 32.707 1.00 91.19 889 LEU A CA 1
ATOM 6836 C C . LEU A 1 889 ? -1.330 -14.314 32.484 1.00 91.19 889 LEU A C 1
ATOM 6838 O O . LEU A 1 889 ? -1.537 -13.264 31.878 1.00 91.19 889 LEU A O 1
ATOM 6842 N N . GLY A 1 890 ? -2.336 -15.038 32.982 1.00 88.94 890 GLY A N 1
ATOM 6843 C CA . GLY A 1 890 ? -3.737 -14.625 32.964 1.00 88.94 890 GLY A CA 1
ATOM 6844 C C . GLY A 1 890 ? -3.993 -13.320 33.722 1.00 88.94 890 GLY A C 1
ATOM 6845 O O . GLY A 1 890 ? -4.873 -12.557 33.310 1.00 88.94 890 GLY A O 1
ATOM 6846 N N . LEU A 1 891 ? -3.182 -13.015 34.744 1.00 90.12 891 LEU A N 1
ATOM 6847 C CA . LEU A 1 891 ? -3.260 -11.774 35.520 1.00 90.12 891 LEU A CA 1
ATOM 6848 C C . LEU A 1 891 ? -3.009 -10.522 34.668 1.00 90.12 891 LEU A C 1
ATOM 6850 O O . LEU A 1 891 ? -3.507 -9.451 35.014 1.00 90.12 891 LEU A O 1
ATOM 6854 N N . GLU A 1 892 ? -2.340 -10.636 33.510 1.00 87.12 892 GLU A N 1
ATOM 6855 C CA . GLU A 1 892 ? -2.190 -9.510 32.572 1.00 87.12 892 GLU A CA 1
ATOM 6856 C C . GLU A 1 892 ? -3.552 -8.939 32.131 1.00 87.12 892 GLU A C 1
ATOM 6858 O O . GLU A 1 892 ? -3.679 -7.749 31.841 1.00 87.12 892 GLU A O 1
ATOM 6863 N N . ARG A 1 893 ? -4.608 -9.767 32.118 1.00 77.19 893 ARG A N 1
ATOM 6864 C CA . ARG A 1 893 ? -5.979 -9.321 31.810 1.00 77.19 893 ARG A CA 1
ATOM 6865 C C . ARG A 1 893 ? -6.642 -8.570 32.965 1.00 77.19 893 ARG A C 1
ATOM 6867 O O . ARG A 1 893 ? -7.611 -7.862 32.718 1.00 77.19 893 ARG A O 1
ATOM 6874 N N . ARG A 1 894 ? -6.124 -8.720 34.187 1.00 77.31 894 ARG A N 1
ATOM 6875 C CA . ARG A 1 894 ? -6.582 -8.061 35.422 1.00 77.31 894 ARG A CA 1
ATOM 6876 C C . ARG A 1 894 ? -5.730 -6.836 35.782 1.00 77.31 894 ARG A C 1
ATOM 6878 O O . ARG A 1 894 ? -5.788 -6.364 36.904 1.00 77.31 894 ARG A O 1
ATOM 6885 N N . GLY A 1 895 ? -4.920 -6.333 34.846 1.00 79.12 895 GLY A N 1
ATOM 6886 C CA . GLY A 1 895 ? -4.121 -5.117 35.040 1.00 79.12 895 GLY A CA 1
ATOM 6887 C C . GLY A 1 895 ? -2.693 -5.343 35.541 1.00 79.12 895 GLY A C 1
ATOM 6888 O O . GLY A 1 895 ? -1.918 -4.385 35.575 1.00 79.12 895 GLY A O 1
ATOM 6889 N N . TRP A 1 896 ? -2.305 -6.585 35.842 1.00 90.75 896 TRP A N 1
ATOM 6890 C CA . TRP A 1 896 ? -0.925 -6.920 36.190 1.00 90.75 896 TRP A CA 1
ATOM 6891 C C . TRP A 1 896 ? -0.019 -6.845 34.955 1.00 90.75 896 TRP A C 1
ATOM 6893 O O . TRP A 1 896 ? -0.459 -6.958 33.809 1.00 90.75 896 TRP A O 1
ATOM 6903 N N . ARG A 1 897 ? 1.277 -6.653 35.162 1.00 91.00 897 ARG A N 1
ATOM 6904 C CA . ARG A 1 897 ? 2.282 -6.581 34.100 1.00 91.00 897 ARG A CA 1
ATOM 6905 C C . ARG A 1 897 ? 3.506 -7.353 34.528 1.00 91.00 897 ARG A C 1
ATOM 6907 O O . ARG A 1 897 ? 3.909 -7.268 35.676 1.00 91.00 897 ARG A O 1
ATOM 6914 N N . ARG A 1 898 ? 4.146 -8.053 33.600 1.00 92.56 898 ARG A N 1
ATOM 6915 C CA . ARG A 1 898 ? 5.458 -8.633 33.891 1.00 92.56 898 ARG A CA 1
ATOM 6916 C C . ARG A 1 898 ? 6.468 -7.527 34.192 1.00 92.56 898 ARG A C 1
ATOM 6918 O O . ARG A 1 898 ? 6.494 -6.516 33.482 1.00 92.56 898 ARG A O 1
ATOM 6925 N N . GLY A 1 899 ? 7.285 -7.751 35.215 1.00 88.50 899 GLY A N 1
ATOM 6926 C CA . GLY A 1 899 ? 8.390 -6.886 35.608 1.00 88.50 899 GLY A CA 1
ATOM 6927 C C . GLY A 1 899 ? 9.459 -6.771 34.520 1.00 88.50 899 GLY A C 1
ATOM 6928 O O . GLY A 1 899 ? 9.334 -7.304 33.409 1.00 88.50 899 GLY A O 1
ATOM 6929 N N . GLN A 1 900 ? 10.529 -6.042 34.821 1.00 85.19 900 GLN A N 1
ATOM 6930 C CA . GLN A 1 900 ? 11.647 -5.935 33.888 1.00 85.19 900 GLN A CA 1
ATOM 6931 C C . GLN A 1 900 ? 12.334 -7.294 33.711 1.00 85.19 900 GLN A C 1
ATOM 6933 O O . GLN A 1 900 ? 12.328 -8.134 34.608 1.00 85.19 900 GLN A O 1
ATOM 6938 N N . ALA A 1 901 ? 12.897 -7.521 32.525 1.00 84.62 901 ALA A N 1
ATOM 6939 C CA . ALA A 1 901 ? 13.706 -8.709 32.298 1.00 84.62 901 ALA A CA 1
ATOM 6940 C C . ALA A 1 901 ? 15.002 -8.586 33.109 1.00 84.62 901 ALA A C 1
ATOM 6942 O O . ALA A 1 901 ? 15.698 -7.575 32.996 1.00 84.62 901 ALA A O 1
ATOM 6943 N N . LYS A 1 902 ? 15.291 -9.602 33.919 1.00 82.38 902 LYS A N 1
ATOM 6944 C CA . LYS A 1 902 ? 16.527 -9.742 34.690 1.00 82.38 902 LYS A CA 1
ATOM 6945 C C . LYS A 1 902 ? 17.544 -10.563 33.879 1.00 82.38 902 LYS A C 1
ATOM 6947 O O . LYS A 1 902 ? 17.474 -10.616 32.643 1.00 82.38 902 LYS A O 1
ATOM 6952 N N . ASP A 1 903 ? 18.494 -11.189 34.566 1.00 71.00 903 ASP A N 1
ATOM 6953 C CA . ASP A 1 903 ? 19.520 -12.037 33.965 1.00 71.00 903 ASP A CA 1
ATOM 6954 C C . ASP A 1 903 ? 18.911 -13.129 33.065 1.00 71.00 903 ASP A C 1
ATOM 6956 O O . ASP A 1 903 ? 17.795 -13.605 33.272 1.00 71.00 903 ASP A O 1
ATOM 6960 N N . ALA A 1 904 ? 19.627 -13.473 31.988 1.00 74.94 904 ALA A N 1
ATOM 6961 C CA . ALA A 1 904 ? 19.181 -14.391 30.931 1.00 74.94 904 ALA A CA 1
ATOM 6962 C C . ALA A 1 904 ? 17.880 -13.997 30.185 1.00 74.94 904 ALA A C 1
ATOM 6964 O O . ALA A 1 904 ? 17.358 -14.789 29.399 1.00 74.94 904 ALA A O 1
ATOM 6965 N N . GLY A 1 905 ? 17.370 -12.769 30.355 1.00 84.31 905 GLY A N 1
ATOM 6966 C CA . GLY A 1 905 ? 16.176 -12.297 29.644 1.00 84.31 905 GLY A CA 1
ATOM 6967 C C . GLY A 1 905 ? 14.871 -12.898 30.177 1.00 84.31 905 GLY A C 1
ATOM 6968 O O . GLY A 1 905 ? 13.913 -13.071 29.415 1.00 84.31 905 GLY A O 1
ATOM 6969 N N . VAL A 1 906 ? 14.840 -13.226 31.469 1.00 88.94 906 VAL A N 1
ATOM 6970 C CA . VAL A 1 906 ? 13.693 -13.811 32.172 1.00 88.94 906 VAL A CA 1
ATOM 6971 C C . VAL A 1 906 ? 13.015 -12.744 33.031 1.00 88.94 906 VAL A C 1
ATOM 6973 O O . VAL A 1 906 ? 13.673 -11.941 33.687 1.00 88.94 906 VAL A O 1
ATOM 6976 N N . GLN A 1 907 ? 11.685 -12.697 32.999 1.00 93.00 907 GLN A N 1
ATOM 6977 C CA . GLN A 1 907 ? 10.871 -11.822 33.844 1.00 93.00 907 GLN A CA 1
ATOM 6978 C C . GLN A 1 907 ? 10.336 -12.652 35.015 1.00 93.00 907 GLN A C 1
ATOM 6980 O O . GLN A 1 907 ? 9.522 -13.537 34.793 1.00 93.00 907 GLN A O 1
ATOM 6985 N N . GLU A 1 908 ? 10.782 -12.398 36.239 1.00 92.94 908 GLU A N 1
ATOM 6986 C CA . GLU A 1 908 ? 10.443 -13.227 37.419 1.00 92.94 908 GLU A CA 1
ATOM 6987 C C . GLU A 1 908 ? 9.339 -12.616 38.294 1.00 92.94 908 GLU A C 1
ATOM 6989 O O . GLU A 1 908 ? 8.985 -13.146 39.338 1.00 92.94 908 GLU A O 1
ATOM 6994 N N . GLU A 1 909 ? 8.792 -11.478 37.876 1.00 94.25 909 GLU A N 1
ATOM 6995 C CA . GLU A 1 909 ? 7.876 -10.678 38.684 1.00 94.25 909 GLU A CA 1
ATOM 6996 C C . GLU A 1 909 ? 6.614 -10.339 37.897 1.00 94.25 909 GLU A C 1
ATOM 6998 O O . GLU A 1 909 ? 6.658 -10.071 36.688 1.00 94.25 909 GLU A O 1
ATOM 7003 N N . MET A 1 910 ? 5.494 -10.281 38.610 1.00 94.88 910 MET A N 1
ATOM 7004 C CA . MET A 1 910 ? 4.252 -9.661 38.165 1.00 94.88 910 MET A CA 1
ATOM 7005 C C . MET A 1 910 ? 3.981 -8.434 39.033 1.00 94.88 910 MET A C 1
ATOM 7007 O O . MET A 1 910 ? 3.917 -8.536 40.250 1.00 94.88 910 MET A O 1
ATOM 7011 N N . VAL A 1 911 ? 3.790 -7.283 38.400 1.00 93.81 911 VAL A N 1
ATOM 7012 C CA . VAL A 1 911 ? 3.582 -5.984 39.039 1.00 93.81 911 VAL A CA 1
ATOM 7013 C C . VAL A 1 911 ? 2.178 -5.483 38.729 1.00 93.81 911 VAL A C 1
ATOM 7015 O O . VAL A 1 911 ? 1.781 -5.407 37.564 1.00 93.81 911 VAL A O 1
ATOM 7018 N N . TRP A 1 912 ? 1.435 -5.099 39.755 1.00 91.50 912 TRP A N 1
ATOM 7019 C CA . TRP A 1 912 ? 0.157 -4.412 39.649 1.00 91.50 912 TRP A CA 1
ATOM 7020 C C . TRP A 1 912 ? 0.292 -2.993 40.184 1.00 91.50 912 TRP A C 1
ATOM 7022 O O . TRP A 1 912 ? 0.631 -2.787 41.344 1.00 91.50 912 TRP A O 1
ATOM 7032 N N . THR A 1 913 ? 0.047 -2.011 39.321 1.00 87.06 913 THR A N 1
ATOM 7033 C CA . THR A 1 913 ? -0.016 -0.604 39.725 1.00 87.06 913 THR A CA 1
ATOM 7034 C C . THR A 1 913 ? -1.446 -0.285 40.137 1.00 87.06 913 THR A C 1
ATOM 7036 O O . THR A 1 913 ? -2.354 -0.405 39.311 1.00 87.06 913 THR A O 1
ATOM 7039 N N . VAL A 1 914 ? -1.630 0.102 41.393 1.00 82.19 914 VAL A N 1
ATOM 7040 C CA . VAL A 1 914 ? -2.930 0.441 41.988 1.00 82.19 914 VAL A CA 1
ATOM 7041 C C . VAL A 1 914 ? -3.152 1.968 41.958 1.00 82.19 914 VAL A C 1
ATOM 7043 O O . VAL A 1 914 ? -2.257 2.701 41.508 1.00 82.19 914 VAL A O 1
ATOM 7046 N N . PRO A 1 915 ? -4.336 2.481 42.358 1.00 69.69 915 PRO A N 1
ATOM 7047 C CA . PRO A 1 915 ? -4.560 3.920 42.511 1.00 69.69 915 PRO A CA 1
ATOM 7048 C C . PRO A 1 915 ? -3.463 4.599 43.355 1.00 69.69 915 PRO A C 1
ATOM 7050 O O . PRO A 1 915 ? -2.751 3.949 44.115 1.00 69.69 915 PRO A O 1
ATOM 7053 N N . ASP A 1 916 ? -3.255 5.900 43.141 1.00 71.69 916 ASP A N 1
ATOM 7054 C CA . ASP A 1 916 ? -2.165 6.704 43.733 1.00 71.69 916 ASP A CA 1
ATOM 7055 C C . ASP A 1 916 ? -0.732 6.336 43.297 1.00 71.69 916 ASP A C 1
ATOM 7057 O O . ASP A 1 916 ? 0.243 6.940 43.743 1.00 71.69 916 ASP A O 1
ATOM 7061 N N . GLY A 1 917 ? -0.590 5.418 42.334 1.00 73.62 917 GLY A N 1
ATOM 7062 C CA . GLY A 1 917 ? 0.692 5.090 41.701 1.00 73.62 917 GLY A CA 1
ATOM 7063 C C . GLY A 1 917 ? 1.548 4.094 42.483 1.00 73.62 917 GLY A C 1
ATOM 7064 O O . GLY A 1 917 ? 2.701 3.874 42.110 1.00 73.62 917 GLY A O 1
ATOM 7065 N N . LEU A 1 918 ? 0.989 3.479 43.526 1.00 84.56 918 LEU A N 1
ATOM 7066 C CA . LEU A 1 918 ? 1.640 2.433 44.312 1.00 84.56 918 LEU A CA 1
ATOM 7067 C C . LEU A 1 918 ? 1.772 1.147 43.483 1.00 84.56 918 LEU A C 1
ATOM 7069 O O . LEU A 1 918 ? 0.900 0.830 42.665 1.00 84.56 918 LEU A O 1
ATOM 7073 N N . SER A 1 919 ? 2.850 0.388 43.690 1.00 89.38 919 SER A N 1
ATOM 7074 C CA . SER A 1 919 ? 3.057 -0.899 43.019 1.00 89.38 919 SER A CA 1
ATOM 7075 C C . SER A 1 919 ? 3.023 -2.069 44.001 1.00 89.38 919 SER A C 1
ATOM 7077 O O . SER A 1 919 ? 3.663 -2.052 45.052 1.00 89.38 919 SER A O 1
ATOM 7079 N N . ILE A 1 920 ? 2.280 -3.109 43.627 1.00 93.00 920 ILE A N 1
ATOM 7080 C CA . ILE A 1 920 ? 2.226 -4.404 44.304 1.00 93.00 920 ILE A CA 1
ATOM 7081 C C . ILE A 1 920 ? 2.939 -5.416 43.413 1.00 93.00 920 ILE A C 1
ATOM 7083 O O . ILE A 1 920 ? 2.601 -5.549 42.238 1.00 93.00 920 ILE A O 1
ATOM 7087 N N . THR A 1 921 ? 3.908 -6.139 43.959 1.00 94.69 921 THR A N 1
ATOM 7088 C CA . THR A 1 921 ? 4.703 -7.116 43.209 1.00 94.69 921 THR A CA 1
ATOM 7089 C C . THR A 1 921 ? 4.492 -8.519 43.757 1.00 94.69 921 THR A C 1
ATOM 7091 O O . THR A 1 921 ? 4.422 -8.714 44.967 1.00 94.69 921 THR A O 1
ATOM 7094 N N . LEU A 1 922 ? 4.373 -9.487 42.850 1.00 95.56 922 LEU A N 1
ATOM 7095 C CA . LEU A 1 922 ? 4.299 -10.920 43.107 1.00 95.56 922 LEU A CA 1
ATOM 7096 C C . LEU A 1 922 ? 5.479 -11.610 42.415 1.00 95.56 922 LEU A C 1
ATOM 7098 O O . LEU A 1 922 ? 5.639 -11.497 41.197 1.00 95.56 922 LEU A O 1
ATOM 7102 N N . ASP A 1 923 ? 6.250 -12.365 43.188 1.00 93.19 923 ASP A N 1
ATOM 7103 C CA . ASP A 1 923 ? 7.321 -13.228 42.686 1.00 93.19 923 ASP A CA 1
ATOM 7104 C C . ASP A 1 923 ? 6.763 -14.484 41.999 1.00 93.19 923 ASP A C 1
ATOM 7106 O O . ASP A 1 923 ? 5.837 -15.129 42.504 1.00 93.19 923 ASP A O 1
ATOM 7110 N N . ALA A 1 924 ? 7.387 -14.888 40.893 1.00 93.88 924 ALA A N 1
ATOM 7111 C CA . ALA A 1 924 ? 7.133 -16.150 40.210 1.00 93.88 924 ALA A CA 1
ATOM 7112 C C . ALA A 1 924 ? 8.452 -16.804 39.767 1.00 93.88 924 ALA A C 1
ATOM 7114 O O . ALA A 1 924 ? 9.230 -16.219 39.015 1.00 93.88 924 ALA A O 1
ATOM 7115 N N . GLN A 1 925 ? 8.682 -18.044 40.202 1.00 91.69 925 GLN A N 1
ATOM 7116 C CA . GLN A 1 925 ? 9.847 -18.846 39.821 1.00 91.69 925 GLN A CA 1
ATOM 7117 C C . GLN A 1 925 ? 9.417 -20.092 39.038 1.00 91.69 925 GLN A C 1
ATOM 7119 O O . GLN A 1 925 ? 8.484 -20.765 39.466 1.00 91.69 925 GLN A O 1
ATOM 7124 N N . PRO A 1 926 ? 10.098 -20.474 37.944 1.00 91.25 926 PRO A N 1
ATOM 7125 C CA . PRO A 1 926 ? 11.345 -19.902 37.423 1.00 91.25 926 PRO A CA 1
ATOM 7126 C C . PRO A 1 926 ? 11.197 -18.570 36.657 1.00 91.25 926 PRO A C 1
ATOM 7128 O O . PRO A 1 926 ? 12.210 -17.981 36.300 1.00 91.25 926 PRO A O 1
ATOM 7131 N N . GLY A 1 927 ? 9.976 -18.081 36.409 1.00 91.81 927 GLY A N 1
ATOM 7132 C CA . GLY A 1 927 ? 9.698 -16.811 35.726 1.00 91.81 927 GLY A CA 1
ATOM 7133 C C . GLY A 1 927 ? 9.188 -16.983 34.290 1.00 91.81 927 GLY A C 1
ATOM 7134 O O . GLY A 1 927 ? 8.665 -18.029 33.907 1.00 91.81 927 GLY A O 1
ATOM 7135 N N . PHE A 1 928 ? 9.315 -15.939 33.469 1.00 93.44 928 PHE A N 1
ATOM 7136 C CA . PHE A 1 928 ? 8.803 -15.889 32.095 1.00 93.44 928 PHE A CA 1
ATOM 7137 C C . PHE A 1 928 ? 9.899 -15.431 31.117 1.00 93.44 928 PHE A C 1
ATOM 7139 O O . PHE A 1 928 ? 10.225 -14.238 31.085 1.00 93.44 928 PHE A O 1
ATOM 7146 N N . PRO A 1 929 ? 10.453 -16.316 30.268 1.00 91.44 929 PRO A N 1
ATOM 7147 C CA . PRO A 1 929 ? 11.368 -15.907 29.203 1.00 91.44 929 PRO A CA 1
ATOM 7148 C C . PRO A 1 929 ? 10.697 -14.903 28.250 1.00 91.44 929 PRO A C 1
ATOM 7150 O O . PRO A 1 929 ? 9.577 -15.130 27.786 1.00 91.44 929 PRO A O 1
ATOM 7153 N N . VAL A 1 930 ? 11.365 -13.791 27.909 1.00 85.75 930 VAL A N 1
ATOM 7154 C CA . VAL A 1 930 ? 10.756 -12.697 27.111 1.00 85.75 930 VAL A CA 1
ATOM 7155 C C . VAL A 1 930 ? 10.228 -13.171 25.751 1.00 85.75 930 VAL A C 1
ATOM 7157 O O . VAL A 1 930 ? 9.186 -12.697 25.286 1.00 85.75 930 VAL A O 1
ATOM 7160 N N . MET A 1 931 ? 10.937 -14.102 25.109 1.00 83.88 931 MET A N 1
ATOM 7161 C CA . MET A 1 931 ? 10.588 -14.616 23.779 1.00 83.88 931 MET A CA 1
ATOM 7162 C C . MET A 1 931 ? 9.514 -15.707 23.827 1.00 83.88 931 MET A C 1
ATOM 7164 O O . MET A 1 931 ? 8.720 -15.827 22.892 1.00 83.88 931 MET A O 1
ATOM 7168 N N . THR A 1 932 ? 9.463 -16.467 24.919 1.00 87.50 932 THR A N 1
ATOM 7169 C CA . THR A 1 932 ? 8.634 -17.668 25.090 1.00 87.50 932 THR A CA 1
ATOM 7170 C C . THR A 1 932 ? 8.026 -17.714 26.503 1.00 87.50 932 THR A C 1
ATOM 7172 O O . THR A 1 932 ? 8.330 -18.608 27.286 1.00 87.50 932 THR A O 1
ATOM 7175 N N . PRO A 1 933 ? 7.103 -16.794 26.860 1.00 86.12 933 PRO A N 1
ATOM 7176 C CA . PRO A 1 933 ? 6.651 -16.632 28.252 1.00 86.12 933 PRO A CA 1
ATOM 7177 C C . PRO A 1 933 ? 5.961 -17.856 28.872 1.00 86.12 933 PRO A C 1
ATOM 7179 O O . PRO A 1 933 ? 5.830 -17.926 30.086 1.00 86.12 933 PRO A O 1
ATOM 7182 N N . GLY A 1 934 ? 5.483 -18.794 28.048 1.00 88.44 934 GLY A N 1
ATOM 7183 C CA . GLY A 1 934 ? 4.851 -20.046 28.479 1.00 88.44 934 GLY A CA 1
ATOM 7184 C C . GLY A 1 934 ? 5.734 -21.287 28.326 1.00 88.44 934 GLY A C 1
ATOM 7185 O O . GLY A 1 934 ? 5.199 -22.389 28.352 1.00 88.44 934 GLY A O 1
ATOM 7186 N N . GLU A 1 935 ? 7.039 -21.123 28.085 1.00 90.62 935 GLU A N 1
ATOM 7187 C CA . GLU A 1 935 ? 7.987 -22.235 27.919 1.00 90.62 935 GLU A CA 1
ATOM 7188 C C . GLU A 1 935 ? 8.031 -23.142 29.145 1.00 90.62 935 GLU A C 1
ATOM 7190 O O . GLU A 1 935 ? 7.992 -24.365 29.019 1.00 90.62 935 GLU A O 1
ATOM 7195 N N . TRP A 1 936 ? 8.058 -22.537 30.329 1.00 92.50 936 TRP A N 1
ATOM 7196 C CA . TRP A 1 936 ? 7.974 -23.265 31.583 1.00 92.50 936 TRP A CA 1
ATOM 7197 C C . TRP A 1 936 ? 6.501 -23.416 31.962 1.00 92.50 936 TRP A C 1
ATOM 7199 O O . TRP A 1 936 ? 5.799 -22.407 32.044 1.00 92.50 936 TRP A O 1
ATOM 7209 N N . PRO A 1 937 ? 5.989 -24.648 32.141 1.00 92.12 937 PRO A N 1
ATOM 7210 C CA . PRO A 1 937 ? 4.552 -24.896 32.267 1.00 92.12 937 PRO A CA 1
ATOM 7211 C C . PRO A 1 937 ? 3.976 -24.516 33.637 1.00 92.12 937 PRO A C 1
ATOM 7213 O O . PRO A 1 937 ? 2.765 -24.304 33.748 1.00 92.12 937 PRO A O 1
ATOM 7216 N N . GLU A 1 938 ? 4.824 -24.413 34.660 1.00 94.81 938 GLU A N 1
ATOM 7217 C CA . GLU A 1 938 ? 4.446 -24.162 36.050 1.00 94.81 938 GLU A CA 1
ATOM 7218 C C . GLU A 1 938 ? 5.305 -23.054 36.663 1.00 94.81 938 GLU A C 1
ATOM 7220 O O . GLU A 1 938 ? 6.450 -22.852 36.258 1.00 94.81 938 GLU A O 1
ATOM 7225 N N . GLN A 1 939 ? 4.724 -22.345 37.631 1.00 94.56 939 GLN A N 1
ATOM 7226 C CA . GLN A 1 939 ? 5.371 -21.307 38.425 1.00 94.56 939 GLN A CA 1
ATOM 7227 C C . GLN A 1 939 ? 5.116 -21.575 39.905 1.00 94.56 939 GLN A C 1
ATOM 7229 O O . GLN A 1 939 ? 3.969 -21.757 40.312 1.00 94.56 939 GLN A O 1
ATOM 7234 N N . THR A 1 940 ? 6.169 -21.538 40.708 1.00 95.88 940 THR A N 1
ATOM 7235 C CA . THR A 1 940 ? 6.097 -21.440 42.162 1.00 95.88 940 THR A CA 1
ATOM 7236 C C . THR A 1 940 ? 6.025 -19.969 42.542 1.00 95.88 940 THR A C 1
ATOM 7238 O O . THR A 1 940 ? 6.926 -19.186 42.236 1.00 95.88 940 THR A O 1
ATOM 7241 N N . LEU A 1 941 ? 4.926 -19.593 43.187 1.00 96.06 941 LEU A N 1
ATOM 7242 C CA . LEU A 1 941 ? 4.659 -18.231 43.620 1.00 96.06 941 LEU A CA 1
ATOM 7243 C C . LEU A 1 941 ? 5.471 -17.906 44.874 1.00 96.06 941 LEU A C 1
ATOM 7245 O O . LEU A 1 941 ? 5.550 -18.703 45.813 1.00 96.06 941 LEU A O 1
ATOM 7249 N N . GLY A 1 942 ? 6.085 -16.728 44.888 1.00 93.19 942 GLY A N 1
ATOM 7250 C CA . GLY A 1 942 ? 6.736 -16.189 46.072 1.00 93.19 942 GLY A CA 1
ATOM 7251 C C . GLY A 1 942 ? 5.771 -15.357 46.909 1.00 93.19 942 GLY A C 1
ATOM 7252 O O . GLY A 1 942 ? 4.566 -15.606 46.958 1.00 93.19 942 GLY A O 1
ATOM 7253 N N . SER A 1 943 ? 6.322 -14.381 47.615 1.00 92.75 943 SER A N 1
ATOM 7254 C CA . SER A 1 943 ? 5.515 -13.470 48.422 1.00 92.75 943 SER A CA 1
ATOM 7255 C C . SER A 1 943 ? 4.968 -12.333 47.578 1.00 92.75 943 SER A C 1
ATOM 7257 O O . SER A 1 943 ? 5.441 -12.077 46.474 1.00 92.75 943 SER A O 1
ATOM 7259 N N . VAL A 1 944 ? 3.981 -11.637 48.128 1.00 94.19 944 VAL A N 1
ATOM 7260 C CA . VAL A 1 944 ? 3.467 -10.391 47.566 1.00 94.19 944 VAL A CA 1
ATOM 7261 C C . VAL A 1 944 ? 3.962 -9.245 48.429 1.00 94.19 944 VAL A C 1
ATOM 7263 O O . VAL A 1 944 ? 3.884 -9.342 49.651 1.00 94.19 944 VAL A O 1
ATOM 7266 N N . TRP A 1 945 ? 4.466 -8.168 47.841 1.00 93.56 945 TRP A N 1
ATOM 7267 C CA . TRP A 1 945 ? 4.922 -7.002 48.600 1.00 93.56 945 TRP A CA 1
ATOM 7268 C C . TRP A 1 945 ? 4.589 -5.691 47.899 1.00 93.56 945 TRP A C 1
ATOM 7270 O O . TRP A 1 945 ? 4.368 -5.646 46.690 1.00 93.56 945 TRP A O 1
ATOM 7280 N N . THR A 1 946 ? 4.543 -4.627 48.687 1.00 92.12 946 THR A N 1
ATOM 7281 C CA . THR A 1 946 ? 4.377 -3.239 48.247 1.00 92.12 946 THR A CA 1
ATOM 7282 C C . THR A 1 946 ? 5.728 -2.523 48.192 1.00 92.12 946 THR A C 1
ATOM 7284 O O . THR A 1 946 ? 6.730 -3.005 48.731 1.00 92.12 946 THR A O 1
ATOM 7287 N N . ASP A 1 947 ? 5.767 -1.352 47.555 1.00 84.00 947 ASP A N 1
ATOM 7288 C CA . ASP A 1 947 ? 6.943 -0.478 47.569 1.00 84.00 947 ASP A CA 1
ATOM 7289 C C . ASP A 1 947 ? 7.408 -0.136 49.003 1.00 84.00 947 ASP A C 1
ATOM 7291 O O . ASP A 1 947 ? 6.630 -0.083 49.960 1.00 84.00 947 ASP A O 1
ATOM 7295 N N . SER A 1 948 ? 8.713 0.102 49.158 1.00 73.69 948 SER A N 1
ATOM 7296 C CA . SER A 1 948 ? 9.355 0.380 50.451 1.00 73.69 948 SER A CA 1
ATOM 7297 C C . SER A 1 948 ? 8.648 1.507 51.219 1.00 73.69 948 SER A C 1
ATOM 7299 O O . SER A 1 948 ? 8.601 2.640 50.747 1.00 73.69 948 SER A O 1
ATOM 7301 N N . GLY A 1 949 ? 8.158 1.218 52.428 1.00 74.88 949 GLY A N 1
ATOM 7302 C CA . GLY A 1 949 ? 7.498 2.204 53.297 1.00 74.88 949 GLY A CA 1
ATOM 7303 C C . GLY A 1 949 ? 5.975 2.297 53.150 1.00 74.88 949 GLY A C 1
ATOM 7304 O O . GLY A 1 949 ? 5.359 3.028 53.918 1.00 74.88 949 GLY A O 1
ATOM 7305 N N . VAL A 1 950 ? 5.373 1.537 52.232 1.00 86.06 950 VAL A N 1
ATOM 7306 C CA . VAL A 1 950 ? 3.916 1.429 52.057 1.00 86.06 950 VAL A CA 1
ATOM 7307 C C . VAL A 1 950 ? 3.440 0.137 52.710 1.00 86.06 950 VAL A C 1
ATOM 7309 O O . VAL A 1 950 ? 3.994 -0.927 52.429 1.00 86.06 950 VAL A O 1
ATOM 7312 N N . ARG A 1 951 ? 2.427 0.194 53.573 1.00 90.94 951 ARG A N 1
ATOM 7313 C CA . ARG A 1 951 ? 1.815 -0.996 54.185 1.00 90.94 951 ARG A CA 1
ATOM 7314 C C . ARG A 1 951 ? 0.556 -1.386 53.422 1.00 90.94 951 ARG A C 1
ATOM 7316 O O . ARG A 1 951 ? -0.094 -0.543 52.812 1.00 90.94 951 ARG A O 1
ATOM 7323 N N . PHE A 1 952 ? 0.150 -2.650 53.510 1.00 89.44 952 PHE A N 1
ATOM 7324 C CA . PHE A 1 952 ? -1.104 -3.095 52.892 1.00 89.44 952 PHE A CA 1
ATOM 7325 C C . PHE A 1 952 ? -2.341 -2.411 53.491 1.00 89.44 952 PHE A C 1
ATOM 7327 O O . PHE A 1 952 ? -3.347 -2.283 52.804 1.00 89.44 952 PHE A O 1
ATOM 7334 N N . GLY A 1 953 ? -2.269 -1.935 54.739 1.00 87.56 953 GLY A N 1
ATOM 7335 C CA . GLY A 1 953 ? -3.326 -1.130 55.356 1.00 87.56 953 GLY A CA 1
ATOM 7336 C C . GLY A 1 953 ? -3.449 0.297 54.811 1.00 87.56 953 GLY A C 1
ATOM 7337 O O . GLY A 1 953 ? -4.433 0.956 55.125 1.00 87.56 953 GLY A O 1
ATOM 7338 N N . ASP A 1 954 ? -2.484 0.769 54.015 1.00 88.19 954 ASP A N 1
ATOM 7339 C CA . ASP A 1 954 ? -2.561 2.071 53.344 1.00 88.19 954 ASP A CA 1
ATOM 7340 C C . ASP A 1 954 ? -3.308 1.971 51.989 1.00 88.19 954 ASP A C 1
ATOM 7342 O O . ASP A 1 954 ? -3.569 2.989 51.353 1.00 88.19 954 ASP A O 1
ATOM 7346 N N . LEU A 1 955 ? -3.667 0.756 51.545 1.00 88.44 955 LEU A N 1
ATOM 7347 C CA . LEU A 1 955 ? -4.526 0.524 50.379 1.00 88.44 955 LEU A CA 1
ATOM 7348 C C . LEU A 1 955 ? -5.998 0.772 50.733 1.00 88.44 955 LEU A C 1
ATOM 7350 O O . LEU A 1 955 ? -6.435 0.464 51.843 1.00 88.44 955 LEU A O 1
ATOM 7354 N N . ASP A 1 956 ? -6.792 1.243 49.769 1.00 88.75 956 ASP A N 1
ATOM 7355 C CA . ASP A 1 956 ? -8.245 1.282 49.934 1.00 88.75 956 ASP A CA 1
ATOM 7356 C C . ASP A 1 956 ? -8.835 -0.136 50.063 1.00 88.75 956 ASP A C 1
ATOM 7358 O O . ASP A 1 956 ? -8.286 -1.119 49.552 1.00 88.75 956 ASP A O 1
ATOM 7362 N N . GLU A 1 957 ? -9.974 -0.249 50.750 1.00 89.88 957 GLU A N 1
ATOM 7363 C CA . GLU A 1 957 ? -10.565 -1.548 51.098 1.00 89.88 957 GLU A CA 1
ATOM 7364 C C . GLU A 1 957 ? -10.948 -2.390 49.873 1.00 89.88 957 GLU A C 1
ATOM 7366 O O . GLU A 1 957 ? -10.834 -3.617 49.917 1.00 89.88 957 GLU A O 1
ATOM 7371 N N . VAL A 1 958 ? -11.344 -1.755 48.762 1.00 91.62 958 VAL A N 1
ATOM 7372 C CA . VAL A 1 958 ? -11.660 -2.470 47.516 1.00 91.62 958 VAL A CA 1
ATOM 7373 C C . VAL A 1 958 ? -10.390 -3.032 46.896 1.00 91.62 958 VAL A C 1
ATOM 7375 O O . VAL A 1 958 ? -10.346 -4.226 46.608 1.00 91.62 958 VAL A O 1
ATOM 7378 N N . THR A 1 959 ? -9.337 -2.226 46.746 1.00 90.56 959 THR A N 1
ATOM 7379 C CA . THR A 1 959 ? -8.043 -2.690 46.220 1.00 90.56 959 THR A CA 1
ATOM 7380 C C . THR A 1 959 ? -7.475 -3.833 47.061 1.00 90.56 959 THR A C 1
ATOM 7382 O O . THR A 1 959 ? -6.993 -4.824 46.505 1.00 90.56 959 THR A O 1
ATOM 7385 N N . ALA A 1 960 ? -7.570 -3.743 48.392 1.00 91.50 960 ALA A N 1
ATOM 7386 C CA . ALA A 1 960 ? -7.155 -4.816 49.291 1.00 91.50 960 ALA A CA 1
ATOM 7387 C C . ALA A 1 960 ? -7.983 -6.096 49.078 1.00 91.50 960 ALA A C 1
ATOM 7389 O O . ALA A 1 960 ? -7.407 -7.170 48.904 1.00 91.50 960 ALA A O 1
ATOM 7390 N N . SER A 1 961 ? -9.314 -5.997 49.022 1.00 93.12 961 SER A N 1
ATOM 7391 C CA . SER A 1 961 ? -10.191 -7.149 48.763 1.00 93.12 961 SER A CA 1
ATOM 7392 C C . SER A 1 961 ? -9.920 -7.786 47.395 1.00 93.12 961 SER A C 1
ATOM 7394 O O . SER A 1 961 ? -9.837 -9.009 47.283 1.00 93.12 961 SER A O 1
ATOM 7396 N N . GLU A 1 962 ? -9.717 -6.979 46.352 1.00 92.56 962 GLU A N 1
ATOM 7397 C CA . GLU A 1 962 ? -9.405 -7.457 45.001 1.00 92.56 962 GLU A CA 1
ATOM 7398 C C . GLU A 1 962 ? -8.045 -8.154 44.924 1.00 92.56 962 GLU A C 1
ATOM 7400 O O . GLU A 1 962 ? -7.915 -9.183 44.251 1.00 92.56 962 GLU A O 1
ATOM 7405 N N . LEU A 1 963 ? -7.040 -7.649 45.650 1.00 92.38 963 LEU A N 1
ATOM 7406 C CA . LEU A 1 963 ? -5.765 -8.344 45.809 1.00 92.38 963 LEU A CA 1
ATOM 7407 C C . LEU A 1 963 ? -5.988 -9.726 46.424 1.00 92.38 963 LEU A C 1
ATOM 7409 O O . LEU A 1 963 ? -5.521 -10.727 45.885 1.00 92.38 963 LEU A O 1
ATOM 7413 N N . LEU A 1 964 ? -6.705 -9.791 47.546 1.00 93.00 964 LEU A N 1
ATOM 7414 C CA . LEU A 1 964 ? -6.934 -11.044 48.261 1.00 93.00 964 LEU A CA 1
ATOM 7415 C C . LEU A 1 964 ? -7.725 -12.045 47.419 1.00 93.00 964 LEU A C 1
ATOM 7417 O O . LEU A 1 964 ? -7.381 -13.227 47.406 1.00 93.00 964 LEU A O 1
ATOM 7421 N N . LEU A 1 965 ? -8.703 -11.577 46.643 1.00 92.06 965 LEU A N 1
ATOM 7422 C CA . LEU A 1 965 ? -9.431 -12.398 45.680 1.00 92.06 965 LEU A CA 1
ATOM 7423 C C . LEU A 1 965 ? -8.485 -13.025 44.642 1.00 92.06 965 LEU A C 1
ATOM 7425 O O . LEU A 1 965 ? -8.538 -14.237 44.433 1.00 92.06 965 LEU A O 1
ATOM 7429 N N . VAL A 1 966 ? -7.575 -12.241 44.044 1.00 92.19 966 VAL A N 1
ATOM 7430 C CA . VAL A 1 966 ? -6.543 -12.760 43.119 1.00 92.19 966 VAL A CA 1
ATOM 7431 C C . VAL A 1 966 ? -5.710 -13.856 43.787 1.00 92.19 966 VAL A C 1
ATOM 7433 O O . VAL A 1 966 ? -5.489 -14.916 43.201 1.00 92.19 966 VAL A O 1
ATOM 7436 N N . LEU A 1 967 ? -5.239 -13.613 45.011 1.00 93.00 967 LEU A N 1
ATOM 7437 C CA . LEU A 1 967 ? -4.384 -14.557 45.731 1.00 93.00 967 LEU A CA 1
ATOM 7438 C C . LEU A 1 967 ? -5.126 -15.849 46.088 1.00 93.00 967 LEU A C 1
ATOM 7440 O O . LEU A 1 967 ? -4.570 -16.939 45.943 1.00 93.00 967 LEU A O 1
ATOM 7444 N N . ASN A 1 968 ? -6.389 -15.741 46.494 1.00 91.88 968 ASN A N 1
ATOM 7445 C CA . ASN A 1 968 ? -7.235 -16.886 46.808 1.00 91.88 968 ASN A CA 1
ATOM 7446 C C . ASN A 1 968 ? -7.548 -17.717 45.551 1.00 91.88 968 ASN A C 1
ATOM 7448 O O . ASN A 1 968 ? -7.493 -18.944 45.613 1.00 91.88 968 ASN A O 1
ATOM 7452 N N . GLU A 1 969 ? -7.788 -17.085 44.397 1.00 91.19 969 GLU A N 1
ATOM 7453 C CA . GLU A 1 969 ? -7.961 -17.787 43.115 1.00 91.19 969 GLU A CA 1
ATOM 7454 C C . GLU A 1 969 ? -6.697 -18.545 42.688 1.00 91.19 969 GLU A C 1
ATOM 7456 O O . GLU A 1 969 ? -6.778 -19.704 42.279 1.00 91.19 969 GLU A O 1
ATOM 7461 N N . LEU A 1 970 ? -5.521 -17.918 42.810 1.00 91.88 970 LEU A N 1
ATOM 7462 C CA . LEU A 1 970 ? -4.245 -18.578 42.518 1.00 91.88 970 LEU A CA 1
ATOM 7463 C C . LEU A 1 970 ? -4.018 -19.776 43.445 1.00 91.88 970 LEU A C 1
ATOM 7465 O O . LEU A 1 970 ? -3.565 -20.826 42.998 1.00 91.88 970 LEU A O 1
ATOM 7469 N N . LYS A 1 971 ? -4.380 -19.640 44.724 1.00 90.31 971 LYS A N 1
ATOM 7470 C CA . LYS A 1 971 ? -4.298 -20.722 45.708 1.00 90.31 971 LYS A CA 1
ATOM 7471 C C . LYS A 1 971 ? -5.302 -21.846 45.444 1.00 90.31 971 LYS A C 1
ATOM 7473 O O . LYS A 1 971 ? -4.998 -22.995 45.737 1.00 90.31 971 LYS A O 1
ATOM 7478 N N . ALA A 1 972 ? -6.475 -21.546 44.893 1.00 87.62 972 ALA A N 1
ATOM 7479 C CA . ALA A 1 972 ? -7.480 -22.553 44.559 1.00 87.62 972 ALA A CA 1
ATOM 7480 C C . ALA A 1 972 ? -7.100 -23.409 43.332 1.00 87.62 972 ALA A C 1
ATOM 7482 O O . ALA A 1 972 ? -7.516 -24.561 43.260 1.00 87.62 972 ALA A O 1
ATOM 7483 N N . ASP A 1 973 ? -6.299 -22.882 42.393 1.00 80.62 973 ASP A N 1
ATOM 7484 C CA . ASP A 1 973 ? -5.725 -23.652 41.263 1.00 80.62 973 ASP A CA 1
ATOM 7485 C C . ASP A 1 973 ? -4.390 -24.335 41.626 1.00 80.62 973 ASP A C 1
ATOM 7487 O O . ASP A 1 973 ? -3.729 -24.894 40.747 1.00 80.62 973 ASP A O 1
ATOM 7491 N N . ALA A 1 974 ? -3.975 -24.276 42.899 1.00 77.38 974 ALA A N 1
ATOM 7492 C CA . ALA A 1 974 ? -2.774 -24.945 43.383 1.00 77.38 974 ALA A CA 1
ATOM 7493 C C . ALA A 1 974 ? -2.854 -26.451 43.111 1.00 77.38 974 ALA A C 1
ATOM 7495 O O . ALA A 1 974 ? -3.872 -27.090 43.388 1.00 77.38 974 ALA A O 1
ATOM 7496 N N . ARG A 1 975 ? -1.776 -26.998 42.548 1.00 57.25 975 ARG A N 1
ATOM 7497 C CA . ARG A 1 975 ? -1.641 -28.433 42.284 1.00 57.25 975 ARG A CA 1
ATOM 7498 C C . ARG A 1 975 ? -1.158 -29.212 43.493 1.00 57.25 975 ARG A C 1
ATOM 7500 O O . ARG A 1 975 ? -0.283 -28.683 44.215 1.00 57.25 975 ARG A O 1
#

Foldseek 3Di:
DDDDDDDDDDDDDDDDDDDDDDDDDDDDDDDDDDDDDDDDDDDDDDDDDDDDDDDDDDDDPPPDDDDPDVPVVVLVVLVVVVVVVLVPDPDDDDDPPDLQDQDDDPSLVVLAQFAAVFPDDADQDDQDPCLQVVVVVLLVVCVVLLVLQLPDPPADVVLSVLLVCVVVVHLRLSNLLQSQQSSLVSVCLVVLVPRPDDPPPPPQRAGALSSLSNCCVSPRLLSSLSSLLQNLQKDWAFPDDDDDSPGHIYIGRNSVQQLASRHCVPPNVSNLLSNLSNDDPVSVVSNVVSLVVSCDDLVSLLSSCLNHLVPVVSLQVNLQPVVVDPGDLAHSLQSNLLSAAELVSCVSNPPSVACPPNNLDSHSLSSSCSRHNLSCQVRLLVVLVPDDDLSSNLSSLLSLLSRSDLVSLLSLLVVLLAAQSVSSNLSSCSSNVLSLLVNLLVLLPDDDLSNLLSLLVNLLSCVVCVVPDDCNDDSSVVSNVVSVVPDQAADDLVLAQPQLNDQDDADSVLLSLLSSFQFWAFQVNRHTHDSSSSSSLSVQLLPFALADDRDPSNLSNLVRIHQVSLQRRLVVQLSSVVNNNPVVSSGRSLRSCLVRNPLNLLVVLLVVQQVDDDPPPNVSNLSSLSNLLNNLDLSSLLSLVLQLPRHNDPVSVVSSVVSLCVSQVVVVHGSLRSVLVSDDLLPFDQLLWDWQAQPVWIWIWDADQLRQIWIATPVRHIDRDDDQRDPPTDPPRRVVSNVSVVVSNVVCVSCRVVLLLSQVLQQLQVPKDWLVCCVVRACRRSRNVSQQQLFWKWWDDPRDTAIWHQDSVRFIAHLVRHTDDDDNGTIMGTDACVNDPCLPSVVVVCVVVVRDHSDPRSVDDFDFDDPVQQQAQKAFLQAQFKAFLVLVVVCVSVQWDFDAQDPPQFGQWIWHQGPPRKIKIKGWPPGARPVGGRPDGMTRIHMIGIPPPDGLNNDDRSNSRVVVSSSVVRNVRGD

Sequence (975 aa):
MLPRSPTTASMCRDLPLRPRPNACPPPPAWGPRGRREPPQRGAEHLADALSPRRAGVLGDDARLLRRGTGRTDELRILHAKSRTTALAFAGMESSDADENVLVLPEAWRQALLPRRGGRTPVLPPALRPGAIETVRAAVAASRPAIDAVLAHEESDVGLAESARAYLRGEADVSGAAAIAALEADVRERPRYRSVGRLNRDDVFRDADADWADFLIAEHGLAFAARVFAEIDGVRTVWSGWDERPDRPRSVDRDGWSGGQAPWAEGPAGQRMRALLAAAGDADHAAVVTGLAGHRREPLQRLVVSYLVPSQRDWVQECCRELPSYPLPATSAPELLWCVLGDEDQVKAAGNWASFGDWSRNPRVIYTAIDGAGAAVAPCLRWALDDETDPEVRRLLVGALAVIPTDDAFRYLATRLRHRNVLPALLEMIERFPLRAYRILAELTAGTSERARMAAGLLDAHHCARSAAPVDVGDAVTATIEAVRAARVREASASETPRALRKAGPATTMNRALAAMLPQVLLKDGQRALPAEATVQLVEALTKATPRRRPAARVQEALDALEPRSLFEFGWTLLGTWRTSGDTDRAGWALAQLGWTGGDEAARRLGAMARSWTGQDGIRLPLDALDVLAGANTDIALIQLHLVASKAKPKRLKNRAGTLLRKAAAARGLTGEQLADRLVPDFGLDAAGSMTLDYGRRRFVVGFDERLVPHVSDEAGKPRKTLPKPGVKDDPELAPAAYAAFAGLKKDVRTVAPEQIRRMERAMCEQRRWTGEEFRELFAGHPLVWHIVKRLVWIHEEGGKATAFRPAEDRTFADENDDVLTLPETGDVRIAHPLHLNDLGRWTEVFGDYEIVQPFPQLGRPVDALTDAERAANRLDRVRGVTVRTGMVLGLERRGWRRGQAKDAGVQEEMVWTVPDGLSITLDAQPGFPVMTPGEWPEQTLGSVWTDSGVRFGDLDEVTASELLLVLNELKADAR

Secondary structure (DSSP, 8-state):
----------------PPPPPPPPPPPPPPPPPPPPPPPP----------------------S---SS-HHHHHHHHHHHHHHHHTT--S--------TTS----GGGTTTSPP-TT-SS----PPPPTTHHHHHHHHHHHHHHHHHHHHT-TTS-HHHHHHHHHHHTT---HHHHHHHHHHHHHHHHHHHHTT-TTS-TT-S-----HHHHHHHHHHH-HHHHHHHHTTGGG-EEEE-SSS--TTSPEEEES-GGGG---HHHHSHHHHHHHHHHHT--HHHHHHHHHHHTTS--SHHHHHHHHHH-TT-HHHHHHHHHHGGGS---TTTHHHHHHHH--SHHHHHHHGGGSS--TTT-SHHHHHHHHHHHGGGGHHHHHHHHHH---HHHHHHHHHHHHHS--HHHHHHHHTTTTSTTHHHHHHHHHHH-HHHHHHHHHHHT-SS-HHHHHHHHHHHHHHHHTTTS-----HHHHHHHHHHHHTSPPBPPTTTS-GGGSS-----HHHHHHHHHSPPPBBTTSS-BPPHHHHHHHHHHHTT--TTPPPPHHHHHHHHTB-HHHHHHHHHHHHHHHHHHS-GGGTHHHHHTHHHH-HHHHHHHHHHHHHH---STTTHHHHHHHHHHHHH--HHHHHHHHHHHHH-SSHHHHHHHHHHHHHHHHTTT--HHHHHHHT---TT--TTS-EEEE-SS-EEEEEE-TT--EEEEETT--EESSPPPP-TTS-TTHHHHHHHHHHHHHHHHHHHHHHHHHHHHHHHHTT--EEHHHHIIIIIS-TTTHHHHTTS-EEEEETTEEEEEEE-TTS-EE-TT--EEPPPSSSEEEEPPGGG-TTHHHHHHHHHHTT---SS-STT-------HHHHH-SEE-TTTT-EEEHHHHHHGGGGTEEE----GGGEEEEEEEE-GGG-EEEEEEEEEEESS-TTSSSEEEEEEEEESTT--GGGS-HHHHHHHHHHHHHHHHT--

pLDDT: mean 80.25, std 19.79, range [21.53, 97.44]

Radius of gyration: 40.75 Å; chains: 1; bounding box: 105×78×111 Å